Protein AF-A0A7S2STK1-F1 (afdb_monomer)

Nearest PDB structures (foldseek):
  6yhr-assembly1_A  TM=4.447E-01  e=5.170E+00  Homo sapiens
  6vvo-assembly1_C  TM=2.673E-01  e=6.336E+00  Homo sapiens

Radius of gyration: 32.75 Å; Cα contacts (8 Å, |Δi|>4): 825; chains: 1; bounding box: 82×70×96 Å

Foldseek 3Di:
DVVVCFVVVLVVDDLVVLLVVLVVVLCVPFQVVLLVVDDEQFQKAQDDPVQCVLEDPPADVLNNQWMATALGHNHGDRHDHFPDVSNRLSNRLVRLLVVFDDLVLLLVLLVVLLVQLVVFDDDSCPGPSQVLLCVQQDDDCVVVPVPDDPPPDPPRQADGSVPGDSPPVSNSVSSRVRRRNPSSNSVCSCVPPPCVVNVDDDQKDQDDDPLCVLACQPDPDDDDDDPDDDQLGRVSNPGDDDDPCPVVVLLVLLLDPVFEAEDEDPPDALLVVLLCQQPDVVHAQEEQELQSRNHDADFLRSQVSSVVRHDQVFAQWEWTADPVLFTWIQGPPPPRDIDGPVVDPQDQRHYHYYHYLQSCQPDQDDHDQQHEYEYEDHPLAALVSVSVSSCNNVNRVPRYHYYYYHYPVNVVVLCVVCPPVDPPGCSNSVSVVRNVSVVVLSVLSLLVSLLVLLLSLLLSQLVVLVVVVVVVVVVVVPDDPDDPDDDDDDPVVVVVLLDPVPPPPDDDPPPDVPPPCSVLNNVSSVSSMDGDCSPVPRDSRDAAADDSLRVLVVSCVVCCVSRVPDPVSVVSSVVSSVVSVVVVPDPPDPPPDDPDTGDSPSSRPVSCVSSVQSVPCVCVVVSVVVVVVVVADPPPLDDDDDDPVLVVVVPDPVLVVPCPDPPDDPPDPPCSHQKDFQQLDDQEPPDHGDPDDRPDIDGVSQPNPVCHPVDGDDGDDDDDDDDDDVCVVVVVVVVVVVVVVVVCVVVVNDD

Secondary structure (DSSP, 8-state):
-GGGGHHHHHHHS-HHHHHHHHHHHHIIIIIHHHHHTSPBTTTEEPPPTTGGGTS-TT--HHHHHS-EEEEETTEE-SS---S-HHHHHHHHHHHHHHT---HHHHHHHHHHHHHHHHHS-S-TTTSHHHHHHHHHHSPPGGGTSSS-TT-TT---SS--TTT--TT-HHHHHHHHHHHTT-HHHHHHHIIIIIHHHH----SEEE---GGGTSSTTT-S------SS--S---TTT----PPTTHHHHHHHHHH-TTTEEEEE-TT--HHHHHHHHHT-SSPPSEEEETT----SS-HHHHHHHHHHHS-TTT-SEEEEE-TT--EEEEETTTTT-EEEGGG----GGGEEEEEETTTTTT---PPPTT-EEEEE--TT--HHHHHHHHTTSTTBTTTBEEEEEE-HHHHHHHHHHHGGG--S-HHHHHHHHHHHHHHHHHHHHHHHHHHHHHHHHHHHHHHHHHHHHHHHHHHHHHS-TT-TT-----HHHHHHTTS-TT-S-S------TT-TTHHHHHHHHHTTEEE--TTTSS-SSPP----HHHHHHHHHHHHHHHH--SHHHHHHHHHHHHHHHHHHT-TT---TT----S--GGGSTHHHHHHHSSTTTTTTTHHHHHHHHTTS--TT-SPPPPPHHHHHGGGSS-GGGG---TT-----TT-S-SEEEGGG--SSTTSPPP---TT-EEETTT--GGGTTSS--PPPP--------TTHHHHHHHHHHHHHHHHHHHTT---

Structure (mmCIF, N/CA/C/O backbone):
data_AF-A0A7S2STK1-F1
#
_entry.id   AF-A0A7S2STK1-F1
#
loop_
_atom_site.group_PDB
_atom_site.id
_atom_site.type_symbol
_atom_site.label_atom_id
_atom_site.label_alt_id
_atom_site.label_comp_id
_atom_site.label_asym_id
_atom_site.label_entity_id
_atom_site.label_seq_id
_atom_site.pdbx_PDB_ins_code
_atom_site.Cartn_x
_atom_site.Cartn_y
_atom_site.Cartn_z
_atom_site.occupancy
_atom_site.B_iso_or_equiv
_atom_site.auth_seq_id
_atom_site.auth_comp_id
_atom_site.auth_asym_id
_atom_site.auth_atom_id
_atom_site.pdbx_PDB_model_num
ATOM 1 N N . GLU A 1 1 ? 36.016 23.828 1.429 1.00 51.50 1 GLU A N 1
ATOM 2 C CA . GLU A 1 1 ? 36.982 22.709 1.322 1.00 51.50 1 GLU A CA 1
ATOM 3 C C . GLU A 1 1 ? 36.380 21.472 0.661 1.00 51.50 1 GLU A C 1
ATOM 5 O O . GLU A 1 1 ? 36.788 21.191 -0.453 1.00 51.50 1 GLU A O 1
ATOM 10 N N . ILE A 1 2 ? 35.379 20.793 1.245 1.00 57.81 2 ILE A N 1
ATOM 11 C CA . ILE A 1 2 ? 34.832 19.519 0.708 1.00 57.81 2 ILE A CA 1
ATOM 12 C C . ILE A 1 2 ? 34.441 19.581 -0.786 1.00 57.81 2 ILE A C 1
ATOM 14 O O . ILE A 1 2 ? 34.828 18.698 -1.543 1.00 57.81 2 ILE A O 1
ATOM 18 N N . GLN A 1 3 ? 33.763 20.640 -1.251 1.00 62.03 3 GLN A N 1
ATOM 19 C CA . GLN A 1 3 ? 33.435 20.805 -2.682 1.00 62.03 3 GLN A CA 1
ATOM 20 C C . GLN A 1 3 ? 34.671 20.844 -3.605 1.00 62.03 3 GLN A C 1
ATOM 22 O O . GLN A 1 3 ? 34.593 20.358 -4.726 1.00 62.03 3 GLN A O 1
ATOM 27 N N . GLY A 1 4 ? 35.812 21.365 -3.139 1.00 68.12 4 GLY A N 1
ATOM 28 C CA . GLY A 1 4 ? 37.058 21.431 -3.916 1.00 68.12 4 GLY A CA 1
ATOM 29 C C . GLY A 1 4 ? 37.837 20.112 -3.972 1.00 68.12 4 GLY A C 1
ATOM 30 O O . GLY A 1 4 ? 38.751 19.977 -4.777 1.00 68.12 4 GLY A O 1
ATOM 31 N N . LEU A 1 5 ? 37.473 19.126 -3.144 1.00 71.69 5 LEU A N 1
ATOM 32 C CA . LEU A 1 5 ? 38.027 17.767 -3.192 1.00 71.69 5 LEU A CA 1
ATOM 33 C C . LEU A 1 5 ? 37.249 16.846 -4.146 1.00 71.69 5 LEU A C 1
ATOM 35 O O . LEU A 1 5 ? 37.681 15.723 -4.391 1.00 71.69 5 LEU A O 1
ATOM 39 N N . ARG A 1 6 ? 36.120 17.314 -4.694 1.00 75.00 6 ARG A N 1
ATOM 40 C CA . ARG A 1 6 ? 35.184 16.514 -5.491 1.00 75.00 6 ARG A CA 1
ATOM 41 C C . ARG A 1 6 ? 35.730 16.130 -6.864 1.00 75.00 6 ARG A C 1
ATOM 43 O O . ARG A 1 6 ? 35.829 14.944 -7.146 1.00 75.00 6 ARG A O 1
ATOM 50 N N . GLU A 1 7 ? 36.132 17.103 -7.681 1.00 78.31 7 GLU A N 1
ATOM 51 C CA . GLU A 1 7 ? 36.688 16.832 -9.018 1.00 78.31 7 GLU A CA 1
ATOM 52 C C . GLU A 1 7 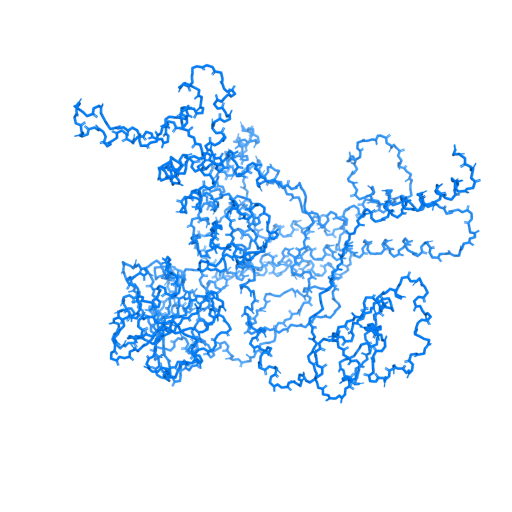? 37.965 15.965 -8.958 1.00 78.31 7 GLU A C 1
ATOM 54 O O . GLU A 1 7 ? 38.041 14.992 -9.710 1.00 78.31 7 GLU A O 1
ATOM 59 N N . PRO A 1 8 ? 38.929 16.193 -8.033 1.00 80.62 8 PRO A N 1
ATOM 60 C CA . PRO A 1 8 ? 40.057 15.277 -7.842 1.00 80.62 8 PRO A CA 1
ATOM 61 C C . PRO A 1 8 ? 39.649 13.848 -7.452 1.00 80.62 8 PRO A C 1
ATOM 63 O O . PRO A 1 8 ? 40.323 12.899 -7.841 1.00 80.62 8 PRO A O 1
ATOM 66 N N . PHE A 1 9 ? 38.573 13.685 -6.676 1.00 80.81 9 PHE A N 1
ATOM 67 C CA . PHE A 1 9 ? 38.084 12.382 -6.218 1.00 80.81 9 PHE A CA 1
ATOM 68 C C . PHE A 1 9 ? 37.341 11.619 -7.323 1.00 80.81 9 PHE A C 1
ATOM 70 O O . PHE A 1 9 ? 37.618 10.441 -7.543 1.00 80.81 9 PHE A O 1
ATOM 77 N N . GLU A 1 10 ? 36.453 12.299 -8.055 1.00 83.25 10 GLU A N 1
ATOM 78 C CA . GLU A 1 10 ? 35.741 11.753 -9.217 1.00 83.25 10 GLU A CA 1
ATOM 79 C C . GLU A 1 10 ? 36.732 11.365 -10.334 1.00 83.25 10 GLU A C 1
ATOM 81 O O . GLU A 1 10 ? 36.621 10.285 -10.905 1.00 83.25 10 GLU A O 1
ATOM 86 N N . ALA A 1 11 ? 37.777 12.167 -10.577 1.00 81.62 11 ALA A N 1
ATOM 87 C CA . ALA A 1 11 ? 38.820 11.853 -11.560 1.00 81.62 11 ALA A CA 1
ATOM 88 C C . ALA A 1 11 ? 39.772 10.709 -11.144 1.00 81.62 11 ALA A C 1
ATOM 90 O O . ALA A 1 11 ? 40.413 10.102 -12.004 1.00 81.62 11 ALA A O 1
ATOM 91 N N . ALA A 1 12 ? 39.900 10.414 -9.845 1.00 84.19 12 ALA A N 1
ATOM 92 C CA . ALA A 1 12 ? 40.811 9.386 -9.330 1.00 84.19 12 ALA A CA 1
ATOM 93 C C . ALA A 1 12 ? 40.193 7.977 -9.256 1.00 84.19 12 ALA A C 1
ATOM 95 O O . ALA A 1 12 ? 40.929 6.996 -9.110 1.00 84.19 12 ALA A O 1
ATOM 96 N N . LEU A 1 13 ? 38.864 7.854 -9.335 1.00 83.75 13 LEU A N 1
ATOM 97 C CA . LEU A 1 13 ? 38.146 6.590 -9.166 1.00 83.75 13 LEU A CA 1
ATOM 98 C C . LEU A 1 13 ? 37.516 6.106 -10.482 1.00 83.75 13 LEU A C 1
ATOM 100 O O . LEU A 1 13 ? 36.807 6.860 -11.141 1.00 83.75 13 LEU A O 1
ATOM 104 N N . PRO A 1 14 ? 37.684 4.825 -10.863 1.00 87.00 14 PRO A N 1
ATOM 105 C CA . PRO A 1 14 ? 36.942 4.262 -11.987 1.00 87.00 14 PRO A CA 1
ATOM 106 C C . PRO A 1 14 ? 35.424 4.294 -11.741 1.00 87.00 14 PRO A C 1
ATOM 108 O O . PRO A 1 14 ? 34.972 3.923 -10.657 1.00 87.00 14 PRO A O 1
ATOM 111 N N . SER A 1 15 ? 34.647 4.632 -12.778 1.00 83.38 15 SER A N 1
ATOM 112 C CA . SER A 1 15 ? 33.170 4.754 -12.778 1.00 83.38 15 SER A CA 1
ATOM 113 C C . SER A 1 15 ? 32.438 3.641 -11.999 1.00 83.38 15 SER A C 1
ATOM 115 O O . SER A 1 15 ? 31.547 3.920 -11.199 1.00 83.38 15 SER A O 1
ATOM 117 N N . VAL A 1 16 ? 32.876 2.379 -12.113 1.00 85.44 16 VAL A N 1
ATOM 118 C CA . VAL A 1 16 ? 32.298 1.234 -11.375 1.00 85.44 16 VAL A CA 1
ATOM 119 C C . VAL A 1 16 ? 32.366 1.402 -9.847 1.00 85.44 16 VAL A C 1
ATOM 121 O O . VAL A 1 16 ? 31.423 1.029 -9.151 1.00 85.44 16 VAL A O 1
ATOM 124 N N . PHE A 1 17 ? 33.449 1.972 -9.309 1.00 86.56 17 PHE A N 1
ATOM 125 C CA . PHE A 1 17 ? 33.584 2.220 -7.870 1.00 86.56 17 PHE A CA 1
ATOM 126 C C . PHE A 1 17 ? 32.730 3.403 -7.409 1.00 86.56 17 PHE A C 1
ATOM 128 O O . PHE A 1 17 ? 32.162 3.332 -6.322 1.00 86.56 17 PHE A O 1
ATOM 135 N N . LEU A 1 18 ? 32.587 4.447 -8.233 1.00 85.75 18 LEU A N 1
ATOM 136 C CA . LEU A 1 18 ? 31.708 5.585 -7.940 1.00 85.75 18 LEU A CA 1
ATOM 137 C C . LEU A 1 18 ? 30.236 5.143 -7.925 1.00 85.75 18 LEU A C 1
ATOM 139 O O . LEU A 1 18 ? 29.551 5.371 -6.930 1.00 85.75 18 LEU A O 1
ATOM 143 N N . LYS A 1 19 ? 29.788 4.366 -8.923 1.00 85.19 19 LYS A N 1
ATOM 144 C CA . LYS A 1 19 ? 28.451 3.738 -8.926 1.00 85.19 19 LYS A CA 1
ATOM 145 C C . LYS A 1 19 ? 28.221 2.843 -7.702 1.00 85.19 19 LYS A C 1
ATOM 147 O O . LYS A 1 19 ? 27.162 2.914 -7.082 1.00 85.19 19 LYS A O 1
ATOM 152 N N . ALA A 1 20 ? 29.206 2.027 -7.316 1.00 86.06 20 ALA A N 1
ATOM 153 C CA . ALA A 1 20 ? 29.104 1.170 -6.131 1.00 86.06 20 ALA A CA 1
ATOM 154 C C . ALA A 1 20 ? 29.035 1.972 -4.816 1.00 86.06 20 ALA A C 1
ATOM 156 O O . ALA A 1 20 ? 28.284 1.602 -3.913 1.00 86.06 20 ALA A O 1
ATOM 157 N N . LEU A 1 21 ? 29.780 3.078 -4.711 1.00 86.62 21 LEU A N 1
ATOM 158 C CA . LEU A 1 21 ? 29.742 3.983 -3.561 1.00 86.62 21 LEU A CA 1
ATOM 159 C C . LEU A 1 21 ? 28.400 4.722 -3.472 1.00 86.62 21 LEU A C 1
ATOM 161 O O . LEU A 1 21 ? 27.821 4.801 -2.390 1.00 86.62 21 LEU A O 1
ATOM 165 N N . ASN A 1 22 ? 27.875 5.195 -4.604 1.00 85.00 22 ASN A N 1
ATOM 166 C CA . ASN A 1 22 ? 26.564 5.835 -4.695 1.00 85.00 22 ASN A CA 1
ATOM 167 C C . ASN A 1 22 ? 25.435 4.869 -4.315 1.00 85.00 22 ASN A C 1
ATOM 169 O O . ASN A 1 22 ? 24.567 5.230 -3.520 1.00 85.00 22 ASN A O 1
ATOM 173 N N . LEU A 1 23 ? 25.489 3.621 -4.793 1.00 84.25 23 LEU A N 1
ATOM 174 C CA . LEU A 1 23 ? 24.557 2.568 -4.393 1.00 84.25 23 LEU A CA 1
ATOM 175 C C . LEU A 1 23 ? 24.648 2.273 -2.887 1.00 84.25 23 LEU A C 1
ATOM 177 O O . LEU A 1 23 ? 23.620 2.178 -2.223 1.00 84.25 23 LEU A O 1
ATOM 181 N N . ALA A 1 24 ? 25.857 2.181 -2.321 1.00 87.62 24 ALA A N 1
ATOM 182 C CA . ALA A 1 24 ? 26.047 1.964 -0.886 1.00 87.62 24 ALA A CA 1
ATOM 183 C C . ALA A 1 24 ? 25.517 3.136 -0.038 1.00 87.62 24 ALA A C 1
ATOM 185 O O . ALA A 1 24 ? 24.835 2.908 0.961 1.00 87.62 24 ALA A O 1
ATOM 186 N N . ARG A 1 25 ? 25.770 4.385 -0.456 1.00 85.69 25 ARG A N 1
ATOM 187 C CA . ARG A 1 25 ? 25.210 5.603 0.154 1.00 85.69 25 ARG A CA 1
ATOM 188 C C . ARG A 1 25 ? 23.681 5.568 0.132 1.00 85.69 25 ARG A C 1
ATOM 190 O O . ARG A 1 25 ? 23.061 5.745 1.175 1.00 85.69 25 ARG A O 1
ATOM 197 N N . ASN A 1 26 ? 23.089 5.289 -1.030 1.00 82.75 26 ASN A N 1
ATOM 198 C CA . ASN A 1 26 ? 21.640 5.216 -1.215 1.00 82.75 26 ASN A CA 1
ATOM 199 C C . ASN A 1 26 ? 21.010 4.113 -0.344 1.00 82.75 26 ASN A C 1
ATOM 201 O O . ASN A 1 26 ? 20.005 4.349 0.327 1.00 82.75 26 ASN A O 1
ATOM 205 N N . TRP A 1 27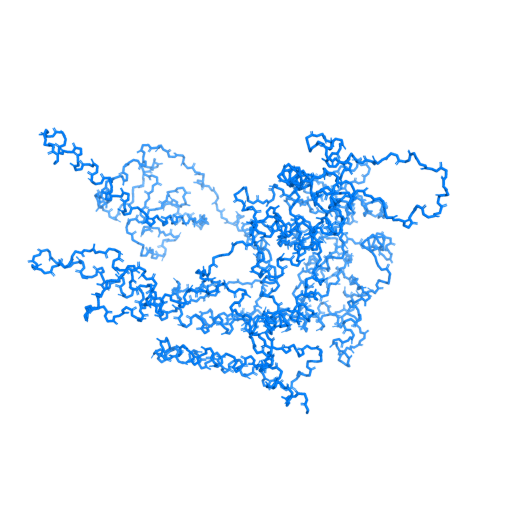 ? 21.656 2.946 -0.256 1.00 85.81 27 TRP A N 1
ATOM 206 C CA . TRP A 1 27 ? 21.236 1.877 0.646 1.00 85.81 27 TRP A CA 1
ATOM 207 C C . TRP A 1 27 ? 21.287 2.284 2.119 1.00 85.81 27 TRP A C 1
ATOM 209 O O . TRP A 1 27 ? 20.322 2.041 2.832 1.00 85.81 27 TRP A O 1
ATOM 219 N N . VAL A 1 28 ? 22.368 2.914 2.586 1.00 87.06 28 VAL A N 1
ATOM 220 C CA . VAL A 1 28 ? 22.515 3.307 3.999 1.00 87.06 28 VAL A CA 1
ATOM 221 C C . VAL A 1 28 ? 21.571 4.448 4.390 1.00 87.06 28 VAL A C 1
ATOM 223 O O . VAL A 1 28 ? 21.030 4.421 5.493 1.00 87.06 28 VAL A O 1
ATOM 226 N N . GLN A 1 29 ? 21.377 5.439 3.517 1.00 81.31 29 GLN A N 1
ATOM 227 C CA . GLN A 1 29 ? 20.617 6.653 3.836 1.00 81.31 29 GLN A CA 1
ATOM 228 C C . GLN A 1 29 ? 19.118 6.538 3.534 1.00 81.31 29 GLN A C 1
ATOM 230 O O . GLN A 1 29 ? 18.326 7.096 4.285 1.00 81.31 29 GLN A O 1
ATOM 235 N N . ASN A 1 30 ? 18.725 5.798 2.489 1.00 80.56 30 ASN A N 1
ATOM 236 C CA . ASN A 1 30 ? 17.350 5.804 1.976 1.00 80.56 30 ASN A CA 1
ATOM 237 C C . ASN A 1 30 ? 16.707 4.405 2.038 1.00 80.56 30 ASN A C 1
ATOM 239 O O . ASN A 1 30 ? 15.728 4.193 2.755 1.00 80.56 30 ASN A O 1
ATOM 243 N N . LEU A 1 31 ? 17.266 3.421 1.318 1.00 83.19 31 LEU A N 1
ATOM 244 C CA . LEU A 1 31 ? 16.591 2.129 1.104 1.00 83.19 31 LEU A CA 1
ATOM 245 C C . LEU A 1 31 ? 16.546 1.258 2.363 1.00 83.19 31 LEU A C 1
ATOM 247 O O . LEU A 1 31 ? 15.512 0.659 2.643 1.00 83.19 31 LEU A O 1
ATOM 251 N N . LEU A 1 32 ? 17.633 1.173 3.139 1.00 86.38 32 LEU A N 1
ATOM 252 C CA . LEU A 1 32 ? 17.657 0.364 4.360 1.00 86.38 32 LEU A CA 1
ATOM 253 C C . LEU A 1 32 ? 16.736 0.943 5.450 1.00 86.38 32 LEU A C 1
ATOM 255 O O . LEU A 1 32 ? 15.955 0.159 5.992 1.00 86.38 32 LEU A O 1
ATOM 259 N N . PRO A 1 33 ? 16.738 2.262 5.749 1.00 86.25 33 PRO A N 1
ATOM 260 C CA . PRO A 1 33 ? 15.732 2.863 6.625 1.00 86.25 33 PRO A CA 1
ATOM 261 C C . PRO A 1 33 ? 14.299 2.611 6.149 1.00 86.25 33 PRO A C 1
ATOM 263 O O . PRO A 1 33 ? 13.475 2.181 6.953 1.00 86.25 33 PRO A O 1
ATOM 266 N N . HIS A 1 34 ? 14.010 2.780 4.852 1.00 83.44 34 HIS A N 1
ATOM 267 C CA . HIS A 1 34 ? 12.688 2.484 4.292 1.00 83.44 34 HIS A CA 1
ATOM 268 C C . HIS A 1 34 ? 12.277 1.020 4.522 1.00 83.44 34 HIS A C 1
ATOM 270 O O . HIS A 1 34 ? 11.205 0.747 5.057 1.00 83.44 34 HIS A O 1
ATOM 276 N N . VAL A 1 35 ? 13.139 0.072 4.142 1.00 87.44 35 VAL A N 1
ATOM 277 C CA . VAL A 1 35 ? 12.888 -1.376 4.230 1.00 87.44 35 VAL A CA 1
ATOM 278 C C . VAL A 1 35 ? 12.718 -1.833 5.684 1.00 87.44 35 VAL A C 1
ATOM 280 O O . VAL A 1 35 ? 11.852 -2.659 5.962 1.00 87.44 35 VAL A O 1
ATOM 283 N N . LEU A 1 36 ? 13.490 -1.275 6.623 1.00 87.56 36 LEU A N 1
ATOM 284 C CA . LEU A 1 36 ? 13.356 -1.549 8.061 1.00 87.56 36 LEU A CA 1
ATOM 285 C C . LEU A 1 36 ? 12.132 -0.875 8.702 1.00 87.56 36 LEU A C 1
ATOM 287 O O . LEU A 1 36 ? 11.669 -1.334 9.742 1.00 87.56 36 LEU A O 1
ATOM 291 N N . ALA A 1 37 ? 11.599 0.193 8.102 1.00 83.19 37 ALA A N 1
ATOM 292 C CA . ALA A 1 37 ? 10.405 0.884 8.585 1.00 83.19 37 ALA A CA 1
ATOM 293 C C . ALA A 1 37 ? 9.084 0.179 8.211 1.00 83.19 37 ALA A C 1
ATOM 295 O O . ALA A 1 37 ? 8.020 0.638 8.642 1.00 83.19 37 ALA A O 1
ATOM 296 N N . LYS A 1 38 ? 9.135 -0.898 7.411 1.00 82.19 38 LYS A N 1
ATOM 297 C CA . LYS A 1 38 ? 7.977 -1.713 7.008 1.00 82.19 38 LYS A CA 1
ATOM 298 C C . LYS A 1 38 ? 7.692 -2.828 8.011 1.00 82.19 38 LYS A C 1
ATOM 300 O O . LYS A 1 38 ? 8.606 -3.436 8.563 1.00 82.19 38 LYS A O 1
ATOM 305 N N . ILE A 1 39 ? 6.411 -3.131 8.212 1.00 81.81 39 ILE A N 1
ATOM 306 C CA . ILE A 1 39 ? 5.970 -4.151 9.168 1.00 81.81 39 ILE A CA 1
ATOM 307 C C . ILE A 1 39 ? 5.784 -5.485 8.427 1.00 81.81 39 ILE A C 1
ATOM 309 O O . ILE A 1 39 ? 5.040 -5.579 7.449 1.00 81.81 39 ILE A O 1
ATOM 313 N N . HIS A 1 40 ? 6.480 -6.530 8.880 1.00 88.00 40 HIS A N 1
ATOM 314 C CA . HIS A 1 40 ? 6.359 -7.884 8.323 1.00 88.00 40 HIS A CA 1
ATOM 315 C C . HIS A 1 40 ? 4.958 -8.458 8.582 1.00 88.00 40 HIS A C 1
ATOM 317 O O . HIS A 1 40 ? 4.410 -8.284 9.668 1.00 88.00 40 HIS A O 1
ATOM 323 N N . ARG A 1 41 ? 4.384 -9.123 7.570 1.00 84.31 41 ARG A N 1
ATOM 324 C CA . ARG A 1 41 ? 2.985 -9.593 7.505 1.00 84.31 41 ARG A CA 1
ATOM 325 C C . ARG A 1 41 ? 1.935 -8.485 7.689 1.00 84.31 41 ARG A C 1
ATOM 327 O O . ARG A 1 41 ? 0.794 -8.804 7.985 1.00 84.31 41 ARG A O 1
ATOM 334 N N . VAL A 1 42 ? 2.291 -7.212 7.494 1.00 77.25 42 VAL A N 1
ATOM 335 C CA . VAL A 1 42 ? 1.324 -6.103 7.355 1.00 77.25 42 VAL A CA 1
ATOM 336 C C . VAL A 1 42 ? 1.584 -5.332 6.064 1.00 77.25 42 VAL A C 1
ATOM 338 O O . VAL A 1 42 ? 0.682 -5.206 5.260 1.00 77.25 42 VAL A O 1
ATOM 341 N N . SER A 1 43 ? 2.822 -4.898 5.811 1.00 81.50 43 SER A N 1
ATOM 342 C CA . SER A 1 43 ? 3.200 -4.228 4.553 1.00 81.50 43 SER A CA 1
ATOM 343 C C . SER A 1 43 ? 3.868 -5.176 3.546 1.00 81.50 43 SER A C 1
ATOM 345 O O . SER A 1 43 ? 3.880 -4.919 2.344 1.00 81.50 43 SER A O 1
ATOM 347 N N . PHE A 1 44 ? 4.501 -6.256 4.024 1.00 89.75 44 PHE A N 1
ATOM 348 C CA . PHE A 1 44 ? 5.236 -7.202 3.176 1.00 89.75 44 PHE A CA 1
ATOM 349 C C . PHE A 1 44 ? 5.415 -8.580 3.824 1.00 89.75 44 PHE A C 1
ATOM 351 O O . PHE A 1 44 ? 5.468 -8.713 5.047 1.00 89.75 44 PHE A O 1
ATOM 358 N N . GLY A 1 45 ? 5.637 -9.607 3.008 1.00 91.31 45 GLY A N 1
ATOM 359 C CA . GLY A 1 45 ? 6.006 -10.944 3.477 1.00 91.31 45 GLY A CA 1
ATOM 360 C C . GLY A 1 45 ? 6.280 -11.903 2.323 1.00 91.31 45 GLY A C 1
ATOM 361 O O . GLY A 1 45 ? 6.172 -11.519 1.163 1.00 91.31 45 GLY A O 1
ATOM 362 N N . ILE A 1 46 ? 6.628 -13.154 2.625 1.00 92.88 46 ILE A N 1
ATOM 363 C CA . ILE A 1 46 ? 6.618 -14.232 1.624 1.00 92.88 46 ILE A CA 1
ATOM 364 C C . ILE A 1 46 ? 5.337 -15.051 1.765 1.00 92.88 46 ILE A C 1
ATOM 366 O O . ILE A 1 46 ? 4.895 -15.317 2.882 1.00 92.88 46 ILE A O 1
ATOM 370 N N . LEU A 1 47 ? 4.779 -15.494 0.635 1.00 90.38 47 LEU A N 1
ATOM 371 C CA . LEU A 1 47 ? 3.593 -16.354 0.628 1.00 90.38 47 LEU A CA 1
ATOM 372 C C . LEU A 1 47 ? 3.853 -17.665 1.391 1.00 90.38 47 LEU A C 1
ATOM 374 O O . LEU A 1 47 ? 4.918 -18.282 1.271 1.00 90.38 47 LEU A O 1
ATOM 378 N N . ARG A 1 48 ? 2.889 -18.109 2.184 1.00 86.81 48 ARG A N 1
ATOM 379 C CA . ARG A 1 48 ? 2.870 -19.397 2.885 1.00 86.81 48 ARG A CA 1
ATOM 380 C C . ARG A 1 48 ? 1.934 -20.363 2.146 1.00 86.81 48 ARG A C 1
ATOM 382 O O . ARG A 1 48 ? 1.075 -19.902 1.407 1.00 86.81 48 ARG A O 1
ATOM 389 N N . PRO A 1 49 ? 2.036 -21.688 2.362 1.00 83.00 49 PRO A N 1
ATOM 390 C CA . PRO A 1 49 ? 1.071 -22.646 1.804 1.00 83.00 49 PRO A CA 1
ATOM 391 C C . PRO A 1 49 ? -0.379 -22.397 2.256 1.00 83.00 49 PRO A C 1
ATOM 393 O O . PRO A 1 49 ? -1.313 -22.837 1.601 1.00 83.00 49 PRO A O 1
ATOM 396 N N . GLU A 1 50 ? -0.558 -21.704 3.384 1.00 81.00 50 GLU A N 1
ATOM 397 C CA . GLU A 1 50 ? -1.850 -21.214 3.879 1.00 81.00 50 GLU A CA 1
ATOM 398 C C . GLU A 1 50 ? -2.417 -20.086 2.998 1.00 81.00 50 GLU A C 1
ATOM 400 O O . GLU A 1 50 ? -3.623 -20.031 2.784 1.00 81.00 50 GLU A O 1
ATOM 405 N N . ASP A 1 51 ? -1.548 -19.238 2.437 1.00 82.44 51 ASP A N 1
ATOM 406 C CA . ASP A 1 51 ? -1.924 -18.077 1.624 1.00 82.44 51 ASP A CA 1
ATOM 407 C C . ASP A 1 51 ? -2.252 -18.460 0.154 1.00 82.44 51 ASP A C 1
ATOM 409 O O . ASP A 1 51 ? -2.759 -17.633 -0.604 1.00 82.44 51 ASP A O 1
ATOM 413 N N . ASP A 1 52 ? -1.965 -19.700 -0.281 1.00 77.50 52 ASP A N 1
ATOM 414 C CA . ASP A 1 52 ? -2.136 -20.161 -1.677 1.00 77.50 52 ASP A CA 1
ATOM 415 C C . ASP A 1 52 ? -3.601 -20.079 -2.174 1.00 77.50 52 ASP A C 1
ATOM 417 O O . ASP A 1 52 ? -3.834 -20.060 -3.383 1.00 77.50 52 ASP A O 1
ATOM 421 N N . SER A 1 53 ? -4.591 -20.023 -1.273 1.00 75.38 53 SER A N 1
ATOM 422 C CA . SER A 1 53 ? -6.015 -19.853 -1.612 1.00 75.38 53 SER A CA 1
ATOM 423 C C . SER A 1 53 ? -6.409 -18.410 -1.955 1.00 75.38 53 SER A C 1
ATOM 425 O O . SER A 1 53 ? -7.411 -18.208 -2.639 1.00 75.38 53 SER A O 1
ATOM 427 N N . MET A 1 54 ? -5.634 -17.419 -1.501 1.00 70.12 54 MET A N 1
ATOM 428 C CA . MET A 1 54 ? -5.934 -15.981 -1.624 1.00 70.12 54 MET A CA 1
ATOM 429 C C . MET A 1 54 ? -5.314 -15.351 -2.886 1.00 70.12 54 MET A C 1
ATOM 431 O O . MET A 1 54 ? -5.578 -14.201 -3.231 1.00 70.12 54 MET A O 1
ATOM 435 N N . VAL A 1 55 ? -4.463 -16.101 -3.587 1.00 72.19 55 VAL A N 1
ATOM 436 C CA . VAL A 1 55 ? -3.586 -15.618 -4.662 1.00 72.19 55 VAL A CA 1
ATOM 437 C C . VAL A 1 55 ? -4.033 -16.198 -6.011 1.00 72.19 55 VAL A C 1
ATOM 439 O O . VAL A 1 55 ? -4.475 -17.343 -6.077 1.00 72.19 55 VAL A O 1
ATOM 442 N N . ASP A 1 56 ? -3.913 -15.445 -7.119 1.00 73.25 56 ASP A N 1
ATOM 443 C CA . ASP A 1 56 ? -4.292 -15.969 -8.449 1.00 73.25 56 ASP A CA 1
ATOM 444 C C . ASP A 1 56 ? -3.492 -17.256 -8.755 1.00 73.25 56 ASP A C 1
ATOM 446 O O . ASP A 1 56 ? -2.255 -17.213 -8.723 1.00 73.25 56 ASP A O 1
ATOM 450 N N . PRO A 1 57 ? -4.136 -18.392 -9.099 1.00 73.81 57 PRO A N 1
ATOM 451 C CA . PRO A 1 57 ? -3.449 -19.640 -9.440 1.00 73.81 57 PRO A CA 1
ATOM 452 C C . PRO A 1 57 ? -2.395 -19.510 -10.553 1.00 73.81 57 PRO A C 1
ATOM 454 O O . PRO A 1 57 ? -1.440 -20.289 -10.594 1.00 73.81 57 PRO A O 1
ATOM 457 N N . ARG A 1 58 ? -2.541 -18.513 -11.438 1.00 77.50 58 ARG A N 1
ATOM 458 C CA . ARG A 1 58 ? -1.622 -18.179 -12.542 1.00 77.50 58 ARG A CA 1
ATOM 459 C C . ARG A 1 58 ? -0.443 -17.299 -12.108 1.00 77.50 58 ARG A C 1
ATOM 461 O O . ARG A 1 58 ? 0.351 -16.896 -12.954 1.00 77.50 58 ARG A O 1
ATOM 468 N N . SER A 1 59 ? -0.323 -16.998 -10.815 1.00 78.44 59 SER A N 1
ATOM 469 C CA . SER A 1 59 ? 0.731 -16.148 -10.262 1.00 78.44 59 SER A CA 1
ATOM 470 C C . SER A 1 59 ? 2.139 -16.614 -10.646 1.00 78.44 59 SER A C 1
ATOM 472 O O . SER A 1 59 ? 2.442 -17.810 -10.521 1.00 78.44 59 SER A O 1
ATOM 474 N N . PRO A 1 60 ? 3.025 -15.686 -11.057 1.00 84.56 60 PRO A N 1
ATOM 475 C CA . PRO A 1 60 ? 4.371 -16.019 -11.498 1.00 84.56 60 PRO A CA 1
ATOM 476 C C . PRO A 1 60 ? 5.231 -16.580 -10.358 1.00 84.56 60 PRO A C 1
ATOM 478 O O . PRO A 1 60 ? 4.949 -16.418 -9.167 1.00 84.56 60 PRO A O 1
ATOM 481 N N . ALA A 1 61 ? 6.320 -17.256 -10.730 1.00 85.44 61 ALA A N 1
ATOM 482 C CA . ALA A 1 61 ? 7.253 -17.851 -9.773 1.00 85.44 61 ALA A CA 1
ATOM 483 C C . ALA A 1 61 ? 7.955 -16.806 -8.878 1.00 85.44 61 ALA A C 1
ATOM 485 O O . ALA A 1 61 ? 8.349 -17.150 -7.761 1.00 85.44 61 ALA A O 1
ATOM 486 N N . SER A 1 62 ? 8.035 -15.548 -9.332 1.00 87.50 62 SER A N 1
ATOM 487 C CA . SER A 1 62 ? 8.514 -14.384 -8.580 1.00 87.50 62 SER A CA 1
ATOM 488 C C . SER A 1 62 ? 7.712 -14.192 -7.290 1.00 87.50 62 SER A C 1
ATOM 490 O O . SER A 1 62 ? 8.294 -14.373 -6.221 1.00 87.50 62 SER A O 1
ATOM 492 N N . ARG A 1 63 ? 6.383 -13.978 -7.357 1.00 88.88 63 ARG A N 1
ATOM 493 C CA . ARG A 1 63 ? 5.488 -13.904 -6.174 1.00 88.88 63 ARG A CA 1
ATOM 494 C C . ARG A 1 63 ? 5.705 -15.040 -5.183 1.00 88.88 63 ARG A C 1
ATOM 496 O O . ARG A 1 63 ? 5.687 -14.846 -3.972 1.00 88.88 63 ARG A O 1
ATOM 503 N N . LYS A 1 64 ? 5.881 -16.261 -5.696 1.00 88.31 64 LYS A N 1
ATOM 504 C CA . LYS A 1 64 ? 5.984 -17.463 -4.858 1.00 88.31 64 LYS A CA 1
ATOM 505 C C . LYS A 1 64 ? 7.319 -17.551 -4.115 1.00 88.31 64 LYS A C 1
ATOM 507 O O . LYS A 1 64 ? 7.417 -18.329 -3.166 1.00 88.31 64 LYS A O 1
ATOM 512 N N . LEU A 1 65 ? 8.350 -16.806 -4.514 1.00 91.69 65 LEU A N 1
ATOM 513 C CA . LEU A 1 65 ? 9.720 -16.936 -3.992 1.00 91.69 65 LEU A CA 1
ATOM 514 C C . LEU A 1 65 ? 10.355 -15.623 -3.507 1.00 91.69 65 LEU A C 1
ATOM 516 O O . LEU A 1 65 ? 11.384 -15.676 -2.842 1.00 91.69 65 LEU A O 1
ATOM 520 N N . LEU A 1 66 ? 9.780 -14.468 -3.827 1.00 93.50 66 LEU A N 1
ATOM 521 C CA . LEU A 1 66 ? 10.213 -13.147 -3.369 1.00 93.50 66 LEU A CA 1
ATOM 522 C C . LEU A 1 66 ? 9.190 -12.559 -2.387 1.00 93.50 66 LEU A C 1
ATOM 524 O O . LEU A 1 66 ? 8.110 -13.118 -2.193 1.00 93.50 66 LEU A O 1
ATOM 528 N N . ALA A 1 67 ? 9.533 -11.440 -1.747 1.00 93.31 67 ALA A N 1
ATOM 529 C CA . ALA A 1 67 ? 8.566 -10.693 -0.954 1.00 93.31 67 ALA A CA 1
ATOM 530 C C . ALA A 1 67 ? 7.445 -10.127 -1.842 1.00 93.31 67 ALA A C 1
ATOM 532 O O . ALA A 1 67 ? 7.711 -9.543 -2.892 1.00 93.31 67 ALA A O 1
ATOM 533 N N . VAL A 1 68 ? 6.203 -10.263 -1.383 1.00 90.62 68 VAL A N 1
ATOM 534 C CA . VAL A 1 68 ? 5.014 -9.632 -1.965 1.00 90.62 68 VAL A CA 1
ATOM 535 C C . VAL A 1 68 ? 4.484 -8.541 -1.026 1.00 90.62 68 VAL A C 1
ATOM 537 O O . VAL A 1 68 ? 4.712 -8.635 0.188 1.00 90.62 68 VAL A O 1
ATOM 540 N N . PRO A 1 69 ? 3.801 -7.510 -1.553 1.00 87.31 69 PRO A N 1
ATOM 541 C CA . PRO A 1 69 ? 3.054 -6.552 -0.750 1.00 87.31 69 PRO A CA 1
ATOM 542 C C . PRO A 1 69 ? 1.916 -7.250 -0.007 1.00 87.31 69 PRO A C 1
ATOM 544 O O . PRO A 1 69 ? 1.352 -8.237 -0.487 1.00 87.31 69 PRO A O 1
ATOM 547 N N . PHE A 1 70 ? 1.582 -6.721 1.159 1.00 82.12 70 PHE A N 1
ATOM 548 C CA . PHE A 1 70 ? 0.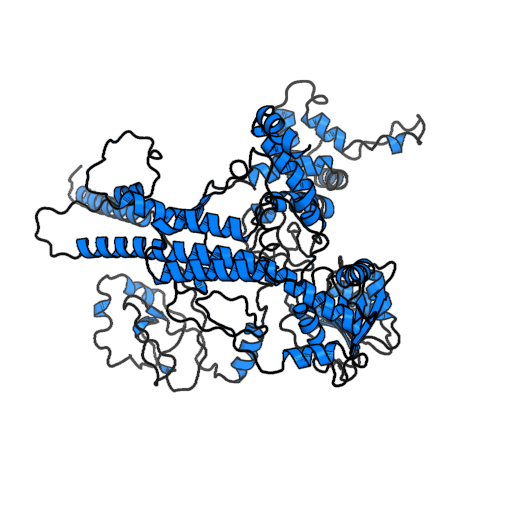397 -7.089 1.922 1.00 82.12 70 PHE A CA 1
ATOM 549 C C . PHE A 1 70 ? -0.514 -5.858 1.952 1.00 82.12 70 PHE A C 1
ATOM 551 O O . PHE A 1 70 ? -0.002 -4.749 2.070 1.00 82.12 70 PHE A O 1
ATOM 558 N N . ILE A 1 71 ? -1.826 -6.063 1.800 1.00 67.56 71 ILE A N 1
ATOM 559 C CA . ILE A 1 71 ? -2.854 -5.007 1.966 1.00 67.56 71 ILE A CA 1
ATOM 560 C C . ILE A 1 71 ? -3.247 -4.835 3.441 1.00 67.56 71 ILE A C 1
ATOM 562 O O . ILE A 1 71 ? -4.077 -4.019 3.816 1.00 67.56 71 ILE A O 1
ATOM 566 N N . GLY A 1 72 ? -2.625 -5.649 4.290 1.00 66.38 72 GLY A N 1
ATOM 567 C CA . GLY A 1 72 ? -2.488 -5.426 5.706 1.00 66.38 72 GLY A CA 1
ATOM 568 C C . GLY A 1 72 ? -2.243 -6.746 6.415 1.00 66.38 72 GLY A C 1
ATOM 569 O O . GLY A 1 72 ? -1.543 -7.637 5.929 1.00 66.38 72 GLY A O 1
ATOM 570 N N . LYS A 1 73 ? -2.780 -6.864 7.622 1.00 74.56 73 LYS A N 1
ATOM 571 C CA . LYS A 1 73 ? -2.388 -7.899 8.571 1.00 74.56 73 LYS A CA 1
ATOM 572 C C . LYS A 1 73 ? -2.722 -9.318 8.099 1.00 74.56 73 LYS A C 1
ATOM 574 O O . LYS A 1 73 ? -3.875 -9.719 8.059 1.00 74.56 73 LYS A O 1
ATOM 579 N N . ASP A 1 74 ? -1.673 -10.085 7.821 1.00 76.69 74 ASP A N 1
ATOM 580 C CA . ASP A 1 74 ? -1.689 -11.464 7.328 1.00 76.69 74 ASP A CA 1
ATOM 581 C C . ASP A 1 74 ? -2.391 -11.671 5.963 1.00 76.69 74 ASP A C 1
ATOM 583 O O . ASP A 1 74 ? -2.428 -12.805 5.487 1.00 76.69 74 ASP A O 1
ATOM 587 N N . VAL A 1 75 ? -2.817 -10.595 5.282 1.00 75.88 75 VAL A N 1
ATOM 588 C CA . VAL A 1 75 ? -3.485 -10.608 3.967 1.00 75.88 75 VAL A CA 1
ATOM 589 C C . VAL A 1 75 ? -2.516 -10.147 2.859 1.00 75.88 75 VAL A C 1
ATOM 591 O O . VAL A 1 75 ? -2.234 -8.948 2.736 1.00 75.88 75 VAL A O 1
ATOM 594 N N . PRO A 1 76 ? -1.955 -11.063 2.043 1.00 83.00 76 PRO A N 1
ATOM 595 C CA . PRO A 1 76 ? -1.106 -10.692 0.914 1.00 83.00 76 PRO A CA 1
ATOM 596 C C . PRO A 1 76 ? -1.933 -10.100 -0.230 1.00 83.00 76 PRO A C 1
ATOM 598 O O . PRO A 1 76 ? -3.040 -10.557 -0.504 1.00 83.00 76 PRO A O 1
ATOM 601 N N . SER A 1 77 ? -1.359 -9.155 -0.980 1.00 79.75 77 SER A N 1
ATOM 602 C CA . SER A 1 77 ? -1.983 -8.672 -2.216 1.00 79.75 77 SER A CA 1
ATOM 603 C C . SER A 1 77 ? -2.190 -9.825 -3.204 1.00 79.75 77 SER A C 1
ATOM 605 O O . SER A 1 77 ? -1.278 -10.623 -3.469 1.00 79.75 77 SER A O 1
ATOM 607 N N . ARG A 1 78 ? -3.374 -9.867 -3.820 1.00 75.06 78 ARG A N 1
ATOM 608 C CA . ARG A 1 78 ? -3.770 -10.880 -4.806 1.00 75.06 78 ARG A CA 1
ATOM 609 C C . ARG A 1 78 ? -2.854 -10.928 -6.036 1.00 75.06 78 ARG A C 1
ATOM 611 O O . ARG A 1 78 ? -2.588 -12.020 -6.544 1.00 75.06 78 ARG A O 1
ATOM 618 N N . ALA A 1 79 ? -2.370 -9.770 -6.511 1.00 77.31 79 ALA A N 1
ATOM 619 C CA . ALA A 1 79 ? -1.658 -9.652 -7.795 1.00 77.31 79 ALA A CA 1
ATOM 620 C C . ALA A 1 79 ? -0.525 -8.595 -7.887 1.00 77.31 79 ALA A C 1
ATOM 622 O O . ALA A 1 79 ? 0.263 -8.672 -8.830 1.00 77.31 79 ALA A O 1
ATOM 623 N N . SER A 1 80 ? -0.352 -7.672 -6.930 1.00 77.94 80 SER A N 1
ATOM 624 C CA . SER A 1 80 ? 0.658 -6.587 -7.005 1.00 77.94 80 SER A CA 1
ATOM 625 C C . SER A 1 80 ? 2.064 -7.047 -6.586 1.00 77.94 80 SER A C 1
ATOM 627 O O . SER A 1 80 ? 2.187 -7.782 -5.609 1.00 77.94 80 SER A O 1
ATOM 629 N N . GLU A 1 81 ? 3.135 -6.699 -7.307 1.00 80.94 81 GLU A N 1
ATOM 630 C CA . GLU A 1 81 ? 4.546 -6.969 -6.929 1.00 80.94 81 GLU A CA 1
ATOM 631 C C . GLU A 1 81 ? 5.276 -5.648 -6.611 1.00 80.94 81 GLU A C 1
ATOM 633 O O . GLU A 1 81 ? 4.855 -4.589 -7.068 1.00 80.94 81 GLU A O 1
ATOM 638 N N . PHE A 1 82 ? 6.380 -5.679 -5.849 1.00 80.62 82 PHE A N 1
ATOM 639 C CA . PHE A 1 82 ? 7.196 -4.472 -5.638 1.00 80.62 82 PHE A CA 1
ATOM 640 C C . PHE A 1 82 ? 7.923 -4.078 -6.929 1.00 80.62 82 PHE A C 1
ATOM 642 O O . PHE A 1 82 ? 8.756 -4.834 -7.428 1.00 80.62 82 PHE A O 1
ATOM 649 N N . ALA A 1 83 ? 7.658 -2.870 -7.430 1.00 73.94 83 ALA A N 1
ATOM 650 C CA . ALA A 1 83 ? 8.250 -2.379 -8.674 1.00 73.94 83 ALA A CA 1
ATOM 651 C C . ALA A 1 83 ? 9.752 -2.047 -8.555 1.00 73.94 83 ALA A C 1
ATOM 653 O O . ALA A 1 83 ? 10.494 -2.192 -9.526 1.00 73.94 83 ALA A O 1
ATOM 654 N N . HIS A 1 84 ? 10.218 -1.602 -7.380 1.00 76.88 84 HIS A N 1
ATOM 655 C CA . HIS A 1 84 ? 11.616 -1.207 -7.182 1.00 76.88 84 HIS A CA 1
ATOM 656 C C . HIS A 1 84 ? 12.496 -2.422 -6.817 1.00 76.88 84 HIS A C 1
ATOM 658 O O . HIS A 1 84 ? 12.306 -3.008 -5.745 1.00 76.88 84 HIS A O 1
ATOM 664 N N . PRO A 1 85 ? 13.510 -2.786 -7.631 1.00 79.81 85 PRO A N 1
ATOM 665 C CA . PRO A 1 85 ? 14.266 -4.029 -7.454 1.00 79.81 85 PRO A CA 1
ATOM 666 C C . PRO A 1 85 ? 15.071 -4.076 -6.147 1.00 79.81 85 PRO A C 1
ATOM 668 O O . PRO A 1 85 ? 15.047 -5.094 -5.461 1.00 79.81 85 PRO A O 1
ATOM 671 N N . ASP A 1 86 ? 15.735 -2.987 -5.748 1.00 83.81 86 ASP A N 1
ATOM 672 C CA . ASP A 1 86 ? 16.466 -2.942 -4.471 1.00 83.81 86 ASP A CA 1
ATOM 673 C C . ASP A 1 86 ? 15.559 -3.100 -3.242 1.00 83.81 86 ASP A C 1
ATOM 675 O O . ASP A 1 86 ? 15.880 -3.866 -2.331 1.00 83.81 86 ASP A O 1
ATOM 679 N N . VAL A 1 87 ? 14.390 -2.448 -3.232 1.00 84.81 87 VAL A N 1
ATOM 680 C CA . VAL A 1 87 ? 13.390 -2.601 -2.162 1.00 84.81 87 VAL A CA 1
ATOM 681 C C . VAL A 1 87 ? 12.892 -4.049 -2.112 1.00 84.81 87 VAL A C 1
ATOM 683 O O . VAL A 1 87 ? 12.881 -4.655 -1.042 1.00 84.81 87 VAL A O 1
ATOM 686 N N . LEU A 1 88 ? 12.588 -4.652 -3.267 1.00 88.38 88 LEU A N 1
ATOM 687 C CA . LEU A 1 88 ? 12.209 -6.064 -3.384 1.00 88.38 88 LEU A CA 1
ATOM 688 C C . LEU A 1 88 ? 13.300 -7.011 -2.851 1.00 88.38 88 LEU A C 1
ATOM 690 O O . LEU A 1 88 ? 12.984 -7.967 -2.138 1.00 88.38 88 LEU A O 1
ATOM 694 N N . ILE A 1 89 ? 14.581 -6.742 -3.130 1.00 90.88 89 ILE A N 1
ATOM 695 C CA . ILE A 1 89 ? 15.724 -7.484 -2.569 1.00 90.88 89 ILE A CA 1
ATOM 696 C C . ILE A 1 89 ? 15.758 -7.345 -1.041 1.00 90.88 89 ILE A C 1
ATOM 698 O O . ILE A 1 89 ? 15.841 -8.355 -0.339 1.00 90.88 89 ILE A O 1
ATOM 702 N N . GLY A 1 90 ? 15.663 -6.119 -0.520 1.00 92.06 90 GLY A N 1
ATOM 703 C CA . GLY A 1 90 ? 15.712 -5.829 0.915 1.00 92.06 90 GLY A CA 1
ATOM 704 C C . GLY A 1 90 ? 14.578 -6.498 1.691 1.00 92.06 90 GLY A C 1
ATOM 705 O O . GLY A 1 90 ? 14.829 -7.231 2.651 1.00 92.06 90 GLY A O 1
ATOM 706 N N . LEU A 1 91 ? 13.340 -6.323 1.226 1.00 93.44 91 LEU A N 1
ATOM 707 C CA . LEU A 1 91 ? 12.152 -6.944 1.811 1.00 93.44 91 LEU A CA 1
ATOM 708 C C . LEU A 1 91 ? 12.189 -8.472 1.686 1.00 93.44 91 LEU A C 1
ATOM 710 O O . LEU A 1 91 ? 11.816 -9.161 2.632 1.00 93.44 91 LEU A O 1
ATOM 714 N N . SER A 1 92 ? 12.714 -9.030 0.588 1.00 95.38 92 SER A N 1
ATOM 715 C CA . SER A 1 92 ? 12.914 -10.484 0.462 1.00 95.38 92 SER A CA 1
ATOM 716 C C . SER A 1 92 ? 13.925 -11.011 1.485 1.00 95.38 92 SER A C 1
ATOM 718 O O . SER A 1 92 ? 13.678 -12.037 2.120 1.00 95.38 92 SER A O 1
ATOM 720 N N . ILE A 1 93 ? 15.041 -10.304 1.706 1.00 95.25 93 ILE A N 1
ATOM 721 C CA . ILE A 1 93 ? 16.014 -10.663 2.750 1.00 95.25 93 ILE A CA 1
ATOM 722 C C . ILE A 1 93 ? 15.349 -10.626 4.130 1.00 95.25 93 ILE A C 1
ATOM 724 O O . ILE A 1 93 ? 15.492 -11.588 4.886 1.00 95.25 93 ILE A O 1
ATOM 728 N N . LEU A 1 94 ? 14.604 -9.567 4.458 1.00 94.75 94 LEU A N 1
ATOM 729 C CA . LEU A 1 94 ? 13.896 -9.470 5.736 1.00 94.75 94 LEU A CA 1
ATOM 730 C C . LEU A 1 94 ? 12.845 -10.575 5.905 1.00 94.75 94 LEU A C 1
ATOM 732 O O . LEU A 1 94 ? 12.852 -11.262 6.925 1.00 94.75 94 LEU A O 1
ATOM 736 N N . ALA A 1 95 ? 11.993 -10.811 4.907 1.00 94.88 95 ALA A N 1
ATOM 737 C CA . ALA A 1 95 ? 10.921 -11.801 4.983 1.00 94.88 95 ALA A CA 1
ATOM 738 C C . ALA A 1 95 ? 11.473 -13.216 5.227 1.00 94.88 95 ALA A C 1
ATOM 740 O O . ALA A 1 95 ? 11.035 -13.897 6.152 1.00 94.88 95 ALA A O 1
ATOM 741 N N . TYR A 1 96 ? 12.524 -13.630 4.509 1.00 95.19 96 TYR A N 1
ATOM 742 C CA . TYR A 1 96 ? 13.192 -14.909 4.781 1.00 95.19 96 TYR A CA 1
ATOM 743 C C . TYR A 1 96 ? 13.945 -14.945 6.122 1.00 95.19 96 TYR A C 1
ATOM 745 O O . TYR A 1 96 ? 14.206 -16.032 6.634 1.00 95.19 96 TYR A O 1
ATOM 753 N N . ARG A 1 97 ? 14.300 -13.804 6.726 1.00 93.00 97 ARG A N 1
ATOM 754 C CA . ARG A 1 97 ? 14.885 -13.757 8.079 1.00 93.00 97 ARG A CA 1
ATOM 755 C C . ARG A 1 97 ? 13.818 -13.865 9.173 1.00 93.00 97 ARG A C 1
ATOM 757 O O . ARG A 1 97 ? 14.080 -14.531 10.175 1.00 93.00 97 ARG A O 1
ATOM 764 N N . TYR A 1 98 ? 12.630 -13.296 8.965 1.00 91.69 98 TYR A N 1
ATOM 765 C CA . TYR A 1 98 ? 11.483 -13.434 9.866 1.00 91.69 98 TYR A CA 1
ATOM 766 C C . TYR A 1 98 ? 10.807 -14.805 9.731 1.00 91.69 98 TYR A C 1
ATOM 768 O O . TYR A 1 98 ? 10.763 -15.575 10.692 1.00 91.69 98 TYR A O 1
ATOM 776 N N . ASP A 1 99 ? 10.328 -15.177 8.545 1.00 90.25 99 ASP A N 1
ATOM 777 C CA . ASP A 1 99 ? 9.623 -16.444 8.326 1.00 90.25 99 ASP A CA 1
ATOM 778 C C . ASP A 1 99 ? 10.574 -17.643 8.362 1.00 90.25 99 ASP A C 1
ATOM 780 O O . ASP A 1 99 ? 10.250 -18.676 8.957 1.00 90.25 99 ASP A O 1
ATOM 784 N N . GLY A 1 100 ? 11.785 -17.497 7.818 1.00 92.44 100 GLY A N 1
ATOM 785 C CA . GLY A 1 100 ? 12.727 -18.588 7.570 1.00 92.44 100 GLY A CA 1
ATOM 786 C C . GLY A 1 100 ? 12.376 -19.408 6.323 1.00 92.44 100 GLY A C 1
ATOM 787 O O . GLY A 1 100 ? 11.219 -19.477 5.921 1.00 92.44 100 GLY A O 1
ATOM 788 N N . MET A 1 101 ? 13.364 -20.098 5.750 1.00 93.62 101 MET A N 1
ATOM 789 C CA . MET A 1 101 ? 13.172 -20.974 4.583 1.00 93.62 101 MET A CA 1
ATOM 790 C C . MET A 1 101 ? 12.068 -22.026 4.811 1.00 93.62 101 MET A C 1
ATOM 792 O O . MET A 1 101 ? 11.972 -22.628 5.895 1.00 93.62 101 MET A O 1
ATOM 796 N N . ARG A 1 102 ? 11.257 -22.268 3.771 1.00 91.56 102 ARG A N 1
ATOM 797 C CA . ARG A 1 102 ? 10.220 -23.310 3.735 1.00 91.56 102 ARG A CA 1
ATOM 798 C C . ARG A 1 102 ? 10.865 -24.701 3.623 1.00 91.56 102 ARG A C 1
ATOM 800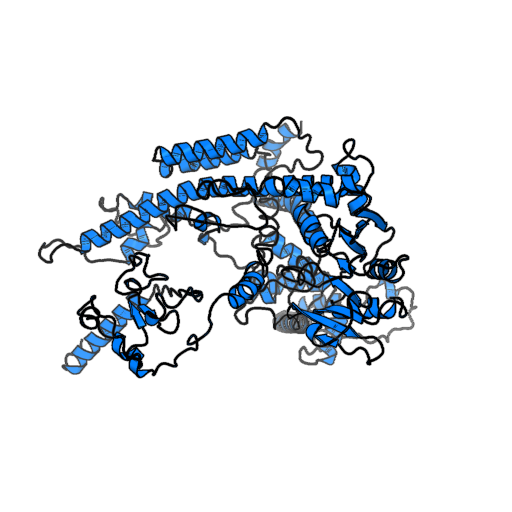 O O . ARG A 1 102 ? 12.056 -24.832 3.344 1.00 91.56 102 ARG A O 1
ATOM 807 N N . ALA A 1 103 ? 10.089 -25.768 3.824 1.00 90.00 103 ALA A N 1
ATOM 808 C CA . ALA A 1 103 ? 10.605 -27.138 3.681 1.00 90.00 103 ALA A CA 1
ATOM 809 C C . ALA A 1 103 ? 11.114 -27.422 2.252 1.00 90.00 103 ALA A C 1
ATOM 811 O O . ALA A 1 103 ? 12.202 -27.968 2.080 1.00 90.00 103 ALA A O 1
ATOM 812 N N . THR A 1 104 ? 10.375 -26.958 1.243 1.00 90.69 104 THR A N 1
ATOM 813 C CA . THR A 1 104 ? 10.731 -27.040 -0.183 1.00 90.69 104 THR A CA 1
ATOM 814 C C . THR A 1 104 ? 11.993 -26.246 -0.538 1.00 90.69 104 THR A C 1
ATOM 816 O O . THR A 1 104 ? 12.788 -26.699 -1.359 1.00 90.69 104 THR A O 1
ATOM 819 N N . ASP A 1 105 ? 12.220 -25.097 0.107 1.00 93.31 105 ASP A N 1
ATOM 820 C CA . ASP A 1 105 ? 13.436 -24.292 -0.068 1.00 93.31 105 ASP A CA 1
ATOM 821 C C . ASP A 1 105 ? 14.675 -25.030 0.464 1.00 93.31 105 ASP A C 1
ATOM 823 O O . ASP A 1 105 ? 15.693 -25.128 -0.221 1.00 93.31 105 ASP A O 1
ATOM 827 N N . VAL A 1 106 ? 14.575 -25.603 1.671 1.00 93.50 106 VAL A N 1
ATOM 828 C CA . VAL A 1 106 ? 15.665 -26.378 2.288 1.00 93.50 106 VAL A CA 1
ATOM 829 C C . VAL A 1 106 ? 15.956 -27.663 1.508 1.00 93.50 106 VAL A C 1
ATOM 831 O O . VAL A 1 106 ? 17.124 -28.025 1.366 1.00 93.50 106 VAL A O 1
ATOM 834 N N . GLN A 1 107 ? 14.934 -28.317 0.945 1.00 93.69 107 GLN A N 1
ATOM 835 C CA . GLN A 1 107 ? 15.121 -29.471 0.061 1.00 93.69 107 GLN A CA 1
ATOM 836 C C . GLN A 1 107 ? 15.895 -29.074 -1.202 1.00 93.69 107 GLN A C 1
ATOM 838 O O . GLN A 1 107 ? 16.954 -29.638 -1.469 1.00 93.69 107 GLN A O 1
ATOM 843 N N . ARG A 1 108 ? 15.446 -28.022 -1.903 1.00 92.81 108 ARG A N 1
ATOM 844 C CA . ARG A 1 108 ? 16.106 -27.475 -3.102 1.00 92.81 108 ARG A CA 1
ATOM 845 C C . ARG A 1 108 ? 17.570 -27.094 -2.846 1.00 92.81 108 ARG A C 1
ATOM 847 O O . ARG A 1 108 ? 18.424 -27.338 -3.699 1.00 92.81 108 ARG A O 1
ATOM 854 N N . LEU A 1 109 ? 17.861 -26.508 -1.684 1.00 93.75 109 LEU A N 1
ATOM 855 C CA . LEU A 1 109 ? 19.218 -26.168 -1.257 1.00 93.75 109 LEU A CA 1
ATOM 856 C C . LEU A 1 109 ? 20.075 -27.424 -1.014 1.00 93.75 109 LEU A C 1
ATOM 858 O O . LEU A 1 109 ? 21.216 -27.495 -1.468 1.00 93.75 109 LEU A O 1
ATOM 862 N N . ALA A 1 110 ? 19.529 -28.440 -0.340 1.00 93.12 110 ALA A N 1
ATOM 863 C CA . ALA A 1 110 ? 20.238 -29.693 -0.086 1.00 93.12 110 ALA A CA 1
ATOM 864 C C . ALA A 1 110 ? 20.502 -30.499 -1.373 1.00 93.12 110 ALA A C 1
ATOM 866 O O . ALA A 1 110 ? 21.601 -31.031 -1.546 1.00 93.12 110 ALA A O 1
ATOM 867 N N . ASP A 1 111 ? 19.539 -30.542 -2.299 1.00 93.88 111 ASP A N 1
ATOM 868 C CA . ASP A 1 111 ? 19.691 -31.151 -3.626 1.00 93.88 111 ASP A CA 1
ATOM 869 C C . ASP A 1 111 ? 20.783 -30.455 -4.447 1.00 93.88 111 ASP A C 1
ATOM 871 O O . ASP A 1 111 ? 21.615 -31.109 -5.083 1.00 93.88 111 ASP A O 1
ATOM 875 N N . GLN A 1 112 ? 20.837 -29.120 -4.417 1.00 93.75 112 GLN A N 1
ATOM 876 C CA . GLN A 1 112 ? 21.889 -28.370 -5.101 1.00 93.75 112 GLN A CA 1
ATOM 877 C C . GLN A 1 112 ? 23.264 -28.632 -4.489 1.00 93.75 112 GLN A C 1
ATOM 879 O O . GLN A 1 112 ? 24.190 -28.940 -5.236 1.00 93.75 112 GLN A O 1
ATOM 884 N N . LEU A 1 113 ? 23.401 -28.619 -3.161 1.00 93.69 113 LEU A N 1
ATOM 885 C CA . LEU A 1 113 ? 24.669 -28.947 -2.507 1.00 93.69 113 LEU A CA 1
ATOM 886 C C . LEU A 1 113 ? 25.111 -30.394 -2.783 1.00 93.69 113 LEU A C 1
ATOM 888 O O . LEU A 1 113 ? 26.304 -30.643 -2.951 1.00 93.69 113 LEU A O 1
ATOM 892 N N . LYS A 1 114 ? 24.181 -31.348 -2.915 1.00 93.19 114 LYS A N 1
ATOM 893 C CA . LYS A 1 114 ? 24.472 -32.719 -3.377 1.00 93.19 114 LYS A CA 1
ATOM 894 C C . LYS A 1 114 ? 24.984 -32.766 -4.818 1.00 93.19 114 LYS A C 1
ATOM 896 O O . LYS A 1 114 ? 25.950 -33.480 -5.100 1.00 93.19 114 LYS A O 1
ATOM 901 N N . ASN A 1 115 ? 24.359 -32.012 -5.718 1.00 92.38 115 ASN A N 1
ATOM 902 C CA . ASN A 1 115 ? 24.767 -31.920 -7.119 1.00 92.38 115 ASN A CA 1
ATOM 903 C C . ASN A 1 115 ? 26.136 -31.236 -7.270 1.00 92.38 115 ASN A C 1
ATOM 905 O O . ASN A 1 115 ? 26.990 -31.719 -8.011 1.00 92.38 115 ASN A O 1
ATOM 909 N N . ASP A 1 116 ? 26.389 -30.172 -6.515 1.00 92.62 116 ASP A N 1
ATOM 910 C CA . ASP A 1 116 ? 27.699 -29.529 -6.424 1.00 92.62 116 ASP A CA 1
ATOM 911 C C . ASP A 1 116 ? 28.752 -30.483 -5.850 1.00 92.62 116 ASP A C 1
ATOM 913 O O . ASP A 1 116 ? 29.844 -30.606 -6.407 1.00 92.62 116 ASP A O 1
ATOM 917 N N . LEU A 1 117 ? 28.420 -31.217 -4.782 1.00 92.38 117 LEU A N 1
ATOM 918 C CA . LEU A 1 117 ? 29.321 -32.188 -4.167 1.00 92.38 117 LEU A CA 1
ATOM 919 C C . LEU A 1 117 ? 29.753 -33.276 -5.155 1.00 92.38 117 LEU A C 1
ATOM 921 O O . LEU A 1 117 ? 30.904 -33.711 -5.094 1.00 92.38 117 LEU A O 1
ATOM 925 N N . SER A 1 118 ? 28.866 -33.725 -6.051 1.00 91.31 118 SER A N 1
ATOM 926 C CA . SER A 1 118 ? 29.201 -34.745 -7.054 1.00 91.31 118 SER A CA 1
ATOM 927 C C . SER A 1 118 ? 30.150 -34.216 -8.137 1.00 91.31 118 SER A C 1
ATOM 929 O O . SER A 1 118 ? 31.057 -34.942 -8.545 1.00 91.31 118 SER A O 1
ATOM 931 N N . ARG A 1 119 ? 29.993 -32.944 -8.534 1.00 93.00 119 ARG A N 1
ATOM 932 C CA . ARG A 1 119 ? 30.793 -32.255 -9.566 1.00 93.00 119 ARG A CA 1
ATOM 933 C C . ARG A 1 119 ? 32.153 -31.758 -9.069 1.00 93.00 119 ARG A C 1
ATOM 935 O O . ARG A 1 119 ? 33.111 -31.735 -9.835 1.00 93.00 119 ARG A O 1
ATOM 942 N N . GLN A 1 120 ? 32.246 -31.333 -7.810 1.00 92.31 120 GLN A N 1
ATOM 943 C CA . GLN A 1 120 ? 33.479 -30.796 -7.225 1.00 92.31 120 GLN A CA 1
ATOM 944 C C . GLN A 1 120 ? 34.547 -31.893 -7.072 1.00 92.31 120 GLN A C 1
ATOM 946 O O . GLN A 1 120 ? 34.253 -33.018 -6.675 1.00 92.31 120 GLN A O 1
ATOM 951 N N . VAL A 1 121 ? 35.805 -31.566 -7.373 1.00 87.19 121 VAL A N 1
ATOM 952 C CA . VAL A 1 121 ? 36.947 -32.502 -7.337 1.00 87.19 121 VAL A CA 1
ATOM 953 C C . VAL A 1 121 ? 37.615 -32.486 -5.949 1.00 87.19 121 VAL A C 1
ATOM 955 O O . VAL A 1 121 ? 37.422 -31.557 -5.169 1.00 87.19 121 VAL A O 1
ATOM 958 N N . GLY A 1 122 ? 38.383 -33.529 -5.612 1.00 88.50 122 GLY A N 1
ATOM 959 C CA . GLY A 1 122 ? 39.125 -33.639 -4.345 1.00 88.50 122 GLY A CA 1
ATOM 960 C C . GLY A 1 122 ? 38.408 -34.454 -3.254 1.00 88.50 122 GLY A C 1
ATOM 961 O O . GLY A 1 122 ? 37.365 -35.066 -3.528 1.00 88.50 122 GLY A O 1
ATOM 962 N N . PRO A 1 123 ? 38.953 -34.515 -2.023 1.00 88.44 123 PRO A N 1
ATOM 963 C CA . PRO A 1 123 ? 38.381 -35.282 -0.911 1.00 88.44 123 PRO A CA 1
ATOM 964 C C . PRO A 1 123 ? 36.973 -34.802 -0.540 1.00 88.44 123 PRO A C 1
ATOM 966 O O . PRO A 1 123 ? 36.745 -33.606 -0.383 1.00 88.44 123 PRO A O 1
ATOM 969 N N . ARG A 1 124 ? 36.009 -35.723 -0.373 1.00 84.94 124 ARG A N 1
ATOM 970 C CA . ARG A 1 124 ? 34.580 -35.367 -0.210 1.00 84.94 124 ARG A CA 1
ATOM 971 C C . ARG A 1 124 ? 34.291 -34.417 0.960 1.00 84.94 124 ARG A C 1
ATOM 973 O O . ARG A 1 124 ? 33.370 -33.619 0.840 1.00 84.94 124 ARG A O 1
ATOM 980 N N . SER A 1 125 ? 35.050 -34.483 2.051 1.00 83.12 125 SER A N 1
ATOM 981 C CA . SER A 1 125 ? 34.920 -33.588 3.214 1.00 83.12 125 SER A CA 1
ATOM 982 C C . SER A 1 125 ? 35.470 -32.177 2.977 1.00 83.12 125 SER A C 1
ATOM 984 O O . SER A 1 125 ? 34.990 -31.235 3.589 1.00 83.12 125 SER A O 1
ATOM 986 N N . GLN A 1 126 ? 36.445 -32.017 2.078 1.00 88.62 126 GLN A N 1
ATOM 987 C CA . GLN A 1 126 ? 37.111 -30.737 1.788 1.00 88.62 126 GLN A CA 1
ATOM 988 C C . GLN A 1 126 ? 36.504 -29.999 0.582 1.00 88.62 126 GLN A C 1
ATOM 990 O O . GLN A 1 126 ? 36.867 -28.859 0.302 1.00 88.62 126 GLN A O 1
ATOM 995 N N . ARG A 1 127 ? 35.578 -30.635 -0.148 1.00 91.56 127 ARG A N 1
ATOM 996 C CA . ARG A 1 127 ? 34.841 -30.006 -1.255 1.00 91.56 127 ARG A CA 1
ATOM 997 C C . ARG A 1 127 ? 34.033 -28.804 -0.737 1.00 91.56 127 ARG A C 1
ATOM 999 O O . ARG A 1 127 ? 33.357 -28.961 0.284 1.00 91.56 127 ARG A O 1
ATOM 1006 N N . PRO A 1 128 ? 34.027 -27.648 -1.433 1.00 91.94 128 PRO A N 1
ATOM 1007 C CA . PRO A 1 128 ? 33.319 -26.444 -0.993 1.00 91.94 128 PRO A CA 1
ATOM 1008 C C . PRO A 1 128 ? 31.866 -26.665 -0.552 1.00 91.94 128 PRO A C 1
ATOM 1010 O O . PRO A 1 128 ? 31.450 -26.084 0.444 1.00 91.94 128 PRO A O 1
ATOM 1013 N N . ALA A 1 129 ? 31.108 -27.539 -1.223 1.00 91.38 129 ALA A N 1
ATOM 1014 C CA . ALA A 1 129 ? 29.734 -27.862 -0.832 1.00 91.38 129 ALA A CA 1
ATOM 1015 C C . ALA A 1 129 ? 29.641 -28.512 0.564 1.00 91.38 129 ALA A C 1
ATOM 1017 O O . ALA A 1 129 ? 28.771 -28.143 1.351 1.00 91.38 129 ALA A O 1
ATOM 1018 N N . SER A 1 130 ? 30.556 -29.433 0.897 1.00 90.94 130 SER A N 1
ATOM 1019 C CA . SER A 1 130 ? 30.629 -30.039 2.235 1.00 90.94 130 SER A CA 1
ATOM 1020 C C . SER A 1 130 ? 31.042 -29.023 3.289 1.00 90.94 130 SER A C 1
ATOM 1022 O O . SER A 1 130 ? 30.421 -28.982 4.341 1.00 90.94 130 SER A O 1
ATOM 1024 N N . VAL A 1 131 ? 32.038 -28.178 2.999 1.00 91.00 131 VAL A N 1
ATOM 1025 C CA . VAL A 1 131 ? 32.516 -27.143 3.933 1.00 91.00 131 VAL A CA 1
ATOM 1026 C C . VAL A 1 131 ? 31.404 -26.137 4.248 1.00 91.00 131 VAL A C 1
ATOM 1028 O O . VAL A 1 131 ? 31.169 -25.824 5.413 1.00 91.00 131 VAL A O 1
ATOM 1031 N N . VAL A 1 132 ? 30.662 -25.693 3.227 1.00 91.50 132 VAL A N 1
ATOM 1032 C CA . VAL A 1 132 ? 29.503 -24.805 3.397 1.00 91.50 132 VAL A CA 1
ATOM 1033 C C . VAL A 1 132 ? 28.413 -25.489 4.230 1.00 91.50 132 VAL A C 1
ATOM 1035 O O . VAL A 1 132 ? 27.981 -24.923 5.230 1.00 91.50 132 VAL A O 1
ATOM 1038 N N . PHE A 1 133 ? 28.030 -26.727 3.905 1.00 91.62 133 PHE A N 1
ATOM 1039 C CA . PHE A 1 133 ? 27.021 -27.468 4.672 1.00 91.62 133 PHE A CA 1
ATOM 1040 C C . PHE A 1 133 ? 27.437 -27.717 6.133 1.00 91.62 133 PHE A C 1
ATOM 1042 O O . PHE A 1 133 ? 26.653 -27.481 7.050 1.00 91.62 133 PHE A O 1
ATOM 1049 N N . ASP A 1 134 ? 28.677 -28.153 6.368 1.00 89.94 134 ASP A N 1
ATOM 1050 C CA . ASP A 1 134 ? 29.206 -28.407 7.710 1.00 89.94 134 ASP A CA 1
ATOM 1051 C C . ASP A 1 134 ? 29.248 -27.124 8.554 1.00 89.94 134 ASP A C 1
ATOM 1053 O O . ASP A 1 134 ? 28.906 -27.178 9.733 1.00 89.94 134 ASP A O 1
ATOM 1057 N N . SER A 1 135 ? 29.573 -25.964 7.967 1.00 90.06 135 SER A N 1
ATOM 1058 C CA . SER A 1 135 ? 29.542 -24.670 8.677 1.00 90.06 135 SER A CA 1
ATOM 1059 C C . SER A 1 135 ? 28.138 -24.177 9.059 1.00 90.06 135 SER A C 1
ATOM 1061 O O . SER A 1 135 ? 28.016 -23.239 9.841 1.00 90.06 135 SER A O 1
ATOM 1063 N N . TRP A 1 136 ? 27.071 -24.800 8.544 1.00 90.56 136 TRP A N 1
ATOM 1064 C CA . TRP A 1 136 ? 25.688 -24.538 8.972 1.00 90.56 136 TRP A CA 1
ATOM 1065 C C . TRP A 1 136 ? 25.147 -25.560 9.979 1.00 90.56 136 TRP A C 1
ATOM 1067 O O . TRP A 1 136 ? 24.120 -25.309 10.608 1.00 90.56 136 TRP A O 1
ATOM 1077 N N . VAL A 1 137 ? 25.791 -26.725 10.086 1.00 86.19 137 VAL A N 1
ATOM 1078 C CA . VAL A 1 137 ? 25.335 -27.868 10.898 1.00 86.19 137 VAL A CA 1
ATOM 1079 C C . VAL A 1 137 ? 26.172 -28.046 12.171 1.00 86.19 137 VAL A C 1
ATOM 1081 O O . VAL A 1 137 ? 25.716 -28.695 13.114 1.00 86.19 137 VAL A O 1
ATOM 1084 N N . GLN A 1 138 ? 27.376 -27.473 12.232 1.00 75.12 138 GLN A N 1
ATOM 1085 C CA . GLN A 1 138 ? 28.170 -27.439 13.460 1.00 75.12 138 GLN A CA 1
ATOM 1086 C C . GLN A 1 138 ? 27.559 -26.480 14.502 1.00 75.12 138 GLN A C 1
ATOM 1088 O O . GLN A 1 138 ? 27.042 -25.422 14.133 1.00 75.12 138 GLN A O 1
ATOM 1093 N N . PRO A 1 139 ? 27.584 -26.843 15.799 1.00 56.62 139 PRO A N 1
ATOM 1094 C CA . PRO A 1 139 ? 27.168 -25.941 16.867 1.00 56.62 139 PRO A CA 1
ATOM 1095 C C . PRO A 1 139 ? 28.144 -24.754 16.977 1.00 56.62 139 PRO A C 1
ATOM 1097 O O . PRO A 1 139 ? 29.320 -24.910 16.656 1.00 56.62 139 PRO A O 1
ATOM 1100 N N . PRO A 1 140 ? 27.696 -23.576 17.446 1.00 55.06 140 PRO A N 1
ATOM 1101 C CA . PRO A 1 140 ? 28.601 -22.466 17.727 1.00 55.06 140 PRO A CA 1
ATOM 1102 C C . PRO A 1 140 ? 29.531 -22.812 18.901 1.00 55.06 140 PRO A C 1
ATOM 1104 O O . PRO A 1 140 ? 29.052 -23.168 19.980 1.00 55.06 140 PRO A O 1
ATOM 1107 N N . ASP A 1 141 ? 30.844 -22.641 18.706 1.00 50.28 141 ASP A N 1
ATOM 1108 C CA . ASP A 1 141 ? 31.910 -23.074 19.634 1.00 50.28 141 ASP A CA 1
ATOM 1109 C C . ASP A 1 141 ? 31.739 -22.584 21.086 1.00 50.28 141 ASP A C 1
ATOM 1111 O O . ASP A 1 141 ? 32.190 -23.235 22.032 1.00 50.28 141 ASP A O 1
ATOM 1115 N N . ALA A 1 142 ? 31.044 -21.459 21.283 1.00 44.88 142 ALA A N 1
ATOM 1116 C CA . ALA A 1 142 ? 30.769 -20.874 22.595 1.00 44.88 142 ALA A CA 1
ATOM 1117 C C . ALA A 1 142 ? 29.976 -21.800 23.540 1.00 44.88 142 ALA A C 1
ATOM 1119 O O . ALA A 1 142 ? 30.158 -21.720 24.750 1.00 44.88 142 ALA A O 1
ATOM 1120 N N . ALA A 1 143 ? 29.127 -22.696 23.019 1.00 43.16 143 ALA A N 1
ATOM 1121 C CA . ALA A 1 143 ? 28.347 -23.626 23.847 1.00 43.16 143 ALA A CA 1
ATOM 1122 C C . ALA A 1 143 ? 29.134 -24.885 24.267 1.00 43.16 143 ALA A C 1
ATOM 1124 O O . ALA A 1 143 ? 28.713 -25.614 25.162 1.00 43.16 143 ALA A O 1
ATOM 1125 N N . THR A 1 144 ? 30.269 -25.155 23.618 1.00 43.94 144 THR A N 1
ATOM 1126 C CA . THR A 1 144 ? 31.126 -26.323 23.881 1.00 43.94 144 THR A CA 1
ATOM 1127 C C . THR A 1 144 ? 32.304 -26.026 24.809 1.00 43.94 144 THR A C 1
ATOM 1129 O O . THR A 1 144 ? 32.952 -26.961 25.261 1.00 43.94 144 THR A O 1
ATOM 1132 N N . ALA A 1 145 ? 32.566 -24.757 25.138 1.00 42.47 145 ALA A N 1
ATOM 1133 C CA . ALA A 1 145 ? 33.669 -24.369 26.023 1.00 42.47 145 ALA A CA 1
ATOM 1134 C C . ALA A 1 145 ? 33.402 -24.635 27.522 1.00 42.47 145 ALA A C 1
ATOM 1136 O O . ALA A 1 145 ? 34.350 -24.838 28.276 1.00 42.47 145 ALA A O 1
ATOM 1137 N N . GLU A 1 146 ? 32.138 -24.661 27.964 1.00 40.44 146 GLU A N 1
ATOM 1138 C CA . GLU A 1 146 ? 31.774 -24.913 29.375 1.00 40.44 146 GLU A CA 1
ATOM 1139 C C . GLU A 1 146 ? 31.515 -26.398 29.698 1.00 40.44 146 GLU A C 1
ATOM 1141 O O . GLU A 1 146 ? 31.400 -26.778 30.863 1.00 40.44 146 GLU A O 1
ATOM 1146 N N . LEU A 1 147 ? 31.452 -27.263 28.681 1.00 40.03 147 LEU A N 1
ATOM 1147 C CA . LEU A 1 147 ? 31.283 -28.707 28.844 1.00 40.03 147 LEU A CA 1
ATOM 1148 C C . LEU A 1 147 ? 32.629 -29.396 28.610 1.00 40.03 147 LEU A C 1
ATOM 1150 O O . LEU A 1 147 ? 33.031 -29.625 27.473 1.00 40.03 147 LEU A O 1
ATOM 1154 N N . GLY A 1 148 ? 33.321 -29.701 29.712 1.00 35.38 148 GLY A N 1
ATOM 1155 C CA . GLY A 1 148 ? 34.691 -30.221 29.709 1.00 35.38 148 GLY A CA 1
ATOM 1156 C C . GLY A 1 148 ? 34.915 -31.494 28.878 1.00 35.38 148 GLY A C 1
ATOM 1157 O O . GLY A 1 148 ? 33.984 -32.212 28.513 1.00 35.38 148 GLY A O 1
ATOM 1158 N N . GLU A 1 149 ? 36.195 -31.791 28.639 1.00 36.34 149 GLU A N 1
ATOM 1159 C CA . GLU A 1 149 ? 36.767 -32.682 27.604 1.00 36.34 149 GLU A CA 1
ATOM 1160 C C . GLU A 1 149 ? 36.302 -34.165 27.587 1.00 36.34 149 GLU A C 1
ATOM 1162 O O . GLU A 1 149 ? 36.802 -34.968 26.801 1.00 36.34 149 GLU A O 1
ATOM 1167 N N . GLY A 1 150 ? 35.329 -34.562 28.412 1.00 34.69 150 GLY A N 1
ATOM 1168 C CA . GLY A 1 150 ? 34.777 -35.921 28.486 1.00 34.69 150 GLY A CA 1
ATOM 1169 C C . GLY A 1 150 ? 33.603 -36.231 27.542 1.00 34.69 150 GLY A C 1
ATOM 1170 O O . GLY A 1 150 ? 33.155 -37.375 27.504 1.00 34.69 150 GLY A O 1
ATOM 1171 N N . ALA A 1 151 ? 33.078 -35.258 26.787 1.00 34.97 151 ALA A N 1
ATOM 1172 C CA . ALA A 1 151 ? 31.815 -35.390 26.042 1.00 34.97 151 ALA A CA 1
ATOM 1173 C C . ALA A 1 151 ? 31.954 -35.607 24.513 1.00 34.97 151 ALA A C 1
ATOM 1175 O O . ALA A 1 151 ? 31.135 -35.107 23.738 1.00 34.97 151 ALA A O 1
ATOM 1176 N N . MET A 1 152 ? 32.933 -36.400 24.047 1.00 33.81 152 MET A N 1
ATOM 1177 C CA . MET A 1 152 ? 33.097 -36.780 22.621 1.00 33.81 152 MET A CA 1
ATOM 1178 C C . MET A 1 152 ? 32.016 -37.762 22.095 1.00 33.81 152 MET A C 1
ATOM 1180 O O . MET A 1 152 ? 32.316 -38.757 21.436 1.00 33.81 152 MET A O 1
ATOM 1184 N N . GLY A 1 153 ? 30.741 -37.502 22.393 1.00 37.09 153 GLY A N 1
ATOM 1185 C CA . GLY A 1 153 ? 29.613 -38.389 22.082 1.00 37.09 153 GLY A CA 1
ATOM 1186 C C . GLY A 1 153 ? 28.312 -37.692 21.679 1.00 37.09 153 GLY A C 1
ATOM 1187 O O . GLY A 1 153 ? 27.320 -38.378 21.436 1.00 37.09 153 GLY A O 1
ATOM 1188 N N . VAL A 1 154 ? 28.279 -36.357 21.575 1.00 44.03 154 VAL A N 1
ATOM 1189 C CA . VAL A 1 154 ? 27.093 -35.643 21.067 1.00 44.03 154 VAL A CA 1
ATOM 1190 C C . VAL A 1 154 ? 27.000 -35.857 19.555 1.00 44.03 154 VAL A C 1
ATOM 1192 O O . VAL A 1 154 ? 27.613 -35.145 18.760 1.00 44.03 154 VAL A O 1
ATOM 1195 N N . ALA A 1 155 ? 26.262 -36.894 19.154 1.00 49.69 155 ALA A N 1
ATOM 1196 C CA . ALA A 1 155 ? 26.060 -37.245 17.755 1.00 49.69 155 ALA A CA 1
ATOM 1197 C C . ALA A 1 155 ? 25.539 -36.036 16.962 1.00 49.69 155 ALA A C 1
ATOM 1199 O O . ALA A 1 155 ? 24.554 -35.409 17.362 1.00 49.69 155 ALA A O 1
ATOM 1200 N N . ARG A 1 156 ? 26.176 -35.727 15.819 1.00 55.12 156 ARG A N 1
ATOM 1201 C CA . ARG A 1 156 ? 25.721 -34.649 14.927 1.00 55.12 156 ARG A CA 1
ATOM 1202 C C . ARG A 1 156 ? 24.226 -34.853 14.622 1.00 55.12 156 ARG A C 1
ATOM 1204 O O . ARG A 1 156 ? 23.871 -35.914 14.103 1.00 55.12 156 ARG A O 1
ATOM 1211 N N . PRO A 1 157 ? 23.344 -33.875 14.911 1.00 67.69 157 PRO A N 1
ATOM 1212 C CA . PRO A 1 157 ? 21.896 -34.059 14.766 1.00 67.69 157 PRO A CA 1
ATOM 1213 C C . PRO A 1 157 ? 21.469 -34.305 13.309 1.00 67.69 157 PRO A C 1
ATOM 1215 O O . PRO A 1 157 ? 20.445 -34.951 13.069 1.00 67.69 157 PRO A O 1
ATOM 1218 N N . VAL A 1 158 ? 22.275 -33.833 12.353 1.00 81.81 158 VAL A N 1
ATOM 1219 C CA . VAL A 1 158 ? 22.123 -34.027 10.907 1.00 81.81 158 VAL A CA 1
ATOM 1220 C C . VAL A 1 158 ? 23.375 -34.711 10.352 1.00 81.81 158 VAL A C 1
ATOM 1222 O O . VAL A 1 158 ? 24.501 -34.382 10.735 1.00 81.81 158 VAL A O 1
ATOM 1225 N N . LEU A 1 159 ? 23.181 -35.669 9.443 1.00 84.12 159 LEU A N 1
ATOM 1226 C CA . LEU A 1 159 ? 24.276 -36.385 8.782 1.00 84.12 159 LEU A CA 1
ATOM 1227 C C . LEU A 1 159 ? 25.139 -35.445 7.911 1.00 84.12 159 LEU A C 1
ATOM 1229 O O . LEU A 1 159 ? 24.592 -34.526 7.302 1.00 84.12 159 LEU A O 1
ATOM 1233 N N . PRO A 1 160 ? 26.460 -35.691 7.767 1.00 85.75 160 PRO A N 1
ATOM 1234 C CA . PRO A 1 160 ? 27.305 -34.952 6.825 1.00 85.75 160 PRO A CA 1
ATOM 1235 C C . PRO A 1 160 ? 26.740 -34.992 5.399 1.00 85.75 160 PRO A C 1
ATOM 1237 O O . PRO A 1 160 ? 26.156 -36.003 5.001 1.00 85.75 160 PRO A O 1
ATOM 1240 N N . LEU A 1 161 ? 26.976 -33.948 4.594 1.00 87.81 161 LEU A N 1
ATOM 1241 C CA . LEU A 1 161 ? 26.400 -33.806 3.243 1.00 87.81 161 LEU A CA 1
ATOM 1242 C C . LEU A 1 161 ? 26.619 -35.036 2.342 1.00 87.81 161 LEU A C 1
ATOM 1244 O O . LEU A 1 161 ? 25.771 -35.368 1.516 1.00 87.81 161 LEU A O 1
ATOM 1248 N N . SER A 1 162 ? 27.729 -35.758 2.505 1.00 86.75 162 SER A N 1
ATOM 1249 C CA . SER A 1 162 ? 28.003 -37.001 1.775 1.00 86.75 162 SER A CA 1
ATOM 1250 C C . SER A 1 162 ? 26.975 -38.111 2.045 1.00 86.75 162 SER A C 1
ATOM 1252 O O . SER A 1 162 ? 26.622 -38.828 1.109 1.00 86.75 162 SER A O 1
ATOM 1254 N N . LEU A 1 163 ? 26.458 -38.213 3.273 1.00 87.19 163 LEU A N 1
ATOM 1255 C CA . LEU A 1 163 ? 25.531 -39.250 3.749 1.00 87.19 163 LEU A CA 1
ATOM 1256 C C . LEU A 1 163 ? 24.077 -38.770 3.885 1.00 87.19 163 LEU A C 1
ATOM 1258 O O . LEU A 1 163 ? 23.171 -39.596 3.858 1.00 87.19 163 LEU A O 1
ATOM 1262 N N . PHE A 1 164 ? 23.851 -37.458 4.000 1.00 89.06 164 PHE A N 1
ATOM 1263 C CA . PHE A 1 164 ? 22.520 -36.841 4.022 1.00 89.06 164 PHE A CA 1
ATOM 1264 C C . PHE A 1 164 ? 21.656 -37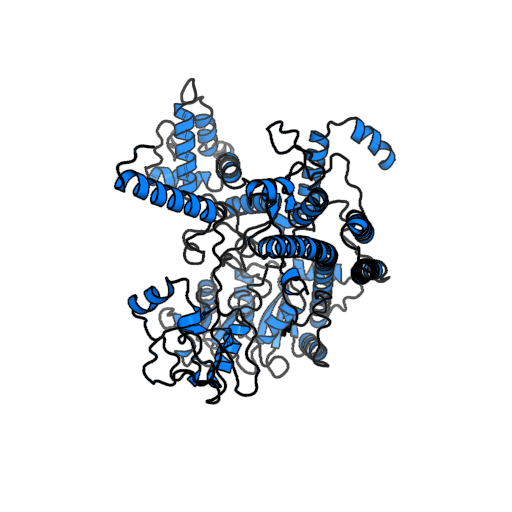.301 2.832 1.00 89.06 164 PHE A C 1
ATOM 1266 O O . PHE A 1 164 ? 22.189 -37.525 1.747 1.00 89.06 164 PHE A O 1
ATOM 1273 N N . GLN A 1 165 ? 20.338 -37.417 2.991 1.00 87.25 165 GLN A N 1
ATOM 1274 C CA . GLN A 1 165 ? 19.419 -37.750 1.895 1.00 87.25 165 GLN A CA 1
ATOM 1275 C C . GLN A 1 165 ? 18.276 -36.725 1.868 1.00 87.25 165 GLN A C 1
ATOM 1277 O O . GLN A 1 165 ? 17.472 -36.725 2.796 1.00 87.25 165 GLN A O 1
ATOM 1282 N N . PRO A 1 166 ? 18.172 -35.859 0.840 1.00 86.75 166 PRO A N 1
ATOM 1283 C CA . PRO A 1 166 ? 17.130 -34.823 0.776 1.00 86.75 166 PRO A CA 1
ATOM 1284 C C . PRO A 1 166 ? 15.691 -35.357 0.792 1.00 86.75 166 PRO A C 1
ATOM 1286 O O . PRO A 1 166 ? 14.789 -34.657 1.241 1.00 86.75 166 PRO A O 1
ATOM 1289 N N . ASN A 1 167 ? 15.490 -36.605 0.358 1.00 89.19 167 ASN A N 1
ATOM 1290 C CA . ASN A 1 167 ? 14.190 -37.281 0.352 1.00 89.19 167 ASN A CA 1
ATOM 1291 C C . ASN A 1 167 ? 13.829 -37.963 1.689 1.00 89.19 167 ASN A C 1
ATOM 1293 O O . ASN A 1 167 ? 12.740 -38.520 1.798 1.00 89.19 167 ASN A O 1
ATOM 1297 N N . ASP A 1 168 ? 14.714 -37.959 2.695 1.00 91.06 168 ASP A N 1
ATOM 1298 C CA . ASP A 1 168 ? 14.386 -38.416 4.052 1.00 91.06 168 ASP A CA 1
ATOM 1299 C C . ASP A 1 168 ? 13.709 -37.258 4.814 1.00 91.06 168 ASP A C 1
ATOM 1301 O O . ASP A 1 168 ? 14.383 -36.278 5.154 1.00 91.06 168 ASP A O 1
ATOM 1305 N N . PRO A 1 169 ? 12.397 -37.339 5.117 1.00 88.94 169 PRO A N 1
ATOM 1306 C CA . PRO A 1 169 ? 11.670 -36.236 5.739 1.00 88.94 169 PRO A CA 1
ATOM 1307 C C . PRO A 1 169 ? 12.139 -35.946 7.171 1.00 88.94 169 PRO A C 1
ATOM 1309 O O . PRO A 1 169 ? 12.032 -34.810 7.631 1.00 88.94 169 PRO A O 1
ATOM 1312 N N . ILE A 1 170 ? 12.690 -36.937 7.882 1.00 88.62 170 ILE A N 1
ATOM 1313 C CA . ILE A 1 170 ? 13.182 -36.772 9.253 1.00 88.62 170 ILE A CA 1
ATOM 1314 C C . ILE A 1 170 ? 14.518 -36.025 9.228 1.00 88.62 170 ILE A C 1
ATOM 1316 O O . ILE A 1 170 ? 14.708 -35.082 9.998 1.00 88.62 170 ILE A O 1
ATOM 1320 N N . GLN A 1 171 ? 15.440 -36.405 8.339 1.00 87.25 171 GLN A N 1
ATOM 1321 C CA . GLN A 1 171 ? 16.708 -35.683 8.165 1.00 87.25 171 GLN A CA 1
ATOM 1322 C C . GLN A 1 171 ? 16.481 -34.272 7.611 1.00 87.25 171 GLN A C 1
ATOM 1324 O O . GLN A 1 171 ? 17.101 -33.323 8.099 1.00 87.25 171 GLN A O 1
ATOM 1329 N N . LEU A 1 172 ? 15.561 -34.111 6.656 1.00 90.25 172 LEU A N 1
ATOM 1330 C CA . LEU A 1 172 ? 15.204 -32.812 6.090 1.00 90.25 172 LEU A CA 1
ATOM 1331 C C . LEU A 1 172 ? 14.597 -31.873 7.142 1.00 90.25 172 LEU A C 1
ATOM 1333 O O . LEU A 1 172 ? 15.006 -30.717 7.224 1.00 90.25 172 LEU A O 1
ATOM 1337 N N . GLU A 1 173 ? 13.691 -32.355 7.997 1.00 90.56 173 GLU A N 1
ATOM 1338 C CA . GLU A 1 173 ? 13.118 -31.550 9.084 1.00 90.56 173 GLU A CA 1
ATOM 1339 C C . GLU A 1 173 ? 14.170 -31.167 10.139 1.00 90.56 173 GLU A C 1
ATOM 1341 O O . GLU A 1 173 ? 14.177 -30.031 10.619 1.00 90.56 173 GLU A O 1
ATOM 1346 N N . ARG A 1 174 ? 15.108 -32.067 10.471 1.00 90.06 174 ARG A N 1
ATOM 1347 C CA . ARG A 1 174 ? 16.237 -31.741 11.362 1.00 90.06 174 ARG A CA 1
ATOM 1348 C C . ARG A 1 174 ? 17.139 -30.663 10.763 1.00 90.06 174 ARG A C 1
ATOM 1350 O O . ARG A 1 174 ? 17.456 -29.699 11.456 1.00 90.06 174 ARG A O 1
ATOM 1357 N N . LEU A 1 175 ? 17.498 -30.783 9.482 1.00 90.88 175 LEU A N 1
ATOM 1358 C CA . LEU A 1 175 ? 18.259 -29.757 8.763 1.00 90.88 175 LEU A CA 1
ATOM 1359 C C . LEU A 1 175 ? 17.498 -28.428 8.748 1.00 90.88 175 LEU A C 1
ATOM 1361 O O . LEU A 1 175 ? 18.062 -27.397 9.112 1.00 90.88 175 LEU A O 1
ATOM 1365 N N . ARG A 1 176 ? 16.205 -28.453 8.402 1.00 91.88 176 ARG A N 1
ATOM 1366 C CA . ARG A 1 176 ? 15.344 -27.267 8.359 1.00 91.88 176 ARG A CA 1
ATOM 1367 C C . ARG A 1 176 ? 15.320 -26.547 9.703 1.00 91.88 176 ARG A C 1
ATOM 1369 O O . ARG A 1 176 ? 15.473 -25.332 9.713 1.00 91.88 176 ARG A O 1
ATOM 1376 N N . ARG A 1 177 ? 15.183 -27.254 10.831 1.00 90.94 177 ARG A N 1
ATOM 1377 C CA . ARG A 1 177 ? 15.197 -26.636 12.173 1.00 90.94 177 ARG A CA 1
ATOM 1378 C C . ARG A 1 177 ? 16.481 -25.863 12.466 1.00 90.94 177 ARG A C 1
ATOM 1380 O O . ARG A 1 177 ? 16.388 -24.787 13.045 1.00 90.94 177 ARG A O 1
ATOM 1387 N N . LEU A 1 178 ? 17.635 -26.378 12.042 1.00 90.00 178 LEU A N 1
ATOM 1388 C CA . LEU A 1 178 ? 18.926 -25.708 12.220 1.00 90.00 178 LEU A CA 1
ATOM 1389 C C . LEU A 1 178 ? 19.085 -24.516 11.266 1.00 90.00 178 LEU A C 1
ATOM 1391 O O . LEU A 1 178 ? 19.376 -23.405 11.702 1.00 90.00 178 LEU A O 1
ATOM 1395 N N . ILE A 1 179 ? 18.874 -24.723 9.960 1.00 91.94 179 ILE A N 1
ATOM 1396 C CA . ILE A 1 179 ? 19.318 -23.748 8.952 1.00 91.94 179 ILE A CA 1
ATOM 1397 C C . ILE A 1 179 ? 18.251 -22.736 8.527 1.00 91.94 179 ILE A C 1
ATOM 1399 O O . ILE A 1 179 ? 18.608 -21.697 7.975 1.00 91.94 179 ILE A O 1
ATOM 1403 N N . ARG A 1 180 ? 16.949 -22.981 8.764 1.00 92.62 180 ARG A N 1
ATOM 1404 C CA . ARG A 1 180 ? 15.869 -22.165 8.162 1.00 92.62 180 ARG A CA 1
ATOM 1405 C C . ARG A 1 180 ? 15.935 -20.676 8.491 1.00 92.62 180 ARG A C 1
ATOM 1407 O O . ARG A 1 180 ? 15.483 -19.880 7.680 1.00 92.62 180 ARG A O 1
ATOM 1414 N N . ARG A 1 181 ? 16.472 -20.311 9.660 1.00 92.44 181 ARG A N 1
ATOM 1415 C CA . ARG A 1 181 ? 16.678 -18.918 10.105 1.00 92.44 181 ARG A CA 1
ATOM 1416 C C . ARG A 1 181 ? 18.159 -18.550 10.267 1.00 92.44 181 ARG A C 1
ATOM 1418 O O . ARG A 1 181 ? 18.460 -17.441 10.701 1.00 92.44 181 ARG A O 1
ATOM 1425 N N . LEU A 1 182 ? 19.087 -19.444 9.906 1.00 93.12 182 LEU A N 1
ATOM 1426 C CA . LEU A 1 182 ? 20.523 -19.176 9.979 1.00 93.12 182 LEU A CA 1
ATOM 1427 C C . LEU A 1 182 ? 20.891 -18.108 8.929 1.00 93.12 182 LEU A C 1
ATOM 1429 O O . LEU A 1 182 ? 20.729 -18.375 7.734 1.00 93.12 182 LEU A O 1
ATOM 1433 N N . PRO A 1 183 ? 21.416 -16.926 9.315 1.00 93.69 183 PRO A N 1
ATOM 1434 C CA . PRO A 1 183 ? 21.631 -15.820 8.377 1.00 93.69 183 PRO A CA 1
ATOM 1435 C C . PRO A 1 183 ? 22.517 -16.185 7.181 1.00 93.69 183 PRO A C 1
ATOM 1437 O O . PRO A 1 183 ? 22.228 -15.777 6.058 1.00 93.69 183 PRO A O 1
ATOM 1440 N N . ALA A 1 184 ? 23.556 -16.998 7.405 1.00 93.06 184 ALA A N 1
ATOM 1441 C CA . ALA A 1 184 ? 24.466 -17.459 6.360 1.00 93.06 184 ALA A CA 1
ATOM 1442 C C . ALA A 1 184 ? 23.779 -18.375 5.328 1.00 93.06 184 ALA A C 1
ATOM 1444 O O . ALA A 1 184 ? 23.975 -18.190 4.127 1.00 93.06 184 ALA A O 1
ATOM 1445 N N . ALA A 1 185 ? 22.943 -19.319 5.778 1.00 93.94 185 ALA A N 1
ATOM 1446 C CA . ALA A 1 185 ? 22.214 -20.228 4.892 1.00 93.94 185 ALA A CA 1
ATOM 1447 C C . ALA A 1 185 ? 21.110 -19.499 4.109 1.00 93.94 185 ALA A C 1
ATOM 1449 O O . ALA A 1 185 ? 20.987 -19.694 2.902 1.00 93.94 185 ALA A O 1
ATOM 1450 N N . VAL A 1 186 ? 20.367 -18.597 4.766 1.00 95.31 186 VAL A N 1
ATOM 1451 C CA . VAL A 1 186 ? 19.355 -17.746 4.114 1.00 95.31 186 VAL A CA 1
ATOM 1452 C C . VAL A 1 186 ? 19.991 -16.863 3.035 1.00 95.31 186 VAL A C 1
ATOM 1454 O O . VAL A 1 186 ? 19.517 -16.843 1.900 1.00 95.31 186 VAL A O 1
ATOM 1457 N N . HIS A 1 187 ? 21.098 -16.179 3.345 1.00 95.12 187 HIS A N 1
ATOM 1458 C CA . HIS A 1 187 ? 21.818 -15.354 2.370 1.00 95.12 187 HIS A CA 1
ATOM 1459 C C . HIS A 1 187 ? 22.362 -16.187 1.199 1.00 95.12 187 HIS A C 1
ATOM 1461 O O . HIS A 1 187 ? 22.227 -15.772 0.047 1.00 95.12 187 HIS A O 1
ATOM 1467 N N . TYR A 1 188 ? 22.923 -17.375 1.461 1.00 94.88 188 TYR A N 1
ATOM 1468 C CA . TYR A 1 188 ? 23.366 -18.285 0.402 1.00 94.88 188 TYR A CA 1
ATOM 1469 C C . TYR A 1 188 ? 22.201 -18.690 -0.510 1.00 94.88 188 TYR A C 1
ATOM 1471 O O . TYR A 1 188 ? 22.320 -18.569 -1.729 1.00 94.88 188 TYR A O 1
ATOM 1479 N N . TYR A 1 189 ? 21.068 -19.116 0.063 1.00 95.50 189 TYR A N 1
ATOM 1480 C CA . TYR A 1 189 ? 19.887 -19.530 -0.696 1.00 95.50 189 TYR A CA 1
ATOM 1481 C C . TYR A 1 189 ? 19.355 -18.401 -1.587 1.00 95.50 189 TYR A C 1
ATOM 1483 O O . TYR A 1 189 ? 19.218 -18.585 -2.798 1.00 95.50 189 TYR A O 1
ATOM 1491 N N . LEU A 1 190 ? 19.149 -17.209 -1.020 1.00 95.75 190 LEU A N 1
ATOM 1492 C CA . LEU A 1 190 ? 18.679 -16.042 -1.768 1.00 95.75 190 LEU A CA 1
ATOM 1493 C C . LEU A 1 190 ? 19.626 -15.682 -2.921 1.00 95.75 190 LEU A C 1
ATOM 1495 O O . LEU A 1 190 ? 19.185 -15.536 -4.061 1.00 95.75 190 LEU A O 1
ATOM 1499 N N . ARG A 1 191 ? 20.936 -15.619 -2.653 1.00 94.50 191 ARG A N 1
ATOM 1500 C CA . ARG A 1 191 ? 21.953 -15.226 -3.639 1.00 94.50 191 ARG A CA 1
ATOM 1501 C C . ARG A 1 191 ? 22.208 -16.275 -4.727 1.00 94.50 191 ARG A C 1
ATOM 1503 O O . ARG A 1 191 ? 22.608 -15.903 -5.827 1.00 94.50 191 ARG A O 1
ATOM 1510 N N . LYS A 1 192 ? 22.053 -17.571 -4.434 1.00 92.38 192 LYS A N 1
ATOM 1511 C CA . LYS A 1 192 ? 22.364 -18.665 -5.376 1.00 92.38 192 LYS A CA 1
ATOM 1512 C C . LYS A 1 192 ? 21.151 -19.231 -6.107 1.00 92.38 192 LYS A C 1
ATOM 1514 O O . LYS A 1 192 ? 21.325 -19.723 -7.216 1.00 92.38 192 LYS A O 1
ATOM 1519 N N . HIS A 1 193 ? 19.958 -19.151 -5.521 1.00 91.25 193 HIS A N 1
ATOM 1520 C CA . HIS A 1 193 ? 18.738 -19.715 -6.101 1.00 91.25 193 HIS A CA 1
ATOM 1521 C C . HIS A 1 193 ? 17.706 -18.660 -6.471 1.00 91.25 193 HIS A C 1
ATOM 1523 O O . HIS A 1 193 ? 17.212 -18.674 -7.593 1.00 91.25 193 HIS A O 1
ATOM 1529 N N . ILE A 1 194 ? 17.346 -17.782 -5.532 1.00 93.81 194 ILE A N 1
ATOM 1530 C CA . ILE A 1 194 ? 16.164 -16.933 -5.700 1.00 93.81 194 ILE A CA 1
ATOM 1531 C C . ILE A 1 194 ? 16.464 -15.757 -6.626 1.00 93.81 194 ILE A C 1
ATOM 1533 O O . ILE A 1 194 ? 15.881 -15.669 -7.704 1.00 93.81 194 ILE A O 1
ATOM 1537 N N . PHE A 1 195 ? 17.413 -14.894 -6.263 1.00 93.00 195 PHE A N 1
ATOM 1538 C CA . PHE A 1 195 ? 17.687 -13.675 -7.024 1.00 93.00 195 PHE A CA 1
ATOM 1539 C C . PHE A 1 195 ? 18.111 -13.937 -8.483 1.00 93.00 195 PHE A C 1
ATOM 1541 O O . PHE A 1 195 ? 17.495 -13.339 -9.361 1.00 93.00 195 PHE A O 1
ATOM 1548 N N . PRO A 1 196 ? 19.033 -14.871 -8.805 1.00 90.69 196 PRO A N 1
ATOM 1549 C CA . PRO A 1 196 ? 19.417 -15.121 -10.201 1.00 90.69 196 PRO A CA 1
ATOM 1550 C C . PRO A 1 196 ? 18.291 -15.703 -11.070 1.00 90.69 196 PRO A C 1
ATOM 1552 O O . PRO A 1 196 ? 18.320 -15.568 -12.290 1.00 90.69 196 PRO A O 1
ATOM 1555 N N . ALA A 1 197 ? 17.317 -16.387 -10.463 1.00 89.62 197 ALA A N 1
ATOM 1556 C CA . ALA A 1 197 ? 16.213 -17.001 -11.195 1.00 89.62 197 ALA A CA 1
ATOM 1557 C C . ALA A 1 197 ? 15.004 -16.063 -11.337 1.00 89.62 197 ALA A C 1
ATOM 1559 O O . ALA A 1 197 ? 14.318 -16.127 -12.353 1.00 89.62 197 ALA A O 1
ATOM 1560 N N . GLN A 1 198 ? 14.737 -15.217 -10.334 1.00 90.00 198 GLN A N 1
ATOM 1561 C CA . GLN A 1 198 ? 13.507 -14.418 -10.251 1.00 90.00 198 GLN A CA 1
ATOM 1562 C C . GLN A 1 198 ? 13.696 -12.922 -10.555 1.00 90.00 198 GLN A C 1
ATOM 1564 O O . GLN A 1 198 ? 12.724 -12.273 -10.916 1.00 90.00 198 GLN A O 1
ATOM 1569 N N . LEU A 1 199 ? 14.912 -12.367 -10.460 1.00 84.00 199 LEU A N 1
ATOM 1570 C CA . LEU A 1 199 ? 15.195 -10.949 -10.756 1.00 84.00 199 LEU A CA 1
ATOM 1571 C C . LEU A 1 199 ? 15.731 -10.749 -12.186 1.00 84.00 199 LEU A C 1
ATOM 1573 O O . LEU A 1 199 ? 16.685 -10.007 -12.416 1.00 84.00 199 LEU A O 1
ATOM 1577 N N . ASN A 1 200 ? 15.137 -11.456 -13.150 1.00 76.25 200 ASN A N 1
ATOM 1578 C CA . ASN A 1 200 ? 15.437 -11.289 -14.570 1.00 76.25 200 ASN A CA 1
ATOM 1579 C C . ASN A 1 200 ? 14.507 -10.219 -15.153 1.00 76.25 200 ASN A C 1
ATOM 1581 O O . ASN A 1 200 ? 13.311 -10.456 -15.304 1.00 76.25 200 ASN A O 1
ATOM 1585 N N . PHE A 1 201 ? 15.061 -9.055 -15.488 1.00 69.69 201 PHE A N 1
ATOM 1586 C CA . PHE A 1 201 ? 14.317 -7.923 -16.045 1.00 69.69 201 PHE A CA 1
ATOM 1587 C C . PHE A 1 201 ? 14.544 -7.788 -17.555 1.00 69.69 201 PHE A C 1
ATOM 1589 O O . PHE A 1 201 ? 15.600 -8.153 -18.075 1.00 69.69 201 PHE A O 1
ATOM 1596 N N . GLN A 1 202 ? 13.552 -7.246 -18.263 1.00 72.44 202 GLN A N 1
ATOM 1597 C CA . GLN A 1 202 ? 13.739 -6.753 -19.630 1.00 72.44 202 GLN A CA 1
ATOM 1598 C C . GLN A 1 202 ? 14.493 -5.421 -19.585 1.00 72.44 202 GLN A C 1
ATOM 1600 O O . GLN A 1 202 ? 14.358 -4.691 -18.612 1.00 72.44 202 GLN A O 1
ATOM 1605 N N . ALA A 1 203 ? 15.249 -5.083 -20.634 1.00 71.25 203 ALA A N 1
ATOM 1606 C CA . ALA A 1 203 ? 15.974 -3.806 -20.704 1.00 71.25 203 ALA A CA 1
ATOM 1607 C C . ALA A 1 203 ? 15.051 -2.588 -20.923 1.00 71.25 203 ALA A C 1
ATOM 1609 O O . ALA A 1 203 ? 15.446 -1.453 -20.670 1.00 71.25 203 ALA A O 1
ATOM 1610 N N . THR A 1 204 ? 13.826 -2.822 -21.396 1.00 72.88 204 THR A N 1
ATOM 1611 C CA . THR A 1 204 ? 12.770 -1.821 -21.577 1.00 72.88 204 THR A CA 1
ATOM 1612 C C . THR A 1 204 ? 11.414 -2.428 -21.219 1.00 72.88 204 THR A C 1
ATOM 1614 O O . THR A 1 204 ? 11.185 -3.623 -21.421 1.00 72.88 204 THR A O 1
ATOM 1617 N N . LYS A 1 205 ? 10.492 -1.602 -20.718 1.00 75.75 205 LYS A N 1
ATOM 1618 C CA . LYS A 1 205 ? 9.056 -1.916 -20.617 1.00 75.75 205 LYS A CA 1
ATOM 1619 C C . LYS A 1 205 ? 8.239 -0.852 -21.347 1.00 75.75 205 LYS A C 1
ATOM 1621 O O . LYS A 1 205 ? 8.697 0.273 -21.525 1.00 75.75 205 LYS A O 1
ATOM 1626 N N . ILE A 1 206 ? 7.018 -1.201 -21.738 1.00 78.94 206 ILE A N 1
ATOM 1627 C CA . ILE A 1 206 ? 6.010 -0.203 -22.113 1.00 78.94 206 ILE A CA 1
ATOM 1628 C C . ILE A 1 206 ? 5.329 0.248 -20.818 1.00 78.94 206 ILE A C 1
ATOM 1630 O O . ILE A 1 206 ? 4.966 -0.603 -20.005 1.00 78.94 206 ILE A O 1
ATOM 1634 N N . SER A 1 207 ? 5.210 1.559 -20.605 1.00 73.94 207 SER A N 1
ATOM 1635 C CA . SER A 1 207 ? 4.776 2.139 -19.326 1.00 73.94 207 SER A CA 1
ATOM 1636 C C . SER A 1 207 ? 3.494 2.961 -19.479 1.00 73.94 207 SER A C 1
ATOM 1638 O O . SER A 1 207 ? 3.441 3.899 -20.280 1.00 73.94 207 SER A O 1
ATOM 1640 N N . ALA A 1 208 ? 2.478 2.605 -18.694 1.00 74.06 208 ALA A N 1
ATOM 1641 C CA . ALA A 1 208 ? 1.143 3.203 -18.642 1.00 74.06 208 ALA A CA 1
ATOM 1642 C C . ALA A 1 208 ? 0.742 3.425 -17.171 1.00 74.06 208 ALA A C 1
ATOM 1644 O O . ALA A 1 208 ? 1.271 2.742 -16.291 1.00 74.06 208 ALA A O 1
ATOM 1645 N N . CYS A 1 209 ? -0.161 4.364 -16.886 1.00 73.81 209 CYS A N 1
ATOM 1646 C CA . CYS A 1 209 ? -0.586 4.678 -15.514 1.00 73.81 209 CYS A CA 1
ATOM 1647 C C . CYS A 1 209 ? -2.024 5.219 -15.436 1.00 73.81 209 CYS A C 1
ATOM 1649 O O . CYS A 1 209 ? -2.549 5.757 -16.410 1.00 73.81 209 CYS A O 1
ATOM 1651 N N . GLY A 1 210 ? -2.655 5.131 -14.256 1.00 74.62 210 GLY A N 1
ATOM 1652 C CA . GLY A 1 210 ? -4.057 5.536 -14.044 1.00 74.62 210 GLY A CA 1
ATOM 1653 C C . GLY A 1 210 ? -4.374 6.987 -14.439 1.00 74.62 210 GLY A C 1
ATOM 1654 O O . GLY A 1 210 ? -5.486 7.286 -14.876 1.00 74.62 210 GLY A O 1
ATOM 1655 N N . HIS A 1 211 ? -3.370 7.870 -14.417 1.00 79.56 211 HIS A N 1
ATOM 1656 C CA . HIS A 1 211 ? -3.460 9.233 -14.946 1.00 79.56 211 HIS A CA 1
ATOM 1657 C C . HIS A 1 211 ? -4.028 9.281 -16.376 1.00 79.56 211 HIS A C 1
ATOM 1659 O O . HIS A 1 211 ? -4.808 10.171 -16.700 1.00 79.56 211 HIS A O 1
ATOM 1665 N N . GLU A 1 212 ? -3.665 8.324 -17.234 1.00 82.12 212 GLU A N 1
ATOM 1666 C CA . GLU A 1 212 ? -4.059 8.267 -18.649 1.00 82.12 212 GLU A CA 1
ATOM 1667 C C . GLU A 1 212 ? -5.555 7.959 -18.831 1.00 82.12 212 GLU A C 1
ATOM 1669 O O . GLU A 1 212 ? -6.160 8.422 -19.800 1.00 82.12 212 GLU A O 1
ATOM 1674 N N . LEU A 1 213 ? -6.171 7.256 -17.869 1.00 79.19 213 LEU A N 1
ATOM 1675 C CA . LEU A 1 213 ? -7.625 7.052 -17.785 1.00 79.19 213 LEU A CA 1
ATOM 1676 C C . LEU A 1 213 ? -8.333 8.349 -17.362 1.00 79.19 213 LEU A C 1
ATOM 1678 O O . LEU A 1 213 ? -9.362 8.719 -17.928 1.00 79.19 213 LEU A O 1
ATOM 1682 N N . GLY A 1 214 ? -7.745 9.076 -16.406 1.00 78.31 214 GLY A N 1
ATOM 1683 C CA . GLY A 1 214 ? -8.198 10.402 -15.972 1.00 78.31 214 GLY A CA 1
ATOM 1684 C C . GLY A 1 214 ? -7.954 11.522 -16.994 1.00 78.31 214 GLY A C 1
ATOM 1685 O O . GLY A 1 214 ? -8.399 12.653 -16.782 1.00 78.31 214 GLY A O 1
ATOM 1686 N N . SER A 1 215 ? -7.281 11.229 -18.111 1.00 82.44 215 SER A N 1
ATOM 1687 C CA . SER A 1 215 ? -6.882 12.205 -19.122 1.00 82.44 215 SER A CA 1
ATOM 1688 C C . SER A 1 215 ? -7.727 12.155 -20.396 1.00 82.44 215 SER A C 1
ATOM 1690 O O . SER A 1 215 ? -8.437 11.195 -20.698 1.00 82.44 215 SER A O 1
ATOM 1692 N N . SER A 1 216 ? -7.634 13.216 -21.196 1.00 83.06 216 SER A N 1
ATOM 1693 C CA . SER A 1 216 ? -8.259 13.299 -22.520 1.00 83.06 216 SER A CA 1
ATOM 1694 C C . SER A 1 216 ? -7.599 12.405 -23.587 1.00 83.06 216 SER A C 1
ATOM 1696 O O . SER A 1 216 ? -7.854 12.611 -24.771 1.00 83.06 216 SER A O 1
ATOM 1698 N N . MET A 1 217 ? -6.685 11.501 -23.210 1.00 83.00 217 MET A N 1
ATOM 1699 C CA . MET A 1 217 ? -5.970 10.614 -24.136 1.00 83.00 217 MET A CA 1
ATOM 1700 C C . MET A 1 217 ? -6.840 9.437 -24.596 1.00 83.00 217 MET A C 1
ATOM 1702 O O . MET A 1 217 ? -6.829 9.098 -25.776 1.00 83.00 217 MET A O 1
ATOM 1706 N N . LEU A 1 218 ? -7.596 8.832 -23.672 1.00 78.44 218 LEU A N 1
ATOM 1707 C CA . LEU A 1 218 ? -8.406 7.636 -23.935 1.00 78.44 218 LEU A CA 1
ATOM 1708 C C . LEU A 1 218 ? -9.908 7.940 -24.030 1.00 78.44 218 LEU A C 1
ATOM 1710 O O . LEU A 1 218 ? -10.606 7.346 -24.852 1.00 78.44 218 LEU A O 1
ATOM 1714 N N . PHE A 1 219 ? -10.408 8.885 -23.228 1.00 80.56 219 PHE A N 1
ATOM 1715 C CA . PHE A 1 219 ? -11.838 9.194 -23.132 1.00 80.56 219 PHE A CA 1
ATOM 1716 C C . PHE A 1 219 ? -12.113 10.681 -23.361 1.00 80.56 219 PHE A C 1
ATOM 1718 O O . PHE A 1 219 ? -11.429 11.541 -22.808 1.00 80.56 219 PHE A O 1
ATOM 1725 N N . GLY A 1 220 ? -13.157 11.003 -24.133 1.00 75.75 220 GLY A N 1
ATOM 1726 C CA . GLY A 1 220 ? -13.570 12.392 -24.381 1.00 75.75 220 GLY A CA 1
ATOM 1727 C C . GLY A 1 220 ? -14.206 13.057 -23.154 1.00 75.75 220 GLY A C 1
ATOM 1728 O O . GLY A 1 220 ? -13.830 14.171 -22.784 1.00 75.75 220 GLY A O 1
ATOM 1729 N N . THR A 1 221 ? -15.103 12.339 -22.476 1.00 78.69 221 THR A N 1
ATOM 1730 C CA . THR A 1 221 ? -15.831 12.784 -21.277 1.00 78.69 221 THR A CA 1
ATOM 1731 C C . THR A 1 221 ? -15.491 11.874 -20.103 1.00 78.69 221 THR A C 1
ATOM 1733 O O . THR A 1 221 ? -15.401 10.662 -20.274 1.00 78.69 221 THR A O 1
ATOM 1736 N N . ARG A 1 222 ? -15.299 12.465 -18.920 1.00 82.62 222 ARG A N 1
ATOM 1737 C CA . ARG A 1 222 ? -14.943 11.788 -17.667 1.00 82.62 222 ARG A CA 1
ATOM 1738 C C . ARG A 1 222 ? -15.825 12.367 -16.562 1.00 82.62 222 ARG A C 1
ATOM 1740 O O . ARG A 1 222 ? -16.025 13.579 -16.530 1.00 82.62 222 ARG A O 1
ATOM 1747 N N . ILE A 1 223 ? -16.377 11.513 -15.706 1.00 78.25 223 ILE A N 1
ATOM 1748 C CA . ILE A 1 223 ? -17.191 11.891 -14.543 1.00 78.25 223 ILE A CA 1
ATOM 1749 C C . ILE A 1 223 ? -16.739 10.985 -13.402 1.00 78.25 223 ILE A C 1
ATOM 1751 O O . ILE A 1 223 ? -16.657 9.776 -13.597 1.00 78.25 223 ILE A O 1
ATOM 1755 N N . GLY A 1 224 ? -16.443 11.568 -12.244 1.00 76.12 224 GLY A N 1
ATOM 1756 C CA . GLY A 1 224 ? -16.056 10.841 -11.039 1.00 76.12 224 GLY A CA 1
ATOM 1757 C C . GLY A 1 224 ? -16.854 11.320 -9.832 1.00 76.12 224 GLY A C 1
ATOM 1758 O O . GLY A 1 224 ? -17.328 12.457 -9.794 1.00 76.12 224 GLY A O 1
ATOM 1759 N N . PHE A 1 225 ? -16.985 10.439 -8.851 1.00 74.50 225 PHE A N 1
ATOM 1760 C CA . PHE A 1 225 ? -17.479 10.716 -7.508 1.00 74.50 225 PHE A CA 1
ATOM 1761 C C . PHE A 1 225 ? -16.463 10.116 -6.533 1.00 74.50 225 PHE A C 1
ATOM 1763 O O . PHE A 1 225 ? -15.844 9.114 -6.864 1.00 74.50 225 PHE A O 1
ATOM 1770 N N . SER A 1 226 ? -16.279 10.715 -5.359 1.00 72.12 226 SER A N 1
ATOM 1771 C CA . SER A 1 226 ? -15.502 10.097 -4.284 1.00 72.12 226 SER A CA 1
ATOM 1772 C C . SER A 1 226 ? -16.080 10.506 -2.939 1.00 72.12 226 SER A C 1
ATOM 1774 O O . SER A 1 226 ? -16.390 11.680 -2.725 1.00 72.12 226 SER A O 1
ATOM 1776 N N . GLY A 1 227 ? -16.185 9.545 -2.019 1.00 67.44 227 GLY A N 1
ATOM 1777 C CA . GLY A 1 227 ? -16.545 9.810 -0.625 1.00 67.44 227 GLY A CA 1
ATOM 1778 C C . GLY A 1 227 ? -15.431 10.495 0.176 1.00 67.44 227 GLY A C 1
ATOM 1779 O O . GLY A 1 227 ? -15.665 10.926 1.301 1.00 67.44 227 GLY A O 1
ATOM 1780 N N . THR A 1 228 ? -14.221 10.607 -0.386 1.00 70.12 228 THR A N 1
ATOM 1781 C CA . THR A 1 228 ? -13.056 11.237 0.257 1.00 70.12 228 THR A CA 1
ATOM 1782 C C . THR A 1 228 ? -12.330 12.186 -0.711 1.00 70.12 228 THR A C 1
ATOM 1784 O O . THR A 1 228 ? -11.210 11.911 -1.159 1.00 70.12 228 THR A O 1
ATOM 1787 N N . PRO A 1 229 ? -12.973 13.312 -1.070 1.00 71.06 229 PRO A N 1
ATOM 1788 C CA . PRO A 1 229 ? -12.536 14.185 -2.157 1.00 71.06 229 PRO A CA 1
ATOM 1789 C C . PRO A 1 229 ? -11.147 14.799 -1.928 1.00 71.06 229 PRO A C 1
ATOM 1791 O O . PRO A 1 229 ? -10.866 15.378 -0.879 1.00 71.06 229 PRO A O 1
ATOM 1794 N N . SER A 1 230 ? -10.290 14.738 -2.951 1.00 77.31 230 SER A N 1
ATOM 1795 C CA . SER A 1 230 ? -8.989 15.420 -2.984 1.00 77.31 230 SER A CA 1
ATOM 1796 C C . SER A 1 230 ? -8.922 16.420 -4.140 1.00 77.31 230 SER A C 1
ATOM 1798 O O . SER A 1 230 ? -9.531 16.225 -5.193 1.00 77.31 230 SER A O 1
ATOM 1800 N N . ASN A 1 231 ? -8.139 17.485 -3.953 1.00 79.50 231 ASN A N 1
ATOM 1801 C CA . ASN A 1 231 ? -7.778 18.427 -5.014 1.00 79.50 231 ASN A CA 1
ATOM 1802 C C . ASN A 1 231 ? -6.599 17.928 -5.866 1.00 79.50 231 ASN A C 1
ATOM 1804 O O . ASN A 1 231 ? -6.236 18.566 -6.858 1.00 79.50 231 ASN A O 1
ATOM 1808 N N . LEU A 1 232 ? -5.993 16.797 -5.494 1.00 80.44 232 LEU A N 1
ATOM 1809 C CA . LEU A 1 232 ? -4.909 16.181 -6.238 1.00 80.44 232 LEU A CA 1
ATOM 1810 C C . LEU A 1 232 ? -5.448 15.320 -7.390 1.00 80.44 232 LEU A C 1
ATOM 1812 O O . LEU A 1 232 ? -5.453 14.095 -7.334 1.00 80.44 232 LEU A O 1
ATOM 1816 N N . LEU A 1 233 ? -5.913 15.989 -8.443 1.00 82.62 233 LEU A N 1
ATOM 1817 C CA . LEU A 1 233 ? -6.502 15.360 -9.624 1.00 82.62 233 LEU A CA 1
ATOM 1818 C C . LEU A 1 233 ? -5.739 15.752 -10.903 1.00 82.62 233 LEU A C 1
ATOM 1820 O O . LEU A 1 233 ? -5.186 16.859 -10.968 1.00 82.62 233 LEU A O 1
ATOM 1824 N N . PRO A 1 234 ? -5.735 14.895 -11.945 1.00 84.38 234 PRO A N 1
ATOM 1825 C CA . PRO A 1 234 ? -5.284 15.280 -13.278 1.00 84.38 234 PRO A CA 1
ATOM 1826 C C . PRO A 1 234 ? -6.022 16.527 -13.780 1.00 84.38 234 PRO A C 1
ATOM 1828 O O . PRO A 1 234 ? -7.238 16.649 -13.624 1.00 84.38 234 PRO A O 1
ATOM 1831 N N . MET A 1 235 ? -5.318 17.435 -14.454 1.00 83.94 235 MET A N 1
ATOM 1832 C CA . MET A 1 235 ? -5.863 18.707 -14.949 1.00 83.94 235 MET A CA 1
ATOM 1833 C C . MET A 1 235 ? -7.042 18.524 -15.918 1.00 83.94 235 MET A C 1
ATOM 1835 O O . MET A 1 235 ? -7.882 19.410 -16.046 1.00 83.94 235 MET A O 1
ATOM 1839 N N . ASP A 1 236 ? -7.119 17.377 -16.596 1.00 83.81 236 ASP A N 1
ATOM 1840 C CA . ASP A 1 236 ? -8.229 17.008 -17.485 1.00 83.81 236 ASP A CA 1
ATOM 1841 C C . ASP A 1 236 ? -9.492 16.523 -16.763 1.00 83.81 236 ASP A C 1
ATOM 1843 O O . ASP A 1 236 ? -10.549 16.418 -17.397 1.00 83.81 236 ASP A O 1
ATOM 1847 N N . LEU A 1 237 ? -9.383 16.176 -15.480 1.00 83.75 237 LEU A N 1
ATOM 1848 C CA . LEU A 1 237 ? -10.505 15.780 -14.633 1.00 83.75 237 LEU A CA 1
ATOM 1849 C C . LEU A 1 237 ? -11.187 17.005 -13.999 1.00 83.75 237 LEU A C 1
ATOM 1851 O O . LEU A 1 237 ? -12.368 16.949 -13.666 1.00 83.75 237 LEU A O 1
ATOM 1855 N N . GLY A 1 238 ? -10.466 18.127 -13.902 1.00 83.25 238 GLY A N 1
ATOM 1856 C CA . GLY A 1 238 ? -10.954 19.384 -13.341 1.00 83.25 238 GLY A CA 1
ATOM 1857 C C . GLY A 1 238 ? -10.778 19.466 -11.823 1.00 83.25 238 GLY A C 1
ATOM 1858 O O . GLY A 1 238 ? -9.819 18.939 -11.266 1.00 83.25 238 GLY A O 1
ATOM 1859 N N . SER A 1 239 ? -11.690 20.174 -11.159 1.00 83.25 239 SER A N 1
ATOM 1860 C CA . SER A 1 239 ? -11.717 20.353 -9.703 1.00 83.25 239 SER A CA 1
ATOM 1861 C C . SER A 1 239 ? -12.779 19.473 -9.052 1.00 83.25 239 SER A C 1
ATOM 1863 O O . SER A 1 239 ? -13.878 19.336 -9.592 1.00 83.25 239 SER A O 1
ATOM 1865 N N . CYS A 1 240 ? -12.503 18.958 -7.854 1.00 84.50 240 CYS A N 1
ATOM 1866 C CA . CYS A 1 240 ? -13.531 18.298 -7.058 1.00 84.50 240 CYS A CA 1
ATOM 1867 C C . CYS A 1 240 ? -14.558 19.316 -6.519 1.00 84.50 240 CYS A C 1
ATOM 1869 O O . CYS A 1 240 ? -14.215 20.461 -6.216 1.00 84.50 240 CYS A O 1
ATOM 1871 N N . HIS A 1 241 ? -15.821 18.905 -6.388 1.00 83.94 241 HIS A N 1
ATOM 1872 C CA . HIS A 1 241 ? -16.885 19.717 -5.794 1.00 83.94 241 HIS A CA 1
ATOM 1873 C C . HIS A 1 241 ? -17.202 19.200 -4.388 1.00 83.94 241 HIS A C 1
ATOM 1875 O O . HIS A 1 241 ? -17.757 18.116 -4.231 1.00 83.94 241 HIS A O 1
ATOM 1881 N N . TYR A 1 242 ? -16.848 19.990 -3.376 1.00 83.12 242 TYR A N 1
ATOM 1882 C CA . TYR A 1 242 ? -16.985 19.633 -1.965 1.00 83.12 242 TYR A CA 1
ATOM 1883 C C . TYR A 1 242 ? -18.374 19.982 -1.413 1.00 83.12 242 TYR A C 1
ATOM 1885 O O . TYR A 1 242 ? -18.942 21.023 -1.752 1.00 83.12 242 TYR A O 1
ATOM 1893 N N . GLU A 1 243 ? -18.896 19.151 -0.507 1.00 83.06 243 GLU A N 1
ATOM 1894 C CA . GLU A 1 243 ? -20.068 19.499 0.302 1.00 83.06 243 GLU A CA 1
ATOM 1895 C C . GLU A 1 243 ? -19.678 20.547 1.370 1.00 83.06 243 GLU A C 1
ATOM 1897 O O . GLU A 1 243 ? -18.750 20.312 2.152 1.00 83.06 243 GLU A O 1
ATOM 1902 N N . PRO A 1 244 ? -20.356 21.710 1.449 1.00 86.25 244 PRO A N 1
ATOM 1903 C CA . PRO A 1 244 ? -19.984 22.752 2.401 1.00 86.25 244 PRO A CA 1
ATOM 1904 C C . PRO A 1 244 ? -20.114 22.328 3.874 1.00 86.25 244 PRO A C 1
ATOM 1906 O O . PRO A 1 244 ? -21.209 22.107 4.392 1.00 86.25 244 PRO A O 1
ATOM 1909 N N . GLY A 1 245 ? -18.981 22.332 4.580 1.00 85.56 245 GLY A N 1
ATOM 1910 C CA . GLY A 1 245 ? -18.909 22.184 6.036 1.00 85.56 245 GLY A CA 1
ATOM 1911 C C . GLY A 1 245 ? -18.721 20.757 6.556 1.00 85.56 245 GLY A C 1
ATOM 1912 O O . GLY A 1 245 ? -18.652 20.592 7.773 1.00 85.56 245 GLY A O 1
ATOM 1913 N N . SER A 1 246 ? -18.608 19.747 5.690 1.00 84.19 246 SER A N 1
ATOM 1914 C CA . SER A 1 246 ? -18.478 18.343 6.113 1.00 84.19 246 SER A CA 1
ATOM 1915 C C . SER A 1 246 ? -17.158 18.076 6.857 1.00 84.19 246 SER A C 1
ATOM 1917 O O . SER A 1 246 ? -17.198 17.596 7.990 1.00 84.19 246 SER A O 1
ATOM 1919 N N . ASP A 1 247 ? -16.016 18.532 6.328 1.00 85.25 247 ASP A N 1
ATOM 1920 C CA . ASP A 1 247 ? -14.708 18.438 7.008 1.00 85.25 247 ASP A CA 1
ATOM 1921 C C . ASP A 1 247 ? -14.693 19.173 8.358 1.00 85.25 247 ASP A C 1
ATOM 1923 O O . ASP A 1 247 ? -14.122 18.698 9.339 1.00 85.25 247 ASP A O 1
ATOM 1927 N N . GLY A 1 248 ? -15.379 20.319 8.435 1.00 90.44 248 GLY A N 1
ATOM 1928 C CA . GLY A 1 248 ? -15.500 21.100 9.666 1.00 90.44 248 GLY A CA 1
ATOM 1929 C C . GLY A 1 248 ? -16.197 20.325 10.786 1.00 90.44 248 GLY A C 1
ATOM 1930 O O . GLY A 1 248 ? -15.739 20.368 11.923 1.00 90.44 248 GLY A O 1
ATOM 1931 N N . ARG A 1 249 ? -17.253 19.561 10.465 1.00 89.88 249 ARG A N 1
ATOM 1932 C CA . ARG A 1 249 ? -17.944 18.693 11.438 1.00 89.88 249 ARG A CA 1
ATOM 1933 C C . ARG A 1 249 ? -17.080 17.513 11.879 1.00 89.88 249 ARG A C 1
ATOM 1935 O O . ARG A 1 249 ? -17.145 17.130 13.041 1.00 89.88 249 ARG A O 1
ATOM 1942 N N . ILE A 1 250 ? -16.284 16.949 10.967 1.00 90.62 250 ILE A N 1
ATOM 1943 C CA . ILE A 1 250 ? -15.344 15.864 11.281 1.00 90.62 250 ILE A CA 1
ATOM 1944 C C . ILE A 1 250 ? -14.308 16.354 12.299 1.00 90.62 250 ILE A C 1
ATOM 1946 O O . ILE A 1 250 ? -14.105 15.708 13.323 1.00 90.62 250 ILE A O 1
ATOM 1950 N N . ILE A 1 251 ? -13.694 17.518 12.062 1.00 92.44 251 ILE A N 1
ATOM 1951 C CA . ILE A 1 251 ? -12.723 18.106 12.994 1.00 92.44 251 ILE A CA 1
ATOM 1952 C C . ILE A 1 251 ? -13.366 18.450 14.343 1.00 92.44 251 ILE A C 1
ATOM 1954 O O . ILE A 1 251 ? -12.796 18.104 15.375 1.00 92.44 251 ILE A O 1
ATOM 1958 N N . ASP A 1 252 ? -14.542 19.081 14.352 1.00 94.56 252 ASP A N 1
ATOM 1959 C CA . ASP A 1 252 ? -15.262 19.470 15.576 1.00 94.56 252 ASP A CA 1
ATOM 1960 C C . ASP A 1 252 ? -15.528 18.254 16.487 1.00 94.56 252 ASP A C 1
ATOM 1962 O O . ASP A 1 252 ? -15.103 18.227 17.641 1.00 94.56 252 ASP A O 1
ATOM 1966 N N . VAL A 1 253 ? -16.099 17.176 15.933 1.00 95.38 253 VAL A N 1
ATOM 1967 C CA . VAL A 1 253 ? -16.386 15.936 16.678 1.00 95.38 253 VAL A CA 1
ATOM 1968 C C . VAL A 1 253 ? -15.112 15.218 17.138 1.00 95.38 253 VAL A C 1
ATOM 1970 O O . VAL A 1 253 ? -15.071 14.700 18.253 1.00 95.38 253 VAL A O 1
ATOM 1973 N N . LEU A 1 254 ? -14.069 15.165 16.302 1.00 95.75 254 LEU A N 1
ATOM 1974 C CA . LEU A 1 254 ? -12.838 14.425 16.612 1.00 95.75 254 LEU A CA 1
ATOM 1975 C C . LEU A 1 254 ? -11.849 15.189 17.507 1.00 95.75 254 LEU A C 1
ATOM 1977 O O . LEU A 1 254 ? -10.831 14.608 17.892 1.00 95.75 254 LEU A O 1
ATOM 1981 N N . THR A 1 255 ? -12.142 16.453 17.834 1.00 95.31 255 THR A N 1
ATOM 1982 C CA . THR A 1 255 ? -11.355 17.296 18.754 1.00 95.31 255 THR A CA 1
ATOM 1983 C C . THR A 1 255 ? -12.089 17.644 20.056 1.00 95.31 255 THR A C 1
ATOM 1985 O O . THR A 1 255 ? -11.466 18.184 20.976 1.00 95.31 255 THR A O 1
ATOM 1988 N N . ASP A 1 256 ? -13.382 17.316 20.179 1.00 95.75 256 ASP A N 1
ATOM 1989 C CA . ASP A 1 256 ? -14.154 17.514 21.410 1.00 95.75 256 ASP A CA 1
ATOM 1990 C C . ASP A 1 256 ? -13.675 16.557 22.528 1.00 95.75 256 ASP A C 1
ATOM 1992 O O . ASP A 1 256 ? -13.832 15.337 22.398 1.00 95.75 256 ASP A O 1
ATOM 1996 N N . PRO A 1 257 ? -13.148 17.065 23.665 1.00 93.75 257 PRO A N 1
ATOM 1997 C CA . PRO A 1 257 ? -12.728 16.238 24.800 1.00 93.75 257 PRO A CA 1
ATOM 1998 C C . PRO A 1 257 ? -13.883 15.499 25.507 1.00 93.75 257 PRO A C 1
ATOM 2000 O O . PRO A 1 257 ? -13.635 14.638 26.353 1.00 93.75 257 PRO A O 1
ATOM 2003 N N . GLY A 1 258 ? -15.144 15.834 25.210 1.00 93.81 258 GLY A N 1
ATOM 2004 C CA . GLY A 1 258 ? -16.321 15.068 25.625 1.00 93.81 258 GLY A CA 1
ATOM 2005 C C . GLY A 1 258 ? -16.564 13.805 24.787 1.00 93.81 258 GLY A C 1
ATOM 2006 O O . GLY A 1 258 ? -17.258 12.895 25.243 1.00 93.81 258 GLY A O 1
ATOM 2007 N N . VAL A 1 259 ? -15.980 13.732 23.587 1.00 95.88 259 VAL A N 1
ATOM 2008 C CA . VAL A 1 259 ? -16.158 12.640 22.615 1.00 95.88 259 VAL A CA 1
ATOM 2009 C C . VAL A 1 259 ? -14.893 11.799 22.482 1.00 95.88 259 VAL A C 1
ATOM 2011 O O . VAL A 1 259 ? -14.966 10.566 22.453 1.00 95.88 259 VAL A O 1
ATOM 2014 N N . VAL A 1 260 ? -13.737 12.459 22.420 1.00 97.12 260 VAL A N 1
ATOM 2015 C CA . VAL A 1 260 ? -12.417 11.854 22.245 1.00 97.12 260 VAL A CA 1
ATOM 2016 C C . VAL A 1 260 ? -11.561 12.126 23.478 1.00 97.12 260 VAL A C 1
ATOM 2018 O O . VAL A 1 260 ? -11.571 13.209 24.047 1.00 97.12 260 VAL A O 1
ATOM 2021 N N . SER A 1 261 ? -10.792 11.131 23.902 1.00 95.69 261 SER A N 1
ATOM 2022 C CA . SER A 1 261 ? -9.746 11.276 24.923 1.00 95.69 261 SER A CA 1
ATOM 2023 C C . SER A 1 261 ? -8.558 10.392 24.557 1.00 95.69 261 SER A C 1
ATOM 2025 O O . SER A 1 261 ? -8.750 9.413 23.839 1.00 95.69 261 SER A O 1
ATOM 2027 N N . ALA A 1 262 ? -7.345 10.671 25.036 1.00 95.62 262 ALA A N 1
ATOM 2028 C CA . ALA A 1 262 ? -6.175 9.831 24.741 1.00 95.62 262 ALA A CA 1
ATOM 2029 C C . ALA A 1 262 ? -5.475 9.244 25.975 1.00 95.62 262 ALA A C 1
ATOM 2031 O O . ALA A 1 262 ? -5.546 9.774 27.082 1.00 95.62 262 ALA A O 1
ATOM 2032 N N . GLU A 1 263 ? -4.738 8.155 25.762 1.00 94.25 263 GLU A N 1
ATOM 2033 C CA . GLU A 1 263 ? -3.858 7.535 26.749 1.00 94.25 263 GLU A CA 1
ATOM 2034 C C . GLU A 1 263 ? -2.574 7.018 26.079 1.00 94.25 263 GLU A C 1
ATOM 2036 O O . GLU A 1 263 ? -2.618 6.382 25.024 1.00 94.25 263 GLU A O 1
ATOM 2041 N N . VAL A 1 264 ? -1.418 7.276 26.699 1.00 94.94 264 VAL A N 1
ATOM 2042 C CA . VAL A 1 264 ? -0.124 6.739 26.250 1.00 94.94 264 VAL A CA 1
ATOM 2043 C C . VAL A 1 264 ? 0.138 5.409 26.952 1.00 94.94 264 VAL A C 1
ATOM 2045 O O . VAL A 1 264 ? 0.059 5.334 28.177 1.00 94.94 264 VAL A O 1
ATOM 2048 N N . LYS A 1 265 ? 0.482 4.367 26.191 1.00 94.31 265 LYS A N 1
ATOM 2049 C CA . LYS A 1 265 ? 0.699 3.001 26.688 1.00 94.31 265 LYS A CA 1
ATOM 2050 C C . LYS A 1 265 ? 2.197 2.669 26.798 1.00 94.31 265 LYS A C 1
ATOM 2052 O O . LYS A 1 265 ? 2.809 2.284 25.802 1.00 94.31 265 LYS A O 1
ATOM 2057 N N . PRO A 1 266 ? 2.834 2.831 27.976 1.00 91.62 266 PRO A N 1
ATOM 2058 C CA . PRO A 1 266 ? 4.254 2.526 28.154 1.00 91.62 266 PRO A CA 1
ATOM 2059 C C . PRO A 1 266 ? 4.521 1.014 28.115 1.00 91.62 266 PRO A C 1
ATOM 2061 O O . PRO A 1 266 ? 3.687 0.221 28.541 1.00 91.62 266 PRO A O 1
ATOM 2064 N N . ASN A 1 267 ? 5.720 0.619 27.666 1.00 89.19 267 ASN A N 1
ATOM 2065 C CA . ASN A 1 267 ? 6.176 -0.782 27.615 1.00 89.19 267 ASN A CA 1
ATOM 2066 C C . ASN A 1 267 ? 5.189 -1.726 26.893 1.00 89.19 267 ASN A C 1
ATOM 2068 O O . ASN A 1 267 ? 4.934 -2.847 27.340 1.00 89.19 267 ASN A O 1
ATOM 2072 N N . TRP A 1 268 ? 4.592 -1.244 25.802 1.00 91.50 268 TRP A N 1
ATOM 2073 C CA . TRP A 1 268 ? 3.510 -1.933 25.111 1.00 91.50 268 TRP A CA 1
ATOM 2074 C C . TRP A 1 268 ? 3.962 -3.202 24.373 1.00 91.50 268 TRP A C 1
ATOM 2076 O O . TRP A 1 268 ? 5.089 -3.339 23.904 1.00 91.50 268 TRP A O 1
ATOM 2086 N N . THR A 1 269 ? 3.018 -4.127 24.229 1.00 91.69 269 THR A N 1
ATOM 2087 C CA . THR A 1 269 ? 3.048 -5.268 23.310 1.00 91.69 269 THR A CA 1
ATOM 2088 C C . THR A 1 269 ? 1.623 -5.489 22.804 1.00 91.69 269 THR A C 1
ATOM 2090 O O . THR A 1 269 ? 0.676 -5.122 23.499 1.00 91.69 269 THR A O 1
ATOM 2093 N N . ALA A 1 270 ? 1.429 -6.149 21.658 1.00 90.94 270 ALA A N 1
ATOM 2094 C CA . ALA A 1 270 ? 0.083 -6.479 21.168 1.00 90.94 270 ALA A CA 1
ATOM 2095 C C . ALA A 1 270 ? -0.791 -7.163 22.246 1.00 90.94 270 ALA A C 1
ATOM 2097 O O . ALA A 1 270 ? -1.953 -6.813 22.428 1.00 90.94 270 ALA A O 1
ATOM 2098 N N . ARG A 1 271 ? -0.213 -8.082 23.037 1.00 93.69 271 ARG A N 1
ATOM 2099 C CA . ARG A 1 271 ? -0.923 -8.769 24.130 1.00 93.69 271 ARG A CA 1
ATOM 2100 C C . ARG A 1 271 ? -1.241 -7.874 25.326 1.00 93.69 271 ARG A C 1
ATOM 2102 O O . ARG A 1 271 ? -2.320 -8.023 25.888 1.00 93.69 271 ARG A O 1
ATOM 2109 N N . SER A 1 272 ? -0.339 -6.976 25.729 1.00 94.62 272 SER A N 1
ATOM 2110 C CA . SER A 1 272 ? -0.624 -6.065 26.846 1.00 94.62 272 SER A CA 1
ATOM 2111 C C . SER A 1 272 ? -1.652 -5.004 26.456 1.00 94.62 272 SER A C 1
ATOM 2113 O O . SER A 1 272 ? -2.517 -4.702 27.264 1.00 94.62 272 SER A O 1
ATOM 2115 N N . LEU A 1 273 ? -1.653 -4.530 25.203 1.00 95.06 273 LEU A N 1
ATOM 2116 C CA . LEU A 1 273 ? -2.715 -3.655 24.692 1.00 95.06 273 LEU A CA 1
ATOM 2117 C C . LEU A 1 273 ? -4.088 -4.348 24.736 1.00 95.06 273 LEU A C 1
ATOM 2119 O O . LEU A 1 273 ? -5.043 -3.767 25.245 1.00 95.06 273 LEU A O 1
ATOM 2123 N N . LEU A 1 274 ? -4.191 -5.605 24.280 1.00 96.44 274 LEU A N 1
ATOM 2124 C CA . LEU A 1 274 ? -5.439 -6.378 24.389 1.00 96.44 274 LEU A CA 1
ATOM 2125 C C . LEU A 1 274 ? -5.874 -6.598 25.848 1.00 96.44 274 LEU A C 1
ATOM 2127 O O . LEU A 1 274 ? -7.070 -6.571 26.133 1.00 96.44 274 LEU A O 1
ATOM 2131 N N . LEU A 1 275 ? -4.924 -6.809 26.765 1.00 95.75 275 LEU A N 1
ATOM 2132 C CA . LEU A 1 275 ? -5.201 -6.976 28.192 1.00 95.75 275 LEU A CA 1
ATOM 2133 C C . LEU A 1 275 ? -5.747 -5.680 28.814 1.00 95.75 275 LEU A C 1
ATOM 2135 O O . LEU A 1 275 ? -6.790 -5.715 29.464 1.00 95.75 275 LEU A O 1
ATOM 2139 N N . ASP A 1 276 ? -5.091 -4.547 28.553 1.00 94.81 276 ASP A N 1
ATOM 2140 C CA . ASP A 1 276 ? -5.507 -3.210 28.989 1.00 94.81 276 ASP A CA 1
ATOM 2141 C C . ASP A 1 276 ? -6.925 -2.866 28.510 1.00 94.81 276 ASP A C 1
ATOM 2143 O O . ASP A 1 276 ? -7.714 -2.290 29.256 1.00 94.81 276 ASP A O 1
ATOM 2147 N N . ILE A 1 277 ? -7.260 -3.229 27.267 1.00 95.69 277 ILE A N 1
ATOM 2148 C CA . ILE A 1 277 ? -8.596 -3.027 26.690 1.00 95.69 277 ILE A CA 1
ATOM 2149 C C . ILE A 1 277 ? -9.625 -3.922 27.385 1.00 95.69 277 ILE A C 1
ATOM 2151 O O . ILE A 1 277 ? -10.694 -3.449 27.772 1.00 95.69 277 ILE A O 1
ATOM 2155 N N . ALA A 1 278 ? -9.306 -5.207 27.564 1.00 95.31 278 ALA A N 1
ATOM 2156 C CA . ALA A 1 278 ? -10.219 -6.174 28.161 1.00 95.31 278 ALA A CA 1
ATOM 2157 C C . ALA A 1 278 ? -10.497 -5.904 29.651 1.00 95.31 278 ALA A C 1
ATOM 2159 O O . ALA A 1 278 ? -11.593 -6.192 30.128 1.00 95.31 278 ALA A O 1
ATOM 2160 N N . GLN A 1 279 ? -9.528 -5.341 30.379 1.00 94.06 279 GLN A N 1
ATOM 2161 C CA . GLN A 1 279 ? -9.611 -5.067 31.820 1.00 94.06 279 GLN A CA 1
ATOM 2162 C C . GLN A 1 279 ? -10.009 -3.617 32.155 1.00 94.06 279 GLN A C 1
ATOM 2164 O O . GLN A 1 279 ? -10.023 -3.235 33.327 1.00 94.06 279 GLN A O 1
ATOM 2169 N N . ALA A 1 280 ? -10.352 -2.806 31.150 1.00 94.44 280 ALA A N 1
ATOM 2170 C CA . ALA A 1 280 ? -10.708 -1.404 31.330 1.00 94.44 280 ALA A CA 1
ATOM 2171 C C . ALA A 1 280 ? -11.979 -1.189 32.175 1.00 94.44 280 ALA A C 1
ATOM 2173 O O . ALA A 1 280 ? -12.971 -1.921 32.073 1.00 94.44 280 ALA A O 1
ATOM 2174 N N . SER A 1 281 ? -11.954 -0.118 32.973 1.00 90.69 281 SER A N 1
ATOM 2175 C CA . SER A 1 281 ? -13.084 0.379 33.760 1.00 90.69 281 SER A CA 1
ATOM 2176 C C . SER A 1 281 ? -13.210 1.901 33.576 1.00 90.69 281 SER A C 1
ATOM 2178 O O . SER A 1 281 ? -12.298 2.621 33.992 1.00 90.69 281 SER A O 1
ATOM 2180 N N . PRO A 1 282 ? -14.299 2.416 32.965 1.00 90.81 282 PRO A N 1
ATOM 2181 C CA . PRO A 1 282 ? -15.397 1.670 32.340 1.00 90.81 282 PRO A CA 1
ATOM 2182 C C . PRO A 1 282 ? -14.928 0.819 31.147 1.00 90.81 282 PRO A C 1
ATOM 2184 O O . PRO A 1 282 ? -13.890 1.087 30.547 1.00 90.81 282 PRO A O 1
ATOM 2187 N N . SER A 1 283 ? -15.686 -0.226 30.813 1.00 94.56 283 SER A N 1
ATOM 2188 C CA . SER A 1 283 ? -15.300 -1.175 29.763 1.00 94.56 283 SER A CA 1
ATOM 2189 C C . SER A 1 283 ? -15.483 -0.610 28.353 1.00 94.56 283 SER A C 1
ATOM 2191 O O . SER A 1 283 ? -16.529 -0.042 28.023 1.00 94.56 283 SER A O 1
ATOM 2193 N N . TYR A 1 284 ? -14.492 -0.838 27.490 1.00 97.06 284 TYR A N 1
ATOM 2194 C CA . TYR A 1 284 ? -14.633 -0.616 26.052 1.00 97.06 284 TYR A CA 1
ATOM 2195 C C . TYR A 1 284 ? -15.551 -1.673 25.432 1.00 97.06 284 TYR A C 1
ATOM 2197 O O . TYR A 1 284 ? -15.627 -2.805 25.904 1.00 97.06 284 TYR A O 1
ATOM 2205 N N . HIS A 1 285 ? -16.242 -1.285 24.366 1.00 96.62 285 HIS A N 1
ATOM 2206 C CA . HIS A 1 285 ? -17.177 -2.120 23.608 1.00 96.62 285 HIS A CA 1
ATOM 2207 C C . HIS A 1 285 ? -16.617 -2.485 22.228 1.00 96.62 285 HIS A C 1
ATOM 2209 O O . HIS A 1 285 ? -17.083 -3.433 21.598 1.00 96.62 285 HIS A O 1
ATOM 2215 N N . ALA A 1 286 ? -15.608 -1.749 21.758 1.00 96.88 286 ALA A N 1
ATOM 2216 C CA . ALA A 1 286 ? -14.898 -2.056 20.531 1.00 96.88 286 ALA A CA 1
ATOM 2217 C C . ALA A 1 286 ? -13.399 -1.743 20.637 1.00 96.88 286 ALA A C 1
ATOM 2219 O O . ALA A 1 286 ? -12.981 -0.891 21.424 1.00 96.88 286 ALA A O 1
ATOM 2220 N N . LEU A 1 287 ? -12.611 -2.429 19.812 1.00 96.94 287 LEU A N 1
ATOM 2221 C CA . LEU A 1 287 ? -11.224 -2.104 19.488 1.00 96.94 287 LEU A CA 1
ATOM 2222 C C . LEU A 1 287 ? -11.148 -1.854 17.985 1.00 96.94 287 LEU A C 1
ATOM 2224 O O . LEU A 1 287 ? -11.595 -2.703 17.221 1.00 96.94 287 LEU A O 1
ATOM 2228 N N . ILE A 1 288 ? -10.583 -0.717 17.594 1.00 94.56 288 ILE A N 1
ATOM 2229 C CA . ILE A 1 288 ? -10.374 -0.290 16.213 1.00 94.56 288 ILE A CA 1
ATOM 2230 C C . ILE A 1 288 ? -8.862 -0.178 15.993 1.00 94.56 288 ILE A C 1
ATOM 2232 O O . ILE A 1 288 ? -8.232 0.787 16.428 1.00 94.56 288 ILE A O 1
ATOM 2236 N N . ASP A 1 289 ? -8.257 -1.205 15.390 1.00 91.56 289 ASP A N 1
ATOM 2237 C CA . ASP A 1 289 ? -6.800 -1.305 15.231 1.00 91.56 289 ASP A CA 1
ATOM 2238 C C . ASP A 1 289 ? -6.272 -0.585 13.977 1.00 91.56 289 ASP A C 1
ATOM 2240 O O . ASP A 1 289 ? -5.555 -1.163 13.160 1.00 91.56 289 ASP A O 1
ATOM 2244 N N . THR A 1 290 ? -6.621 0.694 13.825 1.00 85.19 290 THR A N 1
ATOM 2245 C CA . THR A 1 290 ? -6.197 1.530 12.687 1.00 85.19 290 THR A CA 1
ATOM 2246 C C . THR A 1 290 ? -4.688 1.757 12.615 1.00 85.19 290 THR A C 1
ATOM 2248 O O . THR A 1 290 ? -4.138 1.973 11.541 1.00 85.19 290 THR A O 1
ATOM 2251 N N . GLY A 1 291 ? -3.992 1.673 13.751 1.00 85.00 291 GLY A N 1
ATOM 2252 C CA . GLY A 1 291 ? -2.537 1.769 13.831 1.00 85.00 291 GLY A CA 1
ATOM 2253 C C . GLY A 1 291 ? -1.790 0.460 13.560 1.00 85.00 291 GLY A C 1
ATOM 2254 O O . GLY A 1 291 ? -0.564 0.455 13.676 1.00 85.00 291 GLY A O 1
ATOM 2255 N N . ALA A 1 292 ? -2.500 -0.634 13.250 1.00 81.94 292 ALA A N 1
ATOM 2256 C CA . ALA A 1 292 ? -1.958 -1.983 13.055 1.00 81.94 292 ALA A CA 1
ATOM 2257 C C . ALA A 1 292 ? -1.030 -2.454 14.200 1.00 81.94 292 ALA A C 1
ATOM 2259 O O . ALA A 1 292 ? 0.018 -3.066 13.972 1.00 81.94 292 ALA A O 1
ATOM 2260 N N . LEU A 1 293 ? -1.397 -2.157 15.452 1.00 86.69 293 LEU A N 1
ATOM 2261 C CA . LEU A 1 293 ? -0.595 -2.485 16.635 1.00 86.69 293 LEU A CA 1
ATOM 2262 C C . LEU A 1 293 ? -0.778 -3.943 17.087 1.00 86.69 293 LEU A C 1
ATOM 2264 O O . LEU A 1 293 ? 0.113 -4.507 17.732 1.00 86.69 293 LEU A O 1
ATOM 2268 N N . ILE A 1 294 ? -1.901 -4.585 16.751 1.00 88.44 294 ILE A N 1
ATOM 2269 C CA . ILE A 1 294 ? -2.232 -5.954 17.171 1.00 88.44 294 ILE A CA 1
ATOM 2270 C C . ILE A 1 294 ? -1.651 -6.968 16.175 1.00 88.44 294 ILE A C 1
ATOM 2272 O O . ILE A 1 294 ? -2.362 -7.709 15.492 1.00 88.44 294 ILE A O 1
ATOM 2276 N N . THR A 1 295 ? -0.322 -7.006 16.086 1.00 81.31 295 THR A N 1
ATOM 2277 C CA . THR A 1 295 ? 0.425 -7.902 15.186 1.00 81.31 295 THR A CA 1
ATOM 2278 C C . THR A 1 295 ? 0.584 -9.326 15.743 1.00 81.31 295 THR A C 1
ATOM 2280 O O . THR A 1 295 ? 0.592 -9.555 16.954 1.00 81.31 295 THR A O 1
ATOM 2283 N N . GLY A 1 296 ? 0.733 -10.315 14.850 1.00 76.62 296 GLY A N 1
ATOM 2284 C CA . GLY A 1 296 ? 1.108 -11.693 15.207 1.00 76.62 296 GLY A CA 1
ATOM 2285 C C . GLY A 1 296 ? -0.001 -12.586 15.788 1.00 76.62 296 GLY A C 1
ATOM 2286 O O . GLY A 1 296 ? 0.308 -13.618 16.386 1.00 76.62 296 GLY A O 1
ATOM 2287 N N . MET A 1 297 ? -1.273 -12.208 15.636 1.00 83.31 297 MET A N 1
ATOM 2288 C CA . MET A 1 297 ? -2.453 -12.988 16.041 1.00 83.31 297 MET A CA 1
ATOM 2289 C C . MET A 1 297 ? -3.564 -12.803 15.004 1.00 83.31 297 MET A C 1
ATOM 2291 O O . MET A 1 297 ? -3.940 -11.662 14.761 1.00 83.31 297 MET A O 1
ATOM 2295 N N . ASP A 1 298 ? -4.128 -13.871 14.438 1.00 83.56 298 ASP A N 1
ATOM 2296 C CA . ASP A 1 298 ? -5.290 -13.758 13.540 1.00 83.56 298 ASP A CA 1
ATOM 2297 C C . ASP A 1 298 ? -6.543 -13.225 14.274 1.00 83.56 298 ASP A C 1
ATOM 2299 O O . ASP A 1 298 ? -6.612 -13.214 15.510 1.00 83.56 298 ASP A O 1
ATOM 2303 N N . ASN A 1 299 ? -7.547 -12.759 13.524 1.00 89.06 299 ASN A N 1
ATOM 2304 C CA . ASN A 1 299 ? -8.725 -12.091 14.096 1.00 89.06 299 ASN A CA 1
ATOM 2305 C C . ASN A 1 299 ? -9.507 -12.997 15.061 1.00 89.06 299 ASN A C 1
ATOM 2307 O O . ASN A 1 299 ? -9.967 -12.542 16.111 1.00 89.06 299 ASN A O 1
ATOM 2311 N N . ILE A 1 300 ? -9.564 -14.303 14.783 1.00 90.44 300 ILE A N 1
ATOM 2312 C CA . ILE A 1 300 ? -10.166 -15.289 15.687 1.00 90.44 300 ILE A CA 1
ATOM 2313 C C . ILE A 1 300 ? -9.328 -15.520 16.960 1.00 90.44 300 ILE A C 1
ATOM 2315 O O . ILE A 1 300 ? -9.902 -15.730 18.029 1.00 90.44 300 ILE A O 1
ATOM 2319 N N . SER A 1 301 ? -7.993 -15.456 16.911 1.00 91.50 301 SER A N 1
ATOM 2320 C CA . SER A 1 301 ? -7.145 -15.517 18.112 1.00 91.50 301 SER A CA 1
ATOM 2321 C C . SER A 1 301 ? -7.245 -14.249 18.949 1.00 91.50 301 SER A C 1
ATOM 2323 O O . SER A 1 301 ? -7.251 -14.349 20.175 1.00 91.50 301 SER A O 1
ATOM 2325 N N . VAL A 1 302 ? -7.381 -13.075 18.321 1.00 93.69 302 VAL A N 1
ATOM 2326 C CA . VAL A 1 302 ? -7.702 -11.825 19.028 1.00 93.69 302 VAL A CA 1
ATOM 2327 C C . VAL A 1 302 ? -9.067 -11.948 19.708 1.00 93.69 302 VAL A C 1
ATOM 2329 O O . VAL A 1 302 ? -9.164 -11.712 20.910 1.00 93.69 302 VAL A O 1
ATOM 2332 N N . ALA A 1 303 ? -10.095 -12.426 18.998 1.00 94.88 303 ALA A N 1
ATOM 2333 C CA . ALA A 1 303 ? -11.425 -12.645 19.565 1.00 94.88 303 ALA A CA 1
ATOM 2334 C C . ALA A 1 303 ? -11.424 -13.647 20.735 1.00 94.88 303 ALA A C 1
ATOM 2336 O O . ALA A 1 303 ? -12.067 -13.401 21.754 1.00 94.88 303 ALA A O 1
ATOM 2337 N N . ARG A 1 304 ? -10.665 -14.750 20.635 1.00 94.81 304 ARG A N 1
ATOM 2338 C CA . ARG A 1 304 ? -10.477 -15.720 21.731 1.00 94.81 304 ARG A CA 1
ATOM 2339 C C . ARG A 1 304 ? -9.791 -15.094 22.942 1.00 94.81 304 ARG A C 1
ATOM 2341 O O . ARG A 1 304 ? -10.289 -15.250 24.053 1.00 94.81 304 ARG A O 1
ATOM 2348 N N . PHE A 1 305 ? -8.688 -14.377 22.727 1.00 95.56 305 PHE A N 1
ATOM 2349 C CA . PHE A 1 305 ? -7.929 -13.730 23.797 1.00 95.56 305 PHE A CA 1
ATOM 2350 C C . PHE A 1 305 ? -8.764 -12.662 24.514 1.00 95.56 305 PHE A C 1
ATOM 2352 O O . PHE A 1 305 ? -8.807 -12.634 25.743 1.00 95.56 305 PHE A O 1
ATOM 2359 N N . LEU A 1 306 ? -9.480 -11.825 23.758 1.00 96.25 306 LEU A N 1
ATOM 2360 C CA . LEU A 1 306 ? -10.413 -10.848 24.313 1.00 96.25 306 LEU A CA 1
ATOM 2361 C C . LEU A 1 306 ? -11.529 -11.544 25.099 1.00 96.25 306 LEU A C 1
ATOM 2363 O O . LEU A 1 306 ? -11.772 -11.174 26.240 1.00 96.25 306 LEU A O 1
ATOM 2367 N N . LEU A 1 307 ? -12.170 -12.585 24.558 1.00 94.50 307 LEU A N 1
ATOM 2368 C CA . LEU A 1 307 ? -13.257 -13.280 25.256 1.00 94.50 307 LEU A CA 1
ATOM 2369 C C . LEU A 1 307 ? -12.795 -13.947 26.565 1.00 94.50 307 LEU A C 1
ATOM 2371 O O . LEU A 1 307 ? -13.560 -13.991 27.528 1.00 94.50 307 LEU A O 1
ATOM 2375 N N . GLU A 1 308 ? -11.559 -14.443 26.625 1.00 94.38 308 GLU A N 1
ATOM 2376 C CA . GLU A 1 308 ? -10.958 -15.001 27.843 1.00 94.38 308 GLU A CA 1
ATOM 2377 C C . GLU A 1 308 ? -10.811 -13.949 28.959 1.00 94.38 308 GLU A C 1
ATOM 2379 O O . GLU A 1 308 ? -11.112 -14.247 30.114 1.00 94.38 308 GLU A O 1
ATOM 2384 N N . HIS A 1 309 ? -10.422 -12.716 28.615 1.00 95.38 309 HIS A N 1
ATOM 2385 C CA . HIS A 1 309 ? -10.083 -11.664 29.586 1.00 95.38 309 HIS A CA 1
ATOM 2386 C C . HIS A 1 309 ? -11.205 -10.635 29.833 1.00 95.38 309 HIS A C 1
ATOM 2388 O O . HIS A 1 309 ? -11.205 -9.979 30.874 1.00 95.38 309 HIS A O 1
ATOM 2394 N N . LEU A 1 310 ? -12.166 -10.492 28.913 1.00 95.38 310 LEU A N 1
ATOM 2395 C CA . LEU A 1 310 ? -13.299 -9.567 29.031 1.00 95.38 310 LEU A CA 1
ATOM 2396 C C . LEU A 1 310 ? -14.275 -10.000 30.143 1.00 95.38 310 LEU A C 1
ATOM 2398 O O . LEU A 1 310 ? -14.596 -11.193 30.233 1.00 95.38 310 LEU A O 1
ATOM 2402 N N . PRO A 1 311 ? -14.851 -9.059 30.922 1.00 93.62 311 PRO A N 1
ATOM 2403 C CA . PRO A 1 311 ? -15.794 -9.369 31.993 1.00 93.62 311 PRO A CA 1
ATOM 2404 C C . PRO A 1 311 ? -17.015 -10.152 31.497 1.00 93.62 311 PRO A C 1
ATOM 2406 O O . PRO A 1 311 ? -17.841 -9.636 30.743 1.00 93.62 311 PRO A O 1
ATOM 2409 N N . ALA A 1 312 ? -17.182 -11.386 31.979 1.00 90.62 312 ALA A N 1
ATOM 2410 C CA . ALA A 1 312 ? -18.315 -12.246 31.620 1.00 90.62 312 ALA A CA 1
ATOM 2411 C C . ALA A 1 312 ? -19.683 -11.693 32.074 1.00 90.62 312 ALA A C 1
ATOM 2413 O O . ALA A 1 312 ? -20.714 -12.061 31.519 1.00 90.62 312 ALA A O 1
ATOM 2414 N N . ALA A 1 313 ? -19.706 -10.787 33.059 1.00 90.69 313 ALA A N 1
ATOM 2415 C CA . ALA A 1 313 ? -20.919 -10.066 33.442 1.00 90.69 313 ALA A CA 1
ATOM 2416 C C . ALA A 1 313 ? -21.413 -9.132 32.321 1.00 90.69 313 ALA A C 1
ATOM 2418 O O . ALA A 1 313 ? -22.622 -9.003 32.123 1.00 90.69 313 ALA A O 1
ATOM 2419 N N . THR A 1 314 ? -20.491 -8.529 31.566 1.00 92.19 314 THR A N 1
ATOM 2420 C CA . THR A 1 314 ? -20.781 -7.561 30.499 1.00 92.19 314 THR A CA 1
ATOM 2421 C C . THR A 1 314 ? -20.897 -8.244 29.136 1.00 92.19 314 THR A C 1
ATOM 2423 O O . THR A 1 314 ? -21.883 -8.031 28.439 1.00 92.19 314 THR A O 1
ATOM 2426 N N . PHE A 1 315 ? -19.938 -9.106 28.774 1.00 95.00 315 PHE A N 1
ATOM 2427 C CA . PHE A 1 315 ? -19.783 -9.617 27.407 1.00 95.00 315 PHE A CA 1
ATOM 2428 C C . PHE A 1 315 ? -19.937 -11.141 27.289 1.00 95.00 315 PHE A C 1
ATOM 2430 O O . PHE A 1 315 ? -19.127 -11.910 27.825 1.00 95.00 315 PHE A O 1
ATOM 2437 N N . ASP A 1 316 ? -20.923 -11.566 26.492 1.00 94.06 316 ASP A N 1
ATOM 2438 C CA . ASP A 1 316 ? -21.179 -12.971 26.136 1.00 94.06 316 ASP A CA 1
ATOM 2439 C C . ASP A 1 316 ? -20.491 -13.398 24.834 1.00 94.06 316 ASP A C 1
ATOM 2441 O O . ASP A 1 316 ? -20.442 -14.589 24.528 1.00 94.06 316 ASP A O 1
ATOM 2445 N N . GLY A 1 317 ? -19.957 -12.460 24.050 1.00 94.38 317 GLY A N 1
ATOM 2446 C CA . GLY A 1 317 ? -19.266 -12.787 22.808 1.00 94.38 317 GLY A CA 1
ATOM 2447 C C . GLY A 1 317 ? -18.386 -11.667 22.271 1.00 94.38 317 GLY A C 1
ATOM 2448 O O . GLY A 1 317 ? -18.548 -10.501 22.634 1.00 94.38 317 GLY A O 1
ATOM 2449 N N . VAL A 1 318 ? -17.462 -12.046 21.387 1.00 96.75 318 VAL A N 1
ATOM 2450 C CA . VAL A 1 318 ? -16.627 -11.114 20.618 1.00 96.75 318 VAL A CA 1
ATOM 2451 C C . VAL A 1 318 ? -16.954 -11.263 19.137 1.00 96.75 318 VAL A C 1
ATOM 2453 O O . VAL A 1 318 ? -16.875 -12.364 18.589 1.00 96.75 318 VAL A O 1
ATOM 2456 N N . VAL A 1 319 ? -17.342 -10.157 18.512 1.00 95.25 319 VAL A N 1
ATOM 2457 C CA . VAL A 1 319 ? -17.541 -10.011 17.071 1.00 95.25 319 VAL A CA 1
ATOM 2458 C C . VAL A 1 319 ? -16.195 -9.717 16.417 1.00 95.25 319 VAL A C 1
ATOM 2460 O O . VAL A 1 319 ? -15.418 -8.920 16.941 1.00 95.25 319 VAL A O 1
ATOM 2463 N N . PHE A 1 320 ? -15.926 -10.366 15.292 1.00 93.25 320 PHE A N 1
ATOM 2464 C CA . PHE A 1 320 ? -14.743 -10.163 14.460 1.00 93.25 320 PHE A CA 1
ATOM 2465 C C . PHE A 1 320 ? -15.086 -10.500 13.004 1.00 93.25 320 PHE A C 1
ATOM 2467 O O . PHE A 1 320 ? -16.120 -11.119 12.735 1.00 93.25 320 PHE A O 1
ATOM 2474 N N . LEU A 1 321 ? -14.214 -10.114 12.078 1.00 86.38 321 LEU A N 1
ATOM 2475 C CA . LEU A 1 321 ? -14.331 -10.459 10.662 1.00 86.38 321 LEU A CA 1
ATOM 2476 C C . LEU A 1 321 ? -13.389 -11.622 10.345 1.00 86.38 321 LEU A C 1
ATOM 2478 O O . LEU A 1 321 ? -12.237 -11.632 10.797 1.00 86.38 321 LEU A O 1
ATOM 2482 N N . ASP A 1 322 ? -13.914 -12.644 9.668 1.00 83.19 322 ASP A N 1
ATOM 2483 C CA . ASP A 1 322 ? -13.115 -13.784 9.214 1.00 83.19 322 ASP A CA 1
ATOM 2484 C C . ASP A 1 322 ? -12.402 -13.491 7.882 1.00 83.19 322 ASP A C 1
ATOM 2486 O O . ASP A 1 322 ? -12.543 -12.417 7.313 1.00 83.19 322 ASP A O 1
ATOM 2490 N N . SER A 1 323 ? -11.612 -14.446 7.388 1.00 73.88 323 SER A N 1
ATOM 2491 C CA . SER A 1 323 ? -10.837 -14.313 6.142 1.00 73.88 323 SER A CA 1
ATOM 2492 C C . SER A 1 323 ? -11.683 -14.334 4.855 1.00 73.88 323 SER A C 1
ATOM 2494 O O . SER A 1 323 ? -11.133 -14.506 3.771 1.00 73.88 323 SER A O 1
ATOM 2496 N N . GLU A 1 324 ? -13.010 -14.281 4.975 1.00 72.56 324 GLU A N 1
ATOM 2497 C CA . GLU A 1 324 ? -13.975 -14.116 3.881 1.00 72.56 324 GLU A CA 1
ATOM 2498 C C . GLU A 1 324 ? -14.840 -12.854 4.122 1.00 72.56 324 GLU A C 1
ATOM 2500 O O . GLU A 1 324 ? -15.975 -12.788 3.651 1.00 72.56 324 GLU A O 1
ATOM 2505 N N . ASP A 1 325 ? -14.337 -11.909 4.931 1.00 74.62 325 ASP A N 1
ATOM 2506 C CA . ASP A 1 325 ? -14.964 -10.638 5.336 1.00 74.62 325 ASP A CA 1
ATOM 2507 C C . ASP A 1 325 ? -16.342 -10.785 6.008 1.00 74.62 325 ASP A C 1
ATOM 2509 O O . ASP A 1 325 ? -17.128 -9.844 6.143 1.00 74.62 325 ASP A O 1
ATOM 2513 N N . ARG A 1 326 ? -16.663 -11.984 6.515 1.00 82.06 326 ARG A N 1
ATOM 2514 C CA . ARG A 1 326 ? -17.962 -12.234 7.144 1.00 82.06 326 ARG A CA 1
ATOM 2515 C C . ARG A 1 326 ? -17.975 -11.746 8.579 1.00 82.06 326 ARG A C 1
ATOM 2517 O O . ARG A 1 326 ? -17.091 -12.057 9.377 1.00 82.06 326 ARG A O 1
ATOM 2524 N N . GLN A 1 327 ? -19.074 -11.099 8.957 1.00 89.06 327 GLN A N 1
ATOM 2525 C CA . GLN A 1 327 ? -19.379 -10.758 10.346 1.00 89.06 327 GLN A CA 1
ATOM 2526 C C . GLN A 1 327 ? -19.611 -12.030 11.172 1.00 89.06 327 GLN A C 1
ATOM 2528 O O . GLN A 1 327 ? -20.686 -12.634 11.122 1.00 89.06 327 GLN A O 1
ATOM 2533 N N . MET A 1 328 ? -18.615 -12.423 11.965 1.00 92.44 328 MET A N 1
ATOM 2534 C CA . MET A 1 328 ? -18.639 -13.614 12.813 1.00 92.44 328 MET A CA 1
ATOM 2535 C C . MET A 1 328 ? -18.651 -13.235 14.295 1.00 92.44 328 MET A C 1
ATOM 2537 O O . MET A 1 328 ? -18.131 -12.201 14.703 1.00 92.44 328 MET A O 1
ATOM 2541 N N . VAL A 1 329 ? -19.240 -14.087 15.136 1.00 94.62 329 VAL A N 1
ATOM 2542 C CA . VAL A 1 329 ? -19.211 -13.946 16.597 1.00 94.62 329 VAL A CA 1
ATOM 2543 C C . VAL A 1 329 ? -18.712 -15.224 17.260 1.00 94.62 329 VAL A C 1
ATOM 2545 O O . VAL A 1 329 ? -19.185 -16.326 16.974 1.00 94.62 329 VAL A O 1
ATOM 2548 N N . LEU A 1 330 ? -17.753 -15.064 18.171 1.00 94.75 330 LEU A N 1
ATOM 2549 C CA . LEU A 1 330 ? -17.279 -16.092 19.089 1.00 94.75 330 LEU A CA 1
ATOM 2550 C C . LEU A 1 330 ? -18.075 -16.002 20.396 1.00 94.75 330 LEU A C 1
ATOM 2552 O O . LEU A 1 330 ? -18.010 -14.980 21.078 1.00 94.75 330 LEU A O 1
ATOM 2556 N N . LEU A 1 331 ? -18.803 -17.062 20.759 1.00 92.69 331 LEU A N 1
ATOM 2557 C CA . LEU A 1 331 ? -19.682 -17.071 21.937 1.00 92.69 331 LEU A CA 1
ATOM 2558 C C . LEU A 1 331 ? -19.055 -17.735 23.172 1.00 92.69 331 LEU A C 1
ATOM 2560 O O . LEU A 1 331 ? -18.451 -18.810 23.097 1.00 92.69 331 LEU A O 1
ATOM 2564 N N . ARG A 1 332 ? -19.287 -17.126 24.341 1.00 89.44 332 ARG A N 1
ATOM 2565 C CA . ARG A 1 332 ? -18.970 -17.669 25.668 1.00 89.44 332 ARG A CA 1
ATOM 2566 C C . ARG A 1 332 ? -19.862 -18.882 25.968 1.00 89.44 332 ARG A C 1
ATOM 2568 O O . ARG A 1 332 ? -21.002 -18.965 25.520 1.00 89.44 332 ARG A O 1
ATOM 2575 N N . GLY A 1 333 ? -19.342 -19.853 26.719 1.00 75.12 333 GLY A N 1
ATOM 2576 C CA . GLY A 1 333 ? -20.092 -21.031 27.189 1.00 75.12 333 GLY A CA 1
ATOM 2577 C C . GLY A 1 333 ? -20.332 -22.136 26.148 1.00 75.12 333 GLY A C 1
ATOM 2578 O O . GLY A 1 333 ? -20.194 -23.310 26.479 1.00 75.12 333 GLY A O 1
ATOM 2579 N N . ASN A 1 334 ? -20.585 -21.802 24.879 1.00 63.69 334 ASN A N 1
ATOM 2580 C CA . ASN A 1 334 ? -20.857 -22.774 23.805 1.00 63.69 334 ASN A CA 1
ATOM 2581 C C . ASN A 1 334 ? -19.581 -23.398 23.198 1.00 63.69 334 ASN A C 1
ATOM 2583 O O . ASN A 1 334 ? -19.433 -23.460 21.979 1.00 63.69 334 ASN A O 1
ATOM 2587 N N . GLY A 1 335 ? -18.621 -23.815 24.031 1.00 63.38 335 GLY A N 1
ATOM 2588 C CA . GLY A 1 335 ? -17.379 -24.468 23.584 1.00 63.38 335 GLY A CA 1
ATOM 2589 C C . GLY A 1 335 ? -16.497 -23.628 22.645 1.00 63.38 335 GLY A C 1
ATOM 2590 O O . GLY A 1 335 ? -15.696 -24.190 21.905 1.00 63.38 335 GLY A O 1
ATOM 2591 N N . GLY A 1 336 ? -16.663 -22.299 22.630 1.00 72.25 336 GLY A N 1
ATOM 2592 C CA . GLY A 1 336 ? -15.982 -21.414 21.682 1.00 72.25 336 GLY A CA 1
ATOM 2593 C C . GLY A 1 336 ? -16.509 -21.524 20.246 1.00 72.25 336 GLY A C 1
ATOM 2594 O O . GLY A 1 336 ? -15.745 -21.331 19.301 1.00 72.25 336 GLY A O 1
ATOM 2595 N N . ARG A 1 337 ? -17.796 -21.859 20.059 1.00 83.94 337 ARG A N 1
ATOM 2596 C CA . ARG A 1 337 ? -18.419 -21.898 18.730 1.00 83.94 337 ARG A CA 1
ATOM 2597 C C . ARG A 1 337 ? -18.397 -20.510 18.084 1.00 83.94 337 ARG A C 1
ATOM 2599 O O . ARG A 1 337 ? -18.873 -19.538 18.672 1.00 83.94 337 ARG A O 1
ATOM 2606 N N . VAL A 1 338 ? -17.896 -20.463 16.854 1.00 91.69 338 VAL A N 1
ATOM 2607 C CA . VAL A 1 338 ? -18.011 -19.315 15.949 1.00 91.69 338 VAL A CA 1
ATOM 2608 C C . VAL A 1 338 ? -19.295 -19.467 15.129 1.00 91.69 338 VAL A C 1
ATOM 2610 O O . VAL A 1 338 ? -19.675 -20.577 14.753 1.00 91.69 338 VAL A O 1
ATOM 2613 N N . THR A 1 339 ? -20.032 -18.386 14.898 1.00 91.19 339 THR A N 1
ATOM 2614 C CA . THR A 1 339 ? -21.272 -18.380 14.100 1.00 91.19 339 THR A CA 1
ATOM 2615 C C . THR A 1 339 ? -21.434 -17.013 13.429 1.00 91.19 339 THR A C 1
ATOM 2617 O O . THR A 1 339 ? -20.943 -16.025 13.966 1.00 91.19 339 THR A O 1
ATOM 2620 N N . ALA A 1 340 ? -22.110 -16.940 12.279 1.00 90.50 340 ALA A N 1
ATOM 2621 C CA . ALA A 1 340 ? -22.398 -15.666 11.618 1.00 90.50 340 ALA A CA 1
ATOM 2622 C C . ALA A 1 340 ? -23.261 -14.759 12.510 1.00 90.50 340 ALA A C 1
ATOM 2624 O O . ALA A 1 340 ? -24.239 -15.218 13.106 1.00 90.50 340 ALA A O 1
ATOM 2625 N N . LEU A 1 341 ? -22.924 -13.470 12.582 1.00 88.38 341 LEU A N 1
ATOM 2626 C CA . LEU A 1 341 ? -23.543 -12.504 13.492 1.00 88.38 341 LEU A CA 1
ATOM 2627 C C . LEU A 1 341 ? -25.057 -12.390 13.268 1.00 88.38 341 LEU A C 1
ATOM 2629 O O . LEU A 1 341 ? -25.823 -12.397 14.228 1.00 88.38 341 LEU A O 1
ATOM 2633 N N . ALA A 1 342 ? -25.496 -12.392 12.007 1.00 85.94 342 ALA A N 1
ATOM 2634 C CA . ALA A 1 342 ? -26.911 -12.347 11.627 1.00 85.94 342 ALA A CA 1
ATOM 2635 C C . ALA A 1 342 ? -27.740 -13.555 12.120 1.00 85.94 342 ALA A C 1
ATOM 2637 O O . ALA A 1 342 ? -28.964 -13.474 12.191 1.00 85.94 342 ALA A O 1
ATOM 2638 N N . GLN A 1 343 ? -27.097 -14.674 12.474 1.00 87.25 343 GLN A N 1
ATOM 2639 C CA . GLN A 1 343 ? -27.759 -15.878 12.995 1.00 87.25 343 GLN A CA 1
ATOM 2640 C C . GLN A 1 343 ? -27.841 -15.899 14.531 1.00 87.25 343 GLN A C 1
ATOM 2642 O O . GLN A 1 343 ? -28.380 -16.847 15.107 1.00 87.25 343 GLN A O 1
ATOM 2647 N N . VAL A 1 344 ? -27.291 -14.888 15.213 1.00 84.12 344 VAL A N 1
ATOM 2648 C CA . VAL A 1 344 ? -27.190 -14.837 16.674 1.00 84.12 344 VAL A CA 1
ATOM 2649 C C . VAL A 1 344 ? -27.860 -13.566 17.191 1.00 84.12 344 VAL A C 1
ATOM 2651 O O . VAL A 1 344 ? -27.391 -12.458 16.956 1.00 84.12 344 VAL A O 1
ATOM 2654 N N . GLY A 1 345 ? -28.927 -13.723 17.979 1.00 83.00 345 GLY A N 1
ATOM 2655 C CA . GLY A 1 345 ? -29.634 -12.617 18.641 1.00 83.00 345 GLY A CA 1
ATOM 2656 C C . GLY A 1 345 ? -28.875 -11.996 19.822 1.00 83.00 345 GLY A C 1
ATOM 2657 O O . GLY A 1 345 ? -29.476 -11.777 20.870 1.00 83.00 345 GLY A O 1
ATOM 2658 N N . LEU A 1 346 ? -27.564 -11.766 19.693 1.00 86.62 346 LEU A N 1
ATOM 2659 C CA . LEU A 1 346 ? -26.732 -11.165 20.738 1.00 86.62 346 LEU A CA 1
ATOM 2660 C C . LEU A 1 346 ? -26.801 -9.626 20.640 1.00 86.62 346 LEU A C 1
ATOM 2662 O O . LEU A 1 346 ? -26.343 -9.071 19.631 1.00 86.62 346 LEU A O 1
ATOM 2666 N N . PRO A 1 347 ? -27.358 -8.929 21.652 1.00 92.19 347 PRO A N 1
ATOM 2667 C CA . PRO A 1 347 ? -27.557 -7.485 21.590 1.00 92.19 347 PRO A CA 1
ATOM 2668 C C . PRO A 1 347 ? -26.217 -6.721 21.620 1.00 92.19 347 PRO A C 1
ATOM 2670 O O . PRO A 1 347 ? -25.247 -7.226 22.199 1.00 92.19 347 PRO A O 1
ATOM 2673 N N . PRO A 1 348 ? -26.136 -5.515 21.019 1.00 92.00 348 PRO A N 1
ATOM 2674 C CA . PRO A 1 348 ? -24.907 -4.717 20.964 1.00 92.00 348 PRO A CA 1
ATOM 2675 C C . PRO A 1 348 ? -24.270 -4.430 22.330 1.00 92.00 348 PRO A C 1
ATOM 2677 O O . PRO A 1 348 ? -23.054 -4.336 22.430 1.00 92.00 348 PRO A O 1
ATOM 2680 N N . GLU A 1 349 ? -25.069 -4.348 23.391 1.00 93.81 349 GLU A N 1
ATOM 2681 C CA . GLU A 1 349 ? -24.625 -4.070 24.761 1.00 93.81 349 GLU A CA 1
ATOM 2682 C C . GLU A 1 349 ? -23.912 -5.266 25.418 1.00 93.81 349 GLU A C 1
ATOM 2684 O O . GLU A 1 349 ? -23.218 -5.089 26.416 1.00 93.81 349 GLU A O 1
ATOM 2689 N N . ARG A 1 350 ? -24.085 -6.489 24.889 1.00 94.25 350 ARG A N 1
ATOM 2690 C CA . ARG A 1 350 ? -23.490 -7.728 25.435 1.00 94.25 350 ARG A CA 1
ATOM 2691 C C . ARG A 1 350 ? -22.421 -8.352 24.541 1.00 94.25 350 ARG A C 1
ATOM 2693 O O . ARG A 1 350 ? -22.016 -9.498 24.762 1.00 94.25 350 ARG A O 1
ATOM 2700 N N . ARG A 1 351 ? -21.935 -7.607 23.547 1.00 94.25 351 ARG A N 1
ATOM 2701 C CA . ARG A 1 351 ? -20.867 -8.036 22.638 1.00 94.25 351 ARG A CA 1
ATOM 2702 C C . ARG A 1 351 ? -19.750 -7.005 22.575 1.00 94.25 351 ARG A C 1
ATOM 2704 O O . ARG A 1 351 ? -20.009 -5.810 22.612 1.00 94.25 351 ARG A O 1
ATOM 2711 N N . PHE A 1 352 ? -18.521 -7.486 22.466 1.00 97.12 352 PHE A N 1
ATOM 2712 C CA . PHE A 1 352 ? -17.373 -6.653 22.124 1.00 97.12 352 PHE A CA 1
ATOM 2713 C C . PHE A 1 352 ? -17.098 -6.787 20.623 1.00 97.12 352 PHE A C 1
ATOM 2715 O O . PHE A 1 352 ? -17.251 -7.886 20.096 1.00 97.12 352 PHE A O 1
ATOM 2722 N N . THR A 1 353 ? -16.673 -5.731 19.931 1.00 96.12 353 THR A N 1
ATOM 2723 C CA . THR A 1 353 ? -16.349 -5.791 18.493 1.00 96.12 353 THR A CA 1
ATOM 2724 C C . THR A 1 353 ? -14.871 -5.514 18.245 1.00 96.12 353 THR A C 1
ATOM 2726 O O . THR A 1 353 ? -14.368 -4.451 18.599 1.00 96.12 353 THR A O 1
ATOM 2729 N N . PHE A 1 354 ? -14.164 -6.456 17.625 1.00 95.50 354 PHE A N 1
ATOM 2730 C CA . PHE A 1 354 ? -12.819 -6.221 17.117 1.00 95.50 354 PHE A CA 1
ATOM 2731 C C . PHE A 1 354 ? -12.886 -5.832 15.639 1.00 95.50 354 PHE A C 1
ATOM 2733 O O . PHE A 1 354 ? -13.354 -6.611 14.810 1.00 95.50 354 PHE A O 1
ATOM 2740 N N . TYR A 1 355 ? -12.409 -4.625 15.351 1.00 89.75 355 TYR A N 1
ATOM 2741 C CA . TYR A 1 355 ? -12.188 -4.086 14.023 1.00 89.75 355 TYR A CA 1
ATOM 2742 C C . TYR A 1 355 ? -10.671 -4.042 13.765 1.00 89.75 355 TYR A C 1
ATOM 2744 O O . TYR A 1 355 ? -9.951 -3.327 14.465 1.00 89.75 355 TYR A O 1
ATOM 2752 N N . ASP A 1 356 ? -10.176 -4.781 12.775 1.00 83.62 356 ASP A N 1
ATOM 2753 C CA . ASP A 1 356 ? -8.825 -4.620 12.232 1.00 83.62 356 ASP A CA 1
ATOM 2754 C C . ASP A 1 356 ? -8.832 -3.759 10.958 1.00 83.62 356 ASP A C 1
ATOM 2756 O O . ASP A 1 356 ? -9.865 -3.576 10.322 1.00 83.62 356 ASP A O 1
ATOM 2760 N N . GLN A 1 357 ? -7.686 -3.194 10.576 1.00 66.88 357 GLN A N 1
ATOM 2761 C CA . GLN A 1 357 ? -7.641 -2.189 9.504 1.00 66.88 357 GLN A CA 1
ATOM 2762 C C . GLN A 1 357 ? -8.101 -2.709 8.125 1.00 66.88 357 GLN A C 1
ATOM 2764 O O . GLN A 1 357 ? -8.652 -1.933 7.355 1.00 66.88 357 GLN A O 1
ATOM 2769 N N . VAL A 1 358 ? -7.894 -3.997 7.817 1.00 63.81 358 VAL A N 1
ATOM 2770 C CA . VAL A 1 358 ? -8.095 -4.550 6.459 1.00 63.81 358 VAL A CA 1
ATOM 2771 C C . VAL A 1 358 ? -9.555 -4.902 6.197 1.00 63.81 358 VAL A C 1
ATOM 2773 O O . VAL A 1 358 ? -10.211 -4.278 5.369 1.00 63.81 358 VAL A O 1
ATOM 2776 N N . HIS A 1 359 ? -10.075 -5.875 6.946 1.00 63.00 359 HIS A N 1
ATOM 2777 C CA . HIS A 1 359 ? -11.371 -6.499 6.681 1.00 63.00 359 HIS A CA 1
ATOM 2778 C C . HIS A 1 359 ? -12.553 -5.565 7.013 1.00 63.00 359 HIS A C 1
ATOM 2780 O O . HIS A 1 359 ? -13.693 -5.864 6.689 1.00 63.00 359 HIS A O 1
ATOM 2786 N N . THR A 1 360 ? -12.320 -4.437 7.704 1.00 59.38 360 THR A N 1
ATOM 2787 C CA . THR A 1 360 ? -13.398 -3.590 8.257 1.00 59.38 360 THR A CA 1
ATOM 2788 C C . THR A 1 360 ? -13.838 -2.427 7.385 1.00 59.38 360 THR A C 1
ATOM 2790 O O . THR A 1 360 ? -14.758 -1.695 7.778 1.00 59.38 360 THR A O 1
ATOM 2793 N N . THR A 1 361 ? -13.238 -2.250 6.207 1.00 59.84 361 THR A N 1
ATOM 2794 C CA . THR A 1 361 ? -13.852 -1.419 5.159 1.00 59.84 361 THR A CA 1
ATOM 2795 C C . THR A 1 361 ? -15.229 -2.003 4.794 1.00 59.84 361 THR A C 1
ATOM 2797 O O . THR A 1 361 ? -15.542 -3.091 5.245 1.00 59.84 361 THR A O 1
ATOM 2800 N N . GLY A 1 362 ? -16.149 -1.214 4.224 1.00 57.84 362 GLY A N 1
ATOM 2801 C CA . GLY A 1 362 ? -17.506 -1.699 3.885 1.00 57.84 362 GLY A CA 1
ATOM 2802 C C . GLY A 1 362 ? -18.374 -2.348 4.988 1.00 57.84 362 GLY A C 1
ATOM 2803 O O . GLY A 1 362 ? -19.411 -2.918 4.674 1.00 57.84 362 GLY A O 1
ATOM 2804 N N . MET A 1 363 ? -18.003 -2.298 6.278 1.00 68.50 363 MET A N 1
ATOM 2805 C CA . MET A 1 363 ? -18.747 -3.014 7.331 1.00 68.50 363 MET A CA 1
ATOM 2806 C C . MET A 1 363 ? -19.522 -2.097 8.291 1.00 68.50 363 MET A C 1
ATOM 2808 O O . MET A 1 363 ? -18.932 -1.412 9.136 1.00 68.50 363 MET A O 1
ATOM 2812 N N . ASP A 1 364 ? -20.862 -2.157 8.252 1.00 77.88 364 ASP A N 1
ATOM 2813 C CA . ASP A 1 364 ? -21.756 -1.545 9.254 1.00 77.88 364 ASP A CA 1
ATOM 2814 C C . ASP A 1 364 ? -22.114 -2.500 10.414 1.00 77.88 364 ASP A C 1
ATOM 2816 O O . ASP A 1 364 ? -23.201 -3.079 10.494 1.00 77.88 364 ASP A O 1
ATOM 2820 N N . ILE A 1 365 ? -21.192 -2.661 11.371 1.00 86.50 365 ILE A N 1
ATOM 2821 C CA . ILE A 1 365 ? -21.462 -3.407 12.612 1.00 86.50 365 ILE A CA 1
ATOM 2822 C C . ILE A 1 365 ? -22.018 -2.453 13.676 1.00 86.50 365 ILE A C 1
ATOM 2824 O O . ILE A 1 365 ? -21.280 -1.699 14.308 1.00 86.50 365 ILE A O 1
ATOM 2828 N N . LYS A 1 366 ? -23.330 -2.526 13.926 1.00 89.31 366 LYS A N 1
ATOM 2829 C CA . LYS A 1 366 ? -24.016 -1.683 14.924 1.00 89.31 366 LYS A CA 1
ATOM 2830 C C . LYS A 1 366 ? -23.458 -1.879 16.340 1.00 89.31 366 LYS A C 1
ATOM 2832 O O . LYS A 1 366 ? -23.427 -3.004 16.847 1.00 89.31 366 LYS A O 1
ATOM 2837 N N . GLN A 1 367 ? -23.088 -0.773 16.983 1.00 93.31 367 GLN A N 1
ATOM 2838 C CA . GLN A 1 367 ? -22.621 -0.706 18.373 1.00 93.31 367 GLN A CA 1
ATOM 2839 C C . GLN A 1 367 ? -23.715 -0.168 19.308 1.00 93.31 367 GLN A C 1
ATOM 2841 O O . GLN A 1 367 ? -24.696 0.415 18.845 1.00 93.31 367 GLN A O 1
ATOM 2846 N N . ALA A 1 368 ? -23.554 -0.356 20.621 1.00 92.81 368 ALA A N 1
ATOM 2847 C CA . ALA A 1 368 ? -24.486 0.188 21.613 1.00 92.81 368 ALA A CA 1
ATOM 2848 C C . ALA A 1 368 ? -24.501 1.739 21.592 1.00 92.81 368 ALA A C 1
ATOM 2850 O O . ALA A 1 368 ? -23.468 2.348 21.293 1.00 92.81 368 ALA A O 1
ATOM 2851 N N . PRO A 1 369 ? -25.615 2.418 21.938 1.00 92.44 369 PRO A N 1
ATOM 2852 C CA . PRO A 1 369 ? -25.715 3.882 21.819 1.00 92.44 369 PRO A CA 1
ATOM 2853 C C . PRO A 1 369 ? -24.718 4.675 22.677 1.00 92.44 369 PRO A C 1
ATOM 2855 O O . PRO A 1 369 ? -24.335 5.780 22.309 1.00 92.44 369 PRO A O 1
ATOM 2858 N N . SER A 1 370 ? -24.278 4.106 23.804 1.00 93.44 370 SER A N 1
ATOM 2859 C CA . SER A 1 370 ? -23.267 4.673 24.709 1.00 93.44 370 SER A CA 1
ATOM 2860 C C . SER A 1 370 ? -21.931 3.916 24.660 1.00 93.44 370 SER A C 1
ATOM 2862 O O . SER A 1 370 ? -21.202 3.864 25.652 1.00 93.44 370 SER A O 1
ATOM 2864 N N . ALA A 1 371 ? -21.639 3.237 23.547 1.00 95.50 371 ALA A N 1
ATOM 2865 C CA . ALA A 1 371 ? -20.419 2.453 23.391 1.00 95.50 371 ALA A CA 1
ATOM 2866 C C . ALA A 1 371 ? -19.167 3.347 23.343 1.00 95.50 371 ALA A C 1
ATOM 2868 O O . ALA A 1 371 ? -19.120 4.345 22.625 1.00 95.50 371 ALA A O 1
ATOM 2869 N N . CYS A 1 372 ? -18.124 2.936 24.066 1.00 96.69 372 CYS A N 1
ATOM 2870 C CA . CYS A 1 372 ? -16.788 3.524 23.980 1.00 96.69 372 CYS A CA 1
ATOM 2871 C C . CYS A 1 372 ? -15.850 2.568 23.231 1.00 96.69 372 CYS A C 1
ATOM 2873 O O . CYS A 1 372 ? -15.814 1.377 23.559 1.00 96.69 372 CYS A O 1
ATOM 2875 N N . ALA A 1 373 ? -15.095 3.068 22.252 1.00 97.19 373 ALA A N 1
ATOM 2876 C CA . ALA A 1 373 ? -14.111 2.291 21.498 1.00 97.19 373 ALA A CA 1
ATOM 2877 C C . ALA A 1 373 ? -12.674 2.685 21.858 1.00 97.19 373 ALA A C 1
ATOM 2879 O O . ALA A 1 373 ? -12.370 3.867 21.999 1.00 97.19 373 ALA A O 1
ATOM 2880 N N . ALA A 1 374 ? -11.778 1.704 21.951 1.00 97.44 374 ALA A N 1
ATOM 2881 C CA . ALA A 1 374 ? -10.338 1.943 21.940 1.00 97.44 374 ALA A CA 1
ATOM 2882 C C . ALA A 1 374 ? -9.849 1.993 20.482 1.00 97.44 374 ALA A C 1
ATOM 2884 O O . ALA A 1 374 ? -10.069 1.036 19.742 1.00 97.44 374 ALA A O 1
ATOM 2885 N N . LEU A 1 375 ? -9.195 3.080 20.067 1.00 96.81 375 LEU A N 1
ATOM 2886 C CA . LEU A 1 375 ? -8.682 3.270 18.703 1.00 96.81 375 LEU A CA 1
ATOM 2887 C C . LEU A 1 375 ? -7.160 3.453 18.735 1.00 96.81 375 LEU A C 1
ATOM 2889 O O . LEU A 1 375 ? -6.654 4.288 19.484 1.00 96.81 375 LEU A O 1
ATOM 2893 N N . THR A 1 376 ? -6.417 2.672 17.950 1.00 95.31 376 THR A N 1
ATOM 2894 C CA . THR A 1 376 ? -4.943 2.717 17.929 1.00 95.31 376 THR A CA 1
ATOM 2895 C C . THR A 1 376 ? -4.418 3.703 16.883 1.00 95.31 376 THR A C 1
ATOM 2897 O O . THR A 1 376 ? -4.902 3.725 15.754 1.00 95.31 376 THR A O 1
ATOM 2900 N N . ILE A 1 377 ? -3.402 4.506 17.225 1.00 93.94 377 ILE A N 1
ATOM 2901 C CA . ILE A 1 377 ? -2.760 5.426 16.266 1.00 93.94 377 ILE A CA 1
ATOM 2902 C C . ILE A 1 377 ? -1.392 4.887 15.835 1.00 93.94 377 ILE A C 1
ATOM 2904 O O . ILE A 1 377 ? -0.532 4.599 16.671 1.00 93.94 377 ILE A O 1
ATOM 2908 N N . GLY A 1 378 ? -1.194 4.775 14.521 1.00 89.19 378 GLY A N 1
ATOM 2909 C CA . GLY A 1 378 ? 0.049 4.355 13.875 1.00 89.19 378 GLY A CA 1
ATOM 2910 C C . GLY A 1 378 ? 0.889 5.528 13.362 1.00 89.19 378 GLY A C 1
ATOM 2911 O O . GLY A 1 378 ? 0.397 6.636 13.162 1.00 89.19 378 GLY A O 1
ATOM 2912 N N . LYS A 1 379 ? 2.182 5.275 13.119 1.00 85.12 379 LYS A N 1
ATOM 2913 C CA . LYS A 1 379 ? 3.149 6.300 12.676 1.00 85.12 379 LYS A CA 1
ATOM 2914 C C . LYS A 1 379 ? 2.918 6.848 11.260 1.00 85.12 379 LYS A C 1
ATOM 2916 O O . LYS A 1 379 ? 3.339 7.967 10.988 1.00 85.12 379 LYS A O 1
ATOM 2921 N N . ASP A 1 380 ? 2.297 6.050 10.394 1.00 79.94 380 ASP A N 1
ATOM 2922 C CA . ASP A 1 380 ? 2.129 6.335 8.964 1.00 79.94 380 ASP A CA 1
ATOM 2923 C C . ASP A 1 380 ? 0.667 6.726 8.629 1.00 79.94 380 ASP A C 1
ATOM 2925 O O . ASP A 1 380 ? 0.335 6.903 7.463 1.00 79.94 380 ASP A O 1
ATOM 2929 N N . MET A 1 381 ? -0.204 6.871 9.643 1.00 85.25 381 MET A N 1
ATOM 2930 C CA . MET A 1 381 ? -1.609 7.264 9.468 1.00 85.25 381 MET A CA 1
ATOM 2931 C C . MET A 1 381 ? -1.767 8.735 9.056 1.00 85.25 381 MET A C 1
ATOM 2933 O O . MET A 1 381 ? -0.999 9.618 9.458 1.00 85.25 381 MET A O 1
ATOM 2937 N N . THR A 1 382 ? -2.852 8.991 8.333 1.00 87.12 382 THR A N 1
ATOM 2938 C CA . THR A 1 382 ? -3.360 10.303 7.929 1.00 87.12 382 THR A CA 1
ATOM 2939 C C . THR A 1 382 ? -4.614 10.694 8.719 1.00 87.12 382 THR A C 1
ATOM 2941 O O . THR A 1 382 ? -5.182 9.906 9.483 1.00 87.12 382 THR A O 1
ATOM 2944 N N . LEU A 1 383 ? -5.088 11.930 8.525 1.00 89.56 383 LEU A N 1
ATOM 2945 C CA . LEU A 1 383 ? -6.348 12.393 9.114 1.00 89.56 383 LEU A CA 1
ATOM 2946 C C . LEU A 1 383 ? -7.551 11.606 8.559 1.00 89.56 383 LEU A C 1
ATOM 2948 O O . LEU A 1 383 ? -8.515 11.367 9.286 1.00 89.56 383 LEU A O 1
ATOM 2952 N N . ARG A 1 384 ? -7.469 11.168 7.294 1.00 84.38 384 ARG A N 1
ATOM 2953 C CA . ARG A 1 384 ? -8.481 10.344 6.618 1.00 84.38 384 ARG A CA 1
ATOM 2954 C C . ARG A 1 384 ? -8.663 9.006 7.332 1.00 84.38 384 ARG A C 1
ATOM 2956 O O . ARG A 1 384 ? -9.793 8.666 7.669 1.00 84.38 384 ARG A O 1
ATOM 2963 N N . ASP A 1 385 ? -7.571 8.300 7.617 1.00 85.00 385 ASP A N 1
ATOM 2964 C CA . ASP A 1 385 ? -7.611 6.965 8.237 1.00 85.00 385 ASP A CA 1
ATOM 2965 C C . ASP A 1 385 ? -8.190 7.033 9.653 1.00 85.00 385 ASP A C 1
ATOM 2967 O O . ASP A 1 385 ? -9.046 6.235 10.036 1.00 85.00 385 ASP A O 1
ATOM 2971 N N . TYR A 1 3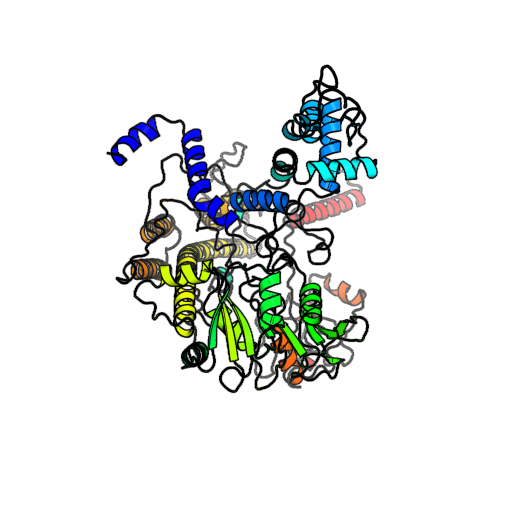86 ? -7.774 8.046 10.419 1.00 91.31 386 TYR A N 1
ATOM 2972 C CA . TYR A 1 386 ? -8.310 8.302 11.753 1.00 91.31 386 TYR A CA 1
ATOM 2973 C C . TYR A 1 386 ? -9.802 8.656 11.724 1.00 91.31 386 TYR A C 1
ATOM 2975 O O . TYR A 1 386 ? -10.564 8.126 12.535 1.00 91.31 386 TYR A O 1
ATOM 2983 N N . ALA A 1 387 ? -10.245 9.493 10.781 1.00 89.38 387 ALA A N 1
ATOM 2984 C CA . ALA A 1 387 ? -11.660 9.813 10.627 1.00 89.38 387 ALA A CA 1
ATOM 2985 C C . ALA A 1 387 ? -12.478 8.574 10.225 1.00 89.38 387 ALA A C 1
ATOM 2987 O O . ALA A 1 387 ? -13.455 8.248 10.897 1.00 89.38 387 ALA A O 1
ATOM 2988 N N . GLN A 1 388 ? -12.067 7.837 9.189 1.00 85.50 388 GLN A N 1
ATOM 2989 C CA . GLN A 1 388 ? -12.768 6.632 8.731 1.00 85.50 388 GLN A CA 1
ATOM 2990 C C . GLN A 1 388 ? -12.849 5.554 9.820 1.00 85.50 388 GLN A C 1
ATOM 2992 O O . GLN A 1 388 ? -13.920 4.983 10.037 1.00 85.50 388 GLN A O 1
ATOM 2997 N N . GLY A 1 389 ? -11.751 5.317 10.544 1.00 87.62 389 GLY A N 1
ATOM 2998 C CA . GLY A 1 389 ? -11.727 4.431 11.705 1.00 87.62 389 GLY A CA 1
ATOM 2999 C C . GLY A 1 389 ? -12.675 4.896 12.809 1.00 87.62 389 GLY A C 1
ATOM 3000 O O . GLY A 1 389 ? -13.484 4.114 13.305 1.00 87.62 389 GLY A O 1
ATOM 3001 N N . SER A 1 390 ? -12.652 6.187 13.144 1.00 92.38 390 SER A N 1
ATOM 3002 C CA . SER A 1 390 ? -13.525 6.760 14.175 1.00 92.38 390 SER A CA 1
ATOM 3003 C C . SER A 1 390 ? -15.010 6.633 13.824 1.00 92.38 390 SER A C 1
ATOM 3005 O O . SER A 1 390 ? -15.811 6.212 14.657 1.00 92.38 390 SER A O 1
ATOM 3007 N N . TYR A 1 391 ? -15.384 6.902 12.570 1.00 90.62 391 TYR A N 1
ATOM 3008 C CA . TYR A 1 391 ? -16.764 6.806 12.081 1.00 90.62 391 TYR A CA 1
ATOM 3009 C C . TYR A 1 391 ? -17.254 5.366 11.817 1.00 90.62 391 TYR A C 1
ATOM 3011 O O . TYR A 1 391 ? -18.374 5.186 11.328 1.00 90.62 391 TYR A O 1
ATOM 3019 N N . ARG A 1 392 ? -16.501 4.324 12.216 1.00 87.94 392 ARG A N 1
ATOM 3020 C CA . ARG A 1 392 ? -17.080 2.990 12.497 1.00 87.94 392 ARG A CA 1
ATOM 3021 C C . ARG A 1 392 ? -18.027 3.051 13.703 1.00 87.94 392 ARG A C 1
ATOM 3023 O O . ARG A 1 392 ? -19.044 2.361 13.729 1.00 87.94 392 ARG A O 1
ATOM 3030 N N . MET A 1 393 ? -17.762 3.954 14.651 1.00 92.50 393 MET A N 1
ATOM 3031 C CA . MET A 1 393 ? -18.703 4.349 15.702 1.00 92.50 393 MET A CA 1
ATOM 3032 C C . MET A 1 393 ? -19.739 5.319 15.115 1.00 92.50 393 MET A C 1
ATOM 3034 O O . MET A 1 393 ? -19.624 6.536 15.243 1.00 92.50 393 MET A O 1
ATOM 3038 N N . ARG A 1 394 ? -20.757 4.784 14.427 1.00 90.31 394 ARG A N 1
ATOM 3039 C CA . ARG A 1 394 ? -21.761 5.564 13.667 1.00 90.31 394 ARG A CA 1
ATOM 3040 C C . ARG A 1 394 ? -22.507 6.647 14.467 1.00 90.31 394 ARG A C 1
ATOM 3042 O O . ARG A 1 394 ? -23.115 7.520 13.857 1.00 90.31 394 ARG A O 1
ATOM 3049 N N . GLN A 1 395 ? -22.502 6.592 15.803 1.00 92.06 395 GLN A N 1
ATOM 3050 C CA . GLN A 1 395 ? -23.130 7.584 16.693 1.00 92.06 395 GLN A CA 1
ATOM 3051 C C . GLN A 1 395 ? -22.106 8.356 17.549 1.00 92.06 395 GLN A C 1
ATOM 3053 O O . GLN A 1 395 ? -22.431 8.839 18.641 1.00 92.06 395 GLN A O 1
ATOM 3058 N N . ILE A 1 396 ? -20.861 8.463 17.071 1.00 93.31 396 ILE A N 1
ATOM 3059 C CA . ILE A 1 396 ? -19.833 9.334 17.651 1.00 93.31 396 ILE A CA 1
ATOM 3060 C C . ILE A 1 396 ? -20.341 10.783 17.731 1.00 93.31 396 ILE A C 1
ATOM 3062 O O . ILE A 1 396 ? -21.018 11.266 16.824 1.00 93.31 396 ILE A O 1
ATOM 3066 N N . GLY A 1 397 ? -20.096 11.455 18.857 1.00 85.81 397 GLY A N 1
ATOM 3067 C CA . GLY A 1 397 ? -20.603 12.812 19.119 1.00 85.81 397 GLY A CA 1
ATOM 3068 C C . GLY A 1 397 ? -22.085 12.901 19.519 1.00 85.81 397 GLY A C 1
ATOM 3069 O O . GLY A 1 397 ? -22.529 13.952 19.967 1.00 85.81 397 GLY A O 1
ATOM 3070 N N . VAL A 1 398 ? -22.855 11.809 19.417 1.00 89.81 398 VAL A N 1
ATOM 3071 C CA . VAL A 1 398 ? -24.262 11.737 19.876 1.00 89.81 398 VAL A CA 1
ATOM 3072 C C . VAL A 1 398 ? -24.400 10.929 21.174 1.00 89.81 398 VAL A C 1
ATOM 3074 O O . VAL A 1 398 ? -25.310 11.163 21.967 1.00 89.81 398 VAL A O 1
ATOM 3077 N N . GLY A 1 399 ? -23.484 9.988 21.409 1.00 91.50 399 GLY A N 1
ATOM 3078 C CA . GLY A 1 399 ? -23.431 9.171 22.627 1.00 91.50 399 GLY A CA 1
ATOM 3079 C C . GLY A 1 399 ? -22.275 8.169 22.653 1.00 91.50 399 GLY A C 1
ATOM 3080 O O . GLY A 1 399 ? -21.829 7.775 23.731 1.00 91.50 399 GLY A O 1
ATOM 3081 N N . GLN A 1 400 ? -21.748 7.794 21.482 1.00 96.19 400 GLN A N 1
ATOM 3082 C CA . GLN A 1 400 ? -20.541 6.976 21.377 1.00 96.19 400 GLN A CA 1
ATOM 3083 C C . GLN A 1 400 ? -19.281 7.842 21.498 1.00 96.19 400 GLN A C 1
ATOM 3085 O O . GLN A 1 400 ? -19.266 9.002 21.082 1.00 96.19 400 GLN A O 1
ATOM 3090 N N . THR A 1 401 ? -18.225 7.262 22.066 1.00 97.25 401 THR A N 1
ATOM 3091 C CA . THR A 1 401 ? -16.965 7.953 22.396 1.00 97.25 401 THR A CA 1
ATOM 3092 C C . THR A 1 401 ? -15.746 7.119 22.011 1.00 97.25 401 THR A C 1
ATOM 3094 O O . THR A 1 401 ? -15.847 5.903 21.816 1.00 97.25 401 THR A O 1
ATOM 3097 N N . ILE A 1 402 ? -14.581 7.761 21.914 1.00 97.50 402 ILE A N 1
ATOM 3098 C CA . ILE A 1 402 ? -13.314 7.121 21.547 1.00 97.50 402 ILE A CA 1
ATOM 3099 C C . ILE A 1 402 ? -12.228 7.408 22.590 1.00 97.50 402 ILE A C 1
ATOM 3101 O O . ILE A 1 402 ? -12.036 8.542 23.033 1.00 97.50 402 ILE A O 1
ATOM 3105 N N . ARG A 1 403 ? -11.467 6.366 22.941 1.00 97.50 403 ARG A N 1
ATOM 3106 C CA . ARG A 1 403 ? -10.176 6.467 23.624 1.00 97.50 403 ARG A CA 1
ATOM 3107 C C . ARG A 1 403 ? -9.051 6.152 22.640 1.00 97.50 403 ARG A C 1
ATOM 3109 O O . ARG A 1 403 ? -8.910 5.011 22.204 1.00 97.50 403 ARG A O 1
ATOM 3116 N N . LEU A 1 404 ? -8.218 7.140 22.339 1.00 97.50 404 LEU A N 1
ATOM 3117 C CA . LEU A 1 404 ? -7.006 6.969 21.543 1.00 97.50 404 LEU A CA 1
ATOM 3118 C C . LEU A 1 404 ? -5.935 6.251 22.368 1.00 97.50 404 LEU A C 1
ATOM 3120 O O . LEU A 1 404 ? -5.616 6.669 23.482 1.00 97.50 404 LEU A O 1
ATOM 3124 N N . PHE A 1 405 ? -5.369 5.186 21.814 1.00 96.38 405 PHE A N 1
ATOM 3125 C CA . PHE A 1 405 ? -4.241 4.449 22.375 1.00 96.38 405 PHE A CA 1
ATOM 3126 C C . PHE A 1 405 ? -2.978 4.845 21.605 1.00 96.38 405 PHE A C 1
ATOM 3128 O O . PHE A 1 405 ? -2.813 4.500 20.432 1.00 96.38 405 PHE A O 1
ATOM 3135 N N . LEU A 1 406 ? -2.089 5.583 22.273 1.00 95.69 406 LEU A N 1
ATOM 3136 C CA . LEU A 1 406 ? -0.832 6.071 21.711 1.00 95.69 406 LEU A CA 1
ATOM 3137 C C . LEU A 1 406 ? 0.343 5.242 22.232 1.00 95.69 406 LEU A C 1
ATOM 3139 O O . LEU A 1 406 ? 0.512 5.080 23.442 1.00 95.69 406 LEU A O 1
ATOM 3143 N N . ILE A 1 407 ? 1.203 4.767 21.335 1.00 94.62 407 ILE A N 1
ATOM 3144 C CA . ILE A 1 407 ? 2.489 4.173 21.723 1.00 94.62 407 ILE A CA 1
ATOM 3145 C C . ILE A 1 407 ? 3.541 5.275 21.960 1.00 94.62 407 ILE A C 1
ATOM 3147 O O . ILE A 1 407 ? 3.421 6.357 21.371 1.00 94.62 407 ILE A O 1
ATOM 3151 N N . PRO A 1 408 ? 4.568 5.057 22.807 1.00 94.12 408 PRO A N 1
ATOM 3152 C CA . PRO A 1 408 ? 5.553 6.087 23.147 1.00 94.12 408 PRO A CA 1
ATOM 3153 C C . PRO A 1 408 ? 6.271 6.671 21.927 1.00 94.12 408 PRO A C 1
ATOM 3155 O O . PRO A 1 408 ? 6.558 7.865 21.899 1.00 94.12 408 PRO A O 1
ATOM 3158 N N . GLU A 1 409 ? 6.516 5.855 20.903 1.00 91.88 409 GLU A N 1
ATOM 3159 C CA . GLU A 1 409 ? 7.161 6.245 19.649 1.00 91.88 409 GLU A CA 1
ATOM 3160 C C . GLU A 1 409 ? 6.314 7.266 18.873 1.00 91.8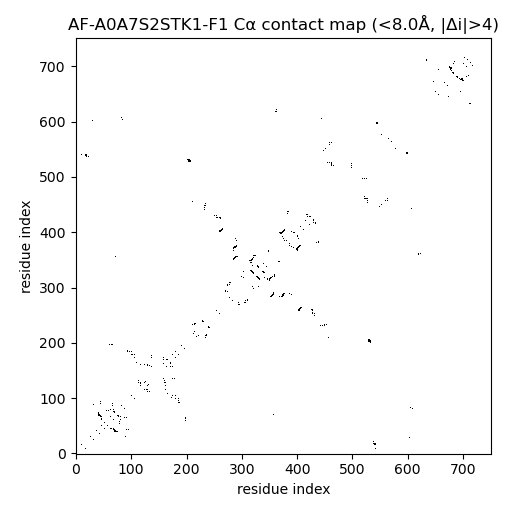8 409 GLU A C 1
ATOM 3162 O O . GLU A 1 409 ? 6.820 8.307 18.455 1.00 91.88 409 GLU A O 1
ATOM 3167 N N . VAL A 1 410 ? 5.008 7.009 18.741 1.00 93.19 410 VAL A N 1
ATOM 3168 C CA . VAL A 1 410 ? 4.046 7.912 18.085 1.00 93.19 410 VAL A CA 1
ATOM 3169 C C . VAL A 1 410 ? 3.843 9.175 18.920 1.00 93.19 410 VAL A C 1
ATOM 3171 O O . VAL A 1 410 ? 3.896 10.279 18.387 1.00 93.19 410 VAL A O 1
ATOM 3174 N N . HIS A 1 411 ? 3.688 9.041 20.240 1.00 94.19 411 HIS A N 1
ATOM 3175 C CA . HIS A 1 411 ? 3.523 10.189 21.133 1.00 94.19 411 HIS A CA 1
ATOM 3176 C C . HIS A 1 411 ? 4.753 11.117 21.148 1.00 94.19 411 HIS A C 1
ATOM 3178 O O . HIS A 1 411 ? 4.606 12.339 21.207 1.00 94.19 411 HIS A O 1
ATOM 3184 N N . ASN A 1 412 ? 5.966 10.564 21.053 1.00 93.31 412 ASN A N 1
ATOM 3185 C CA . ASN A 1 412 ? 7.180 11.362 20.893 1.00 93.31 412 ASN A CA 1
ATOM 3186 C C . ASN A 1 412 ? 7.225 12.056 19.530 1.00 93.31 412 ASN A C 1
ATOM 3188 O O . ASN A 1 412 ? 7.477 13.258 19.488 1.00 93.31 412 ASN A O 1
ATOM 3192 N N . ARG A 1 413 ? 6.887 11.344 18.448 1.00 92.31 413 ARG A N 1
ATOM 3193 C CA . ARG A 1 413 ? 6.876 11.910 17.095 1.00 92.31 413 ARG A CA 1
ATOM 3194 C C . ARG A 1 413 ? 5.873 13.053 16.928 1.00 92.31 413 ARG A C 1
ATOM 3196 O O . ARG A 1 413 ? 6.233 14.069 16.351 1.00 92.31 413 ARG A O 1
ATOM 3203 N N . ILE A 1 414 ? 4.671 12.939 17.503 1.00 94.50 414 ILE A N 1
ATOM 3204 C CA . ILE A 1 414 ? 3.682 14.034 17.561 1.00 94.50 414 ILE A CA 1
ATOM 3205 C C . ILE A 1 414 ? 4.302 15.286 18.200 1.00 94.50 414 ILE A C 1
ATOM 3207 O O . ILE A 1 414 ? 4.179 16.388 17.669 1.00 94.50 414 ILE A O 1
ATOM 3211 N N . ARG A 1 415 ? 5.005 15.121 19.328 1.00 92.94 415 ARG A N 1
ATOM 3212 C CA . ARG A 1 415 ? 5.630 16.228 20.067 1.00 92.94 415 ARG A CA 1
ATOM 3213 C C . ARG A 1 415 ? 6.803 16.859 19.312 1.00 92.94 415 ARG A C 1
ATOM 3215 O O . ARG A 1 415 ? 6.985 18.069 19.384 1.00 92.94 415 ARG A O 1
ATOM 3222 N N . GLU A 1 416 ? 7.594 16.046 18.618 1.00 93.31 416 GLU A N 1
ATOM 3223 C CA . GLU A 1 416 ? 8.718 16.494 17.787 1.00 93.31 416 GLU A CA 1
ATOM 3224 C C . GLU A 1 416 ? 8.235 17.250 16.541 1.00 93.31 416 GLU A C 1
ATOM 3226 O O . GLU A 1 416 ? 8.728 18.341 16.267 1.00 93.31 416 GLU A O 1
ATOM 3231 N N . ASP A 1 417 ? 7.237 16.710 15.834 1.00 92.75 417 ASP A N 1
ATOM 3232 C CA . ASP A 1 417 ? 6.700 17.282 14.594 1.00 92.75 417 ASP A CA 1
ATOM 3233 C C . ASP A 1 417 ? 5.872 18.560 14.825 1.00 92.75 417 ASP A C 1
ATOM 3235 O O . ASP A 1 417 ? 5.942 19.484 14.016 1.00 92.75 417 ASP A O 1
ATOM 3239 N N . LEU A 1 418 ? 5.093 18.638 15.914 1.00 93.56 418 LEU A N 1
ATOM 3240 C CA . LEU A 1 418 ? 4.324 19.844 16.253 1.00 93.56 418 LEU A CA 1
ATOM 3241 C C . LEU A 1 418 ? 5.167 20.908 16.968 1.00 93.56 418 LEU A C 1
ATOM 3243 O O . LEU A 1 418 ? 4.874 22.101 16.858 1.00 93.56 418 LEU A O 1
ATOM 3247 N N . GLY A 1 419 ? 6.191 20.504 17.726 1.00 92.19 419 GLY A N 1
ATOM 3248 C CA . GLY A 1 419 ? 7.055 21.411 18.480 1.00 92.19 419 GLY A CA 1
ATOM 3249 C C . GLY A 1 419 ? 6.265 22.416 19.327 1.00 92.19 419 GLY A C 1
ATOM 3250 O O . GLY A 1 419 ? 5.481 22.042 20.196 1.00 92.19 419 GLY A O 1
ATOM 3251 N N . ALA A 1 420 ? 6.462 23.710 19.060 1.00 88.00 420 ALA A N 1
ATOM 3252 C CA . ALA A 1 420 ? 5.785 24.804 19.764 1.00 88.00 420 ALA A CA 1
ATOM 3253 C C . ALA A 1 420 ? 4.326 25.058 19.321 1.00 88.00 420 ALA A C 1
ATOM 3255 O O . ALA A 1 420 ? 3.643 25.857 19.957 1.00 88.00 420 ALA A O 1
ATOM 3256 N N . ALA A 1 421 ? 3.851 24.418 18.245 1.00 89.62 421 ALA A N 1
ATOM 3257 C CA . ALA A 1 421 ? 2.459 24.513 17.793 1.00 89.62 421 ALA A CA 1
ATOM 3258 C C . ALA A 1 421 ? 1.529 23.504 18.495 1.00 89.62 421 ALA A C 1
ATOM 3260 O O . ALA A 1 421 ? 0.311 23.675 18.460 1.00 89.62 421 ALA A O 1
ATOM 3261 N N . GLY A 1 422 ? 2.085 22.472 19.142 1.00 89.44 422 GLY A N 1
ATOM 3262 C CA . GLY A 1 422 ? 1.316 21.519 19.943 1.00 89.44 422 GLY A CA 1
ATOM 3263 C C . GLY A 1 422 ? 0.744 22.182 21.197 1.00 89.44 422 GLY A C 1
ATOM 3264 O O . GLY A 1 422 ? 1.440 22.919 21.896 1.00 89.44 422 GLY A O 1
ATOM 3265 N N . CYS A 1 423 ? -0.524 21.915 21.502 1.00 90.50 423 CYS A N 1
ATOM 3266 C CA . CYS A 1 423 ? -1.208 22.501 22.656 1.00 90.50 423 CYS A CA 1
ATOM 3267 C C . CYS A 1 423 ? -1.147 21.622 23.919 1.00 90.50 423 CYS A C 1
ATOM 3269 O O . CYS A 1 423 ? -1.661 22.015 24.968 1.00 90.50 423 CYS A O 1
ATOM 3271 N N . GLY A 1 424 ? -0.537 20.435 23.831 1.00 87.50 424 GLY A N 1
ATOM 3272 C CA . GLY A 1 424 ? -0.395 19.480 24.931 1.00 87.50 424 GLY A CA 1
ATOM 3273 C C . GLY A 1 424 ? -1.657 18.660 25.213 1.00 87.50 424 GLY A C 1
ATOM 3274 O O . GLY A 1 424 ? -1.652 17.842 26.133 1.00 87.50 424 GLY A O 1
ATOM 3275 N N . ARG A 1 425 ? -2.728 18.863 24.435 1.00 91.25 425 ARG A N 1
ATOM 3276 C CA . ARG A 1 425 ? -3.960 18.066 24.473 1.00 91.25 425 ARG A CA 1
ATOM 3277 C C . ARG A 1 425 ? -3.935 17.104 23.298 1.00 91.25 425 ARG A C 1
ATOM 3279 O O . ARG A 1 425 ? -4.021 17.532 22.149 1.00 91.25 425 ARG A O 1
ATOM 3286 N N . ALA A 1 426 ? -3.822 15.813 23.579 1.00 91.38 426 ALA A N 1
ATOM 3287 C CA . ALA A 1 426 ? -3.712 14.783 22.551 1.00 91.38 426 ALA A CA 1
ATOM 3288 C C . ALA A 1 426 ? -4.935 14.745 21.614 1.00 91.38 426 ALA A C 1
ATOM 3290 O O . ALA A 1 426 ? -4.796 14.410 20.445 1.00 91.38 426 ALA A O 1
ATOM 3291 N N . GLU A 1 427 ? -6.100 15.163 22.105 1.00 92.31 427 GLU A N 1
ATOM 3292 C CA . GLU A 1 427 ? -7.364 15.288 21.372 1.00 92.31 427 GLU A CA 1
ATOM 3293 C C . GLU A 1 427 ? -7.285 16.323 20.233 1.00 92.31 427 GLU A C 1
ATOM 3295 O O . GLU A 1 427 ? -7.994 16.207 19.242 1.00 92.31 427 GLU A O 1
ATOM 3300 N N . MET A 1 428 ? -6.395 17.316 20.346 1.00 93.75 428 MET A N 1
ATOM 3301 C CA . MET A 1 428 ? -6.098 18.304 19.297 1.00 93.75 428 MET A CA 1
ATOM 3302 C C . MET A 1 428 ? -4.819 17.955 18.534 1.00 93.75 428 MET A C 1
ATOM 3304 O O . MET A 1 428 ? -4.758 18.066 17.310 1.00 93.75 428 MET A O 1
ATOM 3308 N N . ASP A 1 429 ? -3.785 17.551 19.276 1.00 95.44 429 ASP A N 1
ATOM 3309 C CA . ASP A 1 429 ? -2.440 17.339 18.754 1.00 95.44 429 ASP A CA 1
ATOM 3310 C C . ASP A 1 429 ? -2.394 16.107 17.829 1.00 95.44 429 ASP A C 1
ATOM 3312 O O . ASP A 1 429 ? -1.686 16.129 16.825 1.00 95.44 429 ASP A O 1
ATOM 3316 N N . VAL A 1 430 ? -3.191 15.057 18.088 1.00 95.81 430 VAL A N 1
ATOM 3317 C CA . VAL A 1 430 ? -3.300 13.899 17.181 1.00 95.81 430 VAL A CA 1
ATOM 3318 C C . VAL A 1 430 ? -3.926 14.302 15.833 1.00 95.81 430 VAL A C 1
ATOM 3320 O O . VAL A 1 430 ? -3.245 14.116 14.824 1.00 95.81 430 VAL A O 1
ATOM 3323 N N . PRO A 1 431 ? -5.133 14.908 15.749 1.00 95.12 431 PRO A N 1
ATOM 3324 C CA . PRO A 1 431 ? -5.673 15.409 14.479 1.00 95.12 431 PRO A CA 1
ATOM 3325 C C . PRO A 1 431 ? -4.739 16.372 13.737 1.00 95.12 431 PRO A C 1
ATOM 3327 O O . PRO A 1 431 ? -4.577 16.246 12.524 1.00 95.12 431 PRO A O 1
ATOM 3330 N N . ALA A 1 432 ? -4.091 17.303 14.447 1.00 94.94 432 ALA A N 1
ATOM 3331 C CA . ALA A 1 432 ? -3.164 18.260 13.842 1.00 94.94 432 ALA A CA 1
ATOM 3332 C C . ALA A 1 432 ? -1.927 17.571 13.237 1.00 94.94 432 ALA A C 1
ATOM 3334 O O . ALA A 1 432 ? -1.530 17.870 12.111 1.00 94.94 432 ALA A O 1
ATOM 3335 N N . TRP A 1 433 ? -1.340 16.608 13.950 1.00 95.50 433 TRP A N 1
ATOM 3336 C CA . TRP A 1 433 ? -0.202 15.831 13.462 1.00 95.50 433 TRP A CA 1
ATOM 3337 C C . TRP A 1 433 ? -0.576 14.912 12.287 1.00 95.50 433 TRP A C 1
ATOM 3339 O O . TRP A 1 433 ? 0.156 14.825 11.301 1.00 95.50 433 TRP A O 1
ATOM 3349 N N . LEU A 1 434 ? -1.757 14.292 1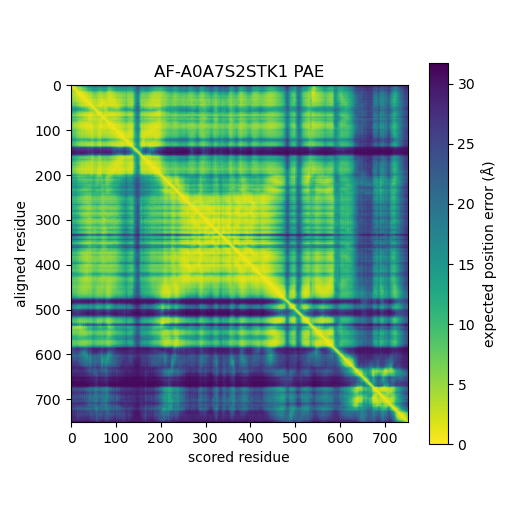2.330 1.00 93.19 434 LEU A N 1
ATOM 3350 C CA . LEU A 1 434 ? -2.287 13.486 11.227 1.00 93.19 434 LEU A CA 1
ATOM 3351 C C . LEU A 1 434 ? -2.611 14.333 9.982 1.00 93.19 434 LEU A C 1
ATOM 3353 O O . LEU A 1 434 ? -2.428 13.869 8.853 1.00 93.19 434 LEU A O 1
ATOM 3357 N N . LEU A 1 435 ? -3.026 15.592 10.155 1.00 91.69 435 LEU A N 1
ATOM 3358 C CA . LEU A 1 435 ? -3.158 16.550 9.054 1.00 91.69 435 LEU A CA 1
ATOM 3359 C C . LEU A 1 435 ? -1.786 16.895 8.450 1.00 91.69 435 LEU A C 1
ATOM 3361 O O . LEU A 1 435 ? -1.649 16.871 7.229 1.00 91.69 435 LEU A O 1
ATOM 3365 N N . LEU A 1 436 ? -0.747 17.113 9.268 1.00 91.44 436 LEU A N 1
ATOM 3366 C CA . LEU A 1 436 ? 0.626 17.292 8.770 1.00 91.44 436 LEU A CA 1
ATOM 3367 C C . LEU A 1 436 ? 1.128 16.068 7.987 1.00 91.44 436 LEU A C 1
ATOM 3369 O O . LEU A 1 436 ? 1.754 16.235 6.940 1.00 91.44 436 LEU A O 1
ATOM 3373 N N . ASN A 1 437 ? 0.827 14.846 8.436 1.00 87.81 437 ASN A N 1
ATOM 3374 C CA . ASN A 1 437 ? 1.120 13.627 7.671 1.00 87.81 437 ASN A CA 1
ATOM 3375 C C . ASN A 1 437 ? 0.374 13.597 6.330 1.00 87.81 437 ASN A C 1
ATOM 3377 O O . ASN A 1 437 ? 0.974 13.263 5.309 1.00 87.81 437 ASN A O 1
ATOM 3381 N N . SER A 1 438 ? -0.891 14.023 6.314 1.00 85.31 438 SER A N 1
ATOM 3382 C CA . SER A 1 438 ? -1.694 14.137 5.087 1.00 85.31 438 SER A CA 1
ATOM 3383 C C . SER A 1 438 ? -1.041 15.116 4.098 1.00 85.31 438 SER A C 1
ATOM 3385 O O . SER A 1 438 ? -0.789 14.754 2.953 1.00 85.31 438 SER A O 1
ATOM 3387 N N . MET A 1 439 ? -0.636 16.306 4.559 1.00 85.50 439 MET A N 1
ATOM 3388 C CA . MET A 1 439 ? 0.062 17.311 3.739 1.00 85.50 439 MET A CA 1
ATOM 3389 C C . MET A 1 439 ? 1.420 16.819 3.209 1.00 85.50 439 MET A C 1
ATOM 3391 O O . MET A 1 439 ? 1.786 17.115 2.069 1.00 85.50 439 MET A O 1
ATOM 3395 N N . ARG A 1 440 ? 2.180 16.063 4.017 1.00 82.00 440 ARG A N 1
ATOM 3396 C CA . ARG A 1 440 ? 3.444 15.428 3.597 1.00 82.00 440 ARG A CA 1
ATOM 3397 C C . ARG A 1 440 ? 3.201 14.416 2.474 1.00 82.00 440 ARG A C 1
ATOM 3399 O O . ARG A 1 440 ? 3.909 14.448 1.470 1.00 82.00 440 ARG A O 1
ATOM 3406 N N . MET A 1 441 ? 2.187 13.563 2.623 1.00 76.44 441 MET A N 1
ATOM 3407 C CA . MET A 1 441 ? 1.829 12.547 1.631 1.00 76.44 441 MET A CA 1
ATOM 3408 C C . MET A 1 441 ? 1.331 13.177 0.323 1.00 76.44 441 MET A C 1
ATOM 3410 O O . MET A 1 441 ? 1.862 12.863 -0.742 1.00 76.44 441 MET A O 1
ATOM 3414 N N . GLU A 1 442 ? 0.398 14.131 0.398 1.00 81.00 442 GLU A N 1
ATOM 3415 C CA . GLU A 1 442 ? -0.107 14.864 -0.771 1.00 81.00 442 GLU A CA 1
ATOM 3416 C C . GLU A 1 442 ? 1.007 15.628 -1.502 1.00 81.00 442 GLU A C 1
ATOM 3418 O O . GLU A 1 442 ? 1.003 15.697 -2.729 1.00 81.00 442 GLU A O 1
ATOM 3423 N N . SER A 1 443 ? 2.010 16.151 -0.784 1.00 80.75 443 SER A N 1
ATOM 3424 C CA . SER A 1 443 ? 3.156 16.834 -1.404 1.00 80.75 443 SER A CA 1
ATOM 3425 C C . SER A 1 443 ? 4.022 15.894 -2.253 1.00 80.75 443 SER A C 1
ATOM 3427 O O . SER A 1 443 ? 4.472 16.289 -3.331 1.00 80.75 443 SER A O 1
ATOM 3429 N N . LEU A 1 444 ? 4.228 14.648 -1.807 1.00 76.88 444 LEU A N 1
ATOM 3430 C CA . LEU A 1 444 ? 4.938 13.619 -2.579 1.00 76.88 444 LEU A CA 1
ATOM 3431 C C . LEU A 1 444 ? 4.121 13.177 -3.800 1.00 76.88 444 LEU A C 1
ATOM 3433 O O . LEU A 1 444 ? 4.641 13.135 -4.918 1.00 76.88 444 LEU A O 1
ATOM 3437 N N . GLN A 1 445 ? 2.827 12.912 -3.603 1.00 78.50 445 GLN A N 1
ATOM 3438 C CA . GLN A 1 445 ? 1.916 12.544 -4.688 1.00 78.50 445 GLN A CA 1
ATOM 3439 C C . GLN A 1 445 ? 1.784 13.683 -5.724 1.00 78.50 445 GLN A C 1
ATOM 3441 O O . GLN A 1 445 ? 1.727 13.420 -6.923 1.00 78.50 445 GLN A O 1
ATOM 3446 N N . PHE A 1 446 ? 1.830 14.955 -5.308 1.00 83.75 446 PHE A N 1
ATOM 3447 C CA . PHE A 1 446 ? 1.853 16.116 -6.207 1.00 83.75 446 PHE A CA 1
ATOM 3448 C C . PHE A 1 446 ? 3.112 16.189 -7.078 1.00 83.75 446 PHE A C 1
ATOM 3450 O O . PHE A 1 446 ? 3.018 16.514 -8.267 1.00 83.75 446 PHE A O 1
ATOM 3457 N N . ALA A 1 447 ? 4.283 15.861 -6.527 1.00 82.00 447 ALA A N 1
ATOM 3458 C CA . ALA A 1 447 ? 5.515 15.797 -7.308 1.00 82.00 447 ALA A CA 1
ATOM 3459 C C . ALA A 1 447 ? 5.437 14.694 -8.384 1.00 82.00 447 ALA A C 1
ATOM 3461 O O . ALA A 1 447 ? 5.809 14.922 -9.540 1.00 82.00 447 ALA A O 1
ATOM 3462 N N . GLN A 1 448 ? 4.878 13.527 -8.040 1.00 80.81 448 GLN A N 1
ATOM 3463 C CA . GLN A 1 448 ? 4.607 12.449 -8.999 1.00 80.81 448 GLN A CA 1
ATOM 3464 C C . GLN A 1 448 ? 3.581 12.876 -10.061 1.00 80.81 448 GLN A C 1
ATOM 3466 O O . GLN A 1 448 ? 3.846 12.720 -11.254 1.00 80.81 448 GLN A O 1
ATOM 3471 N N . LEU A 1 449 ? 2.451 13.466 -9.653 1.00 84.19 449 LEU A N 1
ATOM 3472 C CA . LEU A 1 449 ? 1.405 13.944 -10.560 1.00 84.19 449 LEU A CA 1
ATOM 3473 C C . LEU A 1 449 ? 1.948 14.981 -11.550 1.00 84.19 449 LEU A C 1
ATOM 3475 O O . LEU A 1 449 ? 1.641 14.916 -12.734 1.00 84.19 449 LEU A O 1
ATOM 3479 N N . SER A 1 450 ? 2.793 15.908 -11.095 1.00 87.00 450 SER A N 1
ATOM 3480 C CA . SER A 1 450 ? 3.400 16.933 -11.955 1.00 87.00 450 SER A CA 1
ATOM 3481 C C . SER A 1 450 ? 4.319 16.328 -13.026 1.00 87.00 450 SER A C 1
ATOM 3483 O O . SER A 1 450 ? 4.324 16.790 -14.166 1.00 87.00 450 SER A O 1
ATOM 3485 N N . MET A 1 451 ? 5.052 15.258 -12.695 1.00 85.31 451 MET A N 1
ATOM 3486 C CA . MET A 1 451 ? 5.841 14.501 -13.674 1.00 85.31 451 MET A CA 1
ATOM 3487 C C . MET A 1 451 ? 4.937 13.749 -14.666 1.00 85.31 451 MET A C 1
ATOM 3489 O O . MET A 1 451 ? 5.180 13.780 -15.874 1.00 85.31 451 MET A O 1
ATOM 3493 N N . GLN A 1 452 ? 3.865 13.120 -14.171 1.00 86.62 452 GLN A N 1
ATOM 3494 C CA . GLN A 1 452 ? 2.871 12.433 -15.002 1.00 86.62 452 GLN A CA 1
ATOM 3495 C C . GLN A 1 452 ? 2.129 13.394 -15.942 1.00 86.62 452 GLN A C 1
ATOM 3497 O O . GLN A 1 452 ? 1.890 13.029 -17.086 1.00 86.62 452 GLN A O 1
ATOM 3502 N N . GLU A 1 453 ? 1.818 14.624 -15.522 1.00 88.25 453 GLU A N 1
ATOM 3503 C CA . GLU A 1 453 ? 1.202 15.647 -16.380 1.00 88.25 453 GLU A CA 1
ATOM 3504 C C . GLU A 1 453 ? 2.096 16.021 -17.569 1.00 88.25 453 GLU A C 1
ATOM 3506 O O . GLU A 1 453 ? 1.611 16.076 -18.701 1.00 88.25 453 GLU A O 1
ATOM 3511 N N . LEU A 1 454 ? 3.405 16.230 -17.354 1.00 88.56 454 LEU A N 1
ATOM 3512 C CA . LEU A 1 454 ? 4.338 16.455 -18.467 1.00 88.56 454 LEU A CA 1
ATOM 3513 C C . LEU A 1 454 ? 4.375 15.239 -19.401 1.00 88.56 454 LEU A C 1
ATOM 3515 O O . LEU A 1 454 ? 4.177 15.384 -20.606 1.00 88.56 454 LEU A O 1
ATOM 3519 N N . GLN A 1 455 ? 4.538 14.033 -18.846 1.00 87.88 455 GLN A N 1
ATOM 3520 C CA . GLN A 1 455 ? 4.521 12.792 -19.627 1.00 87.88 455 GLN A CA 1
ATOM 3521 C C . GLN A 1 455 ? 3.217 12.611 -20.418 1.00 87.88 455 GLN A C 1
ATOM 3523 O O . GLN A 1 455 ? 3.251 12.179 -21.565 1.00 87.88 455 GLN A O 1
ATOM 3528 N N . ASN A 1 456 ? 2.073 12.982 -19.846 1.00 89.12 456 ASN A N 1
ATOM 3529 C CA . ASN A 1 456 ? 0.755 12.935 -20.473 1.00 89.12 456 ASN A CA 1
ATOM 3530 C C . ASN A 1 456 ? 0.637 13.938 -21.639 1.00 89.12 456 ASN A C 1
ATOM 3532 O O . ASN A 1 456 ? 0.026 13.609 -22.656 1.00 89.12 456 ASN A O 1
ATOM 3536 N N . VAL A 1 457 ? 1.266 15.121 -21.561 1.00 90.00 457 VAL A N 1
ATOM 3537 C CA . VAL A 1 457 ? 1.393 16.031 -22.719 1.00 90.00 457 VAL A CA 1
ATOM 3538 C C . VAL A 1 457 ? 2.180 15.357 -23.846 1.00 90.00 457 VAL A C 1
ATOM 3540 O O . VAL A 1 457 ? 1.693 15.321 -24.977 1.00 90.00 457 VAL A O 1
ATOM 3543 N N . TRP A 1 458 ? 3.340 14.760 -23.544 1.00 90.50 458 TRP A N 1
ATOM 3544 C CA . TRP A 1 458 ? 4.166 14.071 -24.545 1.00 90.50 458 TRP A CA 1
ATOM 3545 C C . TRP A 1 458 ? 3.425 12.894 -25.186 1.00 90.50 458 TRP A C 1
ATOM 3547 O O . TRP A 1 458 ? 3.307 12.815 -26.409 1.00 90.50 458 TRP A O 1
ATOM 3557 N N . LYS A 1 459 ? 2.860 12.014 -24.351 1.00 90.00 459 LYS A N 1
ATOM 3558 C CA . LYS A 1 459 ? 2.130 10.809 -24.760 1.00 90.00 459 LYS A CA 1
ATOM 3559 C C . LYS A 1 459 ? 0.912 11.131 -25.620 1.00 90.00 459 LYS A C 1
ATOM 3561 O O . LYS A 1 459 ? 0.649 10.396 -26.562 1.00 90.00 459 LYS A O 1
ATOM 3566 N N . LYS A 1 460 ? 0.190 12.230 -25.371 1.00 89.75 460 LYS A N 1
ATOM 3567 C CA . LYS A 1 460 ? -0.928 12.650 -26.237 1.00 89.75 460 LYS A CA 1
ATOM 3568 C C . LYS A 1 460 ? -0.471 13.049 -27.633 1.00 89.75 460 LYS A C 1
ATOM 3570 O O . LYS A 1 460 ? -1.058 12.580 -28.605 1.00 89.75 460 LYS A O 1
ATOM 3575 N N . THR A 1 461 ? 0.560 13.888 -27.742 1.00 90.06 461 THR A N 1
ATOM 3576 C CA . THR A 1 461 ? 1.097 14.301 -29.048 1.00 90.06 461 THR A CA 1
ATOM 3577 C C . THR A 1 461 ? 1.671 13.099 -29.799 1.00 90.06 461 THR A C 1
ATOM 3579 O O . THR A 1 461 ? 1.368 12.908 -30.975 1.00 90.06 461 THR A O 1
ATOM 3582 N N . ALA A 1 462 ? 2.423 12.240 -29.107 1.00 90.19 462 ALA A N 1
ATOM 3583 C CA . ALA A 1 462 ? 2.966 11.006 -29.662 1.00 90.19 462 ALA A CA 1
ATOM 3584 C C . ALA A 1 462 ? 1.867 10.023 -30.113 1.00 90.19 462 ALA A C 1
ATOM 3586 O O . ALA A 1 462 ? 1.931 9.491 -31.219 1.00 90.19 462 ALA A O 1
ATOM 3587 N N . LEU A 1 463 ? 0.821 9.811 -29.303 1.00 89.81 463 LEU A N 1
ATOM 3588 C CA . LEU A 1 463 ? -0.311 8.957 -29.671 1.00 89.81 463 LEU A CA 1
ATOM 3589 C C . LEU A 1 463 ? -1.048 9.509 -30.893 1.00 89.81 463 LEU A C 1
ATOM 3591 O O . LEU A 1 463 ? -1.357 8.735 -31.793 1.00 89.81 463 LEU A O 1
ATOM 3595 N N . ALA A 1 464 ? -1.287 10.823 -30.959 1.00 88.56 464 ALA A N 1
ATOM 3596 C CA . ALA A 1 464 ? -1.903 11.456 -32.122 1.00 88.56 464 ALA A CA 1
ATOM 3597 C C . ALA A 1 464 ? -1.079 11.209 -33.397 1.00 88.56 464 ALA A C 1
ATOM 3599 O O . ALA A 1 464 ? -1.624 10.697 -34.368 1.00 88.56 464 ALA A O 1
ATOM 3600 N N . GLN A 1 465 ? 0.242 11.433 -33.364 1.00 87.75 465 GLN A N 1
ATOM 3601 C CA . GLN A 1 465 ? 1.144 11.146 -34.492 1.00 87.75 465 GLN A CA 1
ATOM 3602 C C . GLN A 1 465 ? 1.077 9.673 -34.946 1.00 87.75 465 GLN A C 1
ATOM 3604 O O . GLN A 1 465 ? 0.997 9.387 -36.141 1.00 87.75 465 GLN A O 1
ATOM 3609 N N . LEU A 1 466 ? 1.074 8.726 -34.000 1.00 87.62 466 LEU A N 1
ATOM 3610 C CA . LEU A 1 466 ? 0.988 7.289 -34.292 1.00 87.62 466 LEU A CA 1
ATOM 3611 C C . LEU A 1 466 ? -0.385 6.887 -34.861 1.00 87.62 466 LEU A C 1
ATOM 3613 O O . LEU A 1 466 ? -0.470 6.041 -35.753 1.00 87.62 466 LEU A O 1
ATOM 3617 N N . VAL A 1 467 ? -1.465 7.493 -34.366 1.00 87.25 467 VAL A N 1
ATOM 3618 C CA . VAL A 1 467 ? -2.841 7.256 -34.825 1.00 87.25 467 VAL A CA 1
ATOM 3619 C C . VAL A 1 467 ? -3.072 7.870 -36.212 1.00 87.25 467 VAL A C 1
ATOM 3621 O O . VAL A 1 467 ? -3.625 7.196 -37.085 1.00 87.25 467 VAL A O 1
ATOM 3624 N N . ASP A 1 468 ? -2.580 9.083 -36.460 1.00 86.00 468 ASP A N 1
ATOM 3625 C CA . ASP A 1 468 ? -2.648 9.767 -37.756 1.00 86.00 468 ASP A CA 1
ATOM 3626 C C . ASP A 1 468 ? -1.871 9.014 -38.847 1.00 86.00 468 ASP A C 1
ATOM 3628 O O . ASP A 1 468 ? -2.354 8.895 -39.978 1.00 86.00 468 ASP A O 1
ATOM 3632 N N . GLU A 1 469 ? -0.722 8.410 -38.519 1.00 84.69 469 GLU A N 1
ATOM 3633 C CA . GLU A 1 469 ? -0.000 7.515 -39.435 1.00 84.69 469 GLU A CA 1
ATOM 3634 C C . GLU A 1 469 ? -0.839 6.281 -39.795 1.00 84.69 469 GLU A C 1
ATOM 3636 O O . GLU A 1 469 ? -0.959 5.927 -40.971 1.00 84.69 469 GLU A O 1
ATOM 3641 N N . VAL A 1 470 ? -1.479 5.646 -38.807 1.00 81.75 470 VAL A N 1
ATOM 3642 C CA . VAL A 1 470 ? -2.358 4.488 -39.034 1.00 81.75 470 VAL A CA 1
ATOM 3643 C C . VAL A 1 470 ? -3.579 4.867 -39.877 1.00 81.75 470 VAL A C 1
ATOM 3645 O O . VAL A 1 470 ? -3.992 4.084 -40.740 1.00 81.75 470 VAL A O 1
ATOM 3648 N N . HIS A 1 471 ? -4.156 6.054 -39.678 1.00 79.94 471 HIS A N 1
ATOM 3649 C CA . HIS A 1 471 ? -5.242 6.562 -40.517 1.00 79.94 471 HIS A CA 1
ATOM 3650 C C . HIS A 1 471 ? -4.778 6.861 -41.947 1.00 79.94 471 HIS A C 1
ATOM 3652 O O . HIS A 1 471 ? -5.468 6.470 -42.892 1.00 79.94 471 HIS A O 1
ATOM 3658 N N . SER A 1 472 ? -3.603 7.467 -42.118 1.00 79.00 472 SER A N 1
ATOM 3659 C CA . SER A 1 472 ? -3.019 7.803 -43.423 1.00 79.00 472 SER A CA 1
ATOM 3660 C C . SER A 1 472 ? -2.703 6.550 -44.250 1.00 79.00 472 SER A C 1
ATOM 3662 O O . SER A 1 472 ? -3.109 6.446 -45.410 1.00 79.00 472 SER A O 1
ATOM 3664 N N . ASP A 1 473 ? -2.090 5.536 -43.632 1.00 73.50 473 ASP A N 1
ATOM 3665 C CA . ASP A 1 473 ? -1.864 4.213 -44.230 1.00 73.50 473 ASP A CA 1
ATOM 3666 C C . ASP A 1 473 ? -3.184 3.527 -44.634 1.00 73.50 473 ASP A C 1
ATOM 3668 O O . ASP A 1 473 ? -3.321 3.020 -45.753 1.00 73.50 473 ASP A O 1
ATOM 3672 N N . ARG A 1 474 ? -4.203 3.546 -43.762 1.00 69.25 474 ARG A N 1
ATOM 3673 C CA . ARG A 1 474 ? -5.534 2.998 -44.087 1.00 69.25 474 ARG A CA 1
ATOM 3674 C C . ARG A 1 474 ? -6.200 3.745 -45.247 1.00 69.25 474 ARG A C 1
ATOM 3676 O O . ARG A 1 474 ? -6.787 3.096 -46.114 1.00 69.25 474 ARG A O 1
ATOM 3683 N N . ALA A 1 475 ? -6.081 5.070 -45.304 1.00 70.81 475 ALA A N 1
ATOM 3684 C CA . ALA A 1 475 ? -6.618 5.885 -46.391 1.00 70.81 475 ALA A CA 1
ATOM 3685 C C . ALA A 1 475 ? -5.930 5.575 -47.735 1.00 70.81 475 ALA A C 1
ATOM 3687 O O . ALA A 1 475 ? -6.617 5.354 -48.735 1.00 70.81 475 ALA A O 1
ATOM 3688 N N . GLY A 1 476 ? -4.597 5.433 -47.756 1.00 63.31 476 GLY A N 1
ATOM 3689 C CA . GLY A 1 476 ? -3.840 5.029 -48.952 1.00 63.31 476 GLY A CA 1
ATOM 3690 C C . GLY A 1 476 ? -4.252 3.655 -49.511 1.00 63.31 476 GLY A C 1
ATOM 3691 O O . GLY A 1 476 ? -4.300 3.436 -50.730 1.00 63.31 476 GLY A O 1
ATOM 3692 N N . ARG A 1 477 ? -4.655 2.725 -48.634 1.00 60.00 477 ARG A N 1
ATOM 3693 C CA . ARG A 1 477 ? -5.216 1.418 -49.030 1.00 60.00 477 ARG A CA 1
ATOM 3694 C C . ARG A 1 477 ? -6.635 1.511 -49.603 1.00 60.00 477 ARG A C 1
ATOM 3696 O O . ARG A 1 477 ? -6.993 0.681 -50.436 1.00 60.00 477 ARG A O 1
ATOM 3703 N N . GLY A 1 478 ? -7.423 2.511 -49.206 1.00 47.94 478 GLY A N 1
ATOM 3704 C CA . GLY A 1 478 ? -8.834 2.675 -49.591 1.00 47.94 478 GLY A CA 1
ATOM 3705 C C . GLY A 1 478 ? -9.089 3.120 -51.040 1.00 47.94 478 GLY A C 1
ATOM 3706 O O . GLY A 1 478 ? -10.219 3.026 -51.518 1.00 47.94 478 GLY A O 1
ATOM 3707 N N . GLY A 1 479 ? -8.065 3.582 -51.766 1.00 43.84 479 GLY A N 1
ATOM 3708 C CA . GLY A 1 479 ? -8.199 4.009 -53.165 1.00 43.84 479 GLY A CA 1
ATOM 3709 C C . GLY A 1 479 ? -8.646 2.889 -54.124 1.00 43.84 479 GLY A C 1
ATOM 3710 O O . GLY A 1 479 ? -8.264 1.725 -53.956 1.00 43.84 479 GLY A O 1
ATOM 3711 N N . ARG A 1 480 ? -9.428 3.256 -55.156 1.00 43.34 480 ARG A N 1
ATOM 3712 C CA . ARG A 1 480 ? -9.938 2.340 -56.201 1.00 43.34 480 ARG A CA 1
ATOM 3713 C C . ARG A 1 480 ? -8.813 1.481 -56.817 1.00 43.34 480 ARG A C 1
ATOM 3715 O O . ARG A 1 480 ? -7.749 2.018 -57.131 1.00 43.34 480 ARG A O 1
ATOM 3722 N N . PRO A 1 481 ? -9.039 0.176 -57.062 1.00 40.38 481 PRO A N 1
ATOM 3723 C CA . PRO A 1 481 ? -8.058 -0.678 -57.727 1.00 40.38 481 PRO A CA 1
ATOM 3724 C C . PRO A 1 481 ? -7.950 -0.296 -59.213 1.00 40.38 481 PRO A C 1
ATOM 3726 O O . PRO A 1 481 ? -8.904 -0.469 -59.966 1.00 40.38 481 PRO A O 1
ATOM 3729 N N . GLY A 1 482 ? -6.799 0.238 -59.635 1.00 41.62 482 GLY A N 1
ATOM 3730 C CA . GLY A 1 482 ? -6.576 0.622 -61.038 1.00 41.62 482 GLY A CA 1
ATOM 3731 C C . GLY A 1 482 ? -5.289 1.399 -61.346 1.00 41.62 482 GLY A C 1
ATOM 3732 O O . GLY A 1 482 ? -4.866 1.415 -62.496 1.00 41.62 482 GLY A O 1
ATOM 3733 N N . GLY A 1 483 ? -4.637 2.018 -60.354 1.00 36.91 483 GLY A N 1
ATOM 3734 C CA . GLY A 1 483 ? -3.342 2.689 -60.544 1.00 36.91 483 GLY A CA 1
ATOM 3735 C C . GLY A 1 483 ? -2.160 1.713 -60.499 1.00 36.91 483 GLY A C 1
ATOM 3736 O O . GLY A 1 483 ? -1.969 1.020 -59.499 1.00 36.91 483 GLY A O 1
ATOM 3737 N N . SER A 1 484 ? -1.341 1.681 -61.554 1.00 38.72 484 SER A N 1
ATOM 3738 C CA . SER A 1 484 ? -0.216 0.749 -61.756 1.00 38.72 484 SER A CA 1
ATOM 3739 C C . SER A 1 484 ? 1.054 1.096 -60.955 1.00 38.72 484 SER A C 1
ATOM 3741 O O . SER A 1 484 ? 2.155 1.076 -61.500 1.00 38.72 484 SER A O 1
ATOM 3743 N N . GLY A 1 485 ? 0.907 1.452 -59.676 1.00 43.16 485 GLY A N 1
ATOM 3744 C CA . GLY A 1 485 ? 2.001 1.960 -58.834 1.00 43.16 485 GLY A CA 1
ATOM 3745 C C . GLY A 1 485 ? 1.843 1.680 -57.337 1.00 43.16 485 GLY A C 1
ATOM 3746 O O . GLY A 1 485 ? 2.358 2.432 -56.518 1.00 43.16 485 GLY A O 1
ATOM 3747 N N . ARG A 1 486 ? 1.100 0.635 -56.948 1.00 48.00 486 ARG A N 1
ATOM 3748 C CA . ARG A 1 486 ? 0.991 0.235 -55.535 1.00 48.00 486 ARG A CA 1
ATOM 3749 C C . ARG A 1 486 ? 2.215 -0.571 -55.103 1.00 48.00 486 ARG A C 1
ATOM 3751 O O . ARG A 1 486 ? 2.361 -1.720 -55.514 1.00 48.00 486 ARG A O 1
ATOM 3758 N N . ALA A 1 487 ? 3.024 -0.004 -54.209 1.00 52.19 487 ALA A N 1
ATOM 3759 C CA . ALA A 1 487 ? 3.935 -0.791 -53.386 1.00 52.19 487 ALA A CA 1
ATOM 3760 C C . ALA A 1 487 ? 3.134 -1.844 -52.594 1.00 52.19 487 ALA A C 1
ATOM 3762 O O . ALA A 1 487 ? 2.040 -1.564 -52.093 1.00 52.19 487 ALA A O 1
ATOM 3763 N N . ALA A 1 488 ? 3.654 -3.069 -52.510 1.00 55.84 488 ALA A N 1
ATOM 3764 C CA . ALA A 1 488 ? 3.019 -4.126 -51.732 1.00 55.84 488 ALA A CA 1
ATOM 3765 C C . ALA A 1 488 ? 3.037 -3.768 -50.237 1.00 55.84 488 ALA A C 1
ATOM 3767 O O . ALA A 1 488 ? 4.008 -3.196 -49.744 1.00 55.84 488 ALA A O 1
ATOM 3768 N N . TYR A 1 489 ? 1.975 -4.116 -49.506 1.00 60.03 489 TYR A N 1
ATOM 3769 C CA . TYR A 1 489 ? 1.943 -3.900 -48.061 1.00 60.03 489 TYR A CA 1
ATOM 3770 C C . TYR A 1 489 ? 2.968 -4.804 -47.364 1.00 60.03 489 TYR A C 1
ATOM 3772 O O . TYR A 1 489 ? 2.724 -5.999 -47.197 1.00 60.03 489 TYR A O 1
ATOM 3780 N N . ASP A 1 490 ? 4.079 -4.212 -46.927 1.00 65.06 490 ASP A N 1
ATOM 3781 C CA . ASP A 1 490 ? 5.088 -4.876 -46.108 1.00 65.06 490 ASP A CA 1
ATOM 3782 C C . ASP A 1 490 ? 4.922 -4.500 -44.617 1.00 65.06 490 ASP A C 1
ATOM 3784 O O . ASP A 1 490 ? 5.247 -3.375 -44.214 1.00 65.06 490 ASP A O 1
ATOM 3788 N N . PRO A 1 491 ? 4.411 -5.415 -43.769 1.00 64.25 491 PRO A N 1
ATOM 3789 C CA . PRO A 1 491 ? 4.316 -5.181 -42.332 1.00 64.25 491 PRO A CA 1
ATOM 3790 C C . PRO A 1 491 ? 5.684 -5.150 -41.633 1.00 64.25 491 PRO A C 1
ATOM 3792 O O . PRO A 1 491 ? 5.792 -4.521 -40.584 1.00 64.25 491 PRO A O 1
ATOM 3795 N N . LEU A 1 492 ? 6.725 -5.794 -42.176 1.00 62.72 492 LEU A N 1
ATOM 3796 C CA . LEU A 1 492 ? 8.055 -5.823 -41.560 1.00 62.72 492 LEU A CA 1
ATOM 3797 C C . LEU A 1 492 ? 8.757 -4.473 -41.724 1.00 62.72 492 LEU A C 1
ATOM 3799 O O . LEU A 1 492 ? 9.226 -3.928 -40.725 1.00 62.72 492 LEU A O 1
ATOM 3803 N N . ARG A 1 493 ? 8.735 -3.876 -42.927 1.00 67.62 493 ARG A N 1
ATOM 3804 C CA . ARG A 1 493 ? 9.257 -2.512 -43.158 1.00 67.62 493 ARG A CA 1
ATOM 3805 C C . ARG A 1 493 ? 8.594 -1.483 -42.228 1.00 67.62 493 ARG A C 1
ATOM 3807 O O . ARG A 1 493 ? 9.288 -0.679 -41.609 1.00 67.62 493 ARG A O 1
ATOM 3814 N N . ARG A 1 494 ? 7.267 -1.558 -42.034 1.00 72.69 494 ARG A N 1
ATOM 3815 C CA . ARG A 1 494 ? 6.542 -0.673 -41.092 1.00 72.69 494 ARG A CA 1
ATOM 3816 C C . ARG A 1 494 ? 6.896 -0.879 -39.620 1.00 72.69 494 ARG A C 1
ATOM 3818 O O . ARG A 1 494 ? 6.710 0.054 -38.846 1.00 72.69 494 ARG A O 1
ATOM 3825 N N . VAL A 1 495 ? 7.381 -2.053 -39.214 1.00 69.62 495 VAL A N 1
ATOM 3826 C CA . VAL A 1 495 ? 7.880 -2.281 -37.845 1.00 69.62 495 VAL A CA 1
ATOM 3827 C C . VAL A 1 495 ? 9.331 -1.809 -37.706 1.00 69.62 495 VAL A C 1
ATOM 3829 O O . VAL A 1 495 ? 9.689 -1.231 -36.683 1.00 69.62 495 VAL A O 1
ATOM 3832 N N . GLN A 1 496 ? 10.157 -1.992 -38.741 1.00 70.19 496 GLN A N 1
ATOM 3833 C CA . GLN A 1 496 ? 11.582 -1.645 -38.723 1.00 70.19 496 GLN A CA 1
ATOM 3834 C C . GLN A 1 496 ? 11.857 -0.152 -38.498 1.00 70.19 496 GLN A C 1
ATOM 3836 O O . GLN A 1 496 ? 12.808 0.169 -37.793 1.00 70.19 496 GLN A O 1
ATOM 3841 N N . ARG A 1 497 ? 11.007 0.757 -38.998 1.00 73.06 497 ARG A N 1
ATOM 3842 C CA . ARG A 1 497 ? 11.139 2.214 -38.757 1.00 73.06 497 ARG A CA 1
ATOM 3843 C C . ARG A 1 497 ? 11.019 2.638 -37.280 1.00 73.06 497 ARG A C 1
ATOM 3845 O O . ARG A 1 497 ? 11.385 3.756 -36.950 1.00 73.06 497 ARG A O 1
ATOM 3852 N N . PHE A 1 498 ? 10.519 1.763 -36.399 1.00 72.69 498 PHE A N 1
ATOM 3853 C CA . PHE A 1 498 ? 10.421 1.994 -34.948 1.00 72.69 498 PHE A CA 1
ATOM 3854 C C . PHE A 1 498 ? 11.571 1.349 -34.145 1.00 72.69 498 PHE A C 1
ATOM 3856 O O . PHE A 1 498 ? 11.513 1.275 -32.908 1.00 72.69 498 PHE A O 1
ATOM 3863 N N . LEU A 1 499 ? 12.583 0.818 -34.839 1.00 66.81 499 LEU A N 1
ATOM 3864 C CA . LEU A 1 499 ? 13.826 0.310 -34.265 1.00 66.81 499 LEU A CA 1
ATOM 3865 C C . LEU A 1 499 ? 14.910 1.383 -34.407 1.00 66.81 499 LEU A C 1
ATOM 3867 O O . LEU A 1 499 ? 15.021 2.021 -35.453 1.00 66.81 499 LEU A O 1
ATOM 3871 N N . ALA A 1 500 ? 15.725 1.565 -33.368 1.00 53.66 500 ALA A N 1
ATOM 3872 C CA . ALA A 1 500 ? 16.780 2.574 -33.370 1.00 53.66 500 ALA A CA 1
ATOM 3873 C C . ALA A 1 500 ? 17.770 2.374 -34.542 1.00 53.66 500 ALA A C 1
ATOM 3875 O O . ALA A 1 500 ? 18.110 1.224 -34.863 1.00 53.66 500 ALA A O 1
ATOM 3876 N N . PRO A 1 501 ? 18.278 3.460 -35.161 1.00 45.97 501 PRO A N 1
ATOM 3877 C CA . PRO A 1 501 ? 19.230 3.378 -36.266 1.00 45.97 501 PRO A CA 1
ATOM 3878 C C . PRO A 1 501 ? 20.525 2.685 -35.811 1.00 45.97 501 PRO A C 1
ATOM 3880 O O . PRO A 1 501 ? 21.349 3.267 -35.112 1.00 45.97 501 PRO A O 1
ATOM 3883 N N . GLY A 1 502 ? 20.684 1.416 -36.203 1.00 43.62 502 GLY A N 1
ATOM 3884 C CA . GLY A 1 502 ? 21.811 0.551 -35.825 1.00 43.62 502 GLY A CA 1
ATOM 3885 C C . GLY A 1 502 ? 21.431 -0.754 -35.109 1.00 43.62 502 GLY A C 1
ATOM 3886 O O . GLY A 1 502 ? 22.266 -1.649 -35.025 1.00 43.62 502 GLY A O 1
ATOM 3887 N N . ALA A 1 503 ? 20.185 -0.920 -34.646 1.00 41.88 503 ALA A N 1
ATOM 3888 C CA . ALA A 1 503 ? 19.746 -2.152 -33.970 1.00 41.88 503 ALA A CA 1
ATOM 3889 C C . ALA A 1 503 ? 19.550 -3.351 -34.925 1.00 41.88 503 ALA A C 1
ATOM 3891 O O . ALA A 1 503 ? 19.576 -4.508 -34.501 1.00 41.88 503 ALA A O 1
ATOM 3892 N N . ALA A 1 504 ? 19.371 -3.095 -36.225 1.00 39.47 504 ALA A N 1
ATOM 3893 C CA . ALA A 1 504 ? 19.334 -4.131 -37.248 1.00 39.47 504 ALA A CA 1
ATOM 3894 C C . ALA A 1 504 ? 20.760 -4.598 -37.590 1.00 39.47 504 ALA A C 1
ATOM 3896 O O . ALA A 1 504 ? 21.450 -3.998 -38.414 1.00 39.47 504 ALA A O 1
ATOM 3897 N N . GLY A 1 505 ? 21.190 -5.701 -36.971 1.00 34.84 505 GLY A N 1
ATOM 3898 C CA . GLY A 1 505 ? 22.419 -6.419 -37.319 1.00 34.84 505 GLY A CA 1
ATOM 3899 C C . GLY A 1 505 ? 22.337 -7.075 -38.703 1.00 34.84 505 GLY A C 1
ATOM 3900 O O . GLY A 1 505 ? 22.197 -8.289 -38.813 1.00 34.84 505 GLY A O 1
ATOM 3901 N N . GLY A 1 506 ? 22.403 -6.264 -39.757 1.00 33.09 506 GLY A N 1
ATOM 3902 C CA . GLY A 1 506 ? 22.330 -6.684 -41.153 1.00 33.09 506 GLY A CA 1
ATOM 3903 C C . GLY A 1 506 ? 22.451 -5.470 -42.068 1.00 33.09 506 GLY A C 1
ATOM 3904 O O . GLY A 1 506 ? 21.580 -4.607 -42.073 1.00 33.09 506 GLY A O 1
ATOM 3905 N N . GLY A 1 507 ? 23.549 -5.383 -42.821 1.00 32.69 507 GLY A N 1
ATOM 3906 C CA . GLY A 1 507 ? 23.898 -4.201 -43.611 1.00 32.69 507 GLY A CA 1
ATOM 3907 C C . GLY A 1 507 ? 23.040 -3.999 -44.861 1.00 32.69 507 GLY A C 1
ATOM 3908 O O . GLY A 1 507 ? 23.534 -4.187 -45.969 1.00 32.69 507 GLY A O 1
ATOM 3909 N N . SER A 1 508 ? 21.787 -3.568 -44.704 1.00 34.69 508 SER A N 1
ATOM 3910 C CA . SER A 1 508 ? 21.006 -2.990 -45.800 1.00 34.69 508 SER A CA 1
ATOM 3911 C C . SER A 1 508 ? 21.108 -1.464 -45.776 1.00 34.69 508 SER A C 1
ATOM 3913 O O . SER A 1 508 ? 20.378 -0.791 -45.045 1.00 34.69 508 SER A O 1
ATOM 3915 N N . GLN A 1 509 ? 21.981 -0.906 -46.620 1.00 37.75 509 GLN A N 1
ATOM 3916 C CA . GLN A 1 509 ? 21.849 0.481 -47.068 1.00 37.75 509 GLN A CA 1
ATOM 3917 C C . GLN A 1 509 ? 20.555 0.599 -47.886 1.00 37.75 509 GLN A C 1
ATOM 3919 O O . GLN A 1 509 ? 20.550 0.402 -49.096 1.00 37.75 509 GLN A O 1
ATOM 3924 N N . LEU A 1 510 ? 19.451 0.884 -47.200 1.00 39.84 510 LEU A N 1
ATOM 3925 C CA . LEU A 1 510 ? 18.139 1.170 -47.784 1.00 39.84 510 LEU A CA 1
ATOM 3926 C C . LEU A 1 510 ? 17.584 2.480 -47.207 1.00 39.84 510 LEU A C 1
ATOM 3928 O O . LEU A 1 510 ? 16.417 2.602 -46.856 1.00 39.84 510 LEU A O 1
ATOM 3932 N N . GLY A 1 511 ? 18.461 3.486 -47.139 1.00 37.00 511 GLY A N 1
ATOM 3933 C CA . GLY A 1 511 ? 18.056 4.885 -47.049 1.00 37.00 511 GLY A CA 1
ATOM 3934 C C . GLY A 1 511 ? 17.549 5.365 -48.407 1.00 37.00 511 GLY A C 1
ATOM 3935 O O . GLY A 1 511 ? 18.269 6.049 -49.126 1.00 37.00 511 GLY A O 1
ATOM 3936 N N . SER A 1 512 ? 16.330 4.967 -48.769 1.00 40.06 512 SER A N 1
ATOM 3937 C CA . SER A 1 512 ? 15.529 5.660 -49.783 1.00 40.06 512 SER A CA 1
ATOM 3938 C C . SER A 1 512 ? 14.877 6.887 -49.146 1.00 40.06 512 SER A C 1
ATOM 3940 O O . SER A 1 512 ? 14.385 6.789 -48.024 1.00 40.06 512 SER A O 1
ATOM 3942 N N . GLU A 1 513 ? 14.799 8.003 -49.873 1.00 44.16 513 GLU A N 1
ATOM 3943 C CA . GLU A 1 513 ? 14.286 9.314 -49.417 1.00 44.16 513 GLU A CA 1
ATOM 3944 C C . GLU A 1 513 ? 12.776 9.344 -49.046 1.00 44.16 513 GLU A C 1
ATOM 3946 O O . GLU A 1 513 ? 12.198 10.412 -48.875 1.00 44.16 513 GLU A O 1
ATOM 3951 N N . GLU A 1 514 ? 12.120 8.185 -48.922 1.00 49.50 514 GLU A N 1
ATOM 3952 C CA . GLU A 1 514 ? 10.660 8.028 -48.818 1.00 49.50 514 GLU A CA 1
ATOM 3953 C C . GLU A 1 514 ? 10.111 7.848 -47.385 1.00 49.50 514 GLU A C 1
ATOM 3955 O O . GLU A 1 514 ? 8.917 8.037 -47.179 1.00 49.50 514 GLU A O 1
ATOM 3960 N N . ASP A 1 515 ? 10.933 7.495 -46.386 1.00 57.69 515 ASP A N 1
ATOM 3961 C CA . ASP A 1 515 ? 10.501 7.287 -44.982 1.00 57.69 515 ASP A CA 1
ATOM 3962 C C . ASP A 1 515 ? 10.864 8.499 -44.084 1.00 57.69 515 ASP A C 1
ATOM 3964 O O . ASP A 1 515 ? 11.462 8.362 -43.014 1.00 57.69 515 ASP A O 1
ATOM 3968 N N . ALA A 1 516 ? 10.509 9.713 -44.528 1.00 59.69 516 ALA A N 1
ATOM 3969 C CA . ALA A 1 516 ? 10.828 10.973 -43.838 1.00 59.69 516 ALA A CA 1
ATOM 3970 C C . ALA A 1 516 ? 10.291 11.052 -42.392 1.00 59.69 516 ALA A C 1
ATOM 3972 O O . ALA A 1 516 ? 10.942 11.631 -41.522 1.00 59.69 516 ALA A O 1
ATOM 3973 N N . ASP A 1 517 ? 9.146 10.420 -42.119 1.00 64.31 517 ASP A N 1
ATOM 3974 C CA . ASP A 1 517 ? 8.500 10.418 -40.798 1.00 64.31 517 ASP A CA 1
ATOM 3975 C C . ASP A 1 517 ? 9.113 9.399 -39.818 1.00 64.31 517 ASP A C 1
ATOM 3977 O O . ASP A 1 517 ? 8.839 9.446 -38.618 1.00 64.31 517 ASP A O 1
ATOM 3981 N N . GLY A 1 518 ? 9.958 8.475 -40.297 1.00 71.38 518 GLY A N 1
ATOM 3982 C CA . GLY A 1 518 ? 10.537 7.387 -39.498 1.00 71.38 518 GLY A CA 1
ATOM 3983 C C . GLY A 1 518 ? 11.195 7.841 -38.183 1.00 71.38 518 GLY A C 1
ATOM 3984 O O . GLY A 1 518 ? 10.851 7.298 -37.132 1.00 71.38 518 GLY A O 1
ATOM 3985 N N . PRO A 1 519 ? 12.080 8.859 -38.184 1.00 79.12 519 PRO A N 1
ATOM 3986 C CA . PRO A 1 519 ? 12.708 9.367 -36.962 1.00 79.12 519 PRO A CA 1
ATOM 3987 C C . PRO A 1 519 ? 11.717 9.972 -35.956 1.00 79.12 519 PRO A C 1
ATOM 3989 O O . PRO A 1 519 ? 11.879 9.774 -34.753 1.00 79.12 519 PRO A O 1
ATOM 3992 N N . ALA A 1 520 ? 10.681 10.676 -36.425 1.00 80.00 520 ALA A N 1
ATOM 3993 C CA . ALA A 1 520 ? 9.651 11.253 -35.558 1.00 80.00 520 ALA A CA 1
ATOM 3994 C C . ALA A 1 520 ? 8.764 10.158 -34.945 1.00 80.00 520 ALA A C 1
ATOM 3996 O O . ALA A 1 520 ? 8.503 10.157 -33.745 1.00 80.00 520 ALA A O 1
ATOM 3997 N N . LEU A 1 521 ? 8.381 9.165 -35.751 1.00 82.12 521 LEU A N 1
ATOM 3998 C CA . LEU A 1 521 ? 7.620 7.993 -35.320 1.00 82.12 521 LEU A CA 1
ATOM 3999 C C . LEU A 1 521 ? 8.396 7.111 -34.326 1.00 82.12 521 LEU A C 1
ATOM 4001 O O . LEU A 1 521 ? 7.795 6.555 -33.406 1.00 82.12 521 LEU A O 1
ATOM 4005 N N . ALA A 1 522 ? 9.721 7.002 -34.471 1.00 82.75 522 ALA A N 1
ATOM 4006 C CA . ALA A 1 522 ? 10.581 6.341 -33.492 1.00 82.75 522 ALA A CA 1
ATOM 4007 C C . ALA A 1 522 ? 10.555 7.079 -32.142 1.00 82.75 522 ALA A C 1
ATOM 4009 O O . ALA A 1 522 ? 10.199 6.463 -31.136 1.00 82.75 522 ALA A O 1
ATOM 4010 N N . LYS A 1 523 ? 10.797 8.404 -32.136 1.00 85.44 523 LYS A N 1
ATOM 4011 C CA . LYS A 1 523 ? 10.666 9.244 -30.929 1.00 85.44 523 LYS A CA 1
ATOM 4012 C C . LYS A 1 523 ? 9.285 9.101 -30.279 1.00 85.44 523 LYS A C 1
ATOM 4014 O O . LYS A 1 523 ? 9.199 8.951 -29.066 1.00 85.44 523 LYS A O 1
ATOM 4019 N N . ALA A 1 524 ? 8.212 9.114 -31.073 1.00 87.50 524 ALA A N 1
ATOM 4020 C CA . ALA A 1 524 ? 6.842 8.986 -30.577 1.00 87.50 524 ALA A CA 1
ATOM 4021 C C . ALA A 1 524 ? 6.594 7.651 -29.851 1.00 87.50 524 ALA A C 1
ATOM 4023 O O . ALA A 1 524 ? 5.941 7.637 -28.811 1.00 87.50 524 ALA A O 1
ATOM 4024 N N . ILE A 1 525 ? 7.140 6.529 -30.341 1.00 85.81 525 ILE A N 1
ATOM 4025 C CA . ILE A 1 525 ? 7.071 5.255 -29.604 1.00 85.81 525 ILE A CA 1
ATOM 4026 C C . ILE A 1 525 ? 7.978 5.265 -28.365 1.00 85.81 525 ILE A C 1
ATOM 4028 O O . ILE A 1 525 ? 7.595 4.699 -27.339 1.00 85.81 525 ILE A O 1
ATOM 4032 N N . ASP A 1 526 ? 9.149 5.900 -28.425 1.00 85.12 526 ASP A N 1
ATOM 4033 C CA . ASP A 1 526 ? 10.087 5.939 -27.298 1.00 85.12 526 ASP A CA 1
ATOM 4034 C C . ASP A 1 526 ? 9.515 6.667 -26.065 1.00 85.12 526 ASP A C 1
ATOM 4036 O O . ASP A 1 526 ? 9.808 6.257 -24.947 1.00 85.12 526 ASP A O 1
ATOM 4040 N N . VAL A 1 527 ? 8.581 7.617 -26.226 1.00 87.06 527 VAL A N 1
ATOM 4041 C CA . VAL A 1 527 ? 7.819 8.229 -25.108 1.00 87.06 527 VAL A CA 1
ATOM 4042 C C . VAL A 1 527 ? 7.031 7.198 -24.273 1.00 87.06 527 VAL A C 1
ATOM 4044 O O . VAL A 1 527 ? 6.765 7.418 -23.090 1.00 87.06 527 VAL A O 1
ATOM 4047 N N . PHE A 1 528 ? 6.662 6.053 -24.856 1.00 86.06 528 PHE A N 1
ATOM 4048 C CA . PHE A 1 528 ? 5.978 4.959 -24.153 1.00 86.06 528 PHE A CA 1
ATOM 4049 C C . PHE A 1 528 ? 6.936 3.881 -23.623 1.00 86.06 528 PHE A C 1
ATOM 4051 O O . PHE A 1 528 ? 6.490 2.978 -22.912 1.00 86.06 528 PHE A O 1
ATOM 4058 N N . ARG A 1 529 ? 8.231 3.942 -23.968 1.00 84.94 529 ARG A N 1
ATOM 4059 C CA . ARG A 1 529 ? 9.255 2.964 -23.574 1.00 84.94 529 ARG A CA 1
ATOM 4060 C C . ARG A 1 529 ? 10.058 3.491 -22.387 1.00 84.94 529 ARG A C 1
ATOM 4062 O O . ARG A 1 529 ? 10.863 4.403 -22.517 1.00 84.94 529 ARG A O 1
ATOM 4069 N N . GLU A 1 530 ? 9.898 2.854 -21.236 1.00 77.00 530 GLU A N 1
ATOM 4070 C CA . GLU A 1 530 ? 10.704 3.140 -20.050 1.00 77.00 530 GLU A CA 1
ATOM 4071 C C . GLU A 1 530 ? 11.910 2.179 -20.020 1.00 77.00 530 GLU A C 1
ATOM 4073 O O . GLU A 1 530 ? 11.703 0.955 -20.016 1.00 77.00 530 GLU A O 1
ATOM 4078 N N . PRO A 1 531 ? 13.162 2.676 -20.042 1.00 71.88 531 PRO A N 1
ATOM 4079 C CA . PRO A 1 531 ? 14.339 1.837 -19.854 1.00 71.88 531 PRO A CA 1
ATOM 4080 C C . PRO A 1 531 ? 14.385 1.291 -18.421 1.00 71.88 531 PRO A C 1
ATOM 4082 O O . PRO A 1 531 ? 13.991 1.954 -17.467 1.00 71.88 531 PRO A O 1
ATOM 4085 N N . LEU A 1 532 ? 14.864 0.058 -18.274 1.00 65.06 532 LEU A N 1
ATOM 4086 C CA . LEU A 1 532 ? 14.949 -0.663 -17.004 1.00 65.06 532 LEU A CA 1
ATOM 4087 C C . LEU A 1 532 ? 16.407 -1.081 -16.767 1.00 65.06 532 LEU A C 1
ATOM 4089 O O . LEU A 1 532 ? 16.820 -2.176 -17.155 1.00 65.06 532 LEU A O 1
ATOM 4093 N N . GLY A 1 533 ? 17.210 -0.194 -16.167 1.00 55.97 533 GLY A N 1
ATOM 4094 C CA . GLY A 1 533 ? 18.669 -0.313 -16.179 1.00 55.97 533 GLY A CA 1
ATOM 4095 C C . GLY A 1 533 ? 19.365 0.007 -14.857 1.00 55.97 533 GLY A C 1
ATOM 4096 O O . GLY A 1 533 ? 20.153 0.943 -14.802 1.00 55.97 533 GLY A O 1
ATOM 4097 N N . VAL A 1 534 ? 19.224 -0.855 -13.839 1.00 52.06 534 VAL A N 1
ATOM 4098 C CA . VAL A 1 534 ? 19.810 -0.705 -12.476 1.00 52.06 534 VAL A CA 1
ATOM 4099 C C . VAL A 1 534 ? 21.318 -0.346 -12.443 1.00 52.06 534 VAL A C 1
ATOM 4101 O O . VAL A 1 534 ? 21.799 0.228 -11.473 1.00 52.06 534 VAL A O 1
ATOM 4104 N N . LEU A 1 535 ? 22.090 -0.659 -13.493 1.00 44.19 535 LEU A N 1
ATOM 4105 C CA . LEU A 1 535 ? 23.518 -0.305 -13.630 1.00 44.19 535 LEU A CA 1
ATOM 4106 C C . LEU A 1 535 ? 23.808 0.877 -14.577 1.00 44.19 535 LEU A C 1
ATOM 4108 O O . LEU A 1 535 ? 24.902 1.451 -14.525 1.00 44.19 535 LEU A O 1
ATOM 4112 N N . HIS A 1 536 ? 22.857 1.246 -15.432 1.00 47.38 536 HIS A N 1
ATOM 4113 C CA . HIS A 1 536 ? 22.962 2.394 -16.333 1.00 47.38 536 HIS A CA 1
ATOM 4114 C C . HIS A 1 536 ? 22.484 3.684 -15.654 1.00 47.38 536 HIS A C 1
ATOM 4116 O O . HIS A 1 536 ? 23.159 4.698 -15.806 1.00 47.38 536 HIS A O 1
ATOM 4122 N N . ASP A 1 537 ? 21.444 3.603 -14.819 1.00 57.44 537 ASP A N 1
ATOM 4123 C CA . ASP A 1 537 ? 20.808 4.756 -14.160 1.00 57.44 537 ASP A CA 1
ATOM 4124 C C . ASP A 1 537 ? 21.550 5.244 -12.898 1.00 57.44 537 ASP A C 1
ATOM 4126 O O . ASP A 1 537 ? 21.306 6.347 -12.411 1.00 57.44 537 ASP A O 1
ATOM 4130 N N . LEU A 1 538 ? 22.482 4.449 -12.355 1.00 70.62 538 LEU A N 1
ATOM 4131 C CA . LEU A 1 538 ? 23.369 4.902 -11.278 1.00 70.62 538 LEU A CA 1
ATOM 4132 C C . LEU A 1 538 ? 24.387 5.907 -11.825 1.00 70.62 538 LEU A C 1
ATOM 4134 O O . LEU A 1 538 ? 25.226 5.538 -12.652 1.00 70.62 538 LEU A O 1
ATOM 4138 N N . GLU A 1 539 ? 24.348 7.139 -11.319 1.00 73.00 539 GLU A N 1
ATOM 4139 C CA . GLU A 1 539 ? 25.354 8.170 -11.591 1.00 73.00 539 GLU A CA 1
ATOM 4140 C C . GLU A 1 539 ? 26.766 7.667 -11.249 1.00 73.00 539 GLU A C 1
ATOM 4142 O O . GLU A 1 539 ? 26.980 7.031 -10.211 1.00 73.00 539 GLU A O 1
ATOM 4147 N N . ASP A 1 540 ? 27.736 7.967 -12.115 1.00 77.81 540 ASP A N 1
ATOM 4148 C CA . ASP A 1 540 ? 29.165 7.762 -11.862 1.00 77.81 540 ASP A CA 1
ATOM 4149 C C . ASP A 1 540 ? 29.914 9.032 -11.441 1.00 77.81 540 ASP A C 1
ATOM 4151 O O . ASP A 1 540 ? 31.114 8.972 -11.195 1.00 77.81 540 ASP A O 1
ATOM 4155 N N . SER A 1 541 ? 29.210 10.148 -11.257 1.00 81.88 541 SER A N 1
ATOM 4156 C CA . SER A 1 541 ? 29.643 11.285 -10.437 1.00 81.88 541 SER A CA 1
ATOM 4157 C C . SER A 1 541 ? 29.099 11.164 -9.012 1.00 81.88 541 SER A C 1
ATOM 4159 O O . SER A 1 541 ? 28.165 10.405 -8.760 1.00 81.88 541 SER A O 1
ATOM 4161 N N . VAL A 1 542 ? 29.615 11.941 -8.056 1.00 78.44 542 VAL A N 1
ATOM 4162 C CA . VAL A 1 542 ? 28.909 12.112 -6.776 1.00 78.44 542 VAL A CA 1
ATOM 4163 C C . VAL A 1 542 ? 27.571 12.825 -7.069 1.00 78.44 542 VAL A C 1
ATOM 4165 O O . VAL A 1 542 ? 27.594 13.789 -7.845 1.00 78.44 542 VAL A O 1
ATOM 4168 N N . PRO A 1 543 ? 26.431 12.437 -6.463 1.00 74.56 543 PRO A N 1
ATOM 4169 C CA . PRO A 1 543 ? 25.143 13.091 -6.695 1.00 74.56 543 PRO A CA 1
ATOM 4170 C C . PRO A 1 543 ? 25.116 14.565 -6.295 1.00 74.56 543 PRO A C 1
ATOM 4172 O O . PRO A 1 543 ? 25.816 14.999 -5.372 1.00 74.56 543 PRO A O 1
ATOM 4175 N N . ARG A 1 544 ? 24.326 15.362 -7.015 1.00 74.12 544 ARG A N 1
ATOM 4176 C CA . ARG A 1 544 ? 24.073 16.774 -6.694 1.00 74.12 544 ARG A CA 1
ATOM 4177 C C . ARG A 1 544 ? 22.618 16.918 -6.228 1.00 74.12 544 ARG A C 1
ATOM 4179 O O . ARG A 1 544 ? 21.739 16.380 -6.900 1.00 74.12 544 ARG A O 1
ATOM 4186 N N . PRO A 1 545 ? 22.330 17.657 -5.141 1.00 68.56 545 PRO A N 1
ATOM 4187 C CA . PRO A 1 545 ? 20.959 18.014 -4.820 1.00 68.56 545 PRO A CA 1
ATOM 4188 C C . PRO A 1 545 ? 20.457 18.998 -5.882 1.00 68.56 545 PRO A C 1
ATOM 4190 O O . PRO A 1 545 ? 20.976 20.107 -6.000 1.00 68.56 545 PRO A O 1
ATOM 4193 N N . GLU A 1 546 ? 19.465 18.575 -6.658 1.00 71.81 546 GLU A N 1
ATOM 4194 C CA . GLU A 1 546 ? 18.738 19.390 -7.635 1.00 71.81 546 GLU A CA 1
ATOM 4195 C C . GLU A 1 546 ? 17.333 19.655 -7.079 1.00 71.81 546 GLU A C 1
ATOM 4197 O O . GLU A 1 546 ? 16.706 18.745 -6.525 1.00 71.81 546 GLU A O 1
ATOM 4202 N N . ALA A 1 547 ? 16.831 20.890 -7.177 1.00 78.88 547 ALA A N 1
ATOM 4203 C CA . ALA A 1 547 ? 15.478 21.180 -6.717 1.00 78.88 547 ALA A CA 1
ATOM 4204 C C . ALA A 1 547 ? 14.453 20.535 -7.662 1.00 78.88 547 ALA A C 1
ATOM 4206 O O . ALA A 1 547 ? 14.659 20.473 -8.875 1.00 78.88 547 ALA A O 1
ATOM 4207 N N . PHE A 1 548 ? 13.312 20.093 -7.124 1.00 80.56 548 PHE A N 1
ATOM 4208 C CA . PHE A 1 548 ? 12.273 19.429 -7.923 1.00 80.56 548 PHE A CA 1
ATOM 4209 C C . PHE A 1 548 ? 11.833 20.264 -9.139 1.00 80.56 548 PHE A C 1
ATOM 4211 O O . PHE A 1 548 ? 11.677 19.721 -10.230 1.00 80.56 548 PHE A O 1
ATOM 4218 N N . GLN A 1 549 ? 11.712 21.584 -8.969 1.00 82.19 549 GLN A N 1
ATOM 4219 C CA . GLN A 1 549 ? 11.374 22.522 -10.043 1.00 82.19 549 GLN A CA 1
ATOM 4220 C C . GLN A 1 549 ? 12.420 22.547 -11.176 1.00 82.19 549 GLN A C 1
ATOM 4222 O O . GLN A 1 549 ? 12.040 22.624 -12.341 1.00 82.19 549 GLN A O 1
ATOM 4227 N N . ASP A 1 550 ? 13.714 22.434 -10.855 1.00 83.44 550 ASP A N 1
ATOM 4228 C CA . ASP A 1 550 ? 14.808 22.511 -11.831 1.00 83.44 550 ASP A CA 1
ATOM 4229 C C . ASP A 1 550 ? 14.850 21.216 -12.650 1.00 83.44 550 ASP A C 1
ATOM 4231 O O . ASP A 1 550 ? 14.880 21.248 -13.881 1.00 83.44 550 ASP A O 1
ATOM 4235 N N . LYS A 1 551 ? 14.704 20.072 -11.967 1.00 82.88 551 LYS A N 1
ATOM 4236 C CA . LYS A 1 551 ? 14.536 18.758 -12.598 1.00 82.88 551 LYS A CA 1
ATOM 4237 C C . LYS A 1 551 ? 13.312 18.720 -13.520 1.00 82.88 551 LYS A C 1
ATOM 4239 O O . LYS A 1 551 ? 13.385 18.188 -14.626 1.00 82.88 551 LYS A O 1
ATOM 4244 N N . LEU A 1 552 ? 12.186 19.283 -13.079 1.00 84.44 552 LEU A N 1
ATOM 4245 C CA . LEU A 1 552 ? 10.947 19.342 -13.856 1.00 84.44 552 LEU A CA 1
ATOM 4246 C C . LEU A 1 552 ? 11.091 20.261 -15.083 1.00 84.44 552 LEU A C 1
ATOM 4248 O O . LEU A 1 552 ? 10.633 19.905 -16.166 1.00 84.44 552 LEU A O 1
ATOM 4252 N N . ALA A 1 553 ? 11.779 21.399 -14.942 1.00 87.38 553 ALA A N 1
ATOM 4253 C CA . ALA A 1 553 ? 12.099 22.303 -16.046 1.00 87.38 553 ALA A CA 1
ATOM 4254 C C . ALA A 1 553 ? 13.071 21.675 -17.060 1.00 87.38 553 ALA A C 1
ATOM 4256 O O . ALA A 1 553 ? 12.903 21.859 -18.263 1.00 87.38 553 ALA A O 1
ATOM 4257 N N . LYS A 1 554 ? 14.045 20.882 -16.597 1.00 87.12 554 LYS A N 1
ATOM 4258 C CA . LYS A 1 554 ? 14.946 20.111 -17.462 1.00 87.12 554 LYS A CA 1
ATOM 4259 C C . LYS A 1 554 ? 14.187 19.064 -18.284 1.00 87.12 554 LYS A C 1
ATOM 4261 O O . LYS A 1 554 ? 14.316 19.057 -19.504 1.00 87.12 554 LYS A O 1
ATOM 4266 N N . VAL A 1 555 ? 13.339 18.252 -17.645 1.00 84.94 555 VAL A N 1
ATOM 4267 C CA . VAL A 1 555 ? 12.479 17.267 -18.338 1.00 84.94 555 VAL A CA 1
ATOM 4268 C C . VAL A 1 555 ? 11.495 17.948 -19.298 1.00 84.94 555 VAL A C 1
ATOM 4270 O O . VAL A 1 555 ? 11.184 17.395 -20.352 1.00 84.94 555 VAL A O 1
ATOM 4273 N N . ALA A 1 556 ? 11.018 19.154 -18.969 1.00 87.94 556 ALA A N 1
ATOM 4274 C CA . ALA A 1 556 ? 10.233 19.962 -19.896 1.00 87.94 556 ALA A CA 1
ATOM 4275 C C . ALA A 1 556 ? 11.048 20.324 -21.148 1.00 87.94 556 ALA A C 1
ATOM 4277 O O . ALA A 1 556 ? 10.637 19.984 -22.256 1.00 87.94 556 ALA A O 1
ATOM 4278 N N . ALA A 1 557 ? 12.224 20.933 -20.972 1.00 87.81 557 ALA A N 1
ATOM 4279 C CA . ALA A 1 557 ? 13.087 21.374 -22.067 1.00 87.81 557 ALA A CA 1
ATOM 4280 C C . ALA A 1 557 ? 13.589 20.226 -22.968 1.00 87.81 557 ALA A C 1
ATOM 4282 O O . ALA A 1 557 ? 13.745 20.424 -24.169 1.00 87.81 557 ALA A O 1
ATOM 4283 N N . GLU A 1 558 ? 13.807 19.025 -22.421 1.00 85.31 558 GLU A N 1
ATOM 4284 C CA . GLU A 1 558 ? 14.239 17.838 -23.181 1.00 85.31 558 GLU A CA 1
ATOM 4285 C C . GLU A 1 558 ? 13.200 17.349 -24.212 1.00 85.31 558 GLU A C 1
ATOM 4287 O O . GLU A 1 558 ? 13.572 16.705 -25.193 1.00 85.31 558 GLU A O 1
ATOM 4292 N N . HIS A 1 559 ? 11.913 17.668 -24.024 1.00 83.25 559 HIS A N 1
ATOM 4293 C CA . HIS A 1 559 ? 10.807 17.180 -24.862 1.00 83.25 559 HIS A CA 1
ATOM 4294 C C . HIS A 1 559 ? 9.917 18.284 -25.469 1.00 83.25 559 HIS A C 1
ATOM 4296 O O . HIS A 1 559 ? 9.063 17.980 -26.310 1.00 83.25 559 HIS A O 1
ATOM 4302 N N . GLU A 1 560 ? 10.093 19.553 -25.080 1.00 83.38 560 GLU A N 1
ATOM 4303 C CA . GLU A 1 560 ? 9.212 20.658 -25.490 1.00 83.38 560 GLU A CA 1
ATOM 4304 C C . GLU A 1 560 ? 9.162 20.841 -27.016 1.00 83.38 560 GLU A C 1
ATOM 4306 O O . GLU A 1 560 ? 8.071 20.942 -27.584 1.00 83.38 560 GLU A O 1
ATOM 4311 N N . ASP A 1 561 ? 10.320 20.824 -27.682 1.00 82.31 561 ASP A N 1
ATOM 4312 C CA . ASP A 1 561 ? 10.430 21.047 -29.131 1.00 82.31 561 ASP A CA 1
ATOM 4313 C C . ASP A 1 561 ? 9.787 19.926 -29.966 1.00 82.31 561 ASP A C 1
ATOM 4315 O O . ASP A 1 561 ? 9.163 20.203 -30.993 1.00 82.31 561 ASP A O 1
ATOM 4319 N N . ASP A 1 562 ? 9.896 18.668 -29.523 1.00 82.62 562 ASP A N 1
ATOM 4320 C CA . ASP A 1 562 ? 9.345 17.508 -30.237 1.00 82.62 562 ASP A CA 1
ATOM 4321 C C . ASP A 1 562 ? 7.831 17.336 -30.013 1.00 82.62 562 ASP A C 1
ATOM 4323 O O . ASP A 1 562 ? 7.110 16.914 -30.923 1.00 82.62 562 ASP A O 1
ATOM 4327 N N . PHE A 1 563 ? 7.331 17.641 -28.806 1.00 86.44 563 PHE A N 1
ATOM 4328 C CA . PHE A 1 563 ? 5.995 17.203 -28.379 1.00 86.44 563 PHE A CA 1
ATOM 4329 C C . PHE A 1 563 ? 5.067 18.297 -27.828 1.00 86.44 563 PHE A C 1
ATOM 4331 O O . PHE A 1 563 ? 3.849 18.101 -27.854 1.00 86.44 563 PHE A O 1
ATOM 4338 N N . ALA A 1 564 ? 5.562 19.463 -27.393 1.00 84.31 564 ALA A N 1
ATOM 4339 C CA . ALA A 1 564 ? 4.709 20.609 -27.044 1.00 84.31 564 ALA A CA 1
ATOM 4340 C C . ALA A 1 564 ? 4.505 21.558 -28.237 1.00 84.31 564 ALA A C 1
ATOM 4342 O O . ALA A 1 564 ? 4.558 22.777 -28.109 1.00 84.31 564 ALA A O 1
ATOM 4343 N N . THR A 1 565 ? 4.218 21.018 -29.418 1.00 83.75 565 THR A N 1
ATOM 4344 C CA . THR A 1 565 ? 4.126 21.795 -30.665 1.00 83.75 565 THR A CA 1
ATOM 4345 C C . THR A 1 565 ? 2.916 22.740 -30.727 1.00 83.75 565 THR A C 1
ATOM 4347 O O . THR A 1 565 ? 2.997 23.809 -31.332 1.00 83.75 565 THR A O 1
ATOM 4350 N N . SER A 1 566 ? 1.797 22.397 -30.077 1.00 87.25 566 SER A N 1
ATOM 4351 C CA . SER A 1 566 ? 0.575 23.218 -30.056 1.00 87.25 566 SER A CA 1
ATOM 4352 C C . SER A 1 566 ? 0.592 24.303 -28.969 1.00 87.25 566 SER A C 1
ATOM 4354 O O . SER A 1 566 ? 1.208 24.142 -27.913 1.00 87.25 566 SER A O 1
ATOM 4356 N N . SER A 1 567 ? -0.166 25.388 -29.164 1.00 86.81 567 SER A N 1
ATOM 4357 C CA . SER A 1 567 ? -0.357 26.417 -28.128 1.00 86.81 567 SER A CA 1
ATOM 4358 C C . SER A 1 567 ? -0.925 25.829 -26.830 1.00 86.81 567 SER A C 1
ATOM 4360 O O . SER A 1 567 ? -0.419 26.125 -25.751 1.00 86.81 567 SER A O 1
ATOM 4362 N N . ALA A 1 568 ? -1.908 24.929 -26.931 1.00 85.44 568 ALA A N 1
ATOM 4363 C CA . ALA A 1 568 ? -2.519 24.262 -25.785 1.00 85.44 568 ALA A CA 1
ATOM 4364 C C . ALA A 1 568 ? -1.522 23.393 -24.993 1.00 85.44 568 ALA A C 1
ATOM 4366 O O . ALA A 1 568 ? -1.549 23.404 -23.762 1.00 85.44 568 ALA A O 1
ATOM 4367 N N . SER A 1 569 ? -0.617 22.674 -25.669 1.00 86.88 569 SER A N 1
ATOM 4368 C CA . SER A 1 569 ? 0.444 21.908 -24.999 1.00 86.88 569 SER A CA 1
ATOM 4369 C C . SER A 1 569 ? 1.461 22.819 -24.306 1.00 86.88 569 SER A C 1
ATOM 4371 O O . SER A 1 569 ? 1.786 22.564 -23.149 1.00 86.88 569 SER A O 1
ATOM 4373 N N . LYS A 1 570 ? 1.884 23.930 -24.933 1.00 88.81 570 LYS A N 1
ATOM 4374 C CA . LYS A 1 570 ? 2.800 24.901 -24.297 1.00 88.81 570 LYS A CA 1
ATOM 4375 C C . LYS A 1 570 ? 2.184 25.562 -23.064 1.00 88.81 570 LYS A C 1
ATOM 4377 O O . LYS A 1 570 ? 2.846 25.688 -22.035 1.00 88.81 570 LYS A O 1
ATOM 4382 N N . THR A 1 571 ? 0.897 25.918 -23.120 1.00 90.06 571 THR A N 1
ATOM 4383 C CA . THR A 1 571 ? 0.162 26.434 -21.954 1.00 90.06 571 THR A CA 1
ATOM 4384 C C . THR A 1 571 ? 0.075 25.399 -20.827 1.00 90.06 571 THR A C 1
ATOM 4386 O O . THR A 1 571 ? 0.245 25.768 -19.667 1.00 90.06 571 THR A O 1
ATOM 4389 N N . ARG A 1 572 ? -0.127 24.108 -21.136 1.00 87.88 572 ARG A N 1
ATOM 4390 C CA . ARG A 1 572 ? -0.131 23.035 -20.124 1.00 87.88 572 ARG A CA 1
ATOM 4391 C C . ARG A 1 572 ? 1.233 22.855 -19.461 1.00 87.88 572 ARG A C 1
ATOM 4393 O O . ARG A 1 572 ? 1.287 22.887 -18.237 1.00 87.88 572 ARG A O 1
ATOM 4400 N N . VAL A 1 573 ? 2.316 22.750 -20.236 1.00 90.75 573 VAL A N 1
ATOM 4401 C CA . VAL A 1 573 ? 3.691 22.669 -19.697 1.00 90.75 573 VAL A CA 1
ATOM 4402 C C . VAL A 1 573 ? 3.982 23.876 -18.798 1.00 90.75 573 VAL A C 1
ATOM 4404 O O . VAL A 1 573 ? 4.381 23.707 -17.648 1.00 90.75 573 VAL A O 1
ATOM 4407 N N . SER A 1 574 ? 3.662 25.088 -19.265 1.00 90.50 574 SER A N 1
ATOM 4408 C CA . SER A 1 574 ? 3.812 26.322 -18.477 1.00 90.50 574 SER A CA 1
ATOM 4409 C C . SER A 1 574 ? 3.018 26.286 -17.164 1.00 90.50 574 SER A C 1
ATOM 4411 O O . SER A 1 574 ? 3.529 26.693 -16.125 1.00 90.50 574 SER A O 1
ATOM 4413 N N . SER A 1 575 ? 1.782 25.777 -17.188 1.00 89.81 575 SER A N 1
ATOM 4414 C CA . SER A 1 575 ? 0.930 25.659 -15.999 1.00 89.81 575 SER A CA 1
ATOM 4415 C C . SER A 1 575 ? 1.481 24.653 -14.984 1.00 89.81 575 SER A C 1
ATOM 4417 O O . SER A 1 575 ? 1.487 24.944 -13.789 1.00 89.81 575 SER A O 1
ATOM 4419 N N . VAL A 1 576 ? 2.003 23.509 -15.438 1.00 88.81 576 VAL A N 1
ATOM 4420 C CA . VAL A 1 576 ? 2.651 22.509 -14.570 1.00 88.81 576 VAL A CA 1
ATOM 4421 C C . VAL A 1 576 ? 3.886 23.101 -13.887 1.00 88.81 576 VAL A C 1
ATOM 4423 O O . VAL A 1 576 ? 4.003 23.020 -12.664 1.00 88.81 576 VAL A O 1
ATOM 4426 N N . LEU A 1 577 ? 4.759 23.773 -14.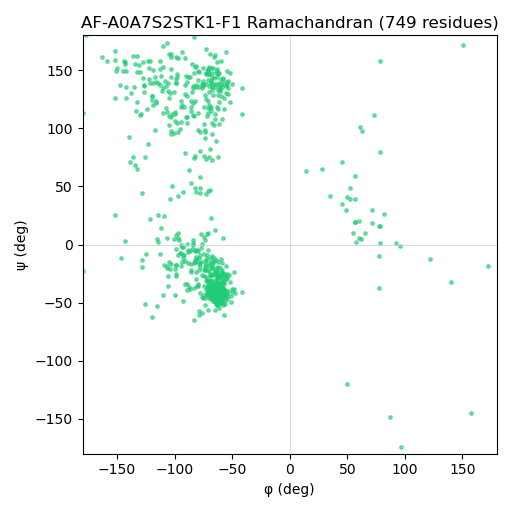646 1.00 89.75 577 LEU A N 1
ATOM 4427 C CA . LEU A 1 577 ? 5.952 24.432 -14.103 1.00 89.75 577 LEU A CA 1
ATOM 4428 C C . LEU A 1 577 ? 5.593 25.545 -13.101 1.00 89.75 577 LEU A C 1
ATOM 4430 O O . LEU A 1 577 ? 6.201 25.630 -12.035 1.00 89.75 577 LEU A O 1
ATOM 4434 N N . GLN A 1 578 ? 4.567 26.354 -13.387 1.00 88.94 578 GLN A N 1
ATOM 4435 C CA . GLN A 1 578 ? 4.077 27.385 -12.463 1.00 88.94 578 GLN A CA 1
ATOM 4436 C C . GLN A 1 578 ? 3.501 26.796 -11.168 1.00 88.94 578 GLN A C 1
ATOM 4438 O O . GLN A 1 578 ? 3.777 27.325 -10.093 1.00 88.94 578 GLN A O 1
ATOM 4443 N N . ARG A 1 579 ? 2.735 25.697 -11.240 1.00 85.31 579 ARG A N 1
ATOM 4444 C CA . ARG A 1 579 ? 2.197 25.014 -10.049 1.00 85.31 579 ARG A CA 1
ATOM 4445 C C . ARG A 1 579 ? 3.319 24.439 -9.177 1.00 85.31 579 ARG A C 1
ATOM 4447 O O . ARG A 1 579 ? 3.273 24.604 -7.961 1.00 85.31 579 ARG A O 1
ATOM 4454 N N . ALA A 1 580 ? 4.336 23.827 -9.786 1.00 83.12 580 ALA A N 1
ATOM 4455 C CA . ALA A 1 580 ? 5.501 23.306 -9.070 1.00 83.12 580 ALA A CA 1
ATOM 4456 C C . ALA A 1 580 ? 6.332 24.421 -8.403 1.00 83.12 580 ALA A C 1
ATOM 4458 O O . ALA A 1 580 ? 6.726 24.284 -7.246 1.00 83.12 580 ALA A O 1
ATOM 4459 N N . ALA A 1 581 ? 6.541 25.549 -9.091 1.00 83.19 581 ALA A N 1
ATOM 4460 C CA . ALA A 1 581 ? 7.221 26.716 -8.523 1.00 83.19 581 ALA A CA 1
ATOM 4461 C C . ALA A 1 581 ? 6.416 27.378 -7.385 1.00 83.19 581 ALA A C 1
ATOM 4463 O O . ALA A 1 581 ? 6.981 27.789 -6.376 1.00 83.19 581 ALA A O 1
ATOM 4464 N N . ALA A 1 582 ? 5.086 27.452 -7.498 1.00 79.94 582 ALA A N 1
ATOM 4465 C CA . ALA A 1 582 ? 4.245 28.013 -6.440 1.00 79.94 582 ALA A CA 1
ATOM 4466 C C . ALA A 1 582 ? 4.371 27.217 -5.126 1.00 79.94 582 ALA A C 1
ATOM 4468 O O . ALA A 1 582 ? 4.506 27.815 -4.058 1.00 79.94 582 ALA A O 1
ATOM 4469 N N . GLN A 1 583 ? 4.408 25.881 -5.207 1.00 71.44 583 GLN A N 1
ATOM 4470 C CA . GLN A 1 583 ? 4.575 25.002 -4.045 1.00 71.44 583 GLN A CA 1
ATOM 4471 C C . GLN A 1 583 ? 5.939 25.191 -3.353 1.00 71.44 583 GLN A C 1
ATOM 4473 O O . GLN A 1 583 ? 6.005 25.138 -2.126 1.00 71.44 583 GLN A O 1
ATOM 4478 N N . SER A 1 584 ? 7.018 25.451 -4.107 1.00 63.03 584 SER A N 1
ATOM 4479 C CA . SER A 1 584 ? 8.355 25.692 -3.535 1.00 63.03 584 SER A CA 1
ATOM 4480 C C . SER A 1 584 ? 8.493 27.061 -2.851 1.00 63.03 584 SER A C 1
ATOM 4482 O O . SER A 1 584 ? 9.351 27.228 -1.987 1.00 63.03 584 SER A O 1
ATOM 4484 N N . SER A 1 585 ? 7.636 28.028 -3.199 1.00 51.41 585 SER A N 1
ATOM 4485 C CA . SER A 1 585 ? 7.701 29.419 -2.718 1.00 51.41 585 SER A CA 1
ATOM 4486 C C . SER A 1 585 ? 6.931 29.721 -1.419 1.00 51.41 585 SER A C 1
ATOM 4488 O O . SER A 1 585 ? 6.926 30.863 -0.963 1.00 51.41 585 SER A O 1
ATOM 4490 N N . GLY A 1 586 ? 6.277 28.730 -0.805 1.00 45.97 586 GLY A N 1
ATOM 4491 C CA . GLY A 1 586 ? 5.499 28.920 0.426 1.00 45.97 586 GLY A CA 1
ATOM 4492 C C . GLY A 1 586 ? 6.367 29.166 1.671 1.00 45.97 586 GLY A C 1
ATOM 4493 O O . GLY A 1 586 ? 6.990 28.240 2.185 1.00 45.97 586 GLY A O 1
ATOM 4494 N N . GLU A 1 587 ? 6.343 30.387 2.216 1.00 35.53 587 GLU A N 1
ATOM 4495 C CA . GLU A 1 587 ? 7.183 30.875 3.336 1.00 35.53 587 GLU A CA 1
ATOM 4496 C C . GLU A 1 587 ? 6.910 30.241 4.731 1.00 35.53 587 GLU A C 1
ATOM 4498 O O . GLU A 1 587 ? 7.211 30.839 5.762 1.00 35.53 587 GLU A O 1
ATOM 4503 N N . GLY A 1 588 ? 6.327 29.039 4.804 1.00 32.22 588 GLY A N 1
ATOM 4504 C CA . GLY A 1 588 ? 5.852 28.414 6.053 1.00 32.22 588 GLY A CA 1
ATOM 4505 C C . GLY A 1 588 ? 6.580 27.141 6.501 1.00 32.22 588 GLY A C 1
ATOM 4506 O O . GLY A 1 588 ? 6.173 26.534 7.488 1.00 32.22 588 GLY A O 1
ATOM 4507 N N . GLY A 1 589 ? 7.614 26.696 5.779 1.00 31.94 589 GLY A N 1
ATOM 4508 C CA . GLY A 1 589 ? 8.165 25.344 5.917 1.00 31.94 589 GLY A CA 1
ATOM 4509 C C . GLY A 1 589 ? 9.664 25.271 6.188 1.00 31.94 589 GLY A C 1
ATOM 4510 O O . GLY A 1 589 ? 10.421 24.830 5.327 1.00 31.94 589 GLY A O 1
ATOM 4511 N N . SER A 1 590 ? 10.102 25.574 7.414 1.00 30.48 590 SER A N 1
ATOM 4512 C CA . SER A 1 590 ? 11.351 24.993 7.923 1.00 30.48 590 SER A CA 1
ATOM 4513 C C . SER A 1 590 ? 11.134 23.493 8.160 1.00 30.48 590 SER A C 1
ATOM 4515 O O . SER A 1 590 ? 10.846 23.070 9.281 1.00 30.48 590 SER A O 1
ATOM 4517 N N . SER A 1 591 ? 11.233 22.690 7.097 1.00 33.09 591 SER A N 1
ATOM 4518 C CA . SER A 1 591 ? 11.146 21.227 7.135 1.00 33.09 591 SER A CA 1
ATOM 4519 C C . SER A 1 591 ? 12.382 20.634 7.818 1.00 33.09 591 SER A C 1
ATOM 4521 O O . SER A 1 591 ? 13.297 20.091 7.197 1.00 33.09 591 SER A O 1
ATOM 4523 N N . ALA A 1 592 ? 12.418 20.758 9.143 1.00 27.09 592 ALA A N 1
ATOM 4524 C CA . ALA A 1 592 ? 13.435 20.147 9.975 1.00 27.09 592 ALA A CA 1
ATOM 4525 C C . ALA A 1 592 ? 13.412 18.620 9.781 1.00 27.09 592 ALA A C 1
ATOM 4527 O O . ALA A 1 592 ? 12.493 17.943 10.233 1.00 27.09 592 ALA A O 1
ATOM 4528 N N . GLY A 1 593 ? 14.432 18.077 9.108 1.00 25.62 593 GLY A N 1
ATOM 4529 C CA . GLY A 1 593 ? 14.776 16.656 9.209 1.00 25.62 593 GLY A CA 1
ATOM 4530 C C . GLY A 1 593 ? 15.188 15.931 7.926 1.00 25.62 593 GLY A C 1
ATOM 4531 O O . GLY A 1 593 ? 16.013 15.034 8.033 1.00 25.62 593 GLY A O 1
ATOM 4532 N N . HIS A 1 594 ? 14.664 16.274 6.742 1.00 30.23 594 HIS A N 1
ATOM 4533 C CA . HIS A 1 594 ? 14.878 15.468 5.518 1.00 30.23 594 HIS A CA 1
ATOM 4534 C C . HIS A 1 594 ? 15.291 16.306 4.292 1.00 30.23 594 HIS A C 1
ATOM 4536 O O . HIS A 1 594 ? 14.607 16.348 3.273 1.00 30.23 594 HIS A O 1
ATOM 4542 N N . GLN A 1 595 ? 16.470 16.937 4.355 1.00 29.78 595 GLN A N 1
ATOM 4543 C CA . GLN A 1 595 ? 17.200 17.337 3.141 1.00 29.78 595 GLN A CA 1
ATOM 4544 C C . GLN A 1 595 ? 17.997 16.136 2.605 1.00 29.78 595 GLN A C 1
ATOM 4546 O O . GLN A 1 595 ? 19.209 16.028 2.795 1.00 29.78 595 GLN A O 1
ATOM 4551 N N . GLY A 1 596 ? 17.286 15.203 1.964 1.00 32.44 596 GLY A N 1
ATOM 4552 C CA . GLY A 1 596 ? 17.865 14.040 1.290 1.00 32.44 596 GLY A CA 1
ATOM 4553 C C . GLY A 1 596 ? 18.553 14.430 -0.021 1.00 32.44 596 GLY A C 1
ATOM 4554 O O . GLY A 1 596 ? 17.907 14.584 -1.053 1.00 32.44 596 GLY A O 1
ATOM 4555 N N . ASP A 1 597 ? 19.874 14.589 0.019 1.00 31.11 597 ASP A N 1
ATOM 4556 C CA . ASP A 1 597 ? 20.709 14.914 -1.143 1.00 31.11 597 ASP A CA 1
ATOM 4557 C C . ASP A 1 597 ? 20.651 13.816 -2.228 1.00 31.11 597 ASP A C 1
ATOM 4559 O O . ASP A 1 597 ? 21.091 12.684 -2.002 1.00 31.11 597 ASP A O 1
ATOM 4563 N N . GLY A 1 598 ? 20.134 14.186 -3.406 1.00 34.81 598 GLY A N 1
ATOM 4564 C CA . GLY A 1 598 ? 20.386 13.541 -4.698 1.00 34.81 598 GLY A CA 1
ATOM 4565 C C . GLY A 1 598 ? 19.963 12.071 -4.831 1.00 34.81 598 GLY A C 1
ATOM 4566 O O . GLY A 1 598 ? 20.701 11.157 -4.462 1.00 34.81 598 GLY A O 1
ATOM 4567 N N . GLY A 1 599 ? 18.819 11.824 -5.480 1.00 31.88 599 GLY A N 1
ATOM 4568 C CA . GLY A 1 599 ? 18.569 10.529 -6.133 1.00 31.88 599 GLY A CA 1
ATOM 4569 C C . GLY A 1 599 ? 18.082 9.378 -5.244 1.00 31.88 599 GLY A C 1
ATOM 4570 O O . GLY A 1 599 ? 18.257 8.215 -5.602 1.00 31.88 599 GLY A O 1
ATOM 4571 N N . GLY A 1 600 ? 17.412 9.656 -4.124 1.00 31.55 600 GLY A N 1
ATOM 4572 C CA . GLY A 1 600 ? 16.660 8.657 -3.350 1.00 31.55 600 GLY A CA 1
ATOM 4573 C C . GLY A 1 600 ? 15.392 8.129 -4.046 1.00 31.55 600 GLY A C 1
ATOM 4574 O O . GLY A 1 600 ? 14.348 8.116 -3.416 1.00 31.55 600 GLY A O 1
ATOM 4575 N N . SER A 1 601 ? 15.461 7.759 -5.334 1.00 35.03 601 SER A N 1
ATOM 4576 C CA . SER A 1 601 ? 14.434 7.052 -6.137 1.00 35.03 601 SER A CA 1
ATOM 4577 C C . SER A 1 601 ? 12.966 7.264 -5.710 1.00 35.03 601 SER A C 1
ATOM 4579 O O . SER A 1 601 ? 12.303 6.334 -5.246 1.00 35.03 601 SER A O 1
ATOM 4581 N N . TYR A 1 602 ? 12.465 8.504 -5.835 1.00 42.25 602 TYR A N 1
ATOM 4582 C CA . TYR A 1 602 ? 11.074 8.878 -5.505 1.00 42.25 602 TYR A CA 1
ATOM 4583 C C . TYR A 1 602 ? 10.597 8.388 -4.112 1.00 42.25 602 TYR A C 1
ATOM 4585 O O . TYR A 1 602 ? 9.428 8.072 -3.926 1.00 42.25 602 TYR A O 1
ATOM 4593 N N . GLU A 1 603 ? 11.538 8.261 -3.172 1.00 34.97 603 GLU A N 1
ATOM 4594 C CA . GLU A 1 603 ? 11.418 7.702 -1.818 1.00 34.97 603 GLU A CA 1
ATOM 4595 C C . GLU A 1 603 ? 10.646 6.369 -1.713 1.00 34.97 603 GLU A C 1
ATOM 4597 O O . GLU A 1 603 ? 10.031 6.049 -0.693 1.00 34.97 603 GLU A O 1
ATOM 4602 N N . THR A 1 604 ? 10.789 5.527 -2.751 1.00 35.41 604 THR A N 1
ATOM 4603 C CA . THR A 1 604 ? 9.895 4.407 -3.121 1.00 35.41 604 THR A CA 1
ATOM 4604 C C . THR A 1 604 ? 8.599 4.941 -3.711 1.00 35.41 604 THR A C 1
ATOM 4606 O O . THR A 1 604 ? 7.808 5.481 -2.959 1.00 35.41 604 THR A O 1
ATOM 4609 N N . LEU A 1 605 ? 8.332 4.748 -5.008 1.00 45.88 605 LEU A N 1
ATOM 4610 C CA . LEU A 1 605 ? 7.105 5.211 -5.686 1.00 45.88 605 LEU A CA 1
ATOM 4611 C C . LEU A 1 605 ? 5.816 4.598 -5.104 1.00 45.88 605 LEU A C 1
ATOM 4613 O O . LEU A 1 605 ? 5.626 3.391 -5.184 1.00 45.88 605 LEU A O 1
ATOM 4617 N N . VAL A 1 606 ? 4.841 5.375 -4.633 1.00 38.28 606 VAL A N 1
ATOM 4618 C CA . VAL A 1 606 ? 4.905 6.013 -3.304 1.00 38.28 606 VAL A CA 1
ATOM 4619 C C . VAL A 1 606 ? 4.683 4.902 -2.261 1.00 38.28 606 VAL A C 1
ATOM 4621 O O . VAL A 1 606 ? 3.553 4.505 -2.064 1.00 38.28 606 VAL A O 1
ATOM 4624 N N . VAL A 1 607 ? 5.715 4.299 -1.653 1.00 40.09 607 VAL A N 1
ATOM 4625 C CA . VAL A 1 607 ? 5.619 3.050 -0.839 1.00 40.09 607 VAL A CA 1
ATOM 4626 C C . VAL A 1 607 ? 5.129 1.785 -1.610 1.00 40.09 607 VAL A C 1
ATOM 4628 O O . VAL A 1 607 ? 5.091 0.703 -1.030 1.00 40.09 607 VAL A O 1
ATOM 4631 N N . ASN A 1 608 ? 4.921 1.860 -2.932 1.00 37.88 608 ASN A N 1
ATOM 4632 C CA . ASN A 1 608 ? 3.865 1.205 -3.736 1.00 37.88 608 ASN A CA 1
ATOM 4633 C C . ASN A 1 608 ? 2.531 1.964 -3.600 1.00 37.88 608 ASN A C 1
ATOM 4635 O O . ASN A 1 608 ? 1.692 1.556 -2.806 1.00 37.88 608 ASN A O 1
ATOM 4639 N N . GLU A 1 609 ? 2.373 3.072 -4.338 1.00 37.22 609 GLU A N 1
ATOM 4640 C CA . GLU A 1 609 ? 1.136 3.889 -4.458 1.00 37.22 609 GLU A CA 1
ATOM 4641 C C . GLU A 1 609 ? 0.249 4.005 -3.183 1.00 37.22 609 GLU A C 1
ATOM 4643 O O . GLU A 1 609 ? -0.967 3.925 -3.259 1.00 37.22 609 GLU A O 1
ATOM 4648 N N . ALA A 1 610 ? 0.845 4.185 -1.999 1.00 39.56 610 ALA A N 1
ATOM 4649 C CA . ALA A 1 610 ? 0.190 4.228 -0.684 1.00 39.56 610 ALA A CA 1
ATOM 4650 C C . ALA A 1 610 ? -0.733 3.021 -0.396 1.00 39.56 610 ALA A C 1
ATOM 4652 O O . ALA A 1 610 ? -1.860 3.189 0.049 1.00 39.56 610 ALA A O 1
ATOM 4653 N N . GLU A 1 611 ? -0.210 1.812 -0.637 1.00 39.41 611 GLU A N 1
ATOM 4654 C CA . GLU A 1 611 ? -0.943 0.531 -0.707 1.00 39.41 611 GLU A CA 1
ATOM 4655 C C . GLU A 1 611 ? -1.694 0.293 -2.026 1.00 39.41 611 GLU A C 1
ATOM 4657 O O . GLU A 1 611 ? -2.437 -0.672 -2.125 1.00 39.41 611 GLU A O 1
ATOM 4662 N N . ALA A 1 612 ? -1.353 1.071 -3.063 1.00 37.66 612 ALA A N 1
ATOM 4663 C CA . ALA A 1 612 ? -1.628 0.841 -4.482 1.00 37.66 612 ALA A CA 1
ATOM 4664 C C . ALA A 1 612 ? -3.055 0.402 -4.739 1.00 37.66 612 ALA A C 1
ATOM 4666 O O . ALA A 1 612 ? -3.276 -0.762 -5.078 1.00 37.66 612 ALA A O 1
ATOM 4667 N N . GLU A 1 613 ? -3.970 1.357 -4.560 1.00 33.78 613 GLU A N 1
ATOM 4668 C CA . GLU A 1 613 ? -5.376 1.077 -4.356 1.00 33.78 613 GLU A CA 1
ATOM 4669 C C . GLU A 1 613 ? -5.552 0.278 -3.049 1.00 33.78 613 GLU A C 1
ATOM 4671 O O . GLU A 1 613 ? -5.388 -0.935 -3.070 1.00 33.78 613 GLU A O 1
ATOM 4676 N N . ALA A 1 614 ? -5.893 0.934 -1.919 1.00 32.44 614 ALA A N 1
ATOM 4677 C CA . ALA A 1 614 ? -6.171 0.292 -0.613 1.00 32.44 614 ALA A CA 1
ATOM 4678 C C . ALA A 1 614 ? -7.398 -0.646 -0.700 1.00 32.44 614 ALA A C 1
ATOM 4680 O O . ALA A 1 614 ? -8.517 -0.272 -0.342 1.00 32.44 614 ALA A O 1
ATOM 4681 N N . GLU A 1 615 ? -7.146 -1.805 -1.318 1.00 32.91 615 GLU A N 1
ATOM 4682 C CA . GLU A 1 615 ? -7.983 -2.433 -2.355 1.00 32.91 615 GLU A CA 1
ATOM 4683 C C . GLU A 1 615 ? -9.029 -1.450 -2.933 1.00 32.91 615 GLU A C 1
ATOM 4685 O O . GLU A 1 615 ? -10.211 -1.636 -2.669 1.00 32.91 615 GLU A O 1
ATOM 4690 N N . GLU A 1 616 ? -8.559 -0.354 -3.586 1.00 32.91 616 GLU A N 1
ATOM 4691 C CA . GLU A 1 616 ? -9.116 1.024 -3.464 1.00 32.91 616 GLU A CA 1
ATOM 4692 C C . GLU A 1 616 ? -10.617 1.051 -3.440 1.00 32.91 616 GLU A C 1
ATOM 4694 O O . GLU A 1 616 ? -11.303 0.462 -4.273 1.00 32.91 616 GLU A O 1
ATOM 4699 N N . GLU A 1 617 ? -11.115 1.836 -2.494 1.00 33.22 617 GLU A N 1
ATOM 4700 C CA . GLU A 1 617 ? -12.539 1.902 -2.286 1.00 33.22 617 GLU A CA 1
ATOM 4701 C C . GLU A 1 617 ? -13.116 0.499 -2.012 1.00 33.22 617 GLU A C 1
ATOM 4703 O O . GLU A 1 617 ? -14.231 0.196 -2.436 1.00 33.22 617 GLU A O 1
ATOM 4708 N N . ALA A 1 618 ? -12.368 -0.317 -1.246 1.00 34.00 618 ALA A N 1
ATOM 4709 C CA . ALA A 1 618 ? -12.749 -1.648 -0.784 1.00 34.00 618 ALA A CA 1
ATOM 4710 C C . ALA A 1 618 ? -14.214 -1.642 -0.345 1.00 34.00 618 ALA A C 1
ATOM 4712 O O . ALA A 1 618 ? -14.601 -0.943 0.595 1.00 34.00 618 ALA A O 1
ATOM 4713 N N . GLU A 1 619 ? -15.041 -2.353 -1.109 1.00 33.59 619 GLU A N 1
ATOM 4714 C CA . GLU A 1 619 ? -16.492 -2.439 -0.936 1.00 33.59 619 GLU A CA 1
ATOM 4715 C C . GLU A 1 619 ? -17.294 -1.118 -0.974 1.00 33.59 619 GLU A C 1
ATOM 4717 O O . GLU A 1 619 ? -18.520 -1.183 -0.868 1.00 33.59 619 GLU A O 1
ATOM 4722 N N . GLN A 1 620 ? -16.699 0.066 -1.195 1.00 35.66 620 GLN A N 1
ATOM 4723 C CA . GLN A 1 620 ? -17.460 1.325 -1.319 1.00 35.66 620 GLN A CA 1
ATOM 4724 C C . GLN A 1 620 ? -18.491 1.242 -2.454 1.00 35.66 620 GLN A C 1
ATOM 4726 O O . GLN A 1 620 ? -19.540 1.888 -2.378 1.00 35.66 620 GLN A O 1
ATOM 4731 N N . GLU A 1 621 ? -18.221 0.425 -3.478 1.00 37.69 621 GLU A N 1
ATOM 4732 C CA . GLU A 1 621 ? -19.215 0.024 -4.472 1.00 37.69 621 GLU A CA 1
ATOM 4733 C C . GLU A 1 621 ? -20.041 -1.204 -4.055 1.00 37.69 621 GLU A C 1
ATOM 4735 O O . GLU A 1 621 ? -21.243 -1.192 -4.293 1.00 37.69 621 GLU A O 1
ATOM 4740 N N . ALA A 1 622 ? -19.482 -2.229 -3.401 1.00 39.97 622 ALA A N 1
ATOM 4741 C CA . ALA A 1 622 ? -20.224 -3.450 -3.044 1.00 39.97 622 ALA A CA 1
ATOM 4742 C C . ALA A 1 622 ? -21.391 -3.196 -2.058 1.00 39.97 622 ALA A C 1
ATOM 4744 O O . ALA A 1 622 ? -22.502 -3.679 -2.294 1.00 39.97 622 ALA A O 1
ATOM 4745 N N . GLU A 1 623 ? -21.206 -2.363 -1.025 1.00 39.81 623 GLU A N 1
ATOM 4746 C CA . GLU A 1 623 ? -22.315 -1.920 -0.155 1.00 39.81 623 GLU A CA 1
ATOM 4747 C C . GLU A 1 623 ? -23.321 -1.035 -0.918 1.00 39.81 623 GLU A C 1
ATOM 4749 O O . GLU A 1 623 ? -24.538 -1.129 -0.717 1.00 39.81 623 GLU A O 1
ATOM 4754 N N . GLN A 1 624 ? -22.845 -0.180 -1.834 1.00 41.75 624 GLN A N 1
ATOM 4755 C CA . GLN A 1 624 ? -23.726 0.650 -2.662 1.00 41.75 624 GLN A CA 1
ATOM 4756 C C . GLN A 1 624 ? -24.522 -0.173 -3.683 1.00 41.75 624 GLN A C 1
ATOM 4758 O O . GLN A 1 624 ? -25.654 0.197 -4.007 1.00 41.75 624 GLN A O 1
ATOM 4763 N N . GLU A 1 625 ? -23.970 -1.280 -4.184 1.00 41.28 625 GLU A N 1
ATOM 4764 C CA . GLU A 1 625 ? -24.677 -2.261 -5.001 1.00 41.28 625 GLU A CA 1
ATOM 4765 C C . GLU A 1 625 ? -25.805 -2.917 -4.210 1.00 41.28 625 GLU A C 1
ATOM 4767 O O . GLU A 1 625 ? -26.908 -3.033 -4.743 1.00 41.28 625 GLU A O 1
ATOM 4772 N N . GLU A 1 626 ? -25.576 -3.312 -2.954 1.00 43.47 626 GLU A N 1
ATOM 4773 C CA . GLU A 1 626 ? -26.600 -3.973 -2.141 1.00 43.47 626 GLU A CA 1
ATOM 4774 C C . GLU A 1 626 ? -27.741 -3.014 -1.761 1.00 43.47 626 GLU A C 1
ATOM 4776 O O . GLU A 1 626 ? -28.921 -3.349 -1.924 1.00 43.47 626 GLU A O 1
ATOM 4781 N N . GLN A 1 627 ? -27.420 -1.767 -1.398 1.00 40.41 627 GLN A N 1
ATOM 4782 C CA . GLN A 1 627 ? -28.436 -0.735 -1.162 1.00 40.41 627 GLN A CA 1
ATOM 4783 C C . GLN A 1 627 ? -29.219 -0.388 -2.445 1.00 40.41 627 GLN A C 1
ATOM 4785 O O . GLN A 1 627 ? -30.450 -0.292 -2.401 1.00 40.41 627 GLN A O 1
ATOM 4790 N N . LYS A 1 628 ? -28.558 -0.287 -3.611 1.00 41.41 628 LYS A N 1
ATOM 4791 C CA . LYS A 1 628 ? -29.222 -0.078 -4.917 1.00 41.41 628 LYS A CA 1
ATOM 4792 C C . LYS A 1 628 ? -30.018 -1.298 -5.396 1.00 41.41 628 LYS A C 1
ATOM 4794 O O . LYS A 1 628 ? -31.057 -1.117 -6.028 1.00 41.41 628 LYS A O 1
ATOM 4799 N N . MET A 1 629 ? -29.602 -2.529 -5.087 1.00 42.62 629 MET A N 1
ATOM 4800 C CA . MET A 1 629 ? -30.353 -3.751 -5.420 1.00 42.62 629 MET A CA 1
ATOM 4801 C C . MET A 1 629 ? -31.737 -3.786 -4.763 1.00 42.62 629 MET A C 1
ATOM 4803 O O . MET A 1 629 ? -32.642 -4.402 -5.320 1.00 42.62 629 MET A O 1
ATOM 4807 N N . SER A 1 630 ? -31.936 -3.099 -3.633 1.00 46.66 630 SER A N 1
ATOM 4808 C CA . SER A 1 630 ? -33.269 -2.946 -3.031 1.00 46.66 630 SER A CA 1
ATOM 4809 C C . SER A 1 630 ? -34.223 -2.052 -3.848 1.00 46.66 630 SER A C 1
ATOM 4811 O O . SER A 1 630 ? -35.437 -2.128 -3.663 1.00 46.66 630 SER A O 1
ATOM 4813 N N . ALA A 1 631 ? -33.693 -1.233 -4.768 1.00 47.75 631 ALA A N 1
ATOM 4814 C CA . ALA A 1 631 ? -34.445 -0.257 -5.560 1.00 47.75 631 ALA A CA 1
ATOM 4815 C C . ALA A 1 631 ? -34.684 -0.671 -7.030 1.00 47.75 631 ALA A C 1
ATOM 4817 O O . ALA A 1 631 ? -35.532 -0.074 -7.695 1.00 47.75 631 ALA A O 1
ATOM 4818 N N . PHE A 1 632 ? -33.972 -1.680 -7.550 1.00 53.50 632 PHE A N 1
ATOM 4819 C CA . PHE A 1 632 ? -34.090 -2.149 -8.939 1.00 53.50 632 PHE A CA 1
ATOM 4820 C C . PHE A 1 632 ? -34.696 -3.564 -9.023 1.00 53.50 632 PHE A C 1
ATOM 4822 O O . PHE A 1 632 ? -34.320 -4.456 -8.266 1.00 53.50 632 PHE A O 1
ATOM 4829 N N . SER A 1 633 ? -35.619 -3.800 -9.967 1.00 58.88 633 SER A N 1
ATOM 4830 C CA . SER A 1 633 ? -36.212 -5.137 -10.179 1.00 58.88 633 SER A CA 1
ATOM 4831 C C . SER A 1 633 ? -35.192 -6.109 -10.781 1.00 58.88 633 SER A C 1
ATOM 4833 O O . SER A 1 633 ? -34.570 -5.814 -11.800 1.00 58.88 633 SER A O 1
ATOM 4835 N N . ARG A 1 634 ? -35.092 -7.300 -10.175 1.00 62.31 634 ARG A N 1
ATOM 4836 C CA . ARG A 1 634 ? -34.242 -8.424 -10.614 1.00 62.31 634 ARG A CA 1
ATOM 4837 C C . ARG A 1 634 ? -34.995 -9.473 -11.449 1.00 62.31 634 ARG A C 1
ATOM 4839 O O . ARG A 1 634 ? -34.471 -10.555 -11.717 1.00 62.31 634 ARG A O 1
ATOM 4846 N N . ASP A 1 635 ? -36.230 -9.182 -11.853 1.00 67.88 635 ASP A N 1
ATOM 4847 C CA . ASP A 1 635 ? -37.062 -10.112 -12.624 1.00 67.88 635 ASP A CA 1
ATOM 4848 C C . ASP A 1 635 ? -36.486 -10.310 -14.037 1.00 67.88 635 ASP A C 1
ATOM 4850 O O . ASP A 1 635 ? -36.062 -9.336 -14.659 1.00 67.88 635 ASP A O 1
ATOM 4854 N N . ASP A 1 636 ? -36.497 -11.541 -14.569 1.00 71.88 636 ASP A N 1
ATOM 4855 C CA . ASP A 1 636 ? -36.041 -11.904 -15.936 1.00 71.88 636 ASP A CA 1
ATOM 4856 C C . ASP A 1 636 ? -34.521 -11.716 -16.223 1.00 71.88 636 ASP A C 1
ATOM 4858 O O . ASP A 1 636 ? -34.061 -11.892 -17.358 1.00 71.88 636 ASP A O 1
ATOM 4862 N N . GLU A 1 637 ? -33.703 -11.439 -15.196 1.00 73.00 637 GLU A N 1
ATOM 4863 C CA . GLU A 1 637 ? -32.240 -11.247 -15.312 1.00 73.00 637 GLU A CA 1
ATOM 4864 C C . GLU A 1 637 ? -31.402 -12.535 -15.380 1.00 73.00 637 GLU A C 1
ATOM 4866 O O . GLU A 1 637 ? -30.176 -12.464 -15.566 1.00 73.00 637 GLU A O 1
ATOM 4871 N N . GLN A 1 638 ? -32.038 -13.703 -15.230 1.00 75.31 638 GLN A N 1
ATOM 4872 C CA . GLN A 1 638 ? -31.379 -15.007 -15.318 1.00 75.31 638 GLN A CA 1
ATOM 4873 C C . GLN A 1 638 ? -30.738 -15.198 -16.701 1.00 75.31 638 GLN A C 1
ATOM 4875 O O . GLN A 1 638 ? -31.300 -14.798 -17.721 1.00 75.31 638 GLN A O 1
ATOM 4880 N N . ALA A 1 639 ? -29.566 -15.834 -16.740 1.00 73.06 639 ALA A N 1
ATOM 4881 C CA . ALA A 1 639 ? -28.887 -16.130 -17.995 1.00 73.06 639 ALA A CA 1
ATOM 4882 C C . ALA A 1 639 ? -29.626 -17.233 -18.773 1.00 73.06 639 ALA A C 1
ATOM 4884 O O . ALA A 1 639 ? -29.788 -18.351 -18.282 1.00 73.06 639 ALA A O 1
ATOM 4885 N N . ASN A 1 640 ? -30.013 -16.934 -20.011 1.00 75.19 640 ASN A N 1
ATOM 4886 C CA . ASN A 1 640 ? -30.478 -17.911 -20.985 1.00 75.19 640 ASN A CA 1
ATOM 4887 C C . ASN A 1 640 ? -29.266 -18.710 -21.503 1.00 75.19 640 ASN A C 1
ATOM 4889 O O . ASN A 1 640 ? -28.371 -18.109 -22.104 1.00 75.19 640 ASN A O 1
ATOM 4893 N N . PRO A 1 641 ? -29.192 -20.039 -21.319 1.00 71.88 641 PRO A N 1
ATOM 4894 C CA . PRO A 1 641 ? -28.121 -20.838 -21.907 1.00 71.88 641 PRO A CA 1
ATOM 4895 C C . PRO A 1 641 ? -28.254 -20.879 -23.437 1.00 71.88 641 PRO A C 1
ATOM 4897 O O . PRO A 1 641 ? -29.332 -21.143 -23.967 1.00 71.88 641 PRO A O 1
ATOM 4900 N N . TRP A 1 642 ? -27.155 -20.643 -24.158 1.00 69.44 642 TRP A N 1
ATOM 4901 C CA . TRP A 1 642 ? -27.138 -20.682 -25.624 1.00 69.44 642 TRP A CA 1
ATOM 4902 C C . TRP A 1 642 ? -26.809 -22.084 -26.145 1.00 69.44 642 TRP A C 1
ATOM 4904 O O . TRP A 1 642 ? -25.956 -22.784 -25.597 1.00 69.44 642 TRP A O 1
ATOM 4914 N N . ALA A 1 643 ? -27.413 -22.475 -27.267 1.00 66.50 643 ALA A N 1
ATOM 4915 C CA . ALA A 1 643 ? -26.975 -23.653 -28.009 1.00 66.50 643 ALA A CA 1
ATOM 4916 C C . ALA A 1 643 ? -25.681 -23.327 -28.787 1.00 66.50 643 ALA A C 1
ATOM 4918 O O . ALA A 1 643 ? -25.666 -22.314 -29.493 1.00 66.50 643 ALA A O 1
ATOM 4919 N N . PRO A 1 644 ? -24.635 -24.181 -28.782 1.00 60.62 644 PRO A N 1
ATOM 4920 C CA . PRO A 1 644 ? -23.405 -23.937 -29.550 1.00 60.62 644 PRO A CA 1
ATOM 4921 C C . PRO A 1 644 ? -23.640 -23.680 -31.047 1.00 60.62 644 PRO A C 1
ATOM 4923 O O . PRO A 1 644 ? -22.893 -22.938 -31.677 1.00 60.62 644 PRO A O 1
ATOM 4926 N N . VAL A 1 645 ? -24.716 -24.243 -31.609 1.00 62.00 645 VAL A N 1
ATOM 4927 C CA . VAL A 1 645 ? -25.131 -24.047 -33.008 1.00 62.00 645 VAL A CA 1
ATOM 4928 C C . VAL A 1 645 ? -25.454 -22.578 -33.314 1.00 62.00 645 VAL A C 1
ATOM 4930 O O . VAL A 1 645 ? -25.069 -22.087 -34.370 1.00 62.00 645 VAL A O 1
ATOM 4933 N N . SER A 1 646 ? -26.063 -21.844 -32.373 1.00 57.91 646 SER A N 1
ATOM 4934 C CA . SER A 1 646 ? -26.387 -20.415 -32.547 1.00 57.91 646 SER A CA 1
ATOM 4935 C C . SER A 1 646 ? -25.150 -19.507 -32.629 1.00 57.91 646 SER A C 1
ATOM 4937 O O . SER A 1 646 ? -25.240 -18.394 -33.133 1.00 57.91 646 SER A O 1
ATOM 4939 N N . LEU A 1 647 ? -23.971 -19.994 -32.218 1.00 56.75 647 LEU A N 1
ATOM 4940 C CA . LEU A 1 647 ? -22.702 -19.266 -32.347 1.00 56.75 647 LEU A CA 1
ATOM 4941 C C . LEU A 1 647 ? -22.026 -19.476 -33.712 1.00 56.75 647 LEU A C 1
ATOM 4943 O O . LEU A 1 647 ? -21.246 -18.632 -34.150 1.00 56.75 647 LEU A O 1
ATOM 4947 N N . LEU A 1 648 ? -22.323 -20.578 -34.412 1.00 52.78 648 LEU A N 1
ATOM 4948 C CA . LEU A 1 648 ? -21.664 -20.928 -35.679 1.00 52.78 648 LEU A CA 1
ATOM 4949 C C . LEU A 1 648 ? -22.061 -20.002 -36.840 1.00 52.78 648 LEU A C 1
ATOM 4951 O O . LEU A 1 648 ? -21.288 -19.846 -37.790 1.00 52.78 648 LEU A O 1
ATOM 4955 N N . HIS A 1 649 ? -23.223 -19.347 -36.754 1.00 50.97 649 HIS A N 1
ATOM 4956 C CA . HIS A 1 649 ? -23.749 -18.467 -37.803 1.00 50.97 649 HIS A CA 1
ATOM 4957 C C . HIS A 1 649 ? -22.958 -17.156 -37.984 1.00 50.97 649 HIS A C 1
ATOM 4959 O O . HIS A 1 649 ? -23.056 -16.535 -39.040 1.00 50.97 649 HIS A O 1
ATOM 4965 N N . PHE A 1 650 ? -22.093 -16.776 -37.035 1.00 49.94 650 PHE A N 1
ATOM 4966 C CA . PHE A 1 650 ? -21.213 -15.602 -37.156 1.00 49.94 650 PHE A CA 1
ATOM 4967 C C . PHE A 1 650 ? -19.981 -15.795 -38.053 1.00 49.94 650 PHE A C 1
ATOM 4969 O O . PHE A 1 650 ? -19.222 -14.852 -38.272 1.00 49.94 650 PHE A O 1
ATOM 4976 N N . SER A 1 651 ? -19.769 -17.000 -38.587 1.00 40.69 651 SER A N 1
ATOM 4977 C CA . SER A 1 651 ? -18.541 -17.371 -39.308 1.00 40.69 651 SER A CA 1
ATOM 4978 C C . SER A 1 651 ? -18.432 -16.816 -40.742 1.00 40.69 651 SER A C 1
ATOM 4980 O O . SER A 1 651 ? -17.455 -17.117 -41.429 1.00 40.69 651 SER A O 1
ATOM 4982 N N . SER A 1 652 ? -19.424 -16.056 -41.223 1.00 38.66 652 SER A N 1
ATOM 4983 C CA . SER A 1 652 ? -19.488 -15.535 -42.598 1.00 38.66 652 SER A CA 1
ATOM 4984 C C . SER A 1 652 ? -19.169 -14.031 -42.663 1.00 38.66 652 SER A C 1
ATOM 4986 O O . SER A 1 652 ? -19.659 -13.284 -41.814 1.00 38.66 652 SER A O 1
ATOM 4988 N N . PRO A 1 653 ? -18.397 -13.551 -43.661 1.00 38.78 653 PRO A N 1
ATOM 4989 C CA . PRO A 1 653 ? -18.069 -12.128 -43.802 1.00 38.78 653 PRO A CA 1
ATOM 4990 C C . PRO A 1 653 ? -19.266 -11.224 -44.160 1.00 38.78 653 PRO A C 1
ATOM 4992 O O . PRO A 1 653 ? -19.177 -10.015 -43.959 1.00 38.78 653 PRO A O 1
ATOM 4995 N N . ASP A 1 654 ? -20.396 -11.776 -44.614 1.00 42.84 654 ASP A N 1
ATOM 4996 C CA . ASP A 1 654 ? -21.609 -11.017 -44.970 1.00 42.84 654 ASP A CA 1
ATOM 4997 C C . ASP A 1 654 ? -22.496 -10.678 -43.750 1.00 42.84 654 ASP A C 1
ATOM 4999 O O . ASP A 1 654 ? -23.714 -10.860 -43.761 1.00 42.84 654 ASP A O 1
ATOM 5003 N N . GLN A 1 655 ? -21.896 -10.148 -42.677 1.00 46.91 655 GLN A N 1
ATOM 5004 C CA . GLN A 1 655 ? -22.613 -9.787 -41.439 1.00 46.91 655 GLN A CA 1
ATOM 5005 C C . GLN A 1 655 ? -23.731 -8.747 -41.657 1.00 46.91 655 GLN A C 1
ATOM 5007 O O . GLN A 1 655 ? -24.697 -8.710 -40.898 1.00 46.91 655 GLN A O 1
ATOM 5012 N N . ALA A 1 656 ? -23.642 -7.939 -42.719 1.00 39.62 656 ALA A N 1
ATOM 5013 C CA . ALA A 1 656 ? -24.660 -6.953 -43.086 1.00 39.62 656 ALA A CA 1
ATOM 5014 C C . ALA A 1 656 ? -25.997 -7.572 -43.547 1.00 39.62 656 ALA A C 1
ATOM 5016 O O . ALA A 1 656 ? -27.020 -6.896 -43.507 1.00 39.62 656 ALA A O 1
ATOM 5017 N N . ALA A 1 657 ? -26.016 -8.843 -43.970 1.00 44.06 657 ALA A N 1
ATOM 5018 C CA . ALA A 1 657 ? -27.227 -9.500 -44.470 1.00 44.06 657 ALA A CA 1
ATOM 5019 C C . ALA A 1 657 ? -28.146 -10.052 -43.360 1.00 44.06 657 ALA A C 1
ATOM 5021 O O . ALA A 1 657 ? -29.289 -10.408 -43.638 1.00 44.06 657 ALA A O 1
ATOM 5022 N N . LEU A 1 658 ? -27.667 -10.132 -42.110 1.00 46.59 658 LEU A N 1
ATOM 5023 C CA . LEU A 1 658 ? -28.416 -10.719 -40.988 1.00 46.59 658 LEU A CA 1
ATOM 5024 C C . LEU A 1 658 ? -29.406 -9.750 -40.319 1.00 46.59 658 LEU A C 1
ATOM 5026 O O . LEU A 1 658 ? -30.296 -10.203 -39.604 1.00 46.59 658 LEU A O 1
ATOM 5030 N N . PHE A 1 659 ? -29.289 -8.440 -40.563 1.00 50.22 659 PHE A N 1
ATOM 5031 C CA . PHE A 1 659 ? -30.147 -7.412 -39.954 1.00 50.22 659 PHE A CA 1
ATOM 5032 C C . PHE A 1 659 ? -30.603 -6.372 -41.001 1.00 50.22 659 PHE A C 1
ATOM 5034 O O . PHE A 1 659 ? -30.057 -5.269 -41.035 1.00 50.22 659 PHE A O 1
ATOM 5041 N N . PRO A 1 660 ? -31.568 -6.705 -41.887 1.00 38.53 660 PRO A N 1
ATOM 5042 C CA . PRO A 1 660 ? -31.885 -5.869 -43.052 1.00 38.53 660 PRO A CA 1
ATOM 5043 C C . PRO A 1 660 ? -32.624 -4.560 -42.735 1.00 38.53 660 PRO A C 1
ATOM 5045 O O . PRO A 1 660 ? -32.428 -3.579 -43.446 1.00 38.53 660 PRO A O 1
ATOM 5048 N N . ASP A 1 661 ? -33.450 -4.532 -41.681 1.00 40.41 661 ASP A N 1
ATOM 5049 C CA . ASP A 1 661 ? -34.305 -3.387 -41.338 1.00 40.41 661 ASP A CA 1
ATOM 5050 C C . ASP A 1 661 ? -34.162 -2.976 -39.865 1.00 40.41 661 ASP A C 1
ATOM 5052 O O . ASP A 1 661 ? -34.628 -3.647 -38.945 1.00 40.41 661 ASP A O 1
ATOM 5056 N N . PHE A 1 662 ? -33.577 -1.797 -39.639 1.00 46.06 662 PHE A N 1
ATOM 5057 C CA . PHE A 1 662 ? -33.341 -1.216 -38.308 1.00 46.06 662 PHE A CA 1
ATOM 5058 C C . PHE A 1 662 ? -34.613 -0.681 -37.610 1.00 46.06 662 PHE A C 1
ATOM 5060 O O . PHE A 1 662 ? -34.526 -0.104 -36.528 1.00 46.06 662 PHE A O 1
ATOM 5067 N N . GLY A 1 663 ? -35.795 -0.851 -38.215 1.00 36.88 663 GLY A N 1
ATOM 5068 C CA . GLY A 1 663 ? -37.079 -0.360 -37.696 1.00 36.88 663 GLY A CA 1
ATOM 5069 C C . GLY A 1 663 ? -37.849 -1.341 -36.803 1.00 36.88 663 GLY A C 1
ATOM 5070 O O . GLY A 1 663 ? -38.785 -0.924 -36.123 1.00 36.88 663 GLY A O 1
ATOM 5071 N N . ALA A 1 664 ? -37.478 -2.626 -36.786 1.00 38.56 664 ALA A N 1
ATOM 5072 C CA . ALA A 1 664 ? -38.177 -3.659 -36.024 1.00 38.56 664 ALA A CA 1
ATOM 5073 C C . ALA A 1 664 ? -37.188 -4.632 -35.365 1.00 38.56 664 ALA A C 1
ATOM 5075 O O . ALA A 1 664 ? -36.805 -5.648 -35.943 1.00 38.56 664 ALA A O 1
ATOM 5076 N N . LEU A 1 665 ? -36.808 -4.343 -34.115 1.00 39.94 665 LEU A N 1
ATOM 5077 C CA . LEU A 1 665 ? -36.213 -5.355 -33.236 1.00 39.94 665 LEU A CA 1
ATOM 5078 C C . LEU A 1 665 ? -37.183 -6.550 -33.143 1.00 39.94 665 LEU A C 1
ATOM 5080 O O . LEU A 1 665 ? -38.363 -6.319 -32.866 1.00 39.94 665 LEU A O 1
ATOM 5084 N N . PRO A 1 666 ? -36.735 -7.805 -33.339 1.00 36.88 666 PRO A N 1
ATOM 5085 C CA . PRO A 1 666 ? -37.613 -8.967 -33.252 1.00 36.88 666 PRO A CA 1
ATOM 5086 C C . PRO A 1 666 ? -38.085 -9.176 -31.807 1.00 36.88 666 PRO A C 1
ATOM 5088 O O . PRO A 1 666 ? -37.432 -9.825 -30.991 1.00 36.88 666 PRO A O 1
ATOM 5091 N N . THR A 1 667 ? -39.262 -8.639 -31.492 1.00 39.38 667 THR A N 1
ATOM 5092 C CA . THR A 1 667 ? -39.971 -8.780 -30.213 1.00 39.38 667 THR A CA 1
ATOM 5093 C C . THR A 1 667 ? -40.678 -10.136 -30.099 1.00 39.38 667 THR A C 1
ATOM 5095 O O . THR A 1 667 ? -41.848 -10.227 -29.733 1.00 39.38 667 THR A O 1
ATOM 5098 N N . SER A 1 668 ? -39.954 -11.218 -30.396 1.00 37.78 668 SER A N 1
ATOM 5099 C CA . SER A 1 668 ? -40.408 -12.582 -30.113 1.00 37.78 668 SER A CA 1
ATOM 5100 C C . SER A 1 668 ? -40.085 -12.952 -28.659 1.00 37.78 668 SER A C 1
ATOM 5102 O O . SER A 1 668 ? -38.943 -12.755 -28.234 1.00 37.78 668 SER A O 1
ATOM 5104 N N . PRO A 1 669 ? -41.019 -13.557 -27.897 1.00 38.47 669 PRO A N 1
ATOM 5105 C CA . PRO A 1 669 ? -40.734 -14.100 -26.565 1.00 38.47 669 PRO A CA 1
ATOM 5106 C C . PRO A 1 669 ? -39.633 -15.176 -26.540 1.00 38.47 669 PRO A C 1
ATOM 5108 O O . PRO A 1 669 ? -39.136 -15.497 -25.465 1.00 38.47 669 PRO A O 1
ATOM 5111 N N . ALA A 1 670 ? -39.277 -15.746 -27.699 1.00 39.91 670 ALA A N 1
ATOM 5112 C CA . ALA A 1 670 ? -38.364 -16.883 -27.825 1.00 39.91 670 ALA A CA 1
ATOM 5113 C C . ALA A 1 670 ? -36.884 -16.519 -28.069 1.00 39.91 670 ALA A C 1
ATOM 5115 O O . ALA A 1 670 ? -36.032 -17.378 -27.869 1.00 39.91 670 ALA A O 1
ATOM 5116 N N . GLY A 1 671 ? -36.564 -15.275 -28.454 1.00 47.69 671 GLY A N 1
ATOM 5117 C CA . GLY A 1 671 ? -35.176 -14.795 -28.555 1.00 47.69 671 GLY A CA 1
ATOM 5118 C C . GLY A 1 671 ? -34.260 -15.617 -29.477 1.00 47.69 671 GLY A C 1
ATOM 5119 O O . GLY A 1 671 ? -33.224 -16.098 -29.027 1.00 47.69 671 GLY A O 1
ATOM 5120 N N . ASP A 1 672 ? -34.610 -15.744 -30.762 1.00 53.53 672 ASP A N 1
ATOM 5121 C CA . ASP A 1 672 ? -33.919 -16.620 -31.733 1.00 53.53 672 ASP A CA 1
ATOM 5122 C C . ASP A 1 672 ? -32.420 -16.317 -31.955 1.00 53.53 672 ASP A C 1
ATOM 5124 O O . ASP A 1 672 ? -31.715 -17.126 -32.560 1.00 53.53 672 ASP A O 1
ATOM 5128 N N . HIS A 1 673 ? -31.910 -15.174 -31.474 1.00 62.84 673 HIS A N 1
ATOM 5129 C CA . HIS A 1 673 ? -30.490 -14.837 -31.545 1.00 62.84 673 HIS A CA 1
ATOM 5130 C C . HIS A 1 673 ? -29.937 -14.312 -30.202 1.00 62.84 673 HIS A C 1
ATOM 5132 O O . HIS A 1 673 ? -30.410 -13.281 -29.722 1.00 62.84 673 HIS A O 1
ATOM 5138 N N . PRO A 1 674 ? -28.894 -14.936 -29.610 1.00 69.31 674 PRO A N 1
ATOM 5139 C CA . PRO A 1 674 ? -28.372 -14.563 -28.285 1.00 69.31 674 PRO A CA 1
ATOM 5140 C C . PRO A 1 674 ? -27.554 -13.259 -28.238 1.00 69.31 674 PRO A C 1
ATOM 5142 O O . PRO A 1 674 ? -26.963 -12.933 -27.206 1.00 69.31 674 PRO A O 1
ATOM 5145 N N . PHE A 1 675 ? -27.496 -12.517 -29.349 1.00 74.81 675 PHE A N 1
ATOM 5146 C CA . PHE A 1 675 ? -26.767 -11.255 -29.493 1.00 74.81 675 PHE A CA 1
ATOM 5147 C C . PHE A 1 675 ? -27.508 -10.291 -30.417 1.00 74.81 675 PHE A C 1
ATOM 5149 O O . PHE A 1 675 ? -28.129 -10.725 -31.387 1.00 74.81 675 PHE A O 1
ATOM 5156 N N . TYR A 1 676 ? -27.343 -8.995 -30.161 1.00 74.50 676 TYR A N 1
ATOM 5157 C CA . TYR A 1 676 ? -27.799 -7.888 -31.000 1.00 74.50 676 TYR A CA 1
ATOM 5158 C C . TYR A 1 676 ? -26.671 -6.850 -31.185 1.00 74.50 676 TYR A C 1
ATOM 5160 O O . TYR A 1 676 ? -25.706 -6.859 -30.415 1.00 74.50 676 TYR A O 1
ATOM 5168 N N . PRO A 1 677 ? -26.741 -5.959 -32.194 1.00 74.44 677 PRO A N 1
ATOM 5169 C CA . PRO A 1 677 ? -25.731 -4.921 -32.393 1.00 74.44 677 PRO A CA 1
ATOM 5170 C C . PRO A 1 677 ? -25.617 -3.977 -31.192 1.00 74.44 677 PRO A C 1
ATOM 5172 O O . PRO A 1 677 ? -26.618 -3.441 -30.718 1.00 74.44 677 PRO A O 1
ATOM 5175 N N . LEU A 1 678 ? -24.391 -3.710 -30.737 1.00 78.81 678 LEU A N 1
ATOM 5176 C CA . LEU A 1 678 ? -24.127 -2.786 -29.628 1.00 78.81 678 LEU A CA 1
ATOM 5177 C C . LEU A 1 678 ? -24.558 -1.344 -29.963 1.00 78.81 678 LEU A C 1
ATOM 5179 O O . LEU A 1 678 ? -24.916 -0.583 -29.072 1.00 78.81 678 LEU A O 1
ATOM 5183 N N . SER A 1 679 ? -24.629 -0.986 -31.247 1.00 77.50 679 SER A N 1
ATOM 5184 C CA . SER A 1 679 ? -25.207 0.279 -31.722 1.00 77.50 679 SER A CA 1
ATOM 5185 C C . SER A 1 679 ? -26.726 0.410 -31.522 1.00 77.50 679 SER A C 1
ATOM 5187 O O . SER A 1 679 ? -27.266 1.495 -31.712 1.00 77.50 679 SER A O 1
ATOM 5189 N N . ALA A 1 680 ? -27.431 -0.660 -31.137 1.00 76.25 680 ALA A N 1
ATOM 5190 C CA . ALA A 1 680 ? -28.852 -0.623 -30.775 1.00 76.25 680 ALA A CA 1
ATOM 5191 C C . ALA A 1 680 ? -29.086 -0.559 -29.250 1.00 76.25 680 ALA A C 1
ATOM 5193 O O . ALA A 1 680 ? -30.229 -0.458 -28.804 1.00 76.25 680 ALA A O 1
ATOM 5194 N N . PHE A 1 681 ? -28.021 -0.625 -28.444 1.00 80.94 681 PHE A N 1
ATOM 5195 C CA . PHE A 1 681 ? -28.095 -0.590 -26.986 1.00 80.94 681 PHE A CA 1
ATOM 5196 C C . PHE A 1 681 ? -28.507 0.796 -26.455 1.00 80.94 681 PHE A C 1
ATOM 5198 O O . PHE A 1 681 ? -28.000 1.827 -26.905 1.00 80.94 681 PHE A O 1
ATOM 5205 N N . LYS A 1 682 ? -29.412 0.804 -25.467 1.00 79.50 682 LYS A N 1
ATOM 5206 C CA . LYS A 1 682 ? -29.880 1.985 -24.722 1.00 79.50 682 LYS A CA 1
ATOM 5207 C C . LYS A 1 682 ? -30.299 1.586 -23.309 1.00 79.50 682 LYS A C 1
ATOM 5209 O O . LYS A 1 682 ? -30.847 0.500 -23.136 1.00 79.50 682 LYS A O 1
ATOM 5214 N N . VAL A 1 683 ? -30.140 2.488 -22.339 1.00 75.44 683 VAL A N 1
ATOM 5215 C CA . VAL A 1 683 ? -30.632 2.288 -20.963 1.00 75.44 683 VAL A CA 1
ATOM 5216 C C . VAL A 1 683 ? -32.069 2.803 -20.813 1.00 75.44 683 VAL A C 1
ATOM 5218 O O . VAL A 1 683 ? -32.901 2.148 -20.188 1.00 75.44 683 VAL A O 1
ATOM 5221 N N . SER A 1 684 ? -32.395 3.936 -21.447 1.00 74.31 684 SER A N 1
ATOM 5222 C CA . SER A 1 684 ? -33.727 4.561 -21.418 1.00 74.31 684 SER A CA 1
ATOM 5223 C C . SER A 1 684 ? -34.284 4.863 -22.818 1.00 74.31 684 SER A C 1
ATOM 5225 O O . SER A 1 684 ? -33.536 5.043 -23.779 1.00 74.31 684 SER A O 1
ATOM 5227 N N . GLN A 1 685 ? -35.615 4.985 -22.944 1.00 76.88 685 GLN A N 1
ATOM 5228 C CA . GLN A 1 685 ? -36.252 5.467 -24.184 1.00 76.88 685 GLN A CA 1
ATOM 5229 C C . GLN A 1 685 ? -35.863 6.915 -24.521 1.00 76.88 685 GLN A C 1
ATOM 5231 O O . GLN A 1 685 ? -35.839 7.277 -25.696 1.00 76.88 685 GLN A O 1
ATOM 5236 N N . ALA A 1 686 ? -35.551 7.727 -23.506 1.00 76.00 686 ALA A N 1
ATOM 5237 C CA . ALA A 1 686 ? -35.193 9.137 -23.669 1.00 76.00 686 ALA A CA 1
ATOM 5238 C C . ALA A 1 686 ? -33.788 9.356 -24.264 1.00 76.00 686 ALA A C 1
ATOM 5240 O O . ALA A 1 686 ? -33.465 10.468 -24.675 1.00 76.00 686 ALA A O 1
ATOM 5241 N N . GLU A 1 687 ? -32.947 8.320 -24.307 1.00 75.88 687 GLU A N 1
ATOM 5242 C CA . GLU A 1 687 ? -31.537 8.438 -24.682 1.00 75.88 687 GLU A CA 1
ATOM 5243 C C . GLU A 1 687 ? -31.290 8.063 -26.149 1.00 75.88 687 GLU A C 1
ATOM 5245 O O . GLU A 1 687 ? -31.943 7.187 -26.730 1.00 75.88 687 GLU A O 1
ATOM 5250 N N . ALA A 1 688 ? -30.315 8.726 -26.770 1.00 77.75 688 ALA A N 1
ATOM 5251 C CA . ALA A 1 688 ? -29.803 8.339 -28.079 1.00 77.75 688 ALA A CA 1
ATOM 5252 C C . ALA A 1 688 ? -28.945 7.061 -27.958 1.00 77.75 688 ALA A C 1
ATOM 5254 O O . ALA A 1 688 ? -28.282 6.872 -26.939 1.00 77.75 688 ALA A O 1
ATOM 5255 N N . PRO A 1 689 ? -28.941 6.173 -28.970 1.00 73.56 689 PRO A N 1
ATOM 5256 C CA . PRO A 1 689 ? -28.058 5.015 -28.954 1.00 73.56 689 PRO A CA 1
ATOM 5257 C C . PRO A 1 689 ? -26.604 5.453 -29.170 1.00 73.56 689 PRO A C 1
ATOM 5259 O O . PRO A 1 689 ? -26.335 6.427 -29.879 1.00 73.56 689 PRO A O 1
ATOM 5262 N N . LEU A 1 690 ? -25.661 4.724 -28.577 1.00 72.25 690 LEU A N 1
ATOM 5263 C CA . LEU A 1 690 ? -24.234 5.016 -28.711 1.00 72.25 690 LEU A CA 1
ATOM 5264 C C . LEU A 1 690 ? -23.708 4.593 -30.092 1.00 72.25 690 LEU A C 1
ATOM 5266 O O . LEU A 1 690 ? -24.068 3.541 -30.621 1.00 72.25 690 LEU A O 1
ATOM 5270 N N . ALA A 1 691 ? -22.825 5.411 -30.671 1.00 75.62 691 ALA A N 1
ATOM 5271 C CA . ALA A 1 691 ? -22.306 5.256 -32.033 1.00 75.62 691 ALA A CA 1
ATOM 5272 C C . ALA A 1 691 ? -21.216 4.167 -32.151 1.00 75.62 691 ALA A C 1
ATOM 5274 O O . ALA A 1 691 ? -20.088 4.433 -32.566 1.00 75.62 691 ALA A O 1
ATOM 5275 N N . PHE A 1 692 ? -21.541 2.931 -31.769 1.00 71.75 692 PHE A N 1
ATOM 5276 C CA . PHE A 1 692 ? -20.625 1.795 -31.872 1.00 71.75 692 PHE A CA 1
ATOM 5277 C C . PHE A 1 692 ? -20.545 1.216 -33.299 1.00 71.75 692 PHE A C 1
ATOM 5279 O O . PHE A 1 692 ? -21.539 1.236 -34.030 1.00 71.75 692 PHE A O 1
ATOM 5286 N N . PRO A 1 693 ? -19.388 0.651 -33.705 1.00 67.31 693 PRO A N 1
ATOM 5287 C CA . PRO A 1 693 ? -19.258 -0.065 -34.972 1.00 67.31 693 PRO A CA 1
ATOM 5288 C C . PRO A 1 693 ? -20.242 -1.246 -35.073 1.00 67.31 693 PRO A C 1
ATOM 5290 O O . PRO A 1 693 ? -20.416 -1.970 -34.090 1.00 67.31 693 PRO A O 1
ATOM 5293 N N . PRO A 1 694 ? -20.842 -1.511 -36.251 1.00 62.56 694 PRO A N 1
ATOM 5294 C CA . PRO A 1 694 ? -21.853 -2.562 -36.422 1.00 62.56 694 PRO A CA 1
ATOM 5295 C C . PRO A 1 694 ? -21.317 -3.989 -36.221 1.00 62.56 694 PRO A C 1
ATOM 5297 O O . PRO A 1 694 ? -22.104 -4.917 -36.069 1.00 62.56 694 PRO A O 1
ATOM 5300 N N . GLN A 1 695 ? -19.993 -4.174 -36.211 1.00 64.56 695 GLN A N 1
ATOM 5301 C CA . GLN A 1 695 ? -19.334 -5.451 -35.920 1.00 64.56 695 GLN A CA 1
ATOM 5302 C C . GLN A 1 695 ? -19.311 -5.784 -34.418 1.00 64.56 695 GLN A C 1
ATOM 5304 O O . GLN A 1 695 ? -19.019 -6.923 -34.055 1.00 64.56 695 GLN A O 1
ATOM 5309 N N . LEU A 1 696 ? -19.573 -4.809 -33.536 1.00 66.62 696 LEU A N 1
ATOM 5310 C CA . LEU A 1 696 ? -19.672 -5.053 -32.100 1.00 66.62 696 LEU A CA 1
ATOM 5311 C C . LEU A 1 696 ? -21.079 -5.529 -31.751 1.00 66.62 696 LEU A C 1
ATOM 5313 O O . LEU A 1 696 ? -22.070 -4.836 -31.985 1.00 66.62 696 LEU A O 1
ATOM 5317 N N . LEU A 1 697 ? -21.144 -6.711 -31.150 1.00 71.44 697 LEU A N 1
ATOM 5318 C CA . LEU A 1 697 ? -22.375 -7.359 -30.724 1.00 71.44 697 LEU A CA 1
ATOM 5319 C C . LEU A 1 697 ? -22.373 -7.513 -29.203 1.00 71.44 697 LEU A C 1
ATOM 5321 O O . LEU A 1 697 ? -21.340 -7.794 -28.598 1.00 71.44 697 LEU A O 1
ATOM 5325 N N . VAL A 1 698 ? -23.542 -7.363 -28.594 1.00 74.44 698 VAL A N 1
ATOM 5326 C CA . VAL A 1 698 ? -23.777 -7.530 -27.158 1.00 74.44 698 VAL A CA 1
ATOM 5327 C C . VAL A 1 698 ? -24.836 -8.605 -26.949 1.00 74.44 698 VAL A C 1
ATOM 5329 O O . VAL A 1 698 ? -25.761 -8.737 -27.749 1.00 74.44 698 VAL A O 1
ATOM 5332 N N . SER A 1 699 ? -24.683 -9.420 -25.905 1.00 79.31 699 SER A N 1
ATOM 5333 C CA . SER A 1 699 ? -25.631 -10.501 -25.639 1.00 79.31 699 SER A CA 1
ATOM 5334 C C . SER A 1 699 ? -26.916 -10.005 -24.973 1.00 79.31 699 SER A C 1
ATOM 5336 O O . SER A 1 699 ? -26.888 -9.090 -24.151 1.00 79.31 699 SER A O 1
ATOM 5338 N N . ASP A 1 700 ? -28.040 -10.668 -25.242 1.00 77.19 700 ASP A N 1
ATOM 5339 C CA . ASP A 1 700 ? -29.281 -10.450 -24.493 1.00 77.19 700 ASP A CA 1
ATOM 5340 C C . ASP A 1 700 ? -29.144 -10.808 -22.996 1.00 77.19 700 ASP A C 1
ATOM 5342 O O . ASP A 1 700 ? -29.766 -10.164 -22.154 1.00 77.19 700 ASP A O 1
ATOM 5346 N N . ASN A 1 701 ? -28.258 -11.746 -22.636 1.00 78.69 701 ASN A N 1
ATOM 5347 C CA . ASN A 1 701 ? -27.927 -12.074 -21.241 1.00 78.69 701 ASN A CA 1
ATOM 5348 C C . ASN A 1 701 ? -27.249 -10.929 -20.475 1.00 78.69 701 ASN A C 1
ATOM 5350 O O . ASN A 1 701 ? -27.255 -10.925 -19.237 1.00 78.69 701 ASN A O 1
ATOM 5354 N N . TYR A 1 702 ? -26.641 -9.985 -21.197 1.00 78.88 702 TYR A N 1
ATOM 5355 C CA . TYR A 1 702 ? -26.052 -8.783 -20.621 1.00 78.88 702 TYR A CA 1
ATOM 5356 C C . TYR A 1 702 ? -27.140 -7.752 -20.304 1.00 78.88 702 TYR A C 1
ATOM 5358 O O . TYR A 1 702 ? -27.309 -7.360 -19.150 1.00 78.88 702 TYR A O 1
ATOM 5366 N N . PHE A 1 703 ? -27.908 -7.369 -21.325 1.00 79.69 703 PHE A N 1
ATOM 5367 C CA . PHE A 1 703 ? -29.045 -6.463 -21.212 1.00 79.69 703 PHE A CA 1
ATOM 5368 C C . PHE A 1 703 ? -30.053 -6.782 -22.313 1.00 79.69 703 PHE A C 1
ATOM 5370 O O . PHE A 1 703 ? -29.688 -6.797 -23.490 1.00 79.69 703 PHE A O 1
ATOM 5377 N N . ARG A 1 704 ? -31.320 -7.020 -21.966 1.00 80.44 704 ARG A N 1
ATOM 5378 C CA . ARG A 1 704 ? -32.352 -7.360 -22.955 1.00 80.44 704 ARG A CA 1
ATOM 5379 C C . ARG A 1 704 ? -33.019 -6.082 -23.486 1.00 80.44 704 ARG A C 1
ATOM 5381 O O . ARG A 1 704 ? -33.574 -5.339 -22.678 1.00 80.44 704 ARG A O 1
ATOM 5388 N N . PRO A 1 705 ? -33.107 -5.847 -24.813 1.00 78.88 705 PRO A N 1
ATOM 5389 C CA . PRO A 1 705 ? -33.768 -4.654 -25.364 1.00 78.88 705 PRO A CA 1
ATOM 5390 C C . PRO A 1 705 ? -35.224 -4.462 -24.902 1.00 78.88 705 PRO A C 1
ATOM 5392 O O . PRO A 1 705 ? -35.697 -3.335 -24.787 1.00 78.88 705 PRO A O 1
ATOM 5395 N N . ARG A 1 706 ? -35.928 -5.553 -24.559 1.00 78.50 706 ARG A N 1
ATOM 5396 C CA . ARG A 1 706 ? -37.288 -5.518 -23.986 1.00 78.50 706 ARG A CA 1
ATOM 5397 C C . ARG A 1 706 ? -37.398 -4.852 -22.608 1.00 78.50 706 ARG A C 1
ATOM 5399 O O . ARG A 1 706 ? -38.509 -4.562 -22.185 1.00 78.50 706 ARG A O 1
ATOM 5406 N N . TRP A 1 707 ? -36.293 -4.606 -21.902 1.00 78.06 707 TRP A N 1
ATOM 5407 C CA . TRP A 1 707 ? -36.309 -3.914 -20.609 1.00 78.06 707 TRP A CA 1
ATOM 5408 C C . TRP A 1 707 ? -36.447 -2.387 -20.730 1.00 78.06 707 TRP A C 1
ATOM 5410 O O . TRP A 1 707 ? -36.810 -1.731 -19.754 1.00 78.06 707 TRP A O 1
ATOM 5420 N N . ILE A 1 708 ? -36.195 -1.817 -21.914 1.00 77.81 708 ILE A N 1
ATOM 5421 C CA . ILE A 1 708 ? -36.190 -0.367 -22.146 1.00 77.81 708 ILE A CA 1
ATOM 5422 C C . ILE A 1 708 ? -37.602 0.211 -21.933 1.00 77.81 708 ILE A C 1
ATOM 5424 O O . ILE A 1 708 ? -38.501 0.034 -22.756 1.00 77.81 708 ILE A O 1
ATOM 5428 N N . GLY A 1 709 ? -37.783 0.950 -20.835 1.00 73.12 709 GLY A N 1
ATOM 5429 C CA . GLY A 1 709 ? -39.059 1.570 -20.452 1.00 73.12 709 GLY A CA 1
ATOM 5430 C C . GLY A 1 709 ? -39.918 0.764 -19.466 1.00 73.12 709 GLY A C 1
ATOM 5431 O O . GLY A 1 709 ? -40.962 1.261 -19.058 1.00 73.12 709 GLY A O 1
ATOM 5432 N N . LEU A 1 710 ? -39.485 -0.430 -19.036 1.00 72.56 710 LEU A N 1
ATOM 5433 C CA . LEU A 1 710 ? -40.162 -1.209 -17.979 1.00 72.56 710 LEU A CA 1
ATOM 5434 C C . LEU A 1 710 ? -39.715 -0.839 -16.552 1.00 72.56 710 LEU A C 1
ATOM 5436 O O . LEU A 1 710 ? -40.256 -1.353 -15.578 1.00 72.56 710 LEU A O 1
ATOM 5440 N N . GLY A 1 711 ? -38.719 0.035 -16.428 1.00 68.38 711 GLY A N 1
ATOM 5441 C CA . GLY A 1 711 ? -38.109 0.461 -15.173 1.00 68.38 711 GLY A CA 1
ATOM 5442 C C . GLY A 1 711 ? -36.644 0.826 -15.394 1.00 68.38 711 GLY A C 1
ATOM 5443 O O . GLY A 1 711 ? -36.098 0.596 -16.474 1.00 68.38 711 GLY A O 1
ATOM 5444 N N . GLN A 1 712 ? -35.997 1.387 -14.375 1.00 68.00 712 GLN A N 1
ATOM 5445 C CA . GLN A 1 712 ? -34.538 1.474 -14.369 1.00 68.00 712 GLN A CA 1
ATOM 5446 C C . GLN A 1 712 ? -33.964 0.093 -14.036 1.00 68.00 712 GLN A C 1
ATOM 5448 O O . GLN A 1 712 ? -34.480 -0.604 -13.161 1.00 68.00 712 GLN A O 1
ATOM 5453 N N . ARG A 1 713 ? -32.903 -0.303 -14.739 1.00 71.56 713 ARG A N 1
ATOM 5454 C CA . ARG A 1 713 ? -32.161 -1.537 -14.476 1.00 71.56 713 ARG A CA 1
ATOM 5455 C C . ARG A 1 713 ? -30.677 -1.260 -14.451 1.00 71.56 713 ARG A C 1
ATOM 5457 O O . ARG A 1 713 ? -30.184 -0.397 -15.177 1.00 71.56 713 ARG A O 1
ATOM 5464 N N . ARG A 1 714 ? -29.972 -2.033 -13.635 1.00 66.12 714 ARG A N 1
ATOM 5465 C CA . ARG A 1 714 ? -28.524 -1.966 -13.551 1.00 66.12 714 ARG A CA 1
ATOM 5466 C C . ARG A 1 714 ? -27.897 -2.715 -14.725 1.00 66.12 714 ARG A C 1
ATOM 5468 O O . ARG A 1 714 ? -28.303 -3.824 -15.062 1.00 66.12 714 ARG A O 1
ATOM 5475 N N . LEU A 1 715 ? -26.894 -2.102 -15.339 1.00 67.69 715 LEU A N 1
ATOM 5476 C CA . LEU A 1 715 ? -26.058 -2.773 -16.324 1.00 67.69 715 LEU A CA 1
ATOM 5477 C C . LEU A 1 715 ? -25.087 -3.711 -15.609 1.00 67.69 715 LEU A C 1
ATOM 5479 O O . LEU A 1 715 ? -24.511 -3.348 -14.586 1.00 67.69 715 LEU A O 1
ATOM 5483 N N . LYS A 1 716 ? -24.896 -4.913 -16.155 1.00 64.00 716 LYS A N 1
ATOM 5484 C CA . LYS A 1 716 ? -23.832 -5.820 -15.707 1.00 64.00 716 LYS A CA 1
ATOM 5485 C C . LYS A 1 716 ? -22.470 -5.223 -16.116 1.00 64.00 716 LYS A C 1
ATOM 5487 O O . LYS A 1 716 ? -22.408 -4.353 -16.989 1.00 64.00 716 LYS A O 1
ATOM 5492 N N . ASN A 1 717 ? -21.367 -5.698 -15.547 1.00 56.47 717 ASN A N 1
ATOM 5493 C CA . ASN A 1 717 ? -20.035 -5.271 -15.996 1.00 56.47 717 ASN A CA 1
ATOM 5494 C C . ASN A 1 717 ? -19.682 -5.957 -17.333 1.00 56.47 717 ASN A C 1
ATOM 5496 O O . ASN A 1 717 ? -19.939 -7.151 -17.500 1.00 56.47 717 ASN A O 1
ATOM 5500 N N . VAL A 1 718 ? -19.108 -5.219 -18.297 1.00 55.06 718 VAL A N 1
ATOM 5501 C CA . VAL A 1 718 ? -18.566 -5.793 -19.548 1.00 55.06 718 VAL A CA 1
ATOM 5502 C C . VAL A 1 718 ? -17.055 -5.926 -19.428 1.00 55.06 718 VAL A C 1
ATOM 5504 O O . VAL A 1 718 ? -16.341 -4.927 -19.409 1.00 55.06 718 VAL A O 1
ATOM 5507 N N . SER A 1 719 ? -16.550 -7.156 -19.426 1.00 47.28 719 SER A N 1
ATOM 5508 C CA . SER A 1 719 ? -15.117 -7.416 -19.577 1.00 47.28 719 SER A CA 1
ATOM 5509 C C . SER A 1 719 ? -14.769 -7.567 -21.059 1.00 47.28 719 SER A C 1
ATOM 5511 O O . SER A 1 719 ? -15.118 -8.568 -21.685 1.00 47.28 719 SER A O 1
ATOM 5513 N N . PHE A 1 720 ? -14.061 -6.591 -21.630 1.00 48.66 720 PHE A N 1
ATOM 5514 C CA . PHE A 1 720 ? -13.523 -6.693 -22.988 1.00 48.66 720 PHE A CA 1
ATOM 5515 C C . PHE A 1 720 ? -12.185 -7.441 -22.972 1.00 48.66 720 PHE A C 1
ATOM 5517 O O . PHE A 1 720 ? -11.184 -6.923 -22.483 1.00 48.66 720 PHE A O 1
ATOM 5524 N N . ILE A 1 721 ? -12.151 -8.651 -23.535 1.00 45.62 721 ILE A N 1
ATOM 5525 C CA . ILE A 1 721 ? -10.909 -9.415 -23.723 1.00 45.62 721 ILE A CA 1
ATOM 5526 C C . ILE A 1 721 ? -10.424 -9.206 -25.160 1.00 45.62 721 ILE A C 1
ATOM 5528 O O . ILE A 1 721 ? -10.975 -9.766 -26.106 1.00 45.62 721 ILE A O 1
ATOM 5532 N N . LEU A 1 722 ? -9.385 -8.386 -25.315 1.00 47.16 722 LEU A N 1
ATOM 5533 C CA . LEU A 1 722 ? -8.708 -8.129 -26.587 1.00 47.16 722 LEU A CA 1
ATOM 5534 C C . LEU A 1 722 ? -7.414 -8.948 -26.652 1.00 47.16 722 LEU A C 1
ATOM 5536 O O . LEU A 1 722 ? -6.372 -8.528 -26.152 1.00 47.16 722 LEU A O 1
ATOM 5540 N N . GLU A 1 723 ? -7.467 -10.122 -27.282 1.00 45.69 723 GLU A N 1
ATOM 5541 C CA . GLU A 1 723 ? -6.266 -10.923 -27.534 1.00 45.69 723 GLU A CA 1
ATOM 5542 C C . GLU A 1 723 ? -5.508 -10.383 -28.758 1.00 45.69 723 GLU A C 1
ATOM 5544 O O . GLU A 1 723 ? -5.828 -10.682 -29.912 1.00 45.69 723 GLU A O 1
ATOM 5549 N N . TRP A 1 724 ? -4.462 -9.590 -28.519 1.00 49.22 724 TRP A N 1
ATOM 5550 C CA . TRP A 1 724 ? -3.519 -9.227 -29.573 1.00 49.22 724 TRP A CA 1
ATOM 5551 C C . TRP A 1 724 ? -2.614 -10.426 -29.884 1.00 49.22 724 TRP A C 1
ATOM 5553 O O . TRP A 1 724 ? -1.666 -10.712 -29.157 1.00 49.22 724 TRP A O 1
ATOM 5563 N N . CYS A 1 725 ? -2.874 -11.115 -30.996 1.00 53.09 725 CYS A N 1
ATOM 5564 C CA . CYS A 1 725 ? -1.991 -12.144 -31.551 1.00 53.09 725 CYS A CA 1
ATOM 5565 C C . CYS A 1 725 ? -1.104 -11.557 -32.669 1.00 53.09 725 CYS A C 1
ATOM 5567 O O . CYS A 1 725 ? -1.538 -11.542 -33.826 1.00 53.09 725 CYS A O 1
ATOM 5569 N N . PRO A 1 726 ? 0.161 -11.149 -32.412 1.00 48.78 726 PRO A N 1
ATOM 5570 C CA . PRO A 1 726 ? 1.011 -10.547 -33.449 1.00 48.78 726 PRO A CA 1
ATOM 5571 C C . PRO A 1 726 ? 1.290 -11.533 -34.594 1.00 48.78 726 PRO A C 1
ATOM 5573 O O . PRO A 1 726 ? 1.383 -11.163 -35.762 1.00 48.78 726 PRO A O 1
ATOM 5576 N N . GLY A 1 727 ? 1.373 -12.825 -34.256 1.00 48.44 727 GLY A N 1
ATOM 5577 C CA . GLY A 1 727 ? 1.569 -13.913 -35.207 1.00 48.44 727 GLY A CA 1
ATOM 5578 C C . GLY A 1 727 ? 0.334 -14.274 -36.038 1.00 48.44 727 GLY A C 1
ATOM 5579 O O . GLY A 1 727 ? 0.482 -15.051 -36.977 1.00 48.44 727 GLY A O 1
ATOM 5580 N N . ALA A 1 728 ? -0.861 -13.732 -35.761 1.00 56.19 728 ALA A N 1
ATOM 5581 C CA . ALA A 1 728 ? -2.088 -14.112 -36.472 1.00 56.19 728 ALA A CA 1
ATOM 5582 C C . ALA A 1 728 ? -1.993 -13.863 -37.986 1.00 56.19 728 ALA A C 1
ATOM 5584 O O . ALA A 1 728 ? -2.459 -14.692 -38.764 1.00 56.19 728 ALA A O 1
ATOM 5585 N N . GLY A 1 729 ? -1.317 -12.790 -38.413 1.00 51.56 729 GLY A N 1
ATOM 5586 C CA . GLY A 1 729 ? -1.030 -12.536 -39.829 1.00 51.56 729 GLY A CA 1
ATOM 5587 C C . GLY A 1 729 ? -0.129 -13.607 -40.454 1.00 51.56 729 GLY A C 1
ATOM 5588 O O . GLY A 1 729 ? -0.435 -14.121 -41.526 1.00 51.56 729 GLY A O 1
ATOM 5589 N N . SER A 1 730 ? 0.933 -14.021 -39.756 1.00 53.94 730 SER A N 1
ATOM 5590 C CA . SER A 1 730 ? 1.831 -15.096 -40.209 1.00 53.94 730 SER A CA 1
ATOM 5591 C C . SER A 1 730 ? 1.120 -16.457 -40.245 1.00 53.94 730 SER A C 1
ATOM 5593 O O . SER A 1 730 ? 1.237 -17.199 -41.217 1.00 53.94 730 SER A O 1
ATOM 5595 N N . ILE A 1 731 ? 0.286 -16.757 -39.244 1.00 57.38 731 ILE A N 1
ATOM 5596 C CA . ILE A 1 731 ? -0.552 -17.965 -39.189 1.00 57.38 731 ILE A CA 1
ATOM 5597 C C . ILE A 1 731 ? -1.607 -17.952 -40.307 1.00 57.38 731 ILE A C 1
ATOM 5599 O O . ILE A 1 731 ? -1.864 -18.991 -40.917 1.00 57.38 731 ILE A O 1
ATOM 5603 N N . ALA A 1 732 ? -2.199 -16.796 -40.617 1.00 53.66 732 ALA A N 1
ATOM 5604 C CA . ALA A 1 732 ? -3.129 -16.635 -41.730 1.00 53.66 732 ALA A CA 1
ATOM 5605 C C . ALA A 1 732 ? -2.430 -16.846 -43.079 1.00 53.66 732 ALA A C 1
ATOM 5607 O O . ALA A 1 732 ? -2.942 -17.604 -43.898 1.00 53.66 732 ALA A O 1
ATOM 5608 N N . VAL A 1 733 ? -1.234 -16.281 -43.286 1.00 55.84 733 VAL A N 1
ATOM 5609 C CA . VAL A 1 733 ? -0.411 -16.523 -44.485 1.00 55.84 733 VAL A CA 1
ATOM 5610 C C . VAL A 1 733 ? -0.005 -17.995 -44.590 1.00 55.84 733 VAL A C 1
ATOM 5612 O O . VAL A 1 733 ? -0.166 -18.583 -45.655 1.00 55.84 733 VAL A O 1
ATOM 5615 N N . GLN A 1 734 ? 0.419 -18.643 -43.500 1.00 61.59 734 GLN A N 1
ATOM 5616 C CA . GLN A 1 734 ? 0.704 -20.083 -43.495 1.00 61.59 734 GLN A CA 1
ATOM 5617 C C . GLN A 1 734 ? -0.541 -20.926 -43.805 1.00 61.59 734 GLN A C 1
ATOM 5619 O O . GLN A 1 734 ? -0.443 -21.897 -44.553 1.00 61.59 734 GLN A O 1
ATOM 5624 N N . ARG A 1 735 ? -1.720 -20.574 -43.274 1.00 64.19 735 ARG A N 1
ATOM 5625 C CA . ARG A 1 735 ? -2.988 -21.234 -43.633 1.00 64.19 735 ARG A CA 1
ATOM 5626 C C . ARG A 1 735 ? -3.320 -21.021 -45.107 1.00 64.19 735 ARG A C 1
ATOM 5628 O O . ARG A 1 735 ? -3.656 -21.994 -45.770 1.00 64.19 735 ARG A O 1
ATOM 5635 N N . GLN A 1 736 ? -3.183 -19.800 -45.622 1.00 61.47 736 GLN A N 1
ATOM 5636 C CA . GLN A 1 736 ? -3.412 -19.456 -47.027 1.00 61.47 736 GLN A CA 1
ATOM 5637 C C . GLN A 1 736 ? -2.475 -20.264 -47.937 1.00 61.47 736 GLN A C 1
ATOM 5639 O O . GLN A 1 736 ? -2.948 -20.939 -48.845 1.00 61.47 736 GLN A O 1
ATOM 5644 N N . MET A 1 737 ? -1.172 -20.291 -47.633 1.00 62.69 737 MET A N 1
ATOM 5645 C CA . MET A 1 737 ? -0.168 -21.089 -48.342 1.00 62.69 737 MET A CA 1
ATOM 5646 C C . MET A 1 737 ? -0.467 -22.587 -48.279 1.00 62.69 737 MET A C 1
ATOM 5648 O O . MET A 1 737 ? -0.430 -23.237 -49.314 1.00 62.69 737 MET A O 1
ATOM 5652 N N . ARG A 1 738 ? -0.840 -23.147 -47.118 1.00 66.75 738 ARG A N 1
ATOM 5653 C CA . ARG A 1 738 ? -1.256 -24.561 -47.018 1.00 66.75 738 ARG A CA 1
ATOM 5654 C C . ARG A 1 738 ? -2.523 -24.854 -47.824 1.00 66.75 738 ARG A C 1
ATOM 5656 O O . ARG A 1 738 ? -2.636 -25.937 -48.385 1.00 66.75 738 ARG A O 1
ATOM 5663 N N . ARG A 1 739 ? -3.463 -23.907 -47.910 1.00 66.62 739 ARG A N 1
ATOM 5664 C CA . ARG A 1 739 ? -4.704 -24.037 -48.694 1.00 66.62 739 ARG A CA 1
ATOM 5665 C C . ARG A 1 739 ? -4.428 -23.986 -50.198 1.00 66.62 739 ARG A C 1
ATOM 5667 O O . ARG A 1 739 ? -4.974 -24.795 -50.937 1.00 66.62 739 ARG A O 1
ATOM 5674 N N . VAL A 1 740 ? -3.549 -23.081 -50.628 1.00 66.25 740 VAL A N 1
ATOM 5675 C CA . VAL A 1 740 ? -3.083 -22.942 -52.017 1.00 66.25 740 VAL A CA 1
ATOM 5676 C C . VAL A 1 740 ? -2.229 -24.144 -52.433 1.00 66.25 740 VAL A C 1
ATOM 5678 O O . VAL A 1 740 ? -2.482 -24.732 -53.475 1.00 66.25 740 VAL A O 1
ATOM 5681 N N . HIS A 1 741 ? -1.290 -24.581 -51.594 1.00 67.50 741 HIS A N 1
ATOM 5682 C CA . HIS A 1 741 ? -0.499 -25.793 -51.819 1.00 67.50 741 HIS A CA 1
ATOM 5683 C C . HIS A 1 741 ? -1.390 -27.043 -51.871 1.00 67.50 741 HIS A C 1
ATOM 5685 O O . HIS A 1 741 ? -1.269 -27.836 -52.795 1.00 67.50 741 HIS A O 1
ATOM 5691 N N . GLY A 1 742 ? -2.361 -27.175 -50.959 1.00 68.50 742 GLY A N 1
ATOM 5692 C CA . GLY A 1 742 ? -3.371 -28.235 -51.014 1.00 68.50 742 GLY A CA 1
ATOM 5693 C C . GLY A 1 742 ? -4.210 -28.204 -52.296 1.00 68.50 742 GLY A C 1
ATOM 5694 O O . GLY A 1 742 ? -4.527 -29.261 -52.834 1.00 68.50 742 GLY A O 1
ATOM 5695 N N . ALA A 1 743 ? -4.518 -27.015 -52.827 1.00 68.06 743 ALA A N 1
ATOM 5696 C CA . ALA A 1 743 ? -5.190 -26.867 -54.115 1.00 68.06 743 ALA A CA 1
ATOM 5697 C C . ALA A 1 743 ? -4.300 -27.331 -55.286 1.00 68.06 743 ALA A C 1
ATOM 5699 O O . ALA A 1 743 ? -4.766 -28.130 -56.094 1.00 68.06 743 ALA A O 1
ATOM 5700 N N . PHE A 1 744 ? -3.025 -26.924 -55.340 1.00 66.31 744 PHE A N 1
ATOM 5701 C CA . PHE A 1 744 ? -2.067 -27.388 -56.358 1.00 66.31 744 PHE A CA 1
ATOM 5702 C C . PHE A 1 744 ? -1.870 -28.912 -56.324 1.00 66.31 744 PHE A C 1
ATOM 5704 O O . PHE A 1 744 ? -2.044 -29.576 -57.346 1.00 66.31 744 PHE A O 1
ATOM 5711 N N . VAL A 1 745 ? -1.645 -29.480 -55.135 1.00 68.69 745 VAL A N 1
ATOM 5712 C CA . VAL A 1 745 ? -1.530 -30.934 -54.927 1.00 68.69 745 VAL A CA 1
ATOM 5713 C C . VAL A 1 745 ? -2.816 -31.659 -55.350 1.00 68.69 745 VAL A C 1
ATOM 5715 O O . VAL A 1 745 ? -2.747 -32.689 -56.016 1.00 68.69 745 VAL A O 1
ATOM 5718 N N . SER A 1 746 ? -4.001 -31.106 -55.054 1.00 68.19 746 SER A N 1
ATOM 5719 C CA . SER A 1 746 ? -5.286 -31.682 -55.499 1.00 68.19 746 SER A CA 1
ATOM 5720 C C . SER A 1 746 ? -5.517 -31.617 -57.015 1.00 68.19 746 SER A C 1
ATOM 5722 O O . SER A 1 746 ? -6.345 -32.360 -57.536 1.00 68.19 746 SER A O 1
ATOM 5724 N N . GLN A 1 747 ? -4.784 -30.753 -57.724 1.00 72.38 747 GLN A N 1
ATOM 5725 C CA . GLN A 1 747 ? -4.811 -30.620 -59.184 1.00 72.38 747 GLN A CA 1
ATOM 5726 C C . GLN A 1 747 ? -3.685 -31.414 -59.871 1.00 72.38 747 GLN A C 1
ATOM 5728 O O . GLN A 1 747 ? -3.563 -31.357 -61.092 1.00 72.38 747 GLN A O 1
ATOM 5733 N N . GLY A 1 748 ? -2.881 -32.171 -59.113 1.00 55.88 748 GLY A N 1
ATOM 5734 C CA . GLY A 1 748 ? -1.777 -32.974 -59.649 1.00 55.88 748 GLY A CA 1
ATOM 5735 C C . GLY A 1 748 ? -0.586 -32.147 -60.143 1.00 55.88 748 GLY A C 1
ATOM 5736 O O . GLY A 1 748 ? 0.218 -32.651 -60.923 1.00 55.88 748 GLY A O 1
ATOM 5737 N N . ILE A 1 749 ? -0.485 -30.886 -59.714 1.00 57.81 749 ILE A N 1
ATOM 5738 C CA . ILE A 1 749 ? 0.632 -29.994 -60.025 1.00 57.81 749 ILE A CA 1
ATOM 5739 C C . ILE A 1 749 ? 1.625 -30.096 -58.864 1.00 57.81 749 ILE A C 1
ATOM 5741 O O . ILE A 1 749 ? 1.360 -29.580 -57.775 1.00 57.81 749 ILE A O 1
ATOM 5745 N N . ASP A 1 750 ? 2.739 -30.791 -59.095 1.00 54.94 750 ASP A N 1
ATOM 5746 C CA . ASP A 1 750 ? 3.881 -30.802 -58.173 1.00 54.94 750 ASP A CA 1
ATOM 5747 C C . ASP A 1 750 ? 4.609 -29.433 -58.266 1.00 54.94 750 ASP A C 1
ATOM 5749 O O . ASP A 1 750 ? 4.684 -28.903 -59.382 1.00 54.94 750 ASP A O 1
ATOM 5753 N N . PRO A 1 751 ? 5.059 -28.813 -57.151 1.00 52.84 751 PRO A N 1
ATOM 5754 C CA . PRO A 1 751 ? 5.516 -27.412 -57.126 1.00 52.84 751 PRO A CA 1
ATOM 5755 C C . PRO A 1 751 ? 6.789 -27.078 -57.922 1.00 52.84 751 PRO A C 1
ATOM 5757 O O . PRO A 1 751 ? 7.742 -27.888 -57.901 1.00 52.84 751 PRO A O 1
#

Sequence (751 aa):
EIQGLREPFEAALPSVFLKALNLARNWVQNLLPHVLAKIHRVSFGILRPEDDSMVDPRSPASRKLLAVPFIGKDVPSRASEFAHPDVLIGLSILAYRYDGMRATDVQRLADQLKNDLSRQVGPRSQRPASVVFDSWVQPPDAATAELGEGAMGVARPVLPLSLFQPNDPIQLERLRRLIRRLPAAVHYYLRKHIFPAQLNFQATKISACGHELGSSMLFGTRIGFSGTPSNLLPMDLGSCHYEPGSDGRIIDVLTDPGVVSAEVKPNWTARSLLLDIAQASPSYHALIDTGALITGMDNISVARFLLEHLPAATFDGVVFLDSEDRQMVLLRGNGGRVTALAQVGLPPERRFTFYDQVHTTGMDIKQAPSACAALTIGKDMTLRDYAQGSYRMRQIGVGQTIRLFLIPEVHNRIREDLGAAGCGRAEMDVPAWLLLNSMRMESLQFAQLSMQELQNVWKKTALAQLVDEVHSDRAGRGGRPGGSGRAAYDPLRRVQRFLAPGAAGGGSQLGSEEDADGPALAKAIDVFREPLGVLHDLEDSVPRPEAFQDKLAKVAAEHEDDFATSSASKTRVSSVLQRAAAQSSGEGGSSAGHQGDGGGSYETLVVNEAEAEAEEEAEQEAEQEEQKMSAFSRDDEQANPWAPVSLLHFSSPDQAALFPDFGALPTSPAGDHPFYPLSAFKVSQAEAPLAFPPQLLVSDNYFRPRWIGLGQRRLKNVSFILEWCPGAGSIAVQRQMRRVHGAFVSQGIDP

pLDDT: mean 76.03, std 18.72, range [25.62, 97.5]

Organism: NCBI:txid1034831

InterPro domains:
  IPR022105 Domain of unknown function DUF3645 [PF12359] (61-91)
  IPR051346 OTU Domain-Containing Deubiquitinase [PTHR13367] (54-467)

Mean predicted aligned error: 14.85 Å

Solvent-accessible surface area (backbone atoms only — not comparable to full-atom values): 44779 Å² total; per-residue (Å²): 110,74,77,76,51,42,65,64,49,54,74,71,47,61,50,71,57,38,27,52,50,50,52,51,50,42,37,68,73,43,52,47,55,54,50,69,71,53,48,78,45,27,49,28,29,58,70,48,88,83,49,60,81,67,36,56,90,82,60,57,72,44,56,68,70,34,33,26,38,24,73,21,77,78,40,63,46,53,80,62,69,64,85,50,66,69,59,35,51,49,41,26,55,50,29,42,55,72,75,25,56,50,74,69,54,49,34,53,51,46,49,47,38,48,55,45,48,71,71,50,72,78,60,74,73,74,21,68,42,30,46,56,53,47,71,59,69,56,78,68,68,80,76,54,70,82,56,62,98,84,64,96,70,79,71,72,90,51,64,59,68,92,74,48,53,66,86,39,67,68,54,39,51,48,44,39,72,59,35,23,60,33,67,70,52,45,51,48,47,41,66,73,52,42,46,77,69,54,70,73,74,58,66,56,44,81,64,85,61,72,65,49,71,48,25,74,73,76,38,94,77,87,86,87,84,66,100,76,78,59,84,89,55,53,81,72,66,53,78,71,86,78,73,91,62,56,69,57,53,53,51,52,46,58,42,32,73,91,24,24,43,66,48,78,46,77,92,70,44,43,68,54,52,50,45,55,50,32,67,34,86,79,65,54,35,32,39,38,32,68,26,65,60,67,62,97,55,57,55,66,54,48,36,49,55,39,55,74,58,30,54,69,91,55,36,51,29,21,33,30,49,49,102,79,59,42,59,28,29,38,34,62,91,60,84,64,45,71,44,53,42,94,80,48,97,73,54,44,76,34,34,33,38,51,38,51,65,55,67,47,51,68,59,89,68,78,69,34,72,70,31,31,29,40,34,36,60,36,88,86,49,30,42,64,56,54,49,59,56,55,57,58,46,80,46,54,73,79,48,16,34,40,36,39,42,31,41,64,69,46,54,49,48,45,52,64,76,40,50,89,76,47,80,86,43,58,33,51,38,48,56,53,45,17,42,51,42,38,54,55,51,52,52,54,53,47,57,52,49,50,53,48,52,52,51,49,47,39,44,42,43,24,48,48,56,58,49,52,50,53,51,51,56,53,52,70,65,67,56,79,93,80,70,98,75,74,79,77,92,56,70,63,65,69,52,52,46,61,49,63,98,75,72,66,93,63,95,70,93,71,88,61,94,80,62,77,59,30,69,59,54,26,54,34,53,47,74,39,47,44,76,51,46,90,80,71,75,48,54,51,57,84,76,64,72,70,55,71,56,56,55,50,50,49,61,43,65,77,41,38,84,84,34,34,75,48,71,71,43,43,53,50,52,53,48,49,54,50,55,49,47,54,68,75,66,56,95,81,70,87,72,85,84,75,87,78,69,36,84,58,64,75,76,42,62,49,81,45,55,74,58,57,48,61,66,55,63,43,40,61,57,58,55,50,48,56,62,47,52,78,77,37,78,72,76,88,62,68,74,75,86,78,60,74,71,75,62,58,73,71,80,52,92,66,64,72,74,81,64,85,59,95,86,60,80,82,86,55,97,78,58,96,60,71,52,47,48,43,38,72,46,62,79,45,78,92,54,78,54,52,93,50,60,80,88,41,68,39,41,45,64,61,60,48,79,85,46,51,72,78,54,73,69,84,78,65,89,82,84,84,83,81,83,84,58,85,58,51,62,58,52,48,49,52,50,50,50,53,50,51,48,51,50,36,54,75,69,73,49,79,134